Protein 5U9P (pdb70)

InterPro domains:
  IPR002347 Short-chain dehydrogenase/reductase SDR [PF00106] (15-205)
  IPR002347 Short-chain dehydrogenase/reductase SDR [PR00080] (88-99)
  IPR002347 Short-chain dehydrogenase/reductase SDR [PR00080] (141-149)
  IPR002347 Short-chain dehydrogenase/reductase SDR [PR00080] (161-180)
  IPR002347 Short-chain dehydrogenase/reductase SDR [PR00081] (14-31)
  IPR002347 Short-chain dehydrogenase/reductase SDR [PR00081] (88-99)
  IPR002347 Short-chain dehydrogenase/reductase SDR [PR00081] (135-151)
  IPR002347 Short-chain dehydrogenase/reductase SDR [PR00081] (161-180)
  IPR002347 Short-chain dehydrogenase/reductase SDR [PR00081] (182-199)
  IPR002347 Short-chain dehydrogenase/reductase SDR [PR00081] (217-237)
  IPR020904 Short-chain dehydrogenase/reductase, conserved site [PS00061] (148-176)
  IPR036291 NAD(P)-binding domain superfamily [SSF51735] (11-254)

Foldseek 3Di:
DVCVVLQQLAQAPAEEEFAPCLDDLSVLLQVLNQVSHHQYEYEDQDVVSRQVSQVVCVVVPTRYYYFYDQLLPQVRLLVRLVVCCVPPHAHAEYELDWAAFDFDAPVPDDVVVLVVRCSRLASSLVRNCVNRVVRCLVVLAHFYEYEAALLLPDDDGRGVSNSVSRVNVLVVQLVCCVVRVVSHYAGEYEYEYAEDDPNCVVQVPDVVNQCVLLVLALQSHGDYSNLSNVVSSCRGGNVCSVPHSYHHYDHNCNSVGD/DDDDDDVLPLQLAQAPAEEEFEPCLDDLSVLQQVLNQVSHHQYEYEDQDPVSRQVVQVVCVVVVTRYYYFYDQLLDQVNLLVRLVVCCVPPRAHAEYELPWAAFDFDAPVPDDVVVLVVRCSRLASSLVRNCVSNVVRLLVVLAHEYEYEAALLLPDDDGRGVSNSVSRVNVLVVQLVCCVVPVRSHYAREYEYEYAACIDSCVVQVPDPVNQCVLLVLALQRHHDYSNLSNSVSSCRGGSSCSVHHSYHDYDHNCNSVGD/DVLQQLAQAPAEEEFAPCLDDLSVLLQVLNQVSHHQYEFEDQDPVSRQVVQVVCVVVVGRYYYFHDQLLDQVRLLVRLVVCCVPPHAHAEYELPWAAFDFDAPVPDDVVVLVVRCSRLASSLVRNCVSRVVRLLVVLAHEYEYEAALLLPDDDGRGVSNSVSRVNVLVVQLVCCVVPVRSHYAGEYEYEYAEDDPNCVVQVPDVVNQCVLLVLALQRHGDYSNLSNVVSSCRGGSVCSVPHSYYHYHHNCNSVGD/DCVLVLQLAQAPAEEEFAPCLDDLSVLQQVLNQVSHHQYEYEDQDVVSRQVSQVVCVVVPTHYYYFYDQLLPQVRLLVRLVVCCVPPHAHAEYELPWAAFDFDAPVPDDVVVLVVRCSRLASSLVRNCVSRVVRQLVVLAHFYEYEAALLLPDDDGRGVSNSVSRVNVLVVQLVCCVVRLVSHYAREYEYEYAEDDPNCVVQVPDVVSQCVLLVLALQSHGDYSNLSNVVSSCRGGSSCSVPHSYYHYHHNCNSVGD

Nearest PDB structures (foldseek):
  5u9p-assembly1_C  TM=1.002E+00  e=2.243E-53  Burkholderia cenocepacia J2315
  4ibo-assembly1_C  TM=9.823E-01  e=2.720E-36  Agrobacterium fabrum str. C58
  3cxr-assembly1_A  TM=9.400E-01  e=4.290E-32  Streptococcus suis 05ZYH33
  4j2h-assembly1_A  TM=9.554E-01  e=1.466E-28  Sinorhizobium meliloti 1021
  4itu-assembly1_D  TM=9.549E-01  e=3.689E-25  Xanthobacter autotrophicus Py2

Organism: Burkholderia cenocepacia (strain ATCC BAA-245 / DSM 16553 / LMG 16656 / NCTC 13227 / J2315 / CF5610) (NCBI:txid216591)

Sequence (1031 aa):
HMTHALDRFRLDGRRALLITGSGRGIGLTLARGLAEAGAAIVINDRNEEKAATLARRFFRDEGFAADHAVFDVAEHAQVRAAIDEEFEARVGAIDILVNNAGIQRRAPLDAFEPPDDWHALMRVNLDGVFNVAQAVARHMIARGHGKIINICSVQSELARPTIAPYAATKGAVRMLTKGMCADWARYGIQANGLAPGYFETELNRALVDDAAFSSDWLCKRTPAGRWGQVDELCGAAIFLASAASDFVNGQTLFVDGGLTSAVHHHHMTHALDRFRLDGRRRALITGSGRGIGLTLARGLAEAGAAIIVINDRNEEKAATLLARRFRDEGFAADHAVFDVAEHAQVRAAIDEFEARVGAIDILVNNAGIQRRRAPLDAFEPDDWHALMRVNLDGVFNVAQAVARHMIARGHGKIINICSVQSELARPTIAPYAATKGAVRMLTKGMCADWARYGIQANGLLAPGYFETELNRALVDDAAFSSDWLCKRTPAGRWGQVDELCGAAIFLASAASDFVNGQTLFVDGGLTSAVHALDRFRLDDGRRALITGSGRGIGLTLARGLAEAGAAIVINDRNEEKAATLARRRFRDEGFAADHAVFDVAEHAQVRAAIDEEFEARVGAIDILVNNAGIQRRAPLDAFEPDDWHALMRVNLDGVFNVAQAVARHMIARGHGKIINICSVQSELARPTIAPYAATKGAVRMLTKGMCADWARYGIQANGLAPGYFEETEELNRALVDDAAFSSDWLCKRTPAGRWGQQVDELCGAAIFLASAASDFVNGQTLFVDGGLTSAVMTHALDRFRLDGRRRALITGSGRGIGLTLARGLAEAGAAIVINDRNNEEKAATLARRFRDEGFAADHAVFDVAEHAQVRAAIDEFEARVGAIDILVNNAGIQRRAPLDAFEPDDWHALMRVNLDGVFNVAQAVARHMIARGHGKIINICSVQSELARPTIAPYAATKGAVRMLTKGMCADWARYGIQANGLLAPGYFETELNRALVDDAAFSSDWLCKRTPAGRWGQVDELCGAAIFLASAASDFVNGQTLFVDGGLTSAV

Solvent-accessible surface area: 33079 Å² total; per-residue (Å²): 75,58,69,55,2,20,52,36,1,102,2,102,80,106,53,0,0,0,2,25,0,4,151,34,31,0,48,30,1,0,86,2,1,7,28,2,33,4,23,1,0,0,3,25,168,83,89,121,80,0,32,66,12,0,142,119,2,109,100,84,69,25,62,13,46,47,10,48,4,36,10,11,70,36,76,86,0,93,59,24,0,43,82,13,21,71,174,70,20,31,1,11,1,0,0,5,21,21,33,40,28,94,78,25,65,0,34,61,4,105,50,118,40,8,89,24,0,10,75,28,1,0,23,2,8,1,6,0,0,4,2,0,0,58,41,0,33,89,85,38,63,5,17,1,0,0,12,2,8,1,5,4,41,1,0,34,45,39,4,0,0,18,0,0,0,11,4,0,0,59,5,0,0,19,0,0,0,6,7,0,8,140,94,26,1,21,0,1,0,0,0,10,14,14,5,78,19,101,68,15,97,64,13,43,108,64,81,75,17,27,77,85,1,47,166,16,6,22,28,36,91,19,0,100,43,93,37,1,3,4,0,0,0,0,2,4,2,64,9,0,59,3,0,3,2,22,24,5,9,0,1,1,0,1,11,2,4,17,128,108,138,82,102,39,108,13,0,54,108,0,123,1,93,79,104,55,0,0,0,2,24,0,7,157,43,34,0,52,34,1,0,98,2,0,6,67,9,28,3,18,1,0,0,3,26,179,81,117,126,94,0,32,34,30,0,108,136,13,112,100,100,70,42,61,13,34,50,8,49,3,37,12,12,73,40,79,90,0,97,64,22,0,43,84,1,24,94,150,52,19,29,0,11,1,0,0,5,22,20,34,56,27,120,82,28,65,0,40,64,4,106,54,118,28,8,90,36,0,11,78,28,1,1,25,2,8,2,5,0,0,1,2,0,0,65,42,0,35,90,83,39,62,4,15,0,0,0,13,3,8,1,6,4,42,2,0,32,46,40,4,0,0,20,0,0,0,12,3,0,0,59,5,0,0,20,0,0,0,7,8,0,8,140,90,27,0,22,0,2,0,1,0,11,14,15,3,62,21,120,81,18,90,72,19,28,105,63,85,78,24,24,74,84,1,46,162,15,6,28,35,36,93,20,0,86,40,77,42,1,2,2,1,0,1,0,2,3,2,35,8,0,50,2,1,3,1,27,22,6,14,1,1,0,0,1,14,1,4,17,202,13,12,72,56,1,87,2,97,80,109,47,0,0,0,2,27,0,8,148,31,30,0,40,12,0,0,93,2,1,0,18,1,20,4,18,0,0,0,3,28,180,82,100,136,91,0,31,50,28,0,139,150,12,99,63,109,24,17,61,4,44,54,7,40,4,38,13,10,72,40,78,88,0,96,64,17,0,45,126,10,21,95,84,64,18,30,0,11,1,0,0,6,21,21,32,42,28,96,77,29,60,0,37,59,5,107,51,119,41,8,86,22,0,11,74,28,1,1,25,1,8,1,6,0,0,1,1,0,0,69,43,0,35,90,79,39,61,4,16,1,0,0,11,3,9,1,5,4,42,1,0,33,43,40,4,0,0,17,0,0,0,12,3,0,0,59,5,0,0,20,0,0,0,8,6,0,12,149,88,30,0,23,0,1,0,0,0,10,14,14,5,92,20,100,70,16,78,64,17,40,105,65,84,77,20,27,77,86,0,44,160,16,5,24,31,38,92,33,1,106,43,82,21,0,9,4,0,1,0,0,3,4,2,71,11,0,62,4,0,3,2,22,24,4,10,0,2,0,0,1,10,1,4,16,109,34,70,6,16,62,29,5,135,1,98,78,104,51,0,0,0,2,24,0,5,151,36,31,0,50,33,1,0,90,2,1,5,29,9,29,3,22,1,0,0,3,26,180,81,85,127,89,0,28,49,31,0,113,125,4,112,105,98,70,30,61,13,39,43,8,43,3,37,11,12,72,38,77,86,0,105,64,23,0,50,86,2,18,93,150,46,19,31,0,12,1,0,0,6,22,22,34,41,28,94,78,28,65,0,33,63,5,105,52,118,41,8,89,23,0,11,76,28,1,0,23,2,8,2,5,0,0,0,1,0,0,66,47,0,28,89,83,38,64,5,16,1,0,0,12,3,8,1,6,4,40,1,0,35,46,40,4,0,0,18,0,0,0,12,3,0,1,60,5,0,0,21,0,0,0,5,6,0,7,136,98,28,0,21,0,1,0,1,0,10,13,16,4,80,21,101,71,15,91,67,15,38,106,65,83,74,19,25,71,86,0,46,164,15,6,25,29,38,90,21,1,100,44,75,37,0,2,1,0,0,0,0,2,4,2,63,8,0,59,4,1,3,1,26,22,6,11,0,1,0,0,1,13,2,4,17

Radius of gyration: 27.95 Å; Cα contacts (8 Å, |Δi|>4): 2708; chains: 4; bounding box: 86×86×60 Å

CATH classification: 3.40.50.720

Secondary structure (DSSP, 8-state):
-HHHHHHTT--TT-EEEETTTTSHHHHHHHHHHHHTT-EEEE--SSHHHHHHHHHHHHHTT--EEE----TT-HHHHHHHHHHHHHHT----EEEE---------GGG--HHHHHHHHIIIIIHHHHHHHHHHHHHHHHT-EEEEEE--GGGTSB-TT-HHHHHHHHHHHHHHHHHHHHHGGGTEEEEEEEE--B-SGGGHHHHT-HHHHHHHHHHSTT-S-B-GGGGHHHHHHHHSGGGTT--S-EEEESTTGGGB-/------HHHHTT--TT-EEEETTTTSHHHHHHHHHHHHTT-EEEEEES-HHHHHHHHHHHHHTT--EEEEE--TT-HHHHHHHHHHHHHHT----EEEE---------GGG--HHHHHHHHIIIIIHHHHHHHHHHHHHHHHT-EEEEEE--GGGT-B-TT-HHHHHHHHHHHHHHHHHHHHHGGGTEEEEEEEE--B-SGGGHHHHT-HHHHHHHHHHSTT-S-B-GGGGHHHHHHHHSGGGTT--S-EEEESTTGGGB-/-GGGGG--TT-EEEETTTTSHHHHHHHHHHHHTT-EEEEEESSHHHHHHHHHHHHHTT--EEEEE--TT-HHHHHHHHHHHHHHT----EEEE---------GGG--HHHHHHHHIIIIIHHHHHHHHHHHHHHHHT-EEEEEE--GGGTSB-TT-HHHHHHHHHHHHHHHHHHHHHGGGTEEEEEEEE--B-SGGGHHHHT-HHHHHHHHHHSTT-S-B-GGGGHHHHHHHHSGGGTT--S-EEEESTTGGGB-/--HHHHTT--TT-EEEETTTTSHHHHHHHHHHHHTT-EEEE--SSHHHHHHHHHHHHHTT--EEE----TT-HHHHHHHHHHHHHHT----EEEE---------GGG--HHHHHHHIIIIIIHHHHHHHHHHHHHHHHT-EEEEEE--GGGT-B-TT-HHHHHHHHHHHHHHHHHHHHHGGGTEEEEEEEE--B-SGGGHHHHT-HHHHHHHHHHSTT-S-B-GGGGHHHHHHHHSGGGTT--S-EEEESTTGGGB-

B-factor: mean 15.04, std 9.12, range [4.72, 70.25]

Structure (mmCIF, N/CA/C/O backbone):
data_5U9P
#
_entry.id   5U9P
#
_cell.length_a   87.380
_cell.length_b   91.680
_cell.length_c   121.440
_cell.angle_alpha   90.000
_cell.angle_beta   90.000
_cell.angle_gamma   90.000
#
_symmetry.space_group_name_H-M   'P 21 21 21'
#
loop_
_entity.id
_entity.type
_entity.pdbx_description
1 polymer 'Gluconate 5-dehydrogenase'
2 non-polymer 'NADP NICOTINAMIDE-ADENINE-DINUCLEOTIDE PHOSPHATE'
3 non-polymer 'L(+)-TARTARIC ACID'
4 non-polymer 1,2-ETHANEDIOL
5 water water
#
loop_
_atom_site.group_PDB
_atom_site.id
_atom_site.type_symbol
_atom_site.label_atom_id
_atom_site.label_alt_id
_atom_site.label_comp_id
_atom_site.label_asym_id
_atom_site.label_entity_id
_atom_site.label_seq_id
_atom_site.pdbx_PDB_ins_code
_atom_site.Cartn_x
_atom_site.Cartn_y
_atom_site.Cartn_z
_atom_site.occupancy
_atom_site.B_iso_or_equiv
_atom_site.auth_seq_id
_atom_site.auth_comp_id
_atom_site.auth_asym_id
_atom_site.auth_atom_id
_atom_site.pdbx_PDB_model_num
ATOM 1 N N . HIS A 1 8 ? -37.270 27.662 10.132 1.00 51.40 0 HIS A N 1
ATOM 2 C CA . HIS A 1 8 ? -36.165 26.768 10.471 1.00 47.13 0 HIS A CA 1
ATOM 3 C C . HIS A 1 8 ? -36.662 25.528 11.201 1.00 46.14 0 HIS A C 1
ATOM 4 O O . HIS A 1 8 ? -36.372 24.401 10.797 1.00 45.05 0 HIS A O 1
ATOM 6 N N . MET A 1 9 ? -37.421 25.747 12.282 1.00 46.97 1 MET A N 1
ATOM 7 C CA . MET A 1 9 ? -37.840 24.632 13.128 1.00 47.46 1 MET A CA 1
ATOM 8 C C . MET A 1 9 ? -38.706 23.649 12.355 1.00 45.31 1 MET A C 1
ATOM 9 O O . MET A 1 9 ? -38.630 22.434 12.578 1.00 38.73 1 MET A O 1
ATOM 11 N N . THR A 1 10 ? -39.544 24.156 11.447 1.00 47.85 2 THR A N 1
ATOM 12 C CA . THR A 1 10 ? -40.358 23.265 10.629 1.00 48.72 2 THR A CA 1
ATOM 13 C C . THR A 1 10 ? -39.479 22.408 9.724 1.00 47.46 2 THR A C 1
ATOM 14 O O . THR A 1 10 ? -39.703 21.196 9.602 1.00 38.61 2 THR A O 1
ATOM 16 N N . HIS A 1 11 ? -38.456 23.021 9.113 1.00 50.72 3 HIS A N 1
ATOM 17 C CA . HIS A 1 11 ? -37.520 22.280 8.269 1.00 46.08 3 HIS A CA 1
ATOM 18 C C . HIS A 1 11 ? -36.815 21.180 9.053 1.00 41.52 3 HIS A C 1
ATOM 19 O O . HIS A 1 11 ? -36.668 20.052 8.561 1.00 38.54 3 HIS A O 1
ATOM 21 N N . ALA A 1 12 ? -36.373 21.483 10.279 1.00 39.25 4 ALA A N 1
ATOM 22 C CA . ALA A 1 12 ? -35.599 20.506 11.042 1.00 38.40 4 ALA A CA 1
ATOM 23 C C . ALA A 1 12 ? -36.480 19.402 11.622 1.00 38.66 4 ALA A C 1
ATOM 24 O O . ALA A 1 12 ? -36.140 18.220 11.529 1.00 36.33 4 ALA A O 1
ATOM 26 N N . LEU A 1 13 ? -37.611 19.757 12.234 1.00 40.33 5 LEU A N 1
ATOM 27 C CA . LEU A 1 13 ? -38.491 18.708 12.742 1.00 39.93 5 LEU A CA 1
ATOM 28 C C . LEU A 1 13 ? -39.111 17.910 11.606 1.00 35.49 5 LEU A C 1
ATOM 29 O O . LEU A 1 13 ? -39.469 16.741 11.799 1.00 33.93 5 LEU A O 1
ATOM 31 N N . ASP A 1 14 ? -39.251 18.526 10.423 1.00 28.26 6 ASP A N 1
ATOM 32 C CA . ASP A 1 14 ? -39.784 17.814 9.269 1.00 29.00 6 ASP A CA 1
ATOM 33 C C . ASP A 1 14 ? -38.973 16.574 8.965 1.00 21.30 6 ASP A C 1
ATOM 34 O O . ASP A 1 14 ? -39.529 15.578 8.497 1.00 28.98 6 ASP A O 1
ATOM 36 N N . ARG A 1 15 ? -37.658 16.611 9.220 1.00 18.12 7 ARG A N 1
ATOM 37 C CA . ARG A 1 15 ? -36.831 15.424 9.035 1.00 24.42 7 ARG A CA 1
ATOM 38 C C . ARG A 1 15 ? -37.409 14.234 9.785 1.00 22.63 7 ARG A C 1
ATOM 39 O O . ARG A 1 15 ? -37.358 13.100 9.298 1.00 23.97 7 ARG A O 1
ATOM 47 N N . PHE A 1 16 ? -37.989 14.478 10.963 1.00 14.87 8 PHE A N 1
ATOM 48 C CA . PHE A 1 16 ? -38.350 13.407 11.882 1.00 13.27 8 PHE A CA 1
ATOM 49 C C . PHE A 1 16 ? -39.838 13.111 11.913 1.00 12.44 8 PHE A C 1
ATOM 50 O O . PHE A 1 16 ? -40.228 12.081 12.480 1.00 14.31 8 PHE A O 1
ATOM 58 N N . ARG A 1 17 ? -40.657 13.952 11.295 1.00 13.40 9 ARG A N 1
ATOM 59 C CA . ARG A 1 17 ? -42.100 13.755 11.324 1.00 12.92 9 ARG A CA 1
ATOM 60 C C . ARG A 1 17 ? -42.496 12.537 10.510 1.00 16.23 9 ARG A C 1
ATOM 61 O O . ARG A 1 17 ? -41.922 12.251 9.453 1.00 14.32 9 ARG A O 1
ATOM 69 N N . LEU A 1 18 ? -43.557 11.872 10.963 1.00 10.93 10 LEU A N 1
ATOM 70 C CA . LEU A 1 18 ? -44.045 10.680 10.284 1.00 11.14 10 LEU A CA 1
ATOM 71 C C . LEU A 1 18 ? -45.447 10.856 9.716 1.00 12.07 10 LEU A C 1
ATOM 72 O O . LEU A 1 18 ? -46.073 9.859 9.352 1.00 13.21 10 LEU A O 1
ATOM 77 N N . ASP A 1 19 ? -45.949 12.092 9.631 1.00 11.58 11 ASP A N 1
ATOM 78 C CA . ASP A 1 19 ? -47.240 12.371 9.003 1.00 12.78 11 ASP A CA 1
ATOM 79 C C . ASP A 1 19 ? -47.350 11.709 7.634 1.00 14.31 11 ASP A C 1
ATOM 80 O O . ASP A 1 19 ? -46.407 11.737 6.830 1.00 15.63 11 ASP A O 1
ATOM 85 N N . GLY A 1 20 ? -48.510 11.096 7.377 1.00 12.89 12 GLY A N 1
ATOM 86 C CA . GLY A 1 20 ? -48.768 10.430 6.113 1.00 13.67 12 GLY A CA 1
ATOM 87 C C . GLY A 1 20 ? -48.200 9.023 6.006 1.00 11.02 12 GLY A C 1
ATOM 88 O O . GLY A 1 20 ? -48.403 8.369 4.975 1.00 15.85 12 GLY A O 1
ATOM 89 N N . ARG A 1 21 ? -47.512 8.539 7.032 1.00 10.50 13 ARG A N 1
ATOM 90 C CA . ARG A 1 21 ? -46.950 7.197 7.037 1.00 9.90 13 ARG A CA 1
ATOM 91 C C . ARG A 1 21 ? -47.705 6.321 8.026 1.00 7.85 13 ARG A C 1
ATOM 92 O O . ARG A 1 21 ? -48.243 6.809 9.030 1.00 9.40 13 ARG A O 1
ATOM 100 N N . ARG A 1 22 ? -47.723 5.019 7.748 1.00 9.15 14 ARG A N 1
ATOM 101 C CA . ARG A 1 22 ? -48.353 4.042 8.631 1.00 8.98 14 ARG A CA 1
ATOM 102 C C . ARG A 1 22 ? -47.305 3.056 9.128 1.00 11.38 14 ARG A C 1
ATOM 103 O O . ARG A 1 22 ? -46.556 2.488 8.326 1.00 11.60 14 ARG A O 1
ATOM 111 N N . ALA A 1 23 ? -47.291 2.829 10.443 1.00 7.40 15 ALA A N 1
ATOM 112 C CA . ALA A 1 23 ? -46.355 1.922 11.104 1.00 7.57 15 ALA A CA 1
ATOM 113 C C . ALA A 1 23 ? -47.093 0.759 11.752 1.00 9.60 15 ALA A C 1
ATOM 114 O O . ALA A 1 23 ? -48.064 0.964 12.493 1.00 8.86 15 ALA A O 1
ATOM 116 N N . LEU A 1 24 ? -46.642 -0.461 11.463 1.00 7.36 16 LEU A N 1
ATOM 117 C CA A LEU A 1 24 ? -47.112 -1.664 12.144 0.72 6.43 16 LEU A CA 1
ATOM 118 C CA B LEU A 1 24 ? -47.114 -1.664 12.145 0.28 7.10 16 LEU A CA 1
ATOM 119 C C . LEU A 1 24 ? -46.037 -2.094 13.127 1.00 8.12 16 LEU A C 1
ATOM 120 O O . LEU A 1 24 ? -44.872 -2.201 12.751 1.00 7.59 16 LEU A O 1
ATOM 129 N N . ILE A 1 25 ? -46.424 -2.346 14.374 1.00 7.53 17 ILE A N 1
ATOM 130 C CA . ILE A 1 25 ? -45.477 -2.783 15.406 1.00 6.65 17 ILE A CA 1
ATOM 131 C C . ILE A 1 25 ? -45.925 -4.167 15.859 1.00 5.71 17 ILE A C 1
ATOM 132 O O . ILE A 1 25 ? -47.027 -4.308 16.410 1.00 7.46 17 ILE A O 1
ATOM 137 N N . THR A 1 26 ? -45.093 -5.189 15.629 1.00 6.95 18 THR A N 1
ATOM 138 C CA . THR A 1 26 ? -45.517 -6.527 16.028 1.00 6.57 18 THR A CA 1
ATOM 139 C C . THR A 1 26 ? -45.390 -6.679 17.536 1.00 9.32 18 THR A C 1
ATOM 140 O O . THR A 1 26 ? -44.523 -6.072 18.165 1.00 8.73 18 THR A O 1
ATOM 144 N N . GLY A 1 27 ? -46.292 -7.463 18.121 1.00 8.48 19 GLY A N 1
ATOM 145 C CA . GLY A 1 27 ? -46.227 -7.677 19.560 1.00 11.33 19 GLY A CA 1
ATOM 146 C C . GLY A 1 27 ? -46.346 -6.393 20.356 1.00 10.16 19 GLY A C 1
ATOM 147 O O . GLY A 1 27 ? -45.620 -6.202 21.343 1.00 8.94 19 GLY A O 1
ATOM 148 N N . SER A 1 28 ? -47.250 -5.502 19.952 1.00 10.25 20 SER A N 1
ATOM 149 C CA . SER A 1 28 ? -47.406 -4.220 20.638 1.00 8.32 20 SER A CA 1
ATOM 150 C C . SER A 1 28 ? -48.565 -4.222 21.633 1.00 12.22 20 SER A C 1
ATOM 151 O O . SER A 1 28 ? -49.087 -3.160 21.972 1.00 11.45 20 SER A O 1
ATOM 154 N N . GLY A 1 29 ? -48.981 -5.398 22.109 1.00 8.76 21 GLY A N 1
ATOM 155 C CA . GLY A 1 29 ? -49.968 -5.462 23.179 1.00 12.13 21 GLY A CA 1
ATOM 156 C C . GLY A 1 29 ? -49.462 -4.948 24.517 1.00 12.38 21 GLY A C 1
ATOM 157 O O . GLY A 1 29 ? -50.273 -4.589 25.384 1.00 11.58 21 GLY A O 1
ATOM 158 N N . ARG A 1 30 ? -48.146 -4.927 24.715 1.00 11.67 22 ARG A N 1
ATOM 159 C CA . ARG A 1 30 ? -47.546 -4.498 25.975 1.00 10.71 22 ARG A CA 1
ATOM 160 C C . ARG A 1 30 ? -46.052 -4.292 25.742 1.00 10.02 22 ARG A C 1
ATOM 161 O O . ARG A 1 30 ? -45.523 -4.588 24.664 1.00 11.13 22 ARG A O 1
ATOM 169 N N . GLY A 1 31 ? -45.374 -3.799 26.780 1.00 10.77 23 GLY A N 1
ATOM 170 C CA . GLY A 1 31 ? -43.908 -3.759 26.726 1.00 10.56 23 GLY A CA 1
ATOM 171 C C . GLY A 1 31 ? -43.353 -2.708 25.775 1.00 12.65 23 GLY A C 1
ATOM 172 O O . GLY A 1 31 ? -43.992 -1.703 25.463 1.00 9.37 23 GLY A O 1
ATOM 173 N N . ILE A 1 32 ? -42.127 -2.963 25.291 1.00 9.50 24 ILE A N 1
ATOM 174 C CA . ILE A 1 32 ? -41.460 -2.011 24.408 1.00 9.74 24 ILE A CA 1
ATOM 175 C C . ILE A 1 32 ? -42.293 -1.736 23.162 1.00 8.26 24 ILE A C 1
ATOM 176 O O . ILE A 1 32 ? -42.335 -0.603 22.671 1.00 8.31 24 ILE A O 1
ATOM 181 N N . GLY A 1 33 ? -42.959 -2.767 22.623 1.00 7.78 25 GLY A N 1
ATOM 182 C CA . GLY A 1 33 ? -43.748 -2.576 21.410 1.00 7.90 25 GLY A CA 1
ATOM 183 C C . GLY A 1 33 ? -44.866 -1.562 21.582 1.00 11.00 25 GLY A C 1
ATOM 184 O O . GLY A 1 33 ? -45.117 -0.740 20.691 1.00 8.26 25 GLY A O 1
ATOM 185 N N . LEU A 1 34 ? -45.553 -1.605 22.728 1.00 8.32 26 LEU A N 1
ATOM 186 C CA . LEU A 1 34 ? -46.601 -0.623 23.006 1.00 9.19 26 LEU A CA 1
ATOM 187 C C . LEU A 1 34 ? -46.008 0.776 23.177 1.00 11.53 26 LEU A C 1
ATOM 188 O O . LEU A 1 34 ? -46.586 1.773 22.725 1.00 9.13 26 LEU A O 1
ATOM 193 N N . THR A 1 35 ? -44.855 0.873 23.841 1.00 8.45 27 THR A N 1
ATOM 194 C CA . THR A 1 35 ? -44.224 2.179 23.993 1.00 8.71 27 THR A CA 1
ATOM 195 C C . THR A 1 35 ? -43.826 2.757 22.645 1.00 13.07 27 THR A C 1
ATOM 196 O O . THR A 1 35 ? -44.028 3.948 22.391 1.00 11.28 27 THR A O 1
ATOM 200 N N . LEU A 1 36 ? -43.242 1.926 21.774 1.00 8.64 28 LEU A N 1
ATOM 201 C CA . LEU A 1 36 ? -42.818 2.407 20.467 1.00 8.84 28 LEU A CA 1
ATOM 202 C C . LEU A 1 36 ? -44.021 2.785 19.613 1.00 9.32 28 LEU A C 1
ATOM 203 O O . LEU A 1 36 ? -43.958 3.764 18.863 1.00 9.27 28 LEU A O 1
ATOM 208 N N . ALA A 1 37 ? -45.117 2.015 19.695 1.00 8.82 29 ALA A N 1
ATOM 209 C CA . ALA A 1 37 ? -46.330 2.399 18.988 1.00 7.03 29 ALA A CA 1
ATOM 210 C C . ALA A 1 37 ? -46.767 3.808 19.389 1.00 9.74 29 ALA A C 1
ATOM 211 O O . ALA A 1 37 ? -47.091 4.633 18.530 1.00 9.51 29 ALA A O 1
ATOM 213 N N . ARG A 1 38 ? -46.762 4.111 20.700 1.00 9.56 30 ARG A N 1
ATOM 214 C CA . ARG A 1 38 ? -47.143 5.451 21.144 1.00 12.63 30 ARG A CA 1
ATOM 215 C C . ARG A 1 38 ? -46.156 6.507 20.650 1.00 10.30 30 ARG A C 1
ATOM 216 O O . ARG A 1 38 ? -46.566 7.582 20.200 1.00 9.47 30 ARG A O 1
ATOM 224 N N . GLY A 1 39 ? -44.854 6.224 20.710 1.00 9.78 31 GLY A N 1
ATOM 225 C CA . GLY A 1 39 ? -43.896 7.224 20.276 1.00 8.58 31 GLY A CA 1
ATOM 226 C C . GLY A 1 39 ? -44.030 7.527 18.796 1.00 9.62 31 GLY A C 1
ATOM 227 O O . GLY A 1 39 ? -43.932 8.686 18.376 1.00 9.55 31 GLY A O 1
ATOM 228 N N . LEU A 1 40 ? -44.276 6.491 17.988 1.00 8.47 32 LEU A N 1
ATOM 229 C CA . LEU A 1 40 ? -44.398 6.699 16.549 1.00 8.77 32 LEU A CA 1
ATOM 230 C C . LEU A 1 40 ? -45.667 7.478 16.225 1.00 9.93 32 LEU A C 1
ATOM 231 O O . LEU A 1 40 ? -45.670 8.342 15.337 1.00 9.69 32 LEU A O 1
ATOM 236 N N . ALA A 1 41 ? -46.750 7.205 16.951 1.00 9.74 33 ALA A N 1
ATOM 237 C CA . ALA A 1 41 ? -47.982 7.954 16.730 1.00 9.55 33 ALA A CA 1
ATOM 238 C C . ALA A 1 41 ? -47.817 9.407 17.156 1.00 9.03 33 ALA A C 1
ATOM 239 O O . ALA A 1 41 ? -48.358 10.315 16.509 1.00 10.94 33 ALA A O 1
ATOM 241 N N . GLU A 1 42 ? -47.063 9.648 18.243 1.00 9.85 34 GLU A N 1
ATOM 242 C CA . GLU A 1 42 ? -46.812 11.023 18.673 1.00 12.85 34 GLU A CA 1
ATOM 243 C C . GLU A 1 42 ? -46.028 11.802 17.619 1.00 12.67 34 GLU A C 1
ATOM 244 O O . GLU A 1 42 ? -46.202 13.025 17.492 1.00 14.57 34 GLU A O 1
ATOM 250 N N . ALA A 1 43 ? -45.162 11.120 16.864 1.00 11.07 35 ALA A N 1
ATOM 251 C CA . ALA A 1 43 ? -44.423 11.734 15.763 1.00 11.48 35 ALA A CA 1
ATOM 252 C C . ALA A 1 43 ? -45.245 11.856 14.488 1.00 11.26 35 ALA A C 1
ATOM 253 O O . ALA A 1 43 ? -44.724 12.356 13.489 1.00 14.46 35 ALA A O 1
ATOM 255 N N . GLY A 1 44 ? -46.504 11.425 14.483 1.00 10.74 36 GLY A N 1
ATOM 256 C CA . GLY A 1 44 ? -47.377 11.667 13.351 1.00 12.40 36 GLY A CA 1
ATOM 257 C C . GLY A 1 44 ? -47.813 10.443 12.574 1.00 9.92 36 GLY A C 1
ATOM 258 O O . GLY A 1 44 ? -48.660 10.576 11.674 1.00 12.79 36 GLY A O 1
ATOM 259 N N . ALA A 1 45 ? -47.311 9.256 12.902 1.00 9.23 37 ALA A N 1
ATOM 260 C CA . ALA A 1 45 ? -47.646 8.057 12.152 1.00 10.41 37 ALA A CA 1
ATOM 261 C C . ALA A 1 45 ? -49.026 7.554 12.535 1.00 8.55 37 ALA A C 1
ATOM 262 O O . ALA A 1 45 ? -49.431 7.631 13.699 1.00 9.59 37 ALA A O 1
ATOM 264 N N . ALA A 1 46 ? -49.751 7.062 11.540 1.00 10.44 38 ALA A N 1
ATOM 265 C CA . ALA A 1 46 ? -50.851 6.152 11.821 1.00 9.23 38 ALA A CA 1
ATOM 266 C C . ALA A 1 46 ? -50.243 4.833 12.263 1.00 11.23 38 ALA A C 1
ATOM 267 O O . ALA A 1 46 ? -49.232 4.393 11.709 1.00 11.57 38 ALA A O 1
ATOM 269 N N . ILE A 1 47 ? -50.827 4.206 13.273 1.00 10.10 39 ILE A N 1
ATOM 270 C CA . ILE A 1 47 ? -50.195 3.010 13.808 1.00 8.92 39 ILE A CA 1
ATOM 271 C C . ILE A 1 47 ? -51.139 1.816 13.682 1.00 9.11 39 ILE A C 1
ATOM 272 O O . ILE A 1 47 ? -52.361 1.948 13.543 1.00 11.28 39 ILE A O 1
ATOM 277 N N . VAL A 1 48 ? -50.534 0.628 13.698 1.00 9.80 40 VAL A N 1
ATOM 278 C CA . VAL A 1 48 ? -51.260 -0.638 13.678 1.00 8.38 40 VAL A CA 1
ATOM 279 C C . VAL A 1 48 ? -50.770 -1.465 14.860 1.00 10.38 40 VAL A C 1
ATOM 280 O O . VAL A 1 48 ? -49.588 -1.851 14.921 1.00 8.76 40 VAL A O 1
ATOM 284 N N . ILE A 1 49 ? -51.679 -1.763 15.783 1.00 9.10 41 ILE A N 1
ATOM 285 C CA . ILE A 1 49 ? -51.369 -2.630 16.915 1.00 10.30 41 ILE A CA 1
ATOM 286 C C . ILE A 1 49 ? -51.484 -4.088 16.475 1.00 7.75 41 ILE A C 1
ATOM 287 O O . ILE A 1 49 ? -52.436 -4.475 15.786 1.00 11.10 41 ILE A O 1
ATOM 292 N N . ASN A 1 50 ? -50.506 -4.908 16.879 1.00 7.16 42 ASN A N 1
ATOM 293 C CA . ASN A 1 50 ? -50.531 -6.342 16.629 1.00 7.79 42 ASN A CA 1
ATOM 294 C C . ASN A 1 50 ? -50.485 -7.079 17.960 1.00 7.91 42 ASN A C 1
ATOM 295 O O . ASN A 1 50 ? -49.678 -6.756 18.837 1.00 9.30 42 ASN A O 1
ATOM 300 N N . ASP A 1 51 ? -51.368 -8.058 18.103 1.00 8.97 43 ASP A N 1
ATOM 301 C CA . ASP A 1 51 ? -51.392 -8.978 19.226 1.00 10.65 43 ASP A CA 1
ATOM 302 C C . ASP A 1 51 ? -51.979 -10.260 18.675 1.00 10.24 43 ASP A C 1
ATOM 303 O O . ASP A 1 51 ? -52.658 -10.239 17.646 1.00 10.43 43 ASP A O 1
ATOM 308 N N . ARG A 1 52 ? -51.694 -11.379 19.344 1.00 9.94 44 ARG A N 1
ATOM 309 C CA . ARG A 1 52 ? -52.333 -12.639 18.968 1.00 10.49 44 ARG A CA 1
ATOM 310 C C . ARG A 1 52 ? -53.791 -12.680 19.372 1.00 11.29 44 ARG A C 1
ATOM 311 O O . ARG A 1 52 ? -54.543 -13.523 18.862 1.00 13.04 44 ARG A O 1
ATOM 319 N N . ASN A 1 53 ? -54.213 -11.806 20.276 1.00 12.40 45 ASN A N 1
ATOM 320 C CA . ASN A 1 53 ? -55.571 -11.858 20.809 1.00 14.49 45 ASN A CA 1
ATOM 321 C C . ASN A 1 53 ? -56.336 -10.649 20.305 1.00 12.34 45 ASN A C 1
ATOM 322 O O . ASN A 1 53 ? -55.962 -9.508 20.597 1.00 13.36 45 ASN A O 1
ATOM 327 N N . GLU A 1 54 ? -57.396 -10.912 19.527 1.00 14.44 46 GLU A N 1
ATOM 328 C CA . GLU A 1 54 ? -58.156 -9.833 18.910 1.00 12.66 46 GLU A CA 1
ATOM 329 C C . GLU A 1 54 ? -58.650 -8.833 19.948 1.00 12.20 46 GLU A C 1
ATOM 330 O O . GLU A 1 54 ? -58.643 -7.627 19.702 1.00 13.72 46 GLU A O 1
ATOM 336 N N . GLU A 1 55 ? -59.112 -9.312 21.109 1.00 12.90 47 GLU A N 1
ATOM 337 C CA . GLU A 1 55 ? -59.727 -8.369 22.034 1.00 14.24 47 GLU A CA 1
ATOM 338 C C . GLU A 1 55 ? -58.685 -7.412 22.614 1.00 14.24 47 GLU A C 1
ATOM 339 O O . GLU A 1 55 ? -58.996 -6.248 22.893 1.00 12.84 47 GLU A O 1
ATOM 345 N N . LYS A 1 56 ? -57.440 -7.867 22.762 1.00 11.95 48 LYS A N 1
ATOM 346 C CA . LYS A 1 56 ? -56.401 -6.970 23.259 1.00 14.39 48 LYS A CA 1
ATOM 347 C C . LYS A 1 56 ? -56.027 -5.932 22.210 1.00 11.87 48 LYS A C 1
ATOM 348 O O . LYS A 1 56 ? -55.955 -4.730 22.503 1.00 12.06 48 LYS A O 1
ATOM 354 N N . ALA A 1 57 ? -55.801 -6.378 20.976 1.00 9.78 49 ALA A N 1
ATOM 355 C CA . ALA A 1 57 ? -55.399 -5.458 19.920 1.00 10.32 49 ALA A CA 1
ATOM 356 C C . ALA A 1 57 ? -56.510 -4.461 19.620 1.00 9.13 49 ALA A C 1
ATOM 357 O O . ALA A 1 57 ? -56.252 -3.263 19.465 1.00 10.15 49 ALA A O 1
ATOM 359 N N . ALA A 1 58 ? -57.752 -4.940 19.541 1.00 9.86 50 ALA A N 1
ATOM 360 C CA . ALA A 1 58 ? -58.869 -4.042 19.248 1.00 10.74 50 ALA A CA 1
ATOM 361 C C . ALA A 1 58 ? -59.049 -3.001 20.347 1.00 15.83 50 ALA A C 1
ATOM 362 O O . ALA A 1 58 ? -59.326 -1.821 20.063 1.00 11.13 50 ALA A O 1
ATOM 364 N N . THR A 1 59 ? -58.918 -3.425 21.610 1.00 11.67 51 THR A N 1
ATOM 365 C CA . THR A 1 59 ? -59.076 -2.498 22.728 1.00 12.37 51 THR A CA 1
ATOM 366 C C . THR A 1 59 ? -57.995 -1.426 22.697 1.00 12.82 51 THR A C 1
ATOM 367 O O . THR A 1 59 ? -58.278 -0.237 22.833 1.00 11.76 51 THR A O 1
ATOM 371 N N . LEU A 1 60 ? -56.739 -1.834 22.515 1.00 10.02 52 LEU A N 1
ATOM 372 C CA . LEU A 1 60 ? -55.650 -0.857 22.454 1.00 9.88 52 LEU A CA 1
ATOM 373 C C . LEU A 1 60 ? -55.807 0.117 21.285 1.00 12.01 52 LEU A C 1
ATOM 374 O O . LEU A 1 60 ? -55.528 1.312 21.425 1.00 9.40 52 LEU A O 1
ATOM 379 N N . ALA A 1 61 ? -56.185 -0.380 20.106 1.00 9.24 53 ALA A N 1
ATOM 380 C CA . ALA A 1 61 ? -56.311 0.510 18.955 1.00 11.56 53 ALA A CA 1
ATOM 381 C C . ALA A 1 61 ? -57.404 1.550 19.191 1.00 13.49 53 ALA A C 1
ATOM 382 O O . ALA A 1 61 ? -57.247 2.723 18.823 1.00 11.46 53 ALA A O 1
ATOM 384 N N . ARG A 1 62 ? -58.511 1.136 19.815 1.00 9.74 54 ARG A N 1
ATOM 385 C CA . ARG A 1 62 ? -59.574 2.085 20.144 1.00 10.46 54 ARG A CA 1
ATOM 386 C C . ARG A 1 62 ? -59.086 3.109 21.160 1.00 12.66 54 ARG A C 1
ATOM 387 O O . ARG A 1 62 ? -59.427 4.291 21.072 1.00 13.48 54 ARG A O 1
ATOM 395 N N . ARG A 1 63 ? -58.279 2.670 22.129 1.00 11.48 55 ARG A N 1
ATOM 396 C CA . ARG A 1 63 ? -57.755 3.590 23.133 1.00 12.46 55 ARG A CA 1
ATOM 397 C C . ARG A 1 63 ? -56.873 4.654 22.482 1.00 10.75 55 ARG A C 1
ATOM 398 O O . ARG A 1 63 ? -56.952 5.840 22.835 1.00 14.58 55 ARG A O 1
ATOM 406 N N . PHE A 1 64 ? -56.053 4.258 21.507 1.00 12.60 56 PHE A N 1
ATOM 407 C CA A PHE A 1 64 ? -55.256 5.236 20.767 0.38 12.78 56 PHE A CA 1
ATOM 408 C CA B PHE A 1 64 ? -55.259 5.256 20.797 0.62 13.11 56 PHE A CA 1
ATOM 409 C C . PHE A 1 64 ? -56.155 6.220 20.033 1.00 11.05 56 PHE A C 1
ATOM 410 O O . PHE A 1 64 ? -55.886 7.425 20.003 1.00 13.84 56 PHE A O 1
ATOM 425 N N . ARG A 1 65 ? -57.244 5.719 19.436 1.00 9.98 57 ARG A N 1
ATOM 426 C CA . ARG A 1 65 ? -58.126 6.613 18.698 1.00 10.44 57 ARG A CA 1
ATOM 427 C C . ARG A 1 65 ? -58.830 7.576 19.648 1.00 12.06 57 ARG A C 1
ATOM 428 O O . ARG A 1 65 ? -59.046 8.754 19.314 1.00 14.88 57 ARG A O 1
ATOM 436 N N . ASP A 1 66 ? -59.191 7.091 20.843 1.00 12.14 58 ASP A N 1
ATOM 437 C CA . ASP A 1 66 ? -59.828 7.968 21.818 1.00 15.10 58 ASP A CA 1
ATOM 438 C C . ASP A 1 66 ? -58.886 9.061 22.287 1.00 16.69 58 ASP A C 1
ATOM 439 O O . ASP A 1 66 ? -59.349 10.105 22.761 1.00 18.61 58 ASP A O 1
ATOM 444 N N . GLU A 1 67 ? -57.588 8.830 22.193 1.00 14.24 59 GLU A N 1
ATOM 445 C CA . GLU A 1 67 ? -56.618 9.844 22.565 1.00 16.69 59 GLU A CA 1
ATOM 446 C C . GLU A 1 67 ? -56.240 10.747 21.398 1.00 20.40 59 GLU A C 1
ATOM 447 O O . GLU A 1 67 ? -55.383 11.619 21.569 1.00 23.22 59 GLU A O 1
ATOM 453 N N . GLY A 1 68 ? -56.858 10.569 20.233 1.00 14.39 60 GLY A N 1
ATOM 454 C CA . GLY A 1 68 ? -56.659 11.447 19.096 1.00 15.97 60 GLY A CA 1
ATOM 455 C C . GLY A 1 68 ? -55.712 10.950 18.022 1.00 17.57 60 GLY A C 1
ATOM 456 O O . GLY A 1 68 ? -55.450 11.694 17.069 1.00 18.88 60 GLY A O 1
ATOM 457 N N . PHE A 1 69 ? -55.205 9.721 18.130 1.00 15.26 61 PHE A N 1
ATOM 458 C CA . PHE A 1 69 ? -54.285 9.156 17.152 1.00 13.36 61 PHE A CA 1
ATOM 459 C C . PHE A 1 69 ? -55.054 8.406 16.063 1.00 16.44 61 PHE A C 1
ATOM 460 O O . PHE A 1 69 ? -56.206 8.011 16.242 1.00 16.45 61 PHE A O 1
ATOM 468 N N . ALA A 1 70 ? -54.414 8.231 14.915 1.00 12.87 62 ALA A N 1
ATOM 469 C CA . ALA A 1 70 ? -54.928 7.329 13.891 1.00 12.81 62 ALA A CA 1
ATOM 470 C C . ALA A 1 70 ? -54.384 5.944 14.196 1.00 11.19 62 ALA A C 1
ATOM 471 O O . ALA A 1 70 ? -53.170 5.772 14.299 1.00 13.28 62 ALA A O 1
ATOM 473 N N . ALA A 1 71 ? -55.267 4.964 14.366 1.00 11.86 63 ALA A N 1
ATOM 474 C CA . ALA A 1 71 ? -54.797 3.656 14.805 1.00 9.88 63 ALA A CA 1
ATOM 475 C C . ALA A 1 71 ? -55.755 2.571 14.337 1.00 12.35 63 ALA A C 1
ATOM 476 O O . ALA A 1 71 ? -56.972 2.772 14.287 1.00 11.47 63 ALA A O 1
ATOM 478 N N . ASP A 1 72 ? -55.191 1.419 13.984 1.00 10.14 64 ASP A N 1
ATOM 479 C CA . ASP A 1 72 ? -55.962 0.246 13.598 1.00 8.97 64 ASP A CA 1
ATOM 480 C C . ASP A 1 72 ? -55.268 -0.954 14.242 1.00 7.86 64 ASP A C 1
ATOM 481 O O . ASP A 1 72 ? -54.354 -0.793 15.064 1.00 11.79 64 ASP A O 1
ATOM 486 N N . HIS A 1 73 ? -55.700 -2.164 13.889 1.00 10.34 65 HIS A N 1
ATOM 487 C CA . HIS A 1 73 ? -55.033 -3.339 14.444 1.00 10.80 65 HIS A CA 1
ATOM 488 C C . HIS A 1 73 ? -55.027 -4.462 13.419 1.00 10.76 65 HIS A C 1
ATOM 489 O O . HIS A 1 73 ? -55.862 -4.505 12.513 1.00 10.73 65 HIS A O 1
ATOM 496 N N . ALA A 1 74 ? -54.069 -5.382 13.577 1.00 11.40 66 ALA A N 1
ATOM 497 C CA . ALA A 1 74 ? -53.944 -6.551 12.706 1.00 10.02 66 ALA A CA 1
ATOM 498 C C . ALA A 1 74 ? -53.492 -7.702 13.583 1.00 9.30 66 ALA A C 1
ATOM 499 O O . ALA A 1 74 ? -52.428 -7.617 14.209 1.00 11.24 66 ALA A O 1
ATOM 501 N N . VAL A 1 75 ? -54.302 -8.757 13.649 1.00 12.16 67 VAL A N 1
ATOM 502 C CA . VAL A 1 75 ? -54.080 -9.867 14.571 1.00 11.84 67 VAL A CA 1
ATOM 503 C C . VAL A 1 75 ? -53.360 -10.993 13.844 1.00 9.45 67 VAL A C 1
ATOM 504 O O . VAL A 1 75 ? -53.813 -11.439 12.785 1.00 14.60 67 VAL A O 1
ATOM 508 N N . PHE A 1 76 ? -52.243 -11.454 14.411 1.00 9.17 68 PHE A N 1
ATOM 509 C CA . PHE A 1 76 ? -51.554 -12.639 13.906 1.00 11.10 68 PHE A CA 1
ATOM 510 C C . PHE A 1 76 ? -50.487 -13.050 14.902 1.00 9.41 68 PHE A C 1
ATOM 511 O O . PHE A 1 76 ? -50.044 -12.258 15.742 1.00 11.10 68 PHE A O 1
ATOM 519 N N . ASP A 1 77 ? -50.086 -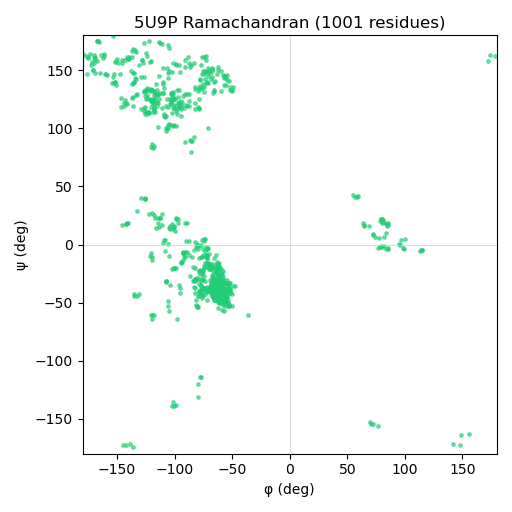14.323 14.779 1.00 10.82 69 ASP A N 1
ATOM 520 C CA . ASP A 1 77 ? -48.951 -14.921 15.462 1.00 10.58 69 ASP A CA 1
ATOM 521 C C . ASP A 1 77 ? -47.762 -14.814 14.505 1.00 9.77 69 ASP A C 1
ATOM 522 O O . ASP A 1 77 ? -47.805 -15.389 13.412 1.00 11.86 69 ASP A O 1
ATOM 527 N N . VAL A 1 78 ? -46.716 -14.069 14.897 1.00 11.56 70 VAL A N 1
ATOM 528 C CA . VAL A 1 78 ? -45.598 -13.825 13.973 1.00 12.72 70 VAL A CA 1
ATOM 529 C C . VAL A 1 78 ? -44.941 -15.116 13.494 1.00 10.18 70 VAL A C 1
ATOM 530 O O . VAL A 1 78 ? -44.326 -15.127 12.419 1.00 9.20 70 VAL A O 1
ATOM 534 N N . ALA A 1 79 ? -45.053 -16.203 14.260 1.00 10.00 71 ALA A N 1
ATOM 535 C CA . ALA A 1 79 ? -44.398 -17.460 13.928 1.00 11.44 71 ALA A CA 1
ATOM 536 C C . ALA A 1 79 ? -45.119 -18.235 12.828 1.00 11.88 71 ALA A C 1
ATOM 537 O O . ALA A 1 79 ? -44.571 -19.214 12.322 1.00 13.50 71 ALA A O 1
ATOM 539 N N . GLU A 1 80 ? -46.323 -17.830 12.448 1.00 11.68 72 GLU A N 1
ATOM 540 C CA . GLU A 1 80 ? -47.120 -18.575 11.472 1.00 14.26 72 GLU A CA 1
ATOM 541 C C . GLU A 1 80 ? -46.969 -17.912 10.103 1.00 13.01 72 GLU A C 1
ATOM 542 O O . GLU A 1 80 ? -47.631 -16.911 9.820 1.00 12.56 72 GLU A O 1
ATOM 548 N N . HIS A 1 81 ? -46.139 -18.503 9.233 1.00 11.11 73 HIS A N 1
ATOM 549 C CA . HIS A 1 81 ? -45.774 -17.852 7.974 1.00 12.00 73 HIS A CA 1
ATOM 550 C C . HIS A 1 81 ? -46.989 -17.510 7.118 1.00 11.65 73 HIS A C 1
ATOM 551 O O . HIS A 1 81 ? -47.162 -16.356 6.703 1.00 12.41 73 HIS A O 1
ATOM 558 N N . ALA A 1 82 ? -47.806 -18.518 6.785 1.00 12.10 74 ALA A N 1
ATOM 559 C CA . ALA A 1 82 ? -48.929 -18.278 5.873 1.00 12.00 74 ALA A CA 1
ATOM 560 C C . ALA A 1 82 ? -49.993 -17.392 6.505 1.00 16.96 74 ALA A C 1
ATOM 561 O O . ALA A 1 82 ? -50.628 -16.584 5.809 1.00 15.32 74 ALA A O 1
ATOM 563 N N . GLN A 1 83 ? -50.202 -17.525 7.814 1.00 12.21 75 GLN A N 1
ATOM 564 C CA . GLN A 1 83 ? -51.184 -16.685 8.498 1.00 14.94 75 GLN A CA 1
ATOM 565 C C . GLN A 1 83 ? -50.779 -15.215 8.457 1.00 15.40 75 GLN A C 1
ATOM 566 O O . GLN A 1 83 ? -51.617 -14.329 8.223 1.00 14.81 75 GLN A O 1
ATOM 572 N N . VAL A 1 84 ? -49.497 -14.943 8.710 1.00 11.59 76 VAL A N 1
ATOM 573 C CA . VAL A 1 84 ? -48.964 -13.584 8.606 1.00 11.83 76 VAL A CA 1
ATOM 574 C C . VAL A 1 84 ? -49.153 -13.040 7.195 1.00 11.67 76 VAL A C 1
ATOM 575 O O . VAL A 1 84 ? -49.588 -11.898 7.010 1.00 12.39 76 VAL A O 1
ATOM 579 N N . ARG A 1 85 ? -48.766 -13.825 6.179 1.00 12.31 77 ARG A N 1
ATOM 580 C CA . ARG A 1 85 ? -48.893 -13.355 4.803 1.00 12.55 77 ARG A CA 1
ATOM 581 C C . ARG A 1 85 ? -50.338 -12.982 4.480 1.00 15.54 77 ARG A C 1
ATOM 582 O O . ARG A 1 85 ? -50.598 -11.918 3.902 1.00 14.02 77 ARG A O 1
ATOM 590 N N . ALA A 1 86 ? -51.295 -13.824 4.878 1.00 13.67 78 ALA A N 1
ATOM 591 C CA . ALA A 1 86 ? -52.697 -13.520 4.598 1.00 15.02 78 ALA A CA 1
ATOM 592 C C . ALA A 1 86 ? -53.147 -12.268 5.337 1.00 15.80 78 ALA A C 1
ATOM 593 O O . ALA A 1 86 ? -53.880 -11.443 4.778 1.00 17.03 78 ALA A O 1
ATOM 595 N N . ALA A 1 87 ? -52.739 -12.128 6.604 1.00 14.08 79 ALA A N 1
ATOM 596 C CA . ALA A 1 87 ? -53.165 -10.981 7.403 1.00 15.54 79 ALA A CA 1
ATOM 597 C C . ALA A 1 87 ? -52.591 -9.672 6.866 1.00 14.64 79 ALA A C 1
ATOM 598 O O . ALA A 1 87 ? -53.297 -8.658 6.808 1.00 12.67 79 ALA A O 1
ATOM 600 N N . ILE A 1 88 ? -51.310 -9.668 6.481 1.00 11.87 80 ILE A N 1
ATOM 601 C CA . ILE A 1 88 ? -50.703 -8.467 5.905 1.00 9.36 80 ILE A CA 1
ATOM 602 C C . ILE A 1 88 ? -51.361 -8.116 4.577 1.00 10.96 80 ILE A C 1
ATOM 603 O O . ILE A 1 88 ? -51.707 -6.954 4.324 1.00 10.63 80 ILE A O 1
ATOM 608 N N . ASP A 1 89 ? -51.523 -9.111 3.693 1.00 12.51 81 ASP A N 1
ATOM 609 C CA . ASP A 1 89 ? -52.127 -8.825 2.394 1.00 14.66 81 ASP A CA 1
ATOM 610 C C . ASP A 1 89 ? -53.555 -8.333 2.561 1.00 15.33 81 ASP A C 1
ATOM 611 O O . ASP A 1 89 ? -54.003 -7.447 1.825 1.00 15.92 81 ASP A O 1
ATOM 616 N N . GLU A 1 90 ? -54.283 -8.888 3.537 1.00 12.96 82 GLU A N 1
ATOM 617 C CA A GLU A 1 90 ? -55.647 -8.420 3.765 0.53 13.16 82 GLU A CA 1
ATOM 618 C CA B GLU A 1 90 ? -55.645 -8.434 3.797 0.47 13.39 82 GLU A CA 1
ATOM 619 C C . GLU A 1 90 ? -55.658 -6.992 4.297 1.00 12.88 82 GLU A C 1
ATOM 620 O O . GLU A 1 90 ? -56.472 -6.172 3.846 1.00 13.63 82 GLU A O 1
ATOM 631 N N . PHE A 1 91 ? -54.762 -6.663 5.228 1.00 14.98 83 PHE A N 1
ATOM 632 C CA . PHE A 1 91 ? -54.675 -5.286 5.715 1.00 13.92 83 PHE A CA 1
ATOM 633 C C . PHE A 1 91 ? -54.344 -4.317 4.573 1.00 10.95 83 PHE A C 1
ATOM 634 O O . PHE A 1 91 ? -54.994 -3.273 4.409 1.00 11.11 83 PHE A O 1
ATOM 642 N N . GLU A 1 92 ? -53.343 -4.658 3.759 1.00 10.95 84 GLU A N 1
ATOM 643 C CA . GLU A 1 92 ? -52.980 -3.794 2.638 1.00 13.16 84 GLU A CA 1
ATOM 644 C C . GLU A 1 92 ? -54.148 -3.607 1.673 1.00 15.72 84 GLU A C 1
ATOM 645 O O . GLU A 1 92 ? -54.361 -2.509 1.140 1.00 13.95 84 GLU A O 1
ATOM 651 N N . ALA A 1 93 ? -54.928 -4.668 1.443 1.00 11.78 85 ALA A N 1
ATOM 652 C CA . ALA A 1 93 ? -56.007 -4.570 0.468 1.00 13.05 85 ALA A CA 1
ATOM 653 C C . ALA A 1 93 ? -57.184 -3.756 0.999 1.00 16.85 85 ALA A C 1
ATOM 654 O O . ALA A 1 93 ? -57.815 -3.011 0.240 1.00 18.31 85 ALA A O 1
ATOM 656 N N . ARG A 1 94 ? -57.502 -3.884 2.289 1.00 16.09 86 ARG A N 1
ATOM 657 C CA . ARG A 1 94 ? -58.718 -3.296 2.857 1.00 18.55 86 ARG A CA 1
ATOM 658 C C . ARG A 1 94 ? -58.503 -1.932 3.490 1.00 20.61 86 ARG A C 1
ATOM 659 O O . ARG A 1 94 ? -59.400 -1.080 3.415 1.00 21.44 86 ARG A O 1
ATOM 667 N N . VAL A 1 95 ? -57.362 -1.730 4.150 1.00 13.80 87 VAL A N 1
ATOM 668 C CA . VAL A 1 95 ? -57.067 -0.496 4.881 1.00 13.53 87 VAL A CA 1
ATOM 669 C C . VAL A 1 95 ? -56.063 0.368 4.119 1.00 18.03 87 VAL A C 1
ATOM 670 O O . VAL A 1 95 ? -56.346 1.525 3.796 1.00 19.08 87 VAL A O 1
ATOM 674 N N . GLY A 1 96 ? -54.893 -0.173 3.816 1.00 17.10 88 GLY A N 1
ATOM 675 C CA . GLY A 1 96 ? -53.958 0.565 2.991 1.00 17.68 88 GLY A CA 1
ATOM 676 C C . GLY A 1 96 ? -52.525 0.228 3.352 1.00 13.95 88 GLY A C 1
ATOM 677 O O . GLY A 1 96 ? -52.255 -0.762 4.022 1.00 12.30 88 GLY A O 1
ATOM 678 N N . ALA A 1 97 ? -51.622 1.092 2.886 1.00 10.91 89 ALA A N 1
ATOM 679 C CA . ALA A 1 97 ? -50.201 0.767 2.862 1.00 9.18 89 ALA A CA 1
ATOM 680 C C . ALA A 1 97 ? -49.590 0.776 4.259 1.00 11.42 89 ALA A C 1
ATOM 681 O O . ALA A 1 97 ? -49.858 1.665 5.073 1.00 11.34 89 ALA A O 1
ATOM 683 N N . ILE A 1 98 ? -48.733 -0.210 4.516 1.00 9.01 90 ILE A N 1
ATOM 684 C CA . ILE A 1 98 ? -47.847 -0.212 5.674 1.00 9.00 90 ILE A CA 1
ATOM 685 C C . ILE A 1 98 ? -46.481 0.296 5.218 1.00 8.46 90 ILE A C 1
ATOM 686 O O . ILE A 1 98 ? -45.821 -0.339 4.390 1.00 10.61 90 ILE A O 1
ATOM 691 N N . ASP A 1 99 ? -46.044 1.440 5.766 1.00 7.54 91 ASP A N 1
ATOM 692 C CA . ASP A 1 99 ? -44.798 2.093 5.344 1.00 8.70 91 ASP A CA 1
ATOM 693 C C . ASP A 1 99 ? -43.623 1.839 6.269 1.00 8.78 91 ASP A C 1
ATOM 694 O O . ASP A 1 99 ? -42.474 2.066 5.866 1.00 10.10 91 ASP A O 1
ATOM 699 N N . ILE A 1 100 ? -43.906 1.438 7.503 1.00 7.07 92 ILE A N 1
ATOM 700 C CA . ILE A 1 100 ? -42.926 1.247 8.567 1.00 7.61 92 ILE A CA 1
ATOM 701 C C . ILE A 1 100 ? -43.312 -0.050 9.248 1.00 8.67 92 ILE A C 1
ATOM 702 O O . ILE A 1 100 ? -44.472 -0.217 9.646 1.00 8.71 92 ILE A O 1
ATOM 707 N N . LEU A 1 101 ? -42.360 -0.975 9.350 1.00 6.27 93 LEU A N 1
ATOM 708 C CA . LEU A 1 101 ? -42.551 -2.225 10.072 1.00 6.94 93 LEU A CA 1
ATOM 709 C C . LEU A 1 101 ? -41.554 -2.260 11.219 1.00 6.43 93 LEU A C 1
ATOM 710 O O . LEU A 1 101 ? -40.344 -2.143 10.987 1.00 8.15 93 LEU A O 1
ATOM 715 N N . VAL A 1 102 ? -42.051 -2.437 12.440 1.00 5.76 94 VAL A N 1
ATOM 716 C CA . VAL A 1 102 ? -41.184 -2.673 13.601 1.00 6.38 94 VAL A CA 1
ATOM 717 C C . VAL A 1 102 ? -41.385 -4.122 14.016 1.00 7.39 94 VAL A C 1
ATOM 718 O O . VAL A 1 102 ? -42.464 -4.493 14.507 1.00 8.42 94 VAL A O 1
ATOM 722 N N . ASN A 1 103 ? -40.354 -4.942 13.809 1.00 6.36 95 ASN A N 1
ATOM 723 C CA . ASN A 1 103 ? -40.361 -6.345 14.226 1.00 7.56 95 ASN A CA 1
ATOM 724 C C . ASN A 1 103 ? -39.931 -6.412 15.685 1.00 8.99 95 ASN A C 1
ATOM 725 O O . ASN A 1 103 ? -38.752 -6.585 16.011 1.00 9.01 95 ASN A O 1
ATOM 730 N N . ASN A 1 104 ? -40.917 -6.314 16.580 1.00 8.39 96 ASN A N 1
ATOM 731 C CA . ASN A 1 104 ? -40.682 -6.215 18.016 1.00 5.94 96 ASN A CA 1
ATOM 732 C C . ASN A 1 104 ? -41.033 -7.482 18.795 1.00 7.66 96 ASN A C 1
ATOM 733 O O . ASN A 1 104 ? -40.373 -7.768 19.802 1.00 8.71 96 ASN A O 1
ATOM 738 N N . ALA A 1 105 ? -42.024 -8.259 18.347 1.00 8.43 97 ALA A N 1
ATOM 739 C CA . ALA A 1 105 ? -42.437 -9.464 19.071 1.00 8.78 97 ALA A CA 1
ATOM 740 C C . ALA A 1 105 ? -41.227 -10.336 19.409 1.00 7.05 97 ALA A C 1
ATOM 741 O O . ALA A 1 105 ? -40.368 -10.578 18.557 1.00 9.46 97 ALA A O 1
ATOM 743 N N . GLY A 1 106 ? -41.147 -10.782 20.665 1.00 8.49 98 GLY A N 1
ATOM 744 C CA . GLY A 1 106 ? -40.027 -11.619 21.082 1.00 8.71 98 GLY A CA 1
ATOM 745 C C . GLY A 1 106 ? -40.263 -12.234 22.446 1.00 9.33 98 GLY A C 1
ATOM 746 O O . GLY A 1 106 ? -41.119 -11.781 23.218 1.00 10.00 98 GLY A O 1
ATOM 747 N N . ILE A 1 107 ? -39.492 -13.300 22.732 1.00 7.48 99 ILE A N 1
ATOM 748 C CA . ILE A 1 107 ? -39.539 -13.977 24.024 1.00 6.83 99 ILE A CA 1
ATOM 749 C C . ILE A 1 107 ? -38.122 -14.285 24.497 1.00 7.55 99 ILE A C 1
ATOM 750 O O . ILE A 1 107 ? -37.151 -14.204 23.747 1.00 9.16 99 ILE A O 1
ATOM 755 N N . GLN A 1 108 ? -38.028 -14.669 25.763 1.00 10.05 100 GLN A N 1
ATOM 756 C CA . GLN A 1 108 ? -36.770 -14.998 26.412 1.00 10.75 100 GLN A CA 1
ATOM 757 C C . GLN A 1 108 ? -36.996 -16.270 27.217 1.00 7.44 100 GLN A C 1
ATOM 758 O O . GLN A 1 108 ? -38.063 -16.449 27.813 1.00 9.96 100 GLN A O 1
ATOM 764 N N . ARG A 1 109 ? -36.023 -17.180 27.181 1.00 8.47 101 ARG A N 1
ATOM 765 C CA . ARG A 1 109 ? -36.067 -18.402 27.992 1.00 9.72 101 ARG A CA 1
ATOM 766 C C . ARG A 1 109 ? -34.645 -18.675 28.459 1.00 11.12 101 ARG A C 1
ATOM 767 O O . ARG A 1 109 ? -33.764 -18.831 27.613 1.00 11.11 101 ARG A O 1
ATOM 775 N N . ARG A 1 110 ? -34.402 -18.746 29.778 1.00 10.63 102 ARG A N 1
ATOM 776 C CA . ARG A 1 110 ? -33.028 -18.778 30.299 1.00 10.87 102 ARG A CA 1
ATOM 777 C C . ARG A 1 110 ? -32.688 -20.125 30.936 1.00 11.82 102 ARG A C 1
ATOM 778 O O . ARG A 1 110 ? -33.432 -20.621 31.784 1.00 12.42 102 ARG A O 1
ATOM 786 N N . ALA A 1 111 ? -31.549 -20.697 30.536 1.00 10.57 103 ALA A N 1
ATOM 787 C CA . ALA A 1 111 ? -31.011 -21.932 31.102 1.00 10.17 103 ALA A CA 1
ATOM 788 C C . ALA A 1 111 ? -29.588 -22.129 30.608 1.00 8.85 103 ALA A C 1
ATOM 789 O O . ALA A 1 111 ? -29.276 -21.748 29.480 1.00 10.02 103 ALA A O 1
ATOM 791 N N . PRO A 1 112 ? -28.705 -22.726 31.410 1.00 12.18 104 PRO A N 1
ATOM 792 C CA . PRO A 1 112 ? -27.388 -23.119 30.889 1.00 13.72 104 PRO A CA 1
ATOM 793 C C . PRO A 1 112 ? -27.568 -23.968 29.640 1.00 11.74 104 PRO A C 1
ATOM 794 O O . PRO A 1 112 ? -28.507 -24.768 29.542 1.00 10.93 104 PRO A O 1
ATOM 798 N N . LEU A 1 113 ? -26.703 -23.743 28.652 1.00 9.35 105 LEU A N 1
ATOM 799 C CA . LEU A 1 113 ? -26.960 -24.336 27.345 1.00 8.88 105 LEU A CA 1
ATOM 800 C C . LEU A 1 113 ? -26.966 -25.864 27.391 1.00 11.00 105 LEU A C 1
ATOM 801 O O . LEU A 1 113 ? -27.668 -26.501 26.599 1.00 12.04 105 LEU A O 1
ATOM 806 N N . ASP A 1 114 ? -26.171 -26.476 28.273 1.00 11.50 106 ASP A N 1
ATOM 807 C CA . ASP A 1 114 ? -26.140 -27.933 28.298 1.00 10.97 106 ASP A CA 1
ATOM 808 C C . ASP A 1 114 ? -27.432 -28.525 28.831 1.00 14.41 106 ASP A C 1
ATOM 809 O O . ASP A 1 114 ? -27.658 -29.726 28.667 1.00 13.97 106 ASP A O 1
ATOM 814 N N . ALA A 1 115 ? -28.252 -27.722 29.506 1.00 14.21 107 ALA A N 1
ATOM 815 C CA . ALA A 1 115 ? -29.510 -28.175 30.068 1.00 13.66 107 ALA A CA 1
ATOM 816 C C . ALA A 1 115 ? -30.695 -27.607 29.305 1.00 12.28 107 ALA A C 1
ATOM 817 O O . ALA A 1 115 ? -31.845 -27.850 29.695 1.00 15.27 107 ALA A O 1
ATOM 819 N N . PHE A 1 116 ? -30.443 -26.874 28.226 1.00 10.16 108 PHE A N 1
ATOM 820 C CA . PHE A 1 116 ? -31.516 -26.164 27.537 1.00 9.80 108 PHE A CA 1
ATOM 821 C C . PHE A 1 116 ? -32.506 -27.143 26.925 1.00 13.86 108 PHE A C 1
ATOM 822 O O . PHE A 1 116 ? -32.115 -28.113 26.264 1.00 13.34 108 PHE A O 1
ATOM 830 N N . GLU A 1 117 ? -33.799 -26.880 27.147 1.00 10.53 109 GLU A N 1
ATOM 831 C CA . GLU A 1 117 ? -34.840 -27.771 26.638 1.00 13.46 109 GLU A CA 1
ATOM 832 C C . GLU A 1 117 ? -35.062 -27.523 25.153 1.00 10.72 109 GLU A C 1
ATOM 833 O O . GLU A 1 117 ? -35.181 -26.366 24.738 1.00 10.30 109 GLU A O 1
ATOM 839 N N . PRO A 1 118 ? -35.137 -28.566 24.329 1.00 13.78 110 PRO A N 1
ATOM 840 C CA A PRO A 1 118 ? -35.403 -28.339 22.898 0.54 12.83 110 PRO A CA 1
ATOM 841 C CA B PRO A 1 118 ? -35.386 -28.319 22.900 0.46 12.81 110 PRO A CA 1
ATOM 842 C C . PRO A 1 118 ? -36.685 -27.563 22.644 1.00 12.67 110 PRO A C 1
ATOM 843 O O . PRO A 1 118 ? -36.743 -26.758 21.704 1.00 15.16 110 PRO A O 1
ATOM 850 N N . ASP A 1 119 ? -37.723 -27.784 23.462 1.00 17.61 111 ASP A N 1
ATOM 851 C CA . ASP A 1 119 ? -38.963 -27.036 23.299 1.00 18.23 111 ASP A CA 1
ATOM 852 C C . ASP A 1 119 ? -38.748 -25.540 23.479 1.00 16.76 111 ASP A C 1
ATOM 853 O O . ASP A 1 119 ? -39.379 -24.733 22.782 1.00 13.72 111 ASP A O 1
ATOM 858 N N . ASP A 1 120 ? -37.883 -25.146 24.426 1.00 15.68 112 ASP A N 1
ATOM 859 C CA . ASP A 1 120 ? -37.572 -23.732 24.602 1.00 10.84 112 ASP A CA 1
ATOM 860 C C . ASP A 1 120 ? -36.708 -23.212 23.462 1.00 11.49 112 ASP A C 1
ATOM 861 O O . ASP A 1 120 ? -36.894 -22.078 23.008 1.00 10.54 112 ASP A O 1
ATOM 866 N N . TRP A 1 121 ? -35.741 -24.014 23.003 1.00 10.98 113 TRP A N 1
ATOM 867 C CA . TRP A 1 121 ? -34.970 -23.621 21.827 1.00 9.32 113 TRP A CA 1
ATOM 868 C C . TRP A 1 121 ? -35.903 -23.329 20.657 1.00 10.60 113 TRP A C 1
ATOM 869 O O . TRP A 1 121 ? -35.824 -22.268 20.022 1.00 10.87 113 TRP A O 1
ATOM 880 N N . HIS A 1 122 ? -36.833 -24.244 20.394 1.00 11.72 114 HIS A N 1
ATOM 881 C CA . HIS A 1 122 ? -37.725 -24.091 19.254 1.00 11.42 114 HIS A CA 1
ATOM 882 C C . HIS A 1 122 ? -38.632 -22.876 19.413 1.00 13.16 114 HIS A C 1
ATOM 883 O O . HIS A 1 122 ? -38.865 -22.156 18.440 1.00 13.64 114 HIS A O 1
ATOM 890 N N . ALA A 1 123 ? -39.155 -22.632 20.624 1.00 12.27 115 ALA A N 1
ATOM 891 C CA . ALA A 1 123 ? -40.014 -21.464 20.842 1.00 9.86 115 ALA A CA 1
ATOM 892 C C . ALA A 1 123 ? -39.273 -20.173 20.514 1.00 13.85 115 ALA A C 1
ATOM 893 O O . ALA A 1 123 ? -39.802 -19.294 19.824 1.00 10.80 115 ALA A O 1
ATOM 895 N N . LEU A 1 124 ? -38.036 -20.054 20.994 1.00 10.88 116 LEU A N 1
ATOM 896 C CA . LEU A 1 124 ? -37.234 -18.869 20.716 1.00 7.68 116 LEU A CA 1
ATOM 897 C C . LEU A 1 124 ? -37.028 -18.674 19.215 1.00 10.20 116 LEU A C 1
ATOM 898 O O . LEU A 1 124 ? -37.158 -17.556 18.708 1.00 9.45 116 LEU A O 1
ATOM 903 N N . MET A 1 125 ? -36.680 -19.751 18.498 1.00 10.18 117 MET A N 1
ATOM 904 C CA . MET A 1 125 ? -36.417 -19.642 17.062 1.00 10.82 117 MET A CA 1
ATOM 905 C C . MET A 1 125 ? -37.661 -19.207 16.316 1.00 8.33 117 MET A C 1
ATOM 906 O O . MET A 1 125 ? -37.599 -18.342 15.436 1.00 10.36 117 MET A O 1
ATOM 911 N N . ARG A 1 126 ? -38.808 -19.792 16.669 1.00 9.28 118 ARG A N 1
ATOM 912 C CA . ARG A 1 126 ? -40.047 -19.508 15.942 1.00 9.00 118 ARG A CA 1
ATOM 913 C C . ARG A 1 126 ? -40.474 -18.049 16.093 1.00 10.05 118 ARG A C 1
ATOM 914 O O . ARG A 1 126 ? -40.907 -17.420 15.117 1.00 11.04 118 ARG A O 1
ATOM 922 N N . VAL A 1 127 ? -40.405 -17.503 17.310 1.00 7.88 119 VAL A N 1
ATOM 923 C CA . VAL A 1 127 ? -40.856 -16.121 17.508 1.00 8.73 119 VAL A CA 1
ATOM 924 C C . VAL A 1 127 ? -39.783 -15.130 17.077 1.00 8.17 119 VAL A C 1
ATOM 925 O O . VAL A 1 127 ? -40.048 -14.197 16.306 1.00 9.15 119 VAL A O 1
ATOM 929 N N . ASN A 1 128 ? -38.569 -15.277 17.622 1.00 7.83 120 ASN A N 1
ATOM 930 C CA . ASN A 1 128 ? -37.562 -14.225 17.495 1.00 7.39 120 ASN A CA 1
ATOM 931 C C . ASN A 1 128 ? -36.883 -14.192 16.132 1.00 7.67 120 ASN A C 1
ATOM 932 O O . ASN A 1 128 ? -36.288 -13.164 15.788 1.00 8.86 120 ASN A O 1
ATOM 937 N N . LEU A 1 129 ? -36.909 -15.305 15.388 1.00 6.84 121 LEU A N 1
ATOM 938 C CA . LEU A 1 129 ? -36.205 -15.413 14.108 1.00 7.95 121 LEU A CA 1
ATOM 939 C C . LEU A 1 129 ? -37.178 -15.696 12.965 1.00 10.91 121 LEU A C 1
ATOM 940 O O . LEU A 1 129 ? -37.317 -14.851 12.072 1.00 9.95 121 LEU A O 1
ATOM 945 N N . ASP A 1 130 ? -37.873 -16.845 12.958 1.00 9.08 122 ASP A N 1
ATOM 946 C CA . ASP A 1 130 ? -38.907 -17.065 11.937 1.00 7.29 122 ASP A CA 1
ATOM 947 C C . ASP A 1 130 ? -39.863 -15.876 11.869 1.00 9.66 122 ASP A C 1
ATOM 948 O O . ASP A 1 130 ? -40.277 -15.457 10.780 1.00 10.22 122 ASP A O 1
ATOM 953 N N . GLY A 1 131 ? -40.264 -15.359 13.033 1.00 8.53 123 GLY A N 1
ATOM 954 C CA . GLY A 1 131 ? -41.262 -14.296 13.067 1.00 7.60 123 GLY A CA 1
ATOM 955 C C . GLY A 1 131 ? -40.790 -13.038 12.362 1.00 9.28 123 GLY A C 1
ATOM 956 O O . GLY A 1 131 ? -41.569 -12.373 11.681 1.00 8.43 123 GLY A O 1
ATOM 957 N N . VAL A 1 132 ? -39.507 -12.702 12.504 1.00 9.60 124 VAL A N 1
ATOM 958 C CA . VAL A 1 132 ? -38.978 -11.530 11.808 1.00 8.19 124 VAL A CA 1
ATOM 959 C C . VAL A 1 132 ? -39.024 -11.752 10.297 1.00 10.01 124 VAL A C 1
ATOM 960 O O . VAL A 1 132 ? -39.437 -10.868 9.535 1.00 8.72 124 VAL A O 1
ATOM 964 N N . PHE A 1 133 ? -38.644 -12.954 9.847 1.00 6.98 125 PHE A N 1
ATOM 965 C CA . PHE A 1 133 ? -38.727 -13.289 8.424 1.00 6.38 125 PHE A CA 1
ATOM 966 C C . PHE A 1 133 ? -40.164 -13.236 7.940 1.00 9.61 125 PHE A C 1
ATOM 967 O O . PHE A 1 133 ? -40.465 -12.647 6.889 1.00 9.77 125 PHE A O 1
ATOM 975 N N . ASN A 1 134 ? -41.069 -13.841 8.707 1.00 9.25 126 ASN A N 1
ATOM 976 C CA . ASN A 1 134 ? -42.448 -13.975 8.256 1.00 10.06 126 ASN A CA 1
ATOM 977 C C . ASN A 1 134 ? -43.086 -12.612 8.034 1.00 8.69 126 ASN A C 1
ATOM 978 O O . ASN A 1 134 ? -43.746 -12.390 7.011 1.00 9.31 126 ASN A O 1
ATOM 983 N N . VAL A 1 135 ? -42.879 -11.678 8.962 1.00 8.30 127 VAL A N 1
ATOM 984 C CA . VAL A 1 135 ? -43.585 -10.406 8.819 1.00 9.81 127 VAL A CA 1
ATOM 985 C C . VAL A 1 135 ? -42.834 -9.508 7.847 1.00 9.96 127 VAL A C 1
ATOM 986 O O . VAL A 1 135 ? -43.450 -8.811 7.035 1.00 9.36 127 VAL A O 1
ATOM 990 N N . ALA A 1 136 ? -41.495 -9.533 7.882 1.00 8.46 128 ALA A N 1
ATOM 991 C CA . ALA A 1 136 ? -40.737 -8.702 6.947 1.00 7.98 128 ALA A CA 1
ATOM 992 C C . ALA A 1 136 ? -40.994 -9.123 5.504 1.00 8.60 128 ALA A C 1
ATOM 993 O O . ALA A 1 136 ? -41.188 -8.273 4.633 1.00 8.10 128 ALA A O 1
ATOM 995 N N . GLN A 1 137 ? -40.973 -10.430 5.215 1.00 6.55 129 GLN A N 1
ATOM 996 C CA . GLN A 1 137 ? -41.230 -10.830 3.835 1.00 7.08 129 GLN A CA 1
ATOM 997 C C . GLN A 1 137 ? -42.597 -10.343 3.381 1.00 9.84 129 GLN A C 1
ATOM 998 O O . GLN A 1 137 ? -42.751 -9.820 2.269 1.00 10.21 129 GLN A O 1
ATOM 1004 N N . ALA A 1 138 ? -43.610 -10.547 4.226 1.00 7.95 130 ALA A N 1
ATOM 1005 C CA . ALA A 1 138 ? -44.973 -10.258 3.802 1.00 8.62 130 ALA A CA 1
ATOM 1006 C C . ALA A 1 138 ? -45.152 -8.768 3.539 1.00 8.76 130 ALA A C 1
ATOM 1007 O O . ALA A 1 138 ? -45.753 -8.379 2.524 1.00 9.88 130 ALA A O 1
ATOM 1009 N N . VAL A 1 139 ? -44.629 -7.923 4.438 1.00 7.70 131 VAL A N 1
ATOM 1010 C CA . VAL A 1 139 ? -44.778 -6.472 4.292 1.00 9.33 131 VAL A CA 1
ATOM 1011 C C . VAL A 1 139 ? -43.884 -5.942 3.178 1.00 9.43 131 VAL A C 1
ATOM 1012 O O . VAL A 1 139 ? -44.288 -5.052 2.415 1.00 9.39 131 VAL A O 1
ATOM 1016 N N . ALA A 1 140 ? -42.634 -6.432 3.110 1.00 8.12 132 ALA A N 1
ATOM 1017 C CA . ALA A 1 140 ? -41.672 -5.903 2.139 1.00 8.82 132 ALA A CA 1
ATOM 1018 C C . ALA A 1 140 ? -42.159 -6.066 0.707 1.00 10.88 132 ALA A C 1
ATOM 1019 O O . ALA A 1 140 ? -41.854 -5.227 -0.143 1.00 9.82 132 ALA A O 1
ATOM 1021 N N . ARG A 1 141 ? -42.908 -7.136 0.410 1.00 8.97 133 ARG A N 1
ATOM 1022 C CA . ARG A 1 141 ? -43.433 -7.290 -0.940 1.00 8.24 133 ARG A CA 1
ATOM 1023 C C . ARG A 1 141 ? -44.192 -6.050 -1.380 1.00 10.22 133 ARG A C 1
ATOM 1024 O O . ARG A 1 141 ? -44.089 -5.631 -2.537 1.00 12.03 133 ARG A O 1
ATOM 1032 N N . HIS A 1 142 ? -44.965 -5.456 -0.465 1.00 7.87 134 HIS A N 1
ATOM 1033 C CA . HIS A 1 142 ? -45.749 -4.262 -0.775 1.00 8.00 134 HIS A CA 1
ATOM 1034 C C . HIS A 1 142 ? -44.877 -3.016 -0.819 1.00 8.01 134 HIS A C 1
ATOM 1035 O O . HIS A 1 142 ? -45.044 -2.166 -1.709 1.00 9.10 134 HIS A O 1
ATOM 1042 N N . MET A 1 143 ? -43.949 -2.894 0.137 1.00 7.81 135 MET A N 1
ATOM 1043 C CA . MET A 1 143 ? -43.043 -1.745 0.167 1.00 8.03 135 MET A CA 1
ATOM 1044 C C . MET A 1 143 ? -42.189 -1.670 -1.097 1.00 12.38 135 MET A C 1
ATOM 1045 O O . MET A 1 143 ? -42.007 -0.595 -1.675 1.00 10.55 135 MET A O 1
ATOM 1050 N N . ILE A 1 144 ? -41.596 -2.801 -1.494 1.00 9.97 136 ILE A N 1
ATOM 1051 C CA . ILE A 1 144 ? -40.793 -2.860 -2.710 1.00 11.57 136 ILE A CA 1
ATOM 1052 C C . ILE A 1 144 ? -41.590 -2.392 -3.919 1.00 10.82 136 ILE A C 1
ATOM 1053 O O . ILE A 1 144 ? -41.082 -1.665 -4.782 1.00 12.33 136 ILE A O 1
ATOM 1058 N N . ALA A 1 145 ? -42.842 -2.844 -4.023 1.00 9.53 137 ALA A N 1
ATOM 1059 C CA . ALA A 1 145 ? -43.678 -2.471 -5.153 1.00 9.98 137 ALA A CA 1
ATOM 1060 C C . ALA A 1 145 ? -43.943 -0.973 -5.171 1.00 10.07 137 ALA A C 1
ATOM 1061 O O . ALA A 1 145 ? -43.953 -0.348 -6.240 1.00 10.71 137 ALA A O 1
ATOM 1063 N N . ARG A 1 146 ? -44.152 -0.377 -3.999 1.00 10.69 138 ARG A N 1
ATOM 1064 C CA . ARG A 1 146 ? -44.312 1.072 -3.928 1.00 9.90 138 ARG A CA 1
ATOM 1065 C C . ARG A 1 146 ? -42.994 1.823 -4.088 1.00 10.53 138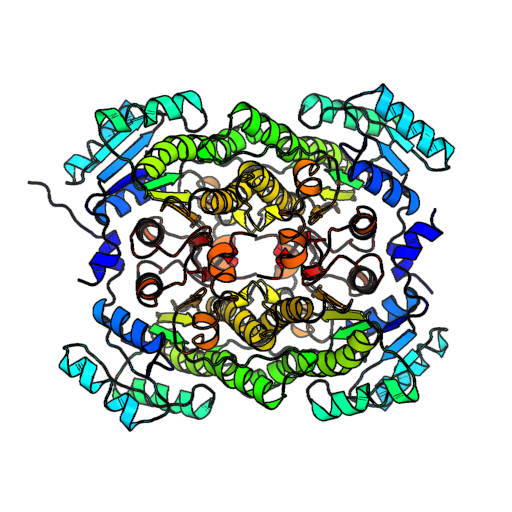 ARG A C 1
ATOM 1066 O O . ARG A 1 146 ? -43.023 3.016 -4.418 1.00 13.26 138 ARG A O 1
ATOM 1074 N N . GLY A 1 147 ? -41.857 1.177 -3.826 1.00 9.53 139 GLY A N 1
ATOM 1075 C CA . GLY A 1 147 ? -40.565 1.845 -3.923 1.00 9.49 139 GLY A CA 1
ATOM 1076 C C . GLY A 1 147 ? -40.130 2.628 -2.700 1.00 12.09 139 GLY A C 1
ATOM 1077 O O . GLY A 1 147 ? -39.231 3.475 -2.808 1.00 10.82 139 GLY A O 1
ATOM 1078 N N . HIS A 1 148 ? -40.738 2.381 -1.537 1.00 10.55 140 HIS A N 1
ATOM 1079 C CA . HIS A 1 148 ? -40.286 3.038 -0.314 1.00 9.91 140 HIS A CA 1
ATOM 1080 C C . HIS A 1 148 ? -40.764 2.242 0.891 1.00 11.97 140 HIS A C 1
ATOM 1081 O O . HIS A 1 148 ? -41.838 1.645 0.868 1.00 11.48 140 HIS A O 1
ATOM 1088 N N . GLY A 1 149 ? -39.956 2.247 1.948 1.00 11.02 141 GLY A N 1
ATOM 1089 C CA . GLY A 1 149 ? -40.387 1.634 3.187 1.00 10.25 141 GLY A CA 1
ATOM 1090 C C . GLY A 1 149 ? -39.285 1.618 4.225 1.00 10.18 141 GLY A C 1
ATOM 1091 O O . GLY A 1 149 ? -38.121 1.799 3.888 1.00 10.32 141 GLY A O 1
ATOM 1092 N N . LYS A 1 150 ? -39.662 1.413 5.488 1.00 7.41 142 LYS A N 1
ATOM 1093 C CA . LYS A 1 150 ? -38.730 1.326 6.610 1.00 6.18 142 LYS A CA 1
ATOM 1094 C C . LYS A 1 150 ? -38.998 0.029 7.349 1.00 7.95 142 LYS A C 1
ATOM 1095 O O . LYS A 1 150 ? -40.154 -0.266 7.690 1.00 11.49 142 LYS A O 1
ATOM 1101 N N . ILE A 1 151 ? -37.945 -0.718 7.644 1.00 6.61 143 ILE A N 1
ATOM 1102 C CA . ILE A 1 151 ? -38.057 -1.909 8.478 1.00 6.04 143 ILE A CA 1
ATOM 1103 C C . ILE A 1 151 ? -37.095 -1.745 9.639 1.00 5.85 143 ILE A C 1
ATOM 1104 O O . ILE A 1 151 ? -35.910 -1.438 9.439 1.00 9.22 143 ILE A O 1
ATOM 1109 N N . ILE A 1 152 ? -37.608 -1.929 10.854 1.00 7.88 144 ILE A N 1
ATOM 1110 C CA . ILE A 1 152 ? -36.818 -1.742 12.076 1.00 8.81 144 ILE A CA 1
ATOM 1111 C C . ILE A 1 152 ? -36.927 -3.036 12.864 1.00 6.19 144 ILE A C 1
ATOM 1112 O O . ILE A 1 152 ? -38.017 -3.390 13.326 1.00 7.95 144 ILE A O 1
ATOM 1117 N N . ASN A 1 153 ? -35.812 -3.748 13.019 1.00 5.82 145 ASN A N 1
ATOM 1118 C CA . ASN A 1 153 ? -35.828 -5.038 13.696 1.00 10.25 145 ASN A CA 1
ATOM 1119 C C . ASN A 1 153 ? -35.281 -4.864 15.109 1.00 7.93 145 ASN A C 1
ATOM 1120 O O . ASN A 1 153 ? -34.165 -4.370 15.278 1.00 7.54 145 ASN A O 1
ATOM 1125 N N . ILE A 1 154 ? -36.049 -5.266 16.120 1.00 6.70 146 ILE A N 1
ATOM 1126 C CA . ILE A 1 154 ? -35.585 -5.069 17.499 1.00 6.10 146 ILE A CA 1
ATOM 1127 C C . ILE A 1 154 ? -34.571 -6.154 17.841 1.00 5.46 146 ILE A C 1
ATOM 1128 O O . ILE A 1 154 ? -34.893 -7.352 17.849 1.00 8.35 146 ILE A O 1
ATOM 1133 N N . CYS A 1 155 ? -33.338 -5.728 18.112 1.00 6.36 147 CYS A N 1
ATOM 1134 C CA . CYS A 1 155 ? -32.233 -6.632 18.404 1.00 6.04 147 CYS A CA 1
ATOM 1135 C C . CYS A 1 155 ? -32.007 -6.682 19.915 1.00 9.19 147 CYS A C 1
ATOM 1136 O O . CYS A 1 155 ? -32.985 -6.748 20.674 1.00 9.72 147 CYS A O 1
ATOM 1139 N N . SER A 1 156 ? -30.748 -6.679 20.371 1.00 7.76 148 SER A N 1
ATOM 1140 C CA . SER A 1 156 ? -30.460 -6.814 21.800 1.00 5.42 148 SER A CA 1
ATOM 1141 C C . SER A 1 156 ? -28.966 -6.608 21.988 1.00 7.89 148 SER A C 1
ATOM 1142 O O . SER A 1 156 ? -28.207 -6.713 21.033 1.00 7.17 148 SER A O 1
ATOM 1145 N N . VAL A 1 157 ? -28.555 -6.359 23.238 1.00 7.29 149 VAL A N 1
ATOM 1146 C CA . VAL A 1 157 ? -27.130 -6.455 23.572 1.00 5.89 149 VAL A CA 1
ATOM 1147 C C . VAL A 1 157 ? -26.596 -7.802 23.126 1.00 8.07 149 VAL A C 1
ATOM 1148 O O . VAL A 1 157 ? -25.442 -7.906 22.700 1.00 7.59 149 VAL A O 1
ATOM 1152 N N . GLN A 1 158 ? -27.431 -8.841 23.183 1.00 6.86 150 GLN A N 1
ATOM 1153 C CA . GLN A 1 158 ? -26.981 -10.178 22.799 1.00 7.32 150 GLN A CA 1
ATOM 1154 C C . GLN A 1 158 ? -26.886 -10.367 21.288 1.00 9.27 150 GLN A C 1
ATOM 1155 O O . GLN A 1 158 ? -26.580 -11.480 20.838 1.00 8.65 150 GLN A O 1
ATOM 1161 N N . SER A 1 159 ? -27.125 -9.317 20.498 1.00 8.20 151 SER A N 1
ATOM 1162 C CA . SER A 1 159 ? -26.674 -9.322 19.107 1.00 7.68 151 SER A CA 1
ATOM 1163 C C . SER A 1 159 ? -25.166 -9.165 18.997 1.00 9.53 151 SER A C 1
ATOM 1164 O O . SER A 1 159 ? -24.637 -9.301 17.891 1.00 10.38 151 SER A O 1
ATOM 1167 N N . GLU A 1 160 ? -24.468 -8.843 20.103 1.00 6.45 152 GLU A N 1
ATOM 1168 C CA . GLU A 1 160 ? -23.023 -8.628 20.094 1.00 7.80 152 GLU A CA 1
ATOM 1169 C C . GLU A 1 160 ? -22.308 -9.313 21.249 1.00 7.05 152 GLU A C 1
ATOM 1170 O O . GLU A 1 160 ? -21.261 -9.930 21.031 1.00 9.48 152 GLU A O 1
ATOM 1176 N N . LEU A 1 161 ? -22.840 -9.227 22.474 1.00 8.50 153 LEU A N 1
ATOM 1177 C CA . LEU A 1 161 ? -22.141 -9.750 23.649 1.00 6.74 153 LEU A CA 1
ATOM 1178 C C . LEU A 1 161 ? -22.997 -10.799 24.346 1.00 9.17 153 LEU A C 1
ATOM 1179 O O . LEU A 1 161 ? -24.182 -10.562 24.609 1.00 9.64 153 LEU A O 1
ATOM 1184 N N . ALA A 1 162 ? -22.388 -11.946 24.661 1.00 7.62 154 ALA A N 1
ATOM 1185 C CA . ALA A 1 162 ? -23.124 -13.054 25.259 1.00 8.06 154 ALA A CA 1
ATOM 1186 C C . ALA A 1 162 ? -23.249 -12.862 26.775 1.00 11.30 154 ALA A C 1
ATOM 1187 O O . ALA A 1 162 ? -22.453 -12.172 27.416 1.00 13.21 154 ALA A O 1
ATOM 1189 N N . ARG A 1 163 ? -24.270 -13.488 27.349 1.00 10.70 155 ARG A N 1
ATOM 1190 C CA . ARG A 1 163 ? -24.386 -13.569 28.795 1.00 8.74 155 ARG A CA 1
ATOM 1191 C C . ARG A 1 163 ? -24.745 -15.001 29.165 1.00 8.81 155 ARG A C 1
ATOM 1192 O O . ARG A 1 163 ? -25.486 -15.658 28.421 1.00 9.33 155 ARG A O 1
ATOM 1200 N N . PRO A 1 164 ? -24.227 -15.528 30.275 1.00 8.71 156 PRO A N 1
ATOM 1201 C CA . PRO A 1 164 ? -24.568 -16.904 30.648 1.00 11.64 156 PRO A CA 1
ATOM 1202 C C . PRO A 1 164 ? -26.071 -17.102 30.760 1.00 11.58 156 PRO A C 1
ATOM 1203 O O . PRO A 1 164 ? -26.810 -16.206 31.177 1.00 11.76 156 PRO A O 1
ATOM 1207 N N . THR A 1 165 ? -26.508 -18.303 30.378 1.00 10.91 157 THR A N 1
ATOM 1208 C CA . THR A 1 165 ? -27.880 -18.838 30.384 1.00 11.49 157 THR A CA 1
ATOM 1209 C C . THR A 1 165 ? -28.752 -18.305 29.249 1.00 9.15 157 THR A C 1
ATOM 1210 O O . THR A 1 165 ? -29.895 -18.765 29.143 1.00 9.98 157 THR A O 1
ATOM 1214 N N . ILE A 1 166 ? -28.282 -17.392 28.389 1.00 7.93 158 ILE A N 1
ATOM 1215 C CA . ILE A 1 166 ? -29.136 -16.969 27.281 1.00 10.14 158 ILE A CA 1
ATOM 1216 C C . ILE A 1 166 ? -28.436 -17.137 25.938 1.00 7.19 158 ILE A C 1
ATOM 1217 O O . ILE A 1 166 ? -28.581 -16.301 25.036 1.00 8.81 158 ILE A O 1
ATOM 1222 N N . ALA A 1 167 ? -27.693 -18.237 25.773 1.00 8.65 159 ALA A N 1
ATOM 1223 C CA . ALA A 1 167 ? -27.059 -18.465 24.476 1.00 7.38 159 ALA A CA 1
ATOM 1224 C C . ALA A 1 167 ? -28.080 -18.626 23.351 1.00 7.04 159 ALA A C 1
ATOM 1225 O O . ALA A 1 167 ? -27.832 -18.087 22.259 1.00 7.93 159 ALA A O 1
ATOM 1227 N N . PRO A 1 168 ? -29.214 -19.332 23.523 1.00 8.02 160 PRO A N 1
ATOM 1228 C CA . PRO A 1 168 ? -30.149 -19.447 22.385 1.00 7.05 160 PRO A CA 1
ATOM 1229 C C . PRO A 1 168 ? -30.774 -18.123 21.998 1.00 7.14 160 PRO A C 1
ATOM 1230 O O . PRO A 1 168 ? -30.924 -17.835 20.805 1.00 6.96 160 PRO A O 1
ATOM 1234 N N . TYR A 1 169 ? -31.159 -17.306 22.978 1.00 8.44 161 TYR A N 1
ATOM 1235 C CA . TYR A 1 169 ? -31.643 -15.963 22.651 1.00 7.78 161 TYR A CA 1
ATOM 1236 C C . TYR A 1 169 ? -30.592 -15.165 21.895 1.00 9.59 161 TYR A C 1
ATOM 1237 O O . TYR A 1 169 ? -30.910 -14.465 20.917 1.00 8.85 161 TYR A O 1
ATOM 1246 N N . ALA A 1 170 ? -29.337 -15.243 22.341 1.00 8.25 162 ALA A N 1
ATOM 1247 C CA . ALA A 1 170 ? -28.257 -14.572 21.628 1.00 6.42 162 ALA A CA 1
ATOM 1248 C C . ALA A 1 170 ? -28.167 -15.063 20.189 1.00 10.27 162 ALA A C 1
ATOM 1249 O O . ALA A 1 170 ? -27.969 -14.265 19.266 1.00 7.92 162 ALA A O 1
ATOM 1251 N N . ALA A 1 171 ? -28.313 -16.374 19.969 1.00 8.91 163 ALA A N 1
ATOM 1252 C CA . ALA A 1 171 ? -28.334 -16.865 18.593 1.00 6.80 163 ALA A CA 1
ATOM 1253 C C . ALA A 1 171 ? -29.442 -16.187 17.790 1.00 8.12 163 ALA A C 1
ATOM 1254 O O . ALA A 1 171 ? -29.213 -15.759 16.654 1.00 7.73 163 ALA A O 1
ATOM 1256 N N . THR A 1 172 ? -30.639 -16.038 18.373 1.00 7.16 164 THR A N 1
ATOM 1257 C CA . THR A 1 172 ? -31.714 -15.406 17.601 1.00 6.69 164 THR A CA 1
ATOM 1258 C C . THR A 1 172 ? -31.394 -13.942 17.313 1.00 7.86 164 THR A C 1
ATOM 1259 O O . THR A 1 172 ? -31.723 -13.436 16.241 1.00 6.74 164 THR A O 1
ATOM 1263 N N . LYS A 1 173 ? -30.742 -13.247 18.246 1.00 6.86 165 LYS A N 1
ATOM 1264 C CA . LYS A 1 173 ? -30.528 -11.819 18.040 1.00 7.82 165 LYS A CA 1
ATOM 1265 C C . LYS A 1 173 ? -29.312 -11.555 17.152 1.00 7.30 165 LYS A C 1
ATOM 1266 O O . LYS A 1 173 ? -29.299 -10.567 16.413 1.00 8.90 165 LYS A O 1
ATOM 1272 N N . GLY A 1 174 ? -28.302 -12.433 17.174 1.00 6.47 166 GLY A N 1
ATOM 1273 C CA . GLY A 1 174 ? -27.263 -12.357 16.152 1.00 6.71 166 GLY A CA 1
ATOM 1274 C C . GLY A 1 174 ? -27.816 -12.641 14.769 1.00 6.31 166 GLY A C 1
ATOM 1275 O O . GLY A 1 174 ? -27.411 -12.014 13.785 1.00 8.03 166 GLY A O 1
ATOM 1276 N N . ALA A 1 175 ? -28.750 -13.597 14.680 1.00 6.44 167 ALA A N 1
ATOM 1277 C CA . ALA A 1 175 ? -29.437 -13.873 13.417 1.00 6.32 167 ALA A CA 1
ATOM 1278 C C . ALA A 1 175 ? -30.185 -12.645 12.911 1.00 6.43 167 ALA A C 1
ATOM 1279 O O . ALA A 1 175 ? -30.110 -12.296 11.730 1.00 8.76 167 ALA A O 1
ATOM 1281 N N . VAL A 1 176 ? -30.918 -11.972 13.793 1.00 7.45 168 VAL A N 1
ATOM 1282 C CA . VAL A 1 176 ? -31.697 -10.819 13.342 1.00 8.18 168 VAL A CA 1
ATOM 1283 C C . VAL A 1 176 ? -30.775 -9.691 12.895 1.00 8.03 168 VAL A C 1
ATOM 1284 O O . VAL A 1 176 ? -31.048 -9.004 11.907 1.00 8.29 168 VAL A O 1
ATOM 1288 N N . ARG A 1 177 ? -29.659 -9.501 13.590 1.00 7.18 169 ARG A N 1
ATOM 1289 C CA . ARG A 1 177 ? -28.716 -8.463 13.171 1.00 6.85 169 ARG A CA 1
ATOM 1290 C C . ARG A 1 177 ? -28.186 -8.734 11.761 1.00 7.98 169 ARG A C 1
ATOM 1291 O O . ARG A 1 177 ? -28.096 -7.812 10.941 1.00 8.83 169 ARG A O 1
ATOM 1299 N N . MET A 1 178 ? -27.847 -9.991 11.447 1.00 6.17 170 MET A N 1
ATOM 1300 C CA . MET A 1 178 ? -27.373 -10.279 10.090 1.00 5.72 170 MET A CA 1
ATOM 1301 C C . MET A 1 178 ? -28.517 -10.272 9.091 1.00 7.66 170 MET A C 1
ATOM 1302 O O . MET A 1 178 ? -28.335 -9.844 7.948 1.00 7.94 170 MET A O 1
ATOM 1307 N N . LEU A 1 179 ? -29.700 -10.766 9.489 1.00 8.18 171 LEU A N 1
ATOM 1308 C CA . LEU A 1 179 ? -30.837 -10.742 8.579 1.00 6.41 171 LEU A CA 1
ATOM 1309 C C . LEU A 1 179 ? -31.139 -9.308 8.170 1.00 6.44 171 LEU A C 1
ATOM 1310 O O . LEU A 1 179 ? -31.524 -9.045 7.026 1.00 8.74 171 LEU A O 1
ATOM 1315 N N . THR A 1 180 ? -30.947 -8.366 9.101 1.00 7.96 172 THR A N 1
ATOM 1316 C CA . THR A 1 180 ? -31.126 -6.946 8.796 1.00 7.64 172 THR A CA 1
ATOM 1317 C C . THR A 1 180 ? -30.193 -6.516 7.668 1.00 7.08 172 THR A C 1
ATOM 1318 O O . THR A 1 180 ? -30.598 -5.794 6.748 1.00 9.05 172 THR A O 1
ATOM 1322 N N . LYS A 1 181 ? -28.924 -6.926 7.746 1.00 6.71 173 LYS A N 1
ATOM 1323 C CA . LYS A 1 181 ? -27.989 -6.607 6.672 1.00 5.91 173 LYS A CA 1
ATOM 1324 C C . LYS A 1 181 ? -28.443 -7.248 5.369 1.00 8.09 173 LYS A C 1
ATOM 1325 O O . LYS A 1 181 ? -28.320 -6.647 4.297 1.00 8.26 173 LYS A O 1
ATOM 1331 N N . GLY A 1 182 ? -28.988 -8.469 5.448 1.00 7.93 174 GLY A N 1
ATOM 1332 C CA . GLY A 1 182 ? -29.469 -9.141 4.248 1.00 7.81 174 GLY A CA 1
ATOM 1333 C C . GLY A 1 182 ? -30.659 -8.440 3.629 1.00 7.85 174 GLY A C 1
ATOM 1334 O O . GLY A 1 182 ? -30.793 -8.389 2.400 1.00 7.56 174 GLY A O 1
ATOM 1335 N N . MET A 1 183 ? -31.557 -7.922 4.468 1.00 5.84 175 MET A N 1
ATOM 1336 C CA . MET A 1 183 ? -32.674 -7.137 3.953 1.00 6.62 175 MET A CA 1
ATOM 1337 C C . MET A 1 183 ? -32.172 -5.921 3.190 1.00 7.02 175 MET A C 1
ATOM 1338 O O . MET A 1 183 ? -32.688 -5.586 2.122 1.00 8.94 175 MET A O 1
ATOM 1343 N N . CYS A 1 184 ? -31.180 -5.231 3.750 1.00 7.08 176 CYS A N 1
ATOM 1344 C CA . CYS A 1 184 ? -30.557 -4.106 3.065 1.00 8.69 176 CYS A CA 1
ATOM 1345 C C . CYS A 1 184 ? -29.950 -4.547 1.732 1.00 10.01 176 CYS A C 1
ATOM 1346 O O . CYS A 1 184 ? -30.156 -3.915 0.693 1.00 7.80 176 CYS A O 1
ATOM 1349 N N . ALA A 1 185 ? -29.222 -5.657 1.738 1.00 8.56 177 ALA A N 1
ATOM 1350 C CA . ALA A 1 185 ? -28.575 -6.094 0.508 1.00 8.82 177 ALA A CA 1
ATOM 1351 C C . ALA A 1 185 ? -29.603 -6.390 -0.582 1.00 8.98 177 ALA A C 1
ATOM 1352 O O . ALA A 1 185 ? -29.389 -6.053 -1.751 1.00 10.04 177 ALA A O 1
ATOM 1354 N N . ASP A 1 186 ? -30.741 -6.990 -0.216 1.00 9.08 178 ASP A N 1
ATOM 1355 C CA . ASP A 1 186 ? -31.739 -7.314 -1.229 1.00 9.13 178 ASP A CA 1
ATOM 1356 C C . ASP A 1 186 ? -32.636 -6.138 -1.598 1.00 8.53 178 ASP A C 1
ATOM 1357 O O . ASP A 1 186 ? -33.098 -6.067 -2.746 1.00 8.46 178 ASP A O 1
ATOM 1362 N N . TRP A 1 187 ? -32.912 -5.221 -0.669 1.00 7.53 179 TRP A N 1
ATOM 1363 C CA . TRP A 1 187 ? -34.032 -4.297 -0.846 1.00 7.61 179 TRP A CA 1
ATOM 1364 C C . TRP A 1 187 ? -33.660 -2.815 -0.839 1.00 7.46 179 TRP A C 1
ATOM 1365 O O . TRP A 1 187 ? -34.522 -1.979 -1.170 1.00 8.33 179 TRP A O 1
ATOM 1376 N N . ALA A 1 188 ? -32.427 -2.450 -0.477 1.00 7.47 180 ALA A N 1
ATOM 1377 C CA . ALA A 1 188 ? -32.052 -1.034 -0.549 1.00 7.72 180 ALA A CA 1
ATOM 1378 C C . ALA A 1 188 ? -32.279 -0.461 -1.942 1.00 11.76 180 ALA A C 1
ATOM 1379 O O . ALA A 1 188 ? -32.661 0.712 -2.080 1.00 11.34 180 ALA A O 1
ATOM 1381 N N . ARG A 1 189 ? -32.099 -1.288 -2.976 1.00 11.88 181 ARG A N 1
ATOM 1382 C CA . ARG A 1 189 ? -32.253 -0.867 -4.363 1.00 13.45 181 ARG A CA 1
ATOM 1383 C C . ARG A 1 189 ? -33.678 -0.457 -4.666 1.00 14.60 181 ARG A C 1
ATOM 1384 O O . ARG A 1 189 ? -33.914 0.259 -5.645 1.00 14.79 181 ARG A O 1
ATOM 1392 N N . TYR A 1 190 ? -34.627 -0.928 -3.865 1.00 11.04 182 TYR A N 1
ATOM 1393 C CA . TYR A 1 190 ? -36.027 -0.598 -4.055 1.00 12.52 182 TYR A CA 1
ATOM 1394 C C . TYR A 1 190 ? -36.482 0.503 -3.124 1.00 15.30 182 TYR A C 1
ATOM 1395 O O . TYR A 1 190 ? -37.685 0.728 -3.002 1.00 16.06 182 TYR A O 1
ATOM 1404 N N . GLY A 1 191 ? -35.557 1.176 -2.446 1.00 10.87 183 GLY A N 1
ATOM 1405 C CA . GLY A 1 191 ? -35.944 2.286 -1.601 1.00 10.08 183 GLY A CA 1
ATOM 1406 C C . GLY A 1 191 ? -36.367 1.888 -0.211 1.00 11.25 183 GLY A C 1
ATOM 1407 O O . GLY A 1 191 ? -37.037 2.673 0.464 1.00 11.12 183 GLY A O 1
ATOM 1408 N N . ILE A 1 192 ? -36.006 0.696 0.234 1.00 8.96 184 ILE A N 1
ATOM 1409 C CA . ILE A 1 192 ? -36.261 0.237 1.600 1.00 7.69 184 ILE A CA 1
ATOM 1410 C C . ILE A 1 192 ? -35.012 0.493 2.427 1.00 11.50 184 ILE A C 1
ATOM 1411 O O . ILE A 1 192 ? -33.908 0.097 2.023 1.00 8.72 184 ILE A O 1
ATOM 1416 N N . GLN A 1 193 ? -35.180 1.074 3.618 1.00 6.17 185 GLN A N 1
ATOM 1417 C CA . GLN A 1 193 ? -34.104 1.100 4.612 1.00 6.95 185 GLN A CA 1
ATOM 1418 C C . GLN A 1 193 ? -34.426 0.104 5.712 1.00 9.70 185 GLN A C 1
ATOM 1419 O O . GLN A 1 193 ? -35.447 0.238 6.390 1.00 9.99 185 GLN A O 1
ATOM 1425 N N . ALA A 1 194 ? -33.563 -0.894 5.882 1.00 6.33 186 ALA A N 1
ATOM 1426 C CA . ALA A 1 194 ? -33.763 -1.909 6.915 1.00 7.03 186 ALA A CA 1
ATOM 1427 C C . ALA A 1 194 ? -32.635 -1.801 7.928 1.00 6.05 186 ALA A C 1
ATOM 1428 O O . ALA A 1 194 ? -31.453 -1.915 7.565 1.00 8.12 186 ALA A O 1
ATOM 1430 N N . ASN A 1 195 ? -32.993 -1.601 9.201 1.00 4.77 187 ASN A N 1
ATOM 1431 C CA . ASN A 1 195 ? -32.018 -1.349 10.247 1.00 5.55 187 ASN A CA 1
ATOM 1432 C C . ASN A 1 195 ? -32.443 -2.059 11.519 1.00 7.34 187 ASN A C 1
ATOM 1433 O O . ASN A 1 195 ? -33.603 -2.444 11.677 1.00 8.28 187 ASN A O 1
ATOM 1438 N N . GLY A 1 196 ? -31.481 -2.237 12.422 1.00 5.79 188 GLY A N 1
ATOM 1439 C CA . GLY A 1 196 ? -31.743 -2.814 13.726 1.00 6.63 188 GLY A CA 1
ATOM 1440 C C . GLY A 1 196 ? -31.732 -1.752 14.814 1.00 8.72 188 GLY A C 1
ATOM 1441 O O . GLY A 1 196 ? -31.037 -0.743 14.716 1.00 8.45 188 GLY A O 1
ATOM 1442 N N . LEU A 1 197 ? -32.531 -1.980 15.850 1.00 7.62 189 LEU A N 1
ATOM 1443 C CA . LEU A 1 197 ? -32.533 -1.143 17.051 1.00 7.45 189 LEU A CA 1
ATOM 1444 C C . LEU A 1 197 ? -32.311 -2.123 18.200 1.00 8.59 189 LEU A C 1
ATOM 1445 O O . LEU A 1 197 ? -33.183 -2.955 18.473 1.00 7.83 189 LEU A O 1
ATOM 1450 N N . ALA A 1 198 ? -31.145 -2.034 18.866 1.00 7.06 190 ALA A N 1
ATOM 1451 C CA . ALA A 1 198 ? -30.765 -3.011 19.887 1.00 5.10 190 ALA A CA 1
ATOM 1452 C C . ALA A 1 198 ? -30.870 -2.351 21.258 1.00 7.86 190 ALA A C 1
ATOM 1453 O O . ALA A 1 198 ? -29.974 -1.583 21.644 1.00 9.37 190 ALA A O 1
ATOM 1455 N N . PRO A 1 199 ? -31.945 -2.580 22.013 1.00 8.24 191 PRO A N 1
ATOM 1456 C CA . PRO A 1 199 ? -32.018 -2.029 23.370 1.00 6.80 191 PRO A CA 1
ATOM 1457 C C . PRO A 1 199 ? -30.992 -2.696 24.275 1.00 8.06 191 PRO A C 1
ATOM 1458 O O . PRO A 1 199 ? -30.637 -3.860 24.088 1.00 8.86 191 PRO A O 1
ATOM 1462 N N . GLY A 1 200 ? -30.541 -1.939 25.282 1.00 7.34 192 GLY A N 1
ATOM 1463 C CA . GLY A 1 200 ? -29.809 -2.490 26.411 1.00 7.20 192 GLY A CA 1
ATOM 1464 C C . GLY A 1 200 ? -30.738 -3.180 27.391 1.00 12.03 192 GLY A C 1
ATOM 1465 O O . GLY A 1 200 ? -31.348 -4.192 27.032 1.00 17.27 192 GLY A O 1
ATOM 1466 N N . TYR A 1 201 ? -30.873 -2.653 28.609 1.00 7.93 193 TYR A N 1
ATOM 1467 C CA . TYR A 1 201 ? -31.650 -3.301 29.671 1.00 8.88 193 TYR A CA 1
ATOM 1468 C C . TYR A 1 201 ? -32.771 -2.395 30.161 1.00 13.69 193 TYR A C 1
ATOM 1469 O O . TYR A 1 201 ? -32.511 -1.278 30.626 1.00 10.54 193 TYR A O 1
ATOM 1478 N N . PHE A 1 202 ? -34.007 -2.914 30.109 1.00 10.06 194 PHE A N 1
ATOM 1479 C CA . PHE A 1 202 ? -35.234 -2.190 30.421 1.00 10.43 194 PHE A CA 1
ATOM 1480 C C . PHE A 1 202 ? -36.135 -3.063 31.284 1.00 11.44 194 PHE A C 1
ATOM 1481 O O . PHE A 1 202 ? -36.150 -4.290 31.159 1.00 10.56 194 PHE A O 1
ATOM 1489 N N . GLU A 1 203 ? -36.889 -2.419 32.162 1.00 10.51 195 GLU A N 1
ATOM 1490 C CA . GLU A 1 203 ? -37.797 -3.111 33.075 1.00 12.49 195 GLU A CA 1
ATOM 1491 C C . GLU A 1 203 ? -39.093 -3.382 32.315 1.00 20.14 195 GLU A C 1
ATOM 1492 O O . GLU A 1 203 ? -39.965 -2.523 32.197 1.00 30.08 195 GLU A O 1
ATOM 1498 N N . THR A 1 204 ? -39.176 -4.559 31.703 1.00 12.96 196 THR A N 1
ATOM 1499 C CA . THR A 1 204 ? -40.412 -5.076 31.133 1.00 10.61 196 THR A CA 1
ATOM 1500 C C . THR A 1 204 ? -40.648 -6.467 31.704 1.00 10.65 196 THR A C 1
ATOM 1501 O O . THR A 1 204 ? -39.784 -7.034 32.386 1.00 12.91 196 THR A O 1
ATOM 1505 N N . GLU A 1 205 ? -41.809 -7.046 31.397 1.00 11.36 197 GLU A N 1
ATOM 1506 C CA . GLU A 1 205 ? -42.060 -8.406 31.886 1.00 12.98 197 GLU A CA 1
ATOM 1507 C C . GLU A 1 205 ? -41.046 -9.410 31.324 1.00 14.44 197 GLU A C 1
ATOM 1508 O O . GLU A 1 205 ? -40.797 -10.451 31.947 1.00 13.84 197 GLU A O 1
ATOM 1514 N N . LEU A 1 206 ? -40.455 -9.123 30.158 1.00 11.09 198 LEU A N 1
ATOM 1515 C CA . LEU A 1 206 ? -39.410 -9.988 29.617 1.00 10.23 198 LEU A CA 1
ATOM 1516 C C . LEU A 1 206 ? -38.300 -10.181 30.648 1.00 13.12 198 LEU A C 1
ATOM 1517 O O . LEU A 1 206 ? -37.724 -11.272 30.776 1.00 12.14 198 LEU A O 1
ATOM 1522 N N . ASN A 1 207 ? -38.021 -9.130 31.415 1.00 11.51 199 ASN A N 1
ATOM 1523 C CA . ASN A 1 207 ? -36.894 -9.090 32.335 1.00 13.68 199 ASN A CA 1
ATOM 1524 C C . ASN A 1 207 ? -37.324 -9.058 33.796 1.00 13.14 199 ASN A C 1
ATOM 1525 O O . ASN A 1 207 ? -36.539 -8.639 34.657 1.00 13.86 199 ASN A O 1
ATOM 1530 N N . ARG A 1 208 ? -38.541 -9.531 34.102 1.00 10.69 200 ARG A N 1
ATOM 1531 C CA . ARG A 1 208 ? -39.036 -9.528 35.483 1.00 15.16 200 ARG A CA 1
ATOM 1532 C C . ARG A 1 208 ? -38.075 -10.244 36.430 1.00 17.08 200 ARG A C 1
ATOM 1533 O O . ARG A 1 208 ? -37.802 -9.761 37.538 1.00 15.76 200 ARG A O 1
ATOM 1541 N N . ALA A 1 209 ? -37.522 -11.383 36.002 1.00 14.73 201 ALA A N 1
ATOM 1542 C CA . ALA A 1 209 ? -36.634 -12.127 36.895 1.00 16.03 201 ALA A CA 1
ATOM 1543 C C . ALA A 1 209 ? -35.347 -11.353 37.166 1.00 16.22 201 ALA A C 1
ATOM 1544 O O . ALA A 1 209 ? -34.726 -11.530 38.220 1.00 20.25 201 ALA A O 1
ATOM 1546 N N . LEU A 1 210 ? -34.930 -10.505 36.226 1.00 13.28 202 LEU A N 1
ATOM 1547 C CA . LEU A 1 210 ? -33.724 -9.702 36.398 1.00 13.99 202 LEU A CA 1
ATOM 1548 C C . LEU A 1 210 ? -33.989 -8.496 37.290 1.00 15.51 202 LEU A C 1
ATOM 1549 O O . LEU A 1 210 ? -33.166 -8.162 38.150 1.00 14.48 202 LEU A O 1
ATOM 1554 N N . VAL A 1 211 ? -35.117 -7.816 37.064 1.00 13.94 203 VAL A N 1
ATOM 1555 C CA . VAL A 1 211 ? -35.499 -6.679 37.900 1.00 14.55 203 VAL A CA 1
ATOM 1556 C C . VAL A 1 211 ? -35.601 -7.106 39.355 1.00 18.79 203 VAL A C 1
ATOM 1557 O O . VAL A 1 211 ? -35.192 -6.370 40.261 1.00 20.72 203 VAL A O 1
ATOM 1561 N N . ASP A 1 212 ? -36.146 -8.304 39.603 1.00 17.26 204 ASP A N 1
ATOM 1562 C CA . ASP A 1 212 ? -36.384 -8.799 40.956 1.00 18.70 204 ASP A CA 1
ATOM 1563 C C . ASP A 1 212 ? -35.143 -9.402 41.600 1.00 20.96 204 ASP A C 1
ATOM 1564 O O . ASP A 1 212 ? -35.212 -9.820 42.759 1.00 22.84 204 ASP A O 1
ATOM 1569 N N . ASP A 1 213 ? -34.026 -9.462 40.880 1.00 14.74 205 ASP A N 1
ATOM 1570 C CA . ASP A 1 213 ? -32.788 -10.077 41.356 1.00 15.61 205 ASP A CA 1
ATOM 1571 C C . ASP A 1 213 ? -31.840 -8.928 41.695 1.00 14.06 205 ASP A C 1
ATOM 1572 O O . ASP A 1 213 ? -31.213 -8.351 40.804 1.00 14.25 205 ASP A O 1
ATOM 1577 N N . ALA A 1 214 ? -31.734 -8.602 42.987 1.00 15.35 206 ALA A N 1
ATOM 1578 C CA . ALA A 1 214 ? -30.925 -7.454 43.396 1.00 15.74 206 ALA A CA 1
ATOM 1579 C C . ALA A 1 214 ? -29.467 -7.607 42.994 1.00 15.62 206 ALA A C 1
ATOM 1580 O O . ALA A 1 214 ? -28.806 -6.606 42.694 1.00 15.36 206 ALA A O 1
ATOM 1582 N N . ALA A 1 215 ? -28.946 -8.838 42.964 1.00 15.42 207 ALA A N 1
ATOM 1583 C CA . ALA A 1 215 ? -27.561 -9.025 42.538 1.00 14.39 207 ALA A CA 1
ATOM 1584 C C . ALA A 1 215 ? -27.391 -8.696 41.063 1.00 14.51 207 ALA A C 1
ATOM 1585 O O . ALA A 1 215 ? -26.390 -8.081 40.675 1.00 12.94 207 ALA A O 1
ATOM 1587 N N . PHE A 1 216 ? -28.354 -9.098 40.220 1.00 15.67 208 PHE A N 1
ATOM 1588 C CA . PHE A 1 216 ? -28.270 -8.744 38.809 1.00 13.56 208 PHE A CA 1
ATOM 1589 C C . PHE A 1 216 ? -28.298 -7.234 38.629 1.00 14.04 208 PHE A C 1
ATOM 1590 O O . PHE A 1 216 ? -27.520 -6.670 37.849 1.00 11.67 208 PHE A O 1
ATOM 1598 N N . SER A 1 217 ? -29.220 -6.564 39.319 1.00 11.69 209 SER A N 1
ATOM 1599 C CA A SER A 1 217 ? -29.352 -5.122 39.167 0.69 13.36 209 SER A CA 1
ATOM 1600 C CA B SER A 1 217 ? -29.346 -5.120 39.159 0.31 13.68 209 SER A CA 1
ATOM 1601 C C . SER A 1 217 ? -28.089 -4.404 39.632 1.00 14.58 209 SER A C 1
ATOM 1602 O O . SER A 1 217 ? -27.639 -3.443 39.000 1.00 13.48 209 SER A O 1
ATOM 1607 N N . ASP A 1 218 ? -27.514 -4.857 40.744 1.00 13.23 210 ASP A N 1
ATOM 1608 C CA . ASP A 1 218 ? -26.250 -4.307 41.211 1.00 15.70 210 ASP A CA 1
ATOM 1609 C C . ASP A 1 218 ? -25.170 -4.469 40.145 1.00 16.97 210 ASP A C 1
ATOM 1610 O O . ASP A 1 218 ? -24.451 -3.517 39.825 1.00 13.71 210 ASP A O 1
ATOM 1615 N N . TRP A 1 219 ? -25.056 -5.675 39.571 1.00 11.61 211 TRP A N 1
ATOM 1616 C CA . TRP A 1 219 ? -24.088 -5.915 38.503 1.00 12.60 211 TRP A CA 1
ATOM 1617 C C . TRP A 1 219 ? -24.359 -5.007 37.306 1.00 16.87 211 TRP A C 1
ATOM 1618 O O . TRP A 1 219 ? -23.433 -4.400 36.752 1.00 12.82 211 TRP A O 1
ATOM 1629 N N . LEU A 1 220 ? -25.632 -4.871 36.914 1.00 10.22 212 LEU A N 1
ATOM 1630 C CA . LEU A 1 220 ? -25.959 -4.125 35.695 1.00 11.32 212 LEU A CA 1
ATOM 1631 C C . LEU A 1 220 ? -25.599 -2.657 35.832 1.00 12.80 212 LEU A C 1
ATOM 1632 O O . LEU A 1 220 ? -25.054 -2.060 34.896 1.00 11.31 212 LEU A O 1
ATOM 1637 N N . CYS A 1 221 ? -25.895 -2.054 36.989 1.00 11.29 213 CYS A N 1
ATOM 1638 C CA . CYS A 1 221 ? -25.580 -0.641 37.159 1.00 13.00 213 CYS A CA 1
ATOM 1639 C C . CYS A 1 221 ? -24.069 -0.411 37.189 1.00 16.49 213 CYS A C 1
ATOM 1640 O O . CYS A 1 221 ? -23.599 0.648 36.760 1.00 14.30 213 CYS A O 1
ATOM 1643 N N . LYS A 1 222 ? -23.290 -1.399 37.634 1.00 13.18 214 LYS A N 1
ATOM 1644 C CA . LYS A 1 222 ? -21.832 -1.253 37.557 1.00 13.61 214 LYS A CA 1
ATOM 1645 C C . LYS A 1 222 ? -21.316 -1.520 36.152 1.00 17.17 214 LYS A C 1
ATOM 1646 O O . LYS A 1 222 ? -20.299 -0.949 35.747 1.00 18.49 214 LYS A O 1
ATOM 1652 N N . ARG A 1 223 ? -22.008 -2.370 35.400 1.00 12.35 215 ARG A N 1
ATOM 1653 C CA . ARG A 1 223 ? -21.571 -2.754 34.064 1.00 12.50 215 ARG A CA 1
ATOM 1654 C C . ARG A 1 223 ? -21.882 -1.682 33.021 1.00 14.08 215 ARG A C 1
ATOM 1655 O O . ARG A 1 223 ? -21.195 -1.605 31.998 1.00 14.87 215 ARG A O 1
ATOM 1663 N N . THR A 1 224 ? -22.889 -0.852 33.278 1.00 11.11 216 THR A N 1
ATOM 1664 C CA . THR A 1 224 ? -23.387 0.115 32.304 1.00 10.04 216 THR A CA 1
ATOM 1665 C C . THR A 1 224 ? -22.744 1.466 32.559 1.00 8.90 216 THR A C 1
ATOM 1666 O O . THR A 1 224 ? -22.823 1.950 33.695 1.00 10.76 216 THR A O 1
ATOM 1670 N N . PRO A 1 225 ? -22.044 2.080 31.591 1.00 10.22 217 PRO A N 1
ATOM 1671 C CA . PRO A 1 225 ? -21.419 3.388 31.881 1.00 10.69 217 PRO A CA 1
ATOM 1672 C C . PRO A 1 225 ? -22.414 4.424 32.392 1.00 9.36 217 PRO A C 1
ATOM 1673 O O . PRO A 1 225 ? -22.107 5.162 33.337 1.00 11.00 217 PRO A O 1
ATOM 1677 N N . ALA A 1 226 ? -23.628 4.438 31.840 1.00 9.26 218 ALA A N 1
ATOM 1678 C CA . ALA A 1 226 ? -24.682 5.329 32.330 1.00 12.01 218 ALA A CA 1
ATOM 1679 C C . ALA A 1 226 ? -25.073 5.028 33.779 1.00 13.67 218 ALA A C 1
ATOM 1680 O O . ALA A 1 226 ? -25.659 5.893 34.448 1.00 12.67 218 ALA A O 1
ATOM 1682 N N . GLY A 1 227 ? -24.795 3.820 34.266 1.00 9.89 219 GLY A N 1
ATOM 1683 C CA . GLY A 1 227 ? -24.984 3.481 35.669 1.00 10.64 219 GLY A CA 1
ATOM 1684 C C . GLY A 1 227 ? -26.402 3.158 36.105 1.00 12.04 219 GLY A C 1
ATOM 1685 O O . GLY A 1 227 ? -26.695 3.220 37.306 1.00 11.47 219 GLY A O 1
ATOM 1686 N N . ARG A 1 228 ? -27.272 2.760 35.181 1.00 11.55 220 ARG A N 1
ATOM 1687 C CA . ARG A 1 228 ? -28.687 2.585 35.482 1.00 10.26 220 ARG A CA 1
ATOM 1688 C C . ARG A 1 228 ? -29.333 1.727 34.403 1.00 10.15 220 ARG A C 1
ATOM 1689 O O . ARG A 1 228 ? -28.808 1.585 33.297 1.00 12.29 220 ARG A O 1
ATOM 1697 N N . TRP A 1 229 ? -30.492 1.165 34.754 1.00 10.88 221 TRP A N 1
ATOM 1698 C CA . TRP A 1 229 ? -31.424 0.638 33.762 1.00 9.36 221 TRP A CA 1
ATOM 1699 C C . TRP A 1 229 ? -31.865 1.746 32.806 1.00 12.11 221 TRP A C 1
ATOM 1700 O O . TRP A 1 229 ? -31.952 2.921 33.183 1.00 12.27 221 TRP A O 1
ATOM 1711 N N . GLY A 1 230 ? -32.158 1.360 31.559 1.00 8.53 222 GLY A N 1
ATOM 1712 C CA . GLY A 1 230 ? -32.887 2.238 30.671 1.00 8.73 222 GLY A CA 1
ATOM 1713 C C . GLY A 1 230 ? -34.345 2.339 31.070 1.00 11.49 222 GLY A C 1
ATOM 1714 O O . GLY A 1 230 ? -34.886 1.477 31.762 1.00 12.53 222 GLY A O 1
ATOM 1715 N N . GLN A 1 231 ? -34.989 3.421 30.631 1.00 10.64 223 GLN A N 1
ATOM 1716 C CA . GLN A 1 231 ? -36.438 3.583 30.731 1.00 12.78 223 GLN A CA 1
ATOM 1717 C C . GLN A 1 231 ? -37.019 3.491 29.320 1.00 8.73 223 GLN A C 1
ATOM 1718 O O . GLN A 1 231 ? -36.433 4.017 28.371 1.00 10.31 223 GLN A O 1
ATOM 1724 N N . VAL A 1 232 ? -38.152 2.789 29.156 1.00 8.95 224 VAL A N 1
ATOM 1725 C CA . VAL A 1 232 ? -38.561 2.405 27.800 1.00 10.27 224 VAL A CA 1
ATOM 1726 C C . VAL A 1 232 ? -38.769 3.607 26.872 1.00 7.91 224 VAL A C 1
ATOM 1727 O O . VAL A 1 232 ? -38.534 3.496 25.660 1.00 10.04 224 VAL A O 1
ATOM 1731 N N . ASP A 1 233 ? -39.174 4.772 27.405 1.00 10.28 225 ASP A N 1
ATOM 1732 C CA . ASP A 1 233 ? -39.373 5.917 26.516 1.00 10.38 225 ASP A CA 1
ATOM 1733 C C . ASP A 1 233 ? -38.070 6.350 25.847 1.00 11.45 225 ASP A C 1
ATOM 1734 O O . ASP A 1 233 ? -38.105 7.055 24.826 1.00 11.06 225 ASP A O 1
ATOM 1739 N N . GLU A 1 234 ? -36.929 5.948 26.396 1.00 8.40 226 GLU A N 1
ATOM 1740 C CA . GLU A 1 234 ? -35.625 6.285 25.818 1.00 7.72 226 GLU A CA 1
ATOM 1741 C C . GLU A 1 234 ? -35.332 5.527 24.530 1.00 8.65 226 GLU A C 1
ATOM 1742 O O . GLU A 1 234 ? -34.285 5.770 23.910 1.00 9.18 226 GLU A O 1
ATOM 1748 N N . LEU A 1 235 ? -36.223 4.619 24.117 1.00 7.80 227 LEU A N 1
ATOM 1749 C CA . LEU A 1 235 ? -36.102 3.922 22.844 1.00 6.33 227 LEU A CA 1
ATOM 1750 C C . LEU A 1 235 ? -36.889 4.600 21.724 1.00 7.43 227 LEU A C 1
ATOM 1751 O O . LEU A 1 235 ? -36.658 4.288 20.561 1.00 8.29 227 LEU A O 1
ATOM 1756 N N . CYS A 1 236 ? -37.818 5.501 22.055 1.00 9.96 228 CYS A N 1
ATOM 1757 C CA . CYS A 1 236 ? -38.685 6.090 21.034 1.00 8.27 228 CYS A CA 1
ATOM 1758 C C . CYS A 1 236 ? -37.895 6.944 20.055 1.00 8.50 228 CYS A C 1
ATOM 1759 O O . CYS A 1 236 ? -38.195 6.969 18.854 1.00 9.76 228 CYS A O 1
ATOM 1762 N N . GLY A 1 237 ? -36.917 7.687 20.564 1.00 7.77 229 GLY A N 1
ATOM 1763 C CA . GLY A 1 237 ? -36.133 8.545 19.687 1.00 11.48 229 GLY A CA 1
ATOM 1764 C C . GLY A 1 237 ? -35.471 7.764 18.575 1.00 9.78 229 GLY A C 1
ATOM 1765 O O . GLY A 1 237 ? -35.584 8.119 17.395 1.00 10.07 229 GLY A O 1
ATOM 1766 N N . ALA A 1 238 ? -34.780 6.671 18.934 1.00 8.48 230 ALA A N 1
ATOM 1767 C CA . ALA A 1 238 ? -34.130 5.849 17.916 1.00 10.19 230 ALA A CA 1
ATOM 1768 C C . ALA A 1 238 ? -35.142 5.288 16.917 1.00 8.86 230 ALA A C 1
ATOM 1769 O O . ALA A 1 238 ? -34.866 5.211 15.713 1.00 7.98 230 ALA A O 1
ATOM 1771 N N . ALA A 1 239 ? -36.314 4.875 17.396 1.00 8.70 231 ALA A N 1
ATOM 1772 C CA . ALA A 1 239 ? -37.276 4.276 16.482 1.00 8.48 231 ALA A CA 1
ATOM 1773 C C . ALA A 1 239 ? -37.820 5.311 15.505 1.00 10.52 231 ALA A C 1
ATOM 1774 O O . ALA A 1 239 ? -37.934 5.039 14.306 1.00 8.46 231 ALA A O 1
ATOM 1776 N N . ILE A 1 240 ? -38.131 6.512 15.996 1.00 9.97 232 ILE A N 1
ATOM 1777 C CA . ILE A 1 240 ? -38.616 7.579 15.116 1.00 9.93 232 ILE A CA 1
ATOM 1778 C C . ILE A 1 240 ? -37.552 7.947 14.089 1.00 8.13 232 ILE A C 1
ATOM 1779 O O . ILE A 1 240 ? -37.843 8.113 12.902 1.00 9.20 232 ILE A O 1
ATOM 1784 N N . PHE A 1 241 ? -36.302 8.105 14.538 1.00 8.86 233 PHE A N 1
ATOM 1785 C CA . PHE A 1 241 ? -35.200 8.373 13.616 1.00 8.62 233 PHE A CA 1
ATOM 1786 C C . PHE A 1 241 ? -35.132 7.338 12.492 1.00 7.79 233 PHE A C 1
ATOM 1787 O O . PHE A 1 241 ? -35.107 7.694 11.303 1.00 9.81 233 PHE A O 1
ATOM 1795 N N . LEU A 1 242 ? -35.114 6.045 12.852 1.00 6.34 234 LEU A N 1
ATOM 1796 C CA . LEU A 1 242 ? -35.024 4.986 11.855 1.00 7.25 234 LEU A CA 1
ATOM 1797 C C . LEU A 1 242 ? -36.295 4.833 11.028 1.00 12.44 234 LEU A C 1
ATOM 1798 O O . LEU A 1 242 ? -36.253 4.186 9.976 1.00 12.50 234 LEU A O 1
ATOM 1803 N N . ALA A 1 24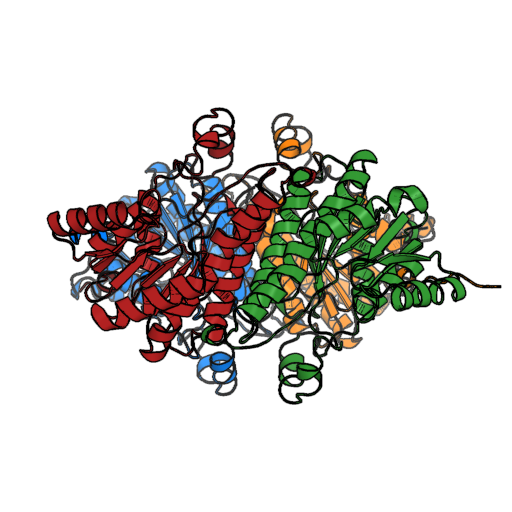3 ? -37.422 5.390 11.473 1.00 7.61 235 ALA A N 1
ATOM 1804 C CA . ALA A 1 243 ? -38.644 5.339 10.677 1.00 7.37 235 ALA A CA 1
ATOM 1805 C C . ALA A 1 243 ? -38.841 6.546 9.769 1.00 7.94 235 ALA A C 1
ATOM 1806 O O . ALA A 1 243 ? -39.772 6.538 8.956 1.00 10.02 235 ALA A O 1
ATOM 1808 N N . SER A 1 244 ? -37.996 7.571 9.873 1.00 6.84 236 SER A N 1
ATOM 1809 C CA . SER A 1 244 ? -38.241 8.880 9.273 1.00 9.35 236 SER A CA 1
ATOM 1810 C C . SER A 1 244 ? -37.288 9.164 8.111 1.00 9.26 236 SER A C 1
ATOM 1811 O O . SER A 1 244 ? -36.318 8.444 7.870 1.00 8.69 236 SER A O 1
ATOM 1814 N N . ALA A 1 245 ? -37.553 10.279 7.412 1.00 8.99 237 ALA A N 1
ATOM 1815 C CA . ALA A 1 245 ? -36.654 10.704 6.342 1.00 13.18 237 ALA A CA 1
ATOM 1816 C C . ALA A 1 245 ? -35.255 11.022 6.852 1.00 13.95 237 ALA A C 1
ATOM 1817 O O . ALA A 1 245 ? -34.294 10.984 6.074 1.00 13.76 237 ALA A O 1
ATOM 1819 N N . ALA A 1 246 ? -35.112 11.303 8.147 1.00 11.99 238 ALA A N 1
ATOM 1820 C CA . ALA A 1 246 ? -33.807 11.623 8.705 1.00 13.10 238 ALA A CA 1
ATOM 1821 C C . ALA A 1 246 ? -32.801 10.491 8.540 1.00 15.83 238 ALA A C 1
ATOM 1822 O O . ALA A 1 246 ? -31.586 10.743 8.597 1.00 18.36 238 ALA A O 1
ATOM 1824 N N . SER A 1 247 ? -33.271 9.261 8.317 1.00 12.27 239 SER A N 1
ATOM 1825 C CA . SER A 1 247 ? -32.428 8.078 8.199 1.00 14.28 239 SER A CA 1
ATOM 1826 C C . SER A 1 247 ? -32.464 7.469 6.796 1.00 11.56 239 SER A C 1
ATOM 1827 O O . SER A 1 247 ? -32.158 6.286 6.624 1.00 15.18 239 SER A O 1
ATOM 1830 N N . ASP A 1 248 ? -32.826 8.259 5.778 1.00 7.32 240 ASP A N 1
ATOM 1831 C CA . ASP A 1 248 ? -32.946 7.708 4.431 1.00 8.47 240 ASP A CA 1
ATOM 1832 C C . ASP A 1 248 ? -31.638 7.118 3.900 1.00 10.45 240 ASP A C 1
ATOM 1833 O O . ASP A 1 248 ? -31.689 6.222 3.059 1.00 10.89 240 ASP A O 1
ATOM 1838 N N . PHE A 1 249 ? -30.474 7.610 4.346 1.00 9.29 241 PHE A N 1
ATOM 1839 C CA . PHE A 1 249 ? -29.186 7.044 3.938 1.00 8.08 241 PHE A CA 1
ATOM 1840 C C . PHE A 1 249 ? -28.563 6.149 5.020 1.00 7.40 241 PHE A C 1
ATOM 1841 O O . PHE A 1 249 ? -27.360 5.868 4.968 1.00 8.59 241 PHE A O 1
ATOM 1849 N N . VAL A 1 250 ? -29.352 5.689 5.992 1.00 7.78 242 VAL A N 1
ATOM 1850 C CA . VAL A 1 250 ? -28.900 4.716 6.989 1.00 9.07 242 VAL A CA 1
ATOM 1851 C C . VAL A 1 250 ? -29.497 3.375 6.582 1.00 6.46 242 VAL A C 1
ATOM 1852 O O . VAL A 1 250 ? -30.718 3.257 6.444 1.00 8.52 242 VAL A O 1
ATOM 1856 N N . ASN A 1 251 ? -28.653 2.363 6.375 1.00 6.48 243 ASN A N 1
ATOM 1857 C CA . ASN A 1 251 ? -29.173 1.091 5.892 1.00 6.16 243 ASN A CA 1
ATOM 1858 C C . ASN A 1 251 ? -28.270 -0.045 6.373 1.00 5.09 243 ASN A C 1
ATOM 1859 O O . ASN A 1 251 ? -27.036 0.075 6.359 1.00 8.34 243 ASN A O 1
ATOM 1864 N N . GLY A 1 252 ? -28.896 -1.152 6.778 1.00 6.76 244 GLY A N 1
ATOM 1865 C CA . GLY A 1 252 ? -28.194 -2.340 7.231 1.00 6.88 244 GLY A CA 1
ATOM 1866 C C . GLY A 1 252 ? -27.528 -2.226 8.582 1.00 9.87 244 GLY A C 1
ATOM 1867 O O . GLY A 1 252 ? -26.751 -3.117 8.951 1.00 9.85 244 GLY A O 1
ATOM 1868 N N . GLN A 1 253 ? -27.769 -1.144 9.313 1.00 7.56 245 GLN A N 1
ATOM 1869 C CA . GLN A 1 253 ? -27.091 -0.862 10.570 1.00 8.39 245 GLN A CA 1
ATOM 1870 C C . GLN A 1 253 ? -27.931 -1.322 11.749 1.00 10.17 245 GLN A C 1
ATOM 1871 O O . GLN A 1 253 ? -29.160 -1.336 11.682 1.00 12.31 245 GLN A O 1
ATOM 1877 N N . THR A 1 254 ? -27.259 -1.608 12.860 1.00 8.00 246 THR A N 1
ATOM 1878 C CA . THR A 1 254 ? -27.949 -1.861 14.117 1.00 6.96 246 THR A CA 1
ATOM 1879 C C . THR A 1 254 ? -27.465 -0.824 15.117 1.00 9.26 246 THR A C 1
ATOM 1880 O O . THR A 1 254 ? -26.263 -0.747 15.403 1.00 9.32 246 THR A O 1
ATOM 1884 N N . LEU A 1 255 ? -28.401 -0.007 15.604 1.00 8.21 247 LEU A N 1
ATOM 1885 C CA . LEU A 1 255 ? -28.121 1.063 16.553 1.00 9.09 247 LEU A CA 1
ATOM 1886 C C . LEU A 1 255 ? -28.386 0.551 17.968 1.00 8.66 247 LEU A C 1
ATOM 1887 O O . LEU A 1 255 ? -29.514 0.152 18.283 1.00 8.49 247 LEU A O 1
ATOM 1892 N N . PHE A 1 256 ? -27.342 0.531 18.808 1.00 8.69 248 PHE A N 1
ATOM 1893 C CA . PHE A 1 256 ? -27.479 0.119 20.203 1.00 7.27 248 PHE A CA 1
ATOM 1894 C C . PHE A 1 256 ? -27.866 1.302 21.077 1.00 6.82 248 PHE A C 1
ATOM 1895 O O . PHE A 1 256 ? -27.220 2.365 21.035 1.00 8.92 248 PHE A O 1
ATOM 1903 N N . VAL A 1 257 ? -28.920 1.109 21.874 1.00 6.71 249 VAL A N 1
ATOM 1904 C CA . VAL A 1 257 ? -29.428 2.093 22.816 1.00 5.69 249 VAL A CA 1
ATOM 1905 C C . VAL A 1 257 ? -29.313 1.471 24.202 1.00 7.92 249 VAL A C 1
ATOM 1906 O O . VAL A 1 257 ? -30.280 0.894 24.724 1.00 9.22 249 VAL A O 1
ATOM 1910 N N . ASP A 1 258 ? -28.114 1.561 24.796 1.00 8.58 250 ASP A N 1
ATOM 1911 C CA . ASP A 1 258 ? -27.795 0.710 25.941 1.00 6.82 250 ASP A CA 1
ATOM 1912 C C . ASP A 1 258 ? -26.988 1.433 27.011 1.00 6.72 250 ASP A C 1
ATOM 1913 O O . ASP A 1 258 ? -26.381 0.773 27.868 1.00 7.19 250 ASP A O 1
ATOM 1918 N N . GLY A 1 259 ? -26.986 2.770 27.012 1.00 6.90 251 GLY A N 1
ATOM 1919 C CA . GLY A 1 259 ? -26.250 3.474 28.040 1.00 7.36 251 GLY A CA 1
ATOM 1920 C C . GLY A 1 259 ? -24.747 3.260 28.005 1.00 7.96 251 GLY A C 1
ATOM 1921 O O . GLY A 1 259 ? -24.076 3.528 28.999 1.00 9.79 251 GLY A O 1
ATOM 1922 N N . GLY A 1 260 ? -24.202 2.765 26.901 1.00 8.68 252 GLY A N 1
ATOM 1923 C CA . GLY A 1 260 ? -22.776 2.503 26.829 1.00 7.10 252 GLY A CA 1
ATOM 1924 C C . GLY A 1 260 ? -22.350 1.061 27.054 1.00 8.59 252 GLY A C 1
ATOM 1925 O O . GLY A 1 260 ? -21.149 0.767 26.931 1.00 9.42 252 GLY A O 1
ATOM 1926 N N . LEU A 1 261 ? -23.283 0.152 27.371 1.00 6.89 253 LEU A N 1
ATOM 1927 C CA . LEU A 1 261 ? -22.897 -1.190 27.805 1.00 9.43 253 LEU A CA 1
ATOM 1928 C C . LEU A 1 261 ? -22.003 -1.893 26.778 1.00 8.03 253 LEU A C 1
ATOM 1929 O O . LEU A 1 261 ? -20.927 -2.396 27.121 1.00 8.59 253 LEU A O 1
ATOM 1934 N N . THR A 1 262 ? -22.435 -1.964 25.519 1.00 9.73 254 THR A N 1
ATOM 1935 C CA . THR A 1 262 ? -21.627 -2.747 24.571 1.00 8.95 254 THR A CA 1
ATOM 1936 C C . THR A 1 262 ? -20.331 -2.057 24.158 1.00 9.47 254 THR A C 1
ATOM 1937 O O . THR A 1 262 ? -19.517 -2.682 23.471 1.00 14.18 254 THR A O 1
ATOM 1941 N N . SER A 1 263 ? -20.102 -0.815 24.568 1.00 8.22 255 SER A N 1
ATOM 1942 C CA . SER A 1 263 ? -18.876 -0.117 24.205 1.00 7.86 255 SER A CA 1
ATOM 1943 C C . SER A 1 263 ? -17.761 -0.292 25.227 1.00 9.47 255 SER A C 1
ATOM 1944 O O . SER A 1 263 ? -16.631 0.145 24.978 1.00 9.86 255 SER A O 1
ATOM 1947 N N . ALA A 1 264 ? -18.046 -0.904 26.375 1.00 7.99 256 ALA A N 1
ATOM 1948 C CA . ALA A 1 264 ? -17.126 -0.926 27.498 1.00 10.83 256 ALA A CA 1
ATOM 1949 C C . ALA A 1 264 ? -16.912 -2.349 27.992 1.00 12.08 256 ALA A C 1
ATOM 1950 O O . ALA A 1 264 ? -17.727 -3.247 27.747 1.00 9.96 256 ALA A O 1
ATOM 1952 N N . VAL A 1 265 ? -15.797 -2.546 28.691 1.00 10.81 257 VAL A N 1
ATOM 1953 C CA . VAL A 1 265 ? -15.598 -3.798 29.412 1.00 8.29 257 VAL A CA 1
ATOM 1954 C C . VAL A 1 265 ? -16.491 -3.794 30.650 1.00 16.32 257 VAL A C 1
ATOM 1955 O O . VAL A 1 265 ? -16.860 -4.861 31.119 1.00 15.54 257 VAL A O 1
ATOM 1960 N N . HIS B 1 5 ? 26.751 -29.057 20.672 1.00 64.97 -3 HIS B N 1
ATOM 1961 C CA . HIS B 1 5 ? 26.584 -28.602 22.048 1.00 64.22 -3 HIS B CA 1
ATOM 1962 C C . HIS B 1 5 ? 25.140 -28.182 22.310 1.00 57.94 -3 HIS B C 1
ATOM 1963 O O . HIS B 1 5 ? 24.412 -28.865 23.023 1.00 55.22 -3 HIS B O 1
ATOM 1965 N N . HIS B 1 6 ? 24.720 -27.060 21.732 1.00 53.57 -2 HIS B N 1
ATOM 1966 C CA . HIS B 1 6 ? 23.363 -26.589 21.959 1.00 49.31 -2 HIS B CA 1
ATOM 1967 C C . HIS B 1 6 ? 22.366 -27.469 21.206 1.00 47.79 -2 HIS B C 1
ATOM 1968 O O . HIS B 1 6 ? 22.722 -28.212 20.287 1.00 48.74 -2 HIS B O 1
ATOM 1975 N N . HIS B 1 7 ? 21.100 -27.383 21.614 1.00 45.48 -1 HIS B N 1
ATOM 1976 C CA . HIS B 1 7 ? 20.032 -28.181 21.025 1.00 48.37 -1 HIS B CA 1
ATOM 1977 C C . HIS B 1 7 ? 18.833 -27.277 20.803 1.00 48.98 -1 HIS B C 1
ATOM 1978 O O . HIS B 1 7 ? 18.290 -26.723 21.763 1.00 48.16 -1 HIS B O 1
ATOM 1985 N N . HIS B 1 8 ? 18.412 -27.129 19.550 1.00 46.87 0 HIS B N 1
ATOM 1986 C CA . HIS B 1 8 ? 17.202 -26.368 19.281 1.00 46.56 0 HIS B CA 1
ATOM 1987 C C . HIS B 1 8 ? 15.978 -27.188 19.681 1.00 42.78 0 HIS B C 1
ATOM 1988 O O . HIS B 1 8 ? 15.865 -28.367 19.328 1.00 40.56 0 HIS B O 1
ATOM 1995 N N . MET B 1 9 ? 15.070 -26.562 20.430 1.00 35.35 1 MET B N 1
ATOM 1996 C CA . MET B 1 9 ? 13.865 -27.204 20.929 1.00 35.02 1 MET B CA 1
ATOM 1997 C C . MET B 1 9 ? 12.644 -26.398 20.490 1.00 32.17 1 MET B C 1
ATOM 1998 O O . MET B 1 9 ? 12.749 -25.241 20.079 1.00 31.65 1 MET B O 1
ATOM 2003 N N . THR B 1 10 ? 11.476 -27.030 20.593 1.00 29.88 2 THR B N 1
ATOM 2004 C CA . THR B 1 10 ? 10.310 -26.654 19.799 1.00 28.09 2 THR B CA 1
ATOM 2005 C C . THR B 1 10 ? 9.033 -26.526 20.631 1.00 26.30 2 THR B C 1
ATOM 2006 O O . THR B 1 10 ? 7.928 -26.714 20.103 1.00 24.72 2 THR B O 1
ATOM 2010 N N . HIS B 1 11 ? 9.156 -26.167 21.915 1.00 28.52 3 HIS B N 1
ATOM 2011 C CA . HIS B 1 11 ? 8.035 -26.300 22.849 1.00 25.42 3 HIS B CA 1
ATOM 2012 C C . HIS B 1 11 ? 6.762 -25.607 22.350 1.00 23.41 3 HIS B C 1
ATOM 2013 O O . HIS B 1 11 ? 5.674 -26.195 22.370 1.00 22.61 3 HIS B O 1
ATOM 2020 N N . ALA B 1 12 ? 6.876 -24.353 21.897 1.00 23.47 4 ALA B N 1
ATOM 2021 C CA . ALA B 1 12 ? 5.675 -23.607 21.515 1.00 21.89 4 ALA B CA 1
ATOM 2022 C C . ALA B 1 12 ? 5.002 -24.202 20.281 1.00 24.03 4 ALA B C 1
ATOM 2023 O O . ALA B 1 12 ? 3.777 -24.115 20.147 1.00 20.02 4 ALA B O 1
ATOM 2025 N N . LEU B 1 13 ? 5.783 -24.824 19.387 1.00 21.68 5 LEU B N 1
ATOM 2026 C CA . LEU B 1 13 ? 5.246 -25.449 18.179 1.00 20.85 5 LEU B CA 1
ATOM 2027 C C . LEU B 1 13 ? 4.618 -26.809 18.466 1.00 20.07 5 LEU B C 1
ATOM 2028 O O . LEU B 1 13 ? 3.623 -27.181 17.826 1.00 20.11 5 LEU B O 1
ATOM 2033 N N . ASP B 1 14 ? 5.169 -27.551 19.429 1.00 20.99 6 ASP B N 1
ATOM 2034 C CA . ASP B 1 14 ? 4.604 -28.846 19.809 1.00 20.51 6 ASP B CA 1
ATOM 2035 C C . ASP B 1 14 ? 3.183 -28.739 20.362 1.00 18.78 6 ASP B C 1
ATOM 2036 O O . ASP B 1 14 ? 2.458 -29.738 20.385 1.00 20.16 6 ASP B O 1
ATOM 2041 N N . ARG B 1 15 ? 2.778 -27.569 20.844 1.00 18.21 7 ARG B N 1
ATOM 2042 C CA . ARG B 1 15 ? 1.428 -27.462 21.374 1.00 18.57 7 ARG B CA 1
ATOM 2043 C C . ARG B 1 15 ? 0.367 -27.503 20.277 1.00 15.18 7 ARG B C 1
ATOM 2044 O O . ARG B 1 15 ? -0.827 -27.516 20.597 1.00 14.50 7 ARG B O 1
ATOM 2052 N N . PHE B 1 16 ? 0.762 -27.553 19.005 1.00 15.35 8 PHE B N 1
ATOM 2053 C CA . PHE B 1 16 ? -0.205 -27.678 17.914 1.00 13.98 8 PHE B CA 1
ATOM 2054 C C . PHE B 1 16 ? -0.600 -29.129 17.650 1.00 13.64 8 PHE B C 1
ATOM 2055 O O . PHE B 1 16 ? -1.528 -29.370 16.874 1.00 15.22 8 PHE B O 1
ATOM 2063 N N . ARG B 1 17 ? 0.102 -30.095 18.242 1.00 14.80 9 ARG B N 1
ATOM 2064 C CA . ARG B 1 17 ? -0.203 -31.501 18.011 1.00 14.75 9 ARG B CA 1
ATOM 2065 C C . ARG B 1 17 ? -1.515 -31.880 18.686 1.00 13.49 9 ARG B C 1
ATOM 2066 O O . ARG B 1 17 ? -1.865 -31.358 19.741 1.00 14.82 9 ARG B O 1
ATOM 2074 N N . LEU B 1 18 ? -2.233 -32.822 18.079 1.00 13.35 10 LEU B N 1
ATOM 2075 C CA . LEU B 1 18 ? -3.525 -33.252 18.611 1.00 13.10 10 LEU B CA 1
ATOM 2076 C C . LEU B 1 18 ? -3.497 -34.697 19.105 1.00 14.27 10 LEU B C 1
ATOM 2077 O O . LEU B 1 18 ? -4.560 -35.297 19.314 1.00 14.99 10 LEU B O 1
ATOM 2082 N N . ASP B 1 19 ? -2.312 -35.275 19.288 1.00 14.20 11 ASP B N 1
ATOM 2083 C CA . ASP B 1 19 ? -2.220 -36.646 19.763 1.00 15.26 11 ASP B CA 1
ATOM 2084 C C . ASP B 1 19 ? -2.977 -36.823 21.069 1.00 16.59 11 ASP B C 1
ATOM 2085 O O . ASP B 1 19 ? -2.928 -35.972 21.957 1.00 16.30 11 ASP B O 1
ATOM 2090 N N . GLY B 1 20 ? -3.705 -37.929 21.168 1.00 15.63 12 GLY B N 1
ATOM 2091 C CA . GLY B 1 20 ? -4.475 -38.200 22.361 1.00 19.05 12 GLY B CA 1
ATOM 2092 C C . GLY B 1 20 ? -5.844 -37.560 22.384 1.00 19.06 12 GLY B C 1
ATOM 2093 O O . GLY B 1 20 ? -6.593 -37.794 23.337 1.00 17.90 12 GLY B O 1
ATOM 2094 N N . ARG B 1 21 ? -6.194 -36.768 21.371 1.00 11.85 13 ARG B N 1
ATOM 2095 C CA A ARG B 1 21 ? -7.501 -36.129 21.279 0.46 10.16 13 ARG B CA 1
ATOM 2096 C CA B ARG B 1 21 ? -7.498 -36.120 21.273 0.54 10.15 13 ARG B CA 1
ATOM 2097 C C . ARG B 1 21 ? -8.333 -36.821 20.206 1.00 9.79 13 ARG B C 1
ATOM 2098 O O . ARG B 1 21 ? -7.794 -37.319 19.211 1.00 13.26 13 ARG B O 1
ATOM 2113 N N . ARG B 1 22 ? -9.655 -36.851 20.407 1.00 9.86 14 ARG B N 1
ATOM 2114 C CA . ARG B 1 22 ? -10.577 -37.349 19.391 1.00 8.26 14 ARG B CA 1
ATOM 2115 C C . ARG B 1 22 ? -11.466 -36.222 18.885 1.00 9.68 14 ARG B C 1
ATOM 2116 O O . ARG B 1 22 ? -12.103 -35.527 19.684 1.00 12.58 14 ARG B O 1
ATOM 2124 N N . ALA B 1 23 ? -11.548 -36.072 17.553 1.00 9.49 15 ALA B N 1
ATOM 2125 C CA . ALA B 1 23 ? -12.345 -35.014 16.922 1.00 6.89 15 ALA B CA 1
ATOM 2126 C C . ALA B 1 23 ? -13.503 -35.625 16.143 1.00 8.17 15 ALA B C 1
ATOM 2127 O O . ALA B 1 23 ? -13.293 -36.507 15.306 1.00 10.07 15 ALA B O 1
ATOM 2129 N N . LEU B 1 24 ? -14.721 -35.141 16.394 1.00 7.59 16 LEU B N 1
ATOM 2130 C CA . LEU B 1 24 ? -15.885 -35.443 15.557 1.00 8.62 16 LEU B CA 1
ATOM 2131 C C . LEU B 1 24 ? -16.153 -34.253 14.631 1.00 12.17 16 LEU B C 1
ATOM 2132 O O . LEU B 1 24 ? -16.194 -33.108 15.096 1.00 11.08 16 LEU B O 1
ATOM 2137 N N . ILE B 1 25 ? -16.330 -34.518 13.332 1.00 7.44 17 ILE B N 1
ATOM 2138 C CA . ILE B 1 25 ? -16.610 -33.471 12.349 1.00 6.46 17 ILE B CA 1
ATOM 2139 C C . ILE B 1 25 ? -17.981 -33.768 11.758 1.00 8.42 17 ILE B C 1
ATOM 2140 O O . ILE B 1 25 ? -18.177 -34.813 11.134 1.00 8.26 17 ILE B O 1
ATOM 2145 N N . THR B 1 26 ? -18.937 -32.868 11.963 1.00 7.72 18 THR B N 1
ATOM 2146 C CA . THR B 1 26 ? -20.262 -33.159 11.422 1.00 7.16 18 THR B CA 1
ATOM 2147 C C . THR B 1 26 ? -20.262 -32.932 9.913 1.00 9.66 18 THR B C 1
ATOM 2148 O O . THR B 1 26 ? -19.516 -32.098 9.393 1.00 8.74 18 THR B O 1
ATOM 2152 N N . GLY B 1 27 ? -21.092 -33.699 9.208 1.00 8.77 19 GLY B N 1
ATOM 2153 C CA . GLY B 1 27 ? -21.123 -33.572 7.755 1.00 10.03 19 GLY B CA 1
ATOM 2154 C C . GLY B 1 27 ? -19.783 -33.783 7.079 1.00 9.26 19 GLY B C 1
ATOM 2155 O O . GLY B 1 27 ? -19.437 -33.048 6.145 1.00 11.40 19 GLY B O 1
ATOM 2156 N N . SER B 1 28 ? -19.007 -34.772 7.536 1.00 9.65 20 SER B N 1
ATOM 2157 C CA . SER B 1 28 ? -17.679 -34.995 6.986 1.00 8.74 20 SER B CA 1
ATOM 2158 C C . SER B 1 28 ? -17.669 -36.088 5.917 1.00 10.13 20 SER B C 1
ATOM 2159 O O . SER B 1 28 ? -16.605 -36.624 5.591 1.00 12.36 20 SER B O 1
ATOM 2162 N N . GLY B 1 29 ? -18.830 -36.416 5.349 1.00 10.77 21 GLY B N 1
ATOM 2163 C CA . GLY B 1 29 ? -18.851 -37.324 4.218 1.00 13.32 21 GLY B CA 1
ATOM 2164 C C . GLY B 1 29 ? -18.279 -36.735 2.944 1.00 13.45 21 GLY B C 1
ATOM 2165 O O . GLY B 1 29 ? -17.896 -37.491 2.041 1.00 14.79 21 GLY B O 1
ATOM 2166 N N . ARG B 1 30 ? -18.216 -35.409 2.848 1.00 12.66 22 ARG B N 1
ATOM 2167 C CA . ARG B 1 30 ? -17.640 -34.741 1.686 1.00 11.03 22 ARG B CA 1
ATOM 2168 C C .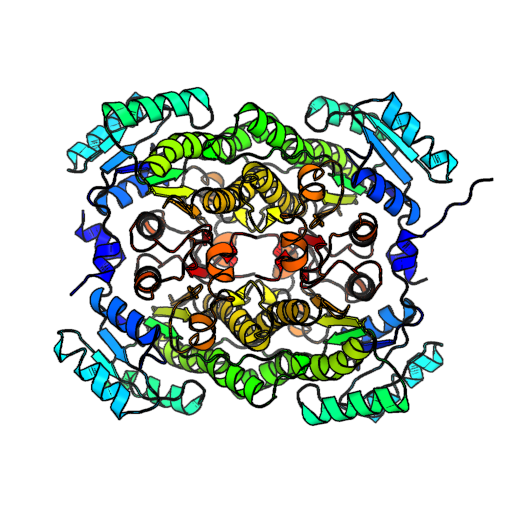 ARG B 1 30 ? -17.388 -33.282 2.036 1.00 11.16 22 ARG B C 1
ATOM 2169 O O . ARG B 1 30 ? -17.763 -32.807 3.108 1.00 13.31 22 ARG B O 1
ATOM 2177 N N . GLY B 1 31 ? -16.750 -32.575 1.114 1.00 10.81 23 GLY B N 1
ATOM 2178 C CA . GLY B 1 31 ? -16.603 -31.137 1.274 1.00 9.96 23 GLY B CA 1
ATOM 2179 C C . GLY B 1 31 ? -15.543 -30.730 2.282 1.00 11.26 23 GLY B C 1
ATOM 2180 O O . GLY B 1 31 ? -14.587 -31.464 2.572 1.00 11.95 23 GLY B O 1
ATOM 2181 N N . ILE B 1 32 ? -15.719 -29.514 2.810 1.00 10.82 24 ILE B N 1
ATOM 2182 C CA . ILE B 1 32 ? -14.777 -28.973 3.792 1.00 9.07 24 ILE B CA 1
ATOM 2183 C C . ILE B 1 32 ? -14.668 -29.895 5.004 1.00 10.80 24 ILE B C 1
ATOM 2184 O O . ILE B 1 32 ? -13.580 -30.071 5.566 1.00 10.10 24 ILE B O 1
ATOM 2189 N N . GLY B 1 33 ? -15.788 -30.503 5.434 1.00 7.95 25 GLY B N 1
ATOM 2190 C CA . GLY B 1 33 ? -15.723 -31.381 6.590 1.00 9.09 25 GLY B CA 1
ATOM 2191 C C . GLY B 1 33 ? -14.759 -32.539 6.388 1.00 9.10 25 GLY B C 1
ATOM 2192 O O . GLY B 1 33 ? -14.008 -32.905 7.301 1.00 8.71 25 GLY B O 1
ATOM 2193 N N . LEU B 1 34 ? -14.797 -33.156 5.208 1.00 8.89 26 LEU B N 1
ATOM 2194 C CA . LEU B 1 34 ? -13.862 -34.246 4.924 1.00 9.53 26 LEU B CA 1
ATOM 2195 C C . LEU B 1 34 ? -12.424 -33.736 4.858 1.00 9.26 26 LEU B C 1
ATOM 2196 O O . LEU B 1 34 ? -11.493 -34.404 5.333 1.00 9.76 26 LEU B O 1
ATOM 2201 N N . THR B 1 35 ? -12.219 -32.560 4.257 1.00 10.30 27 THR B N 1
ATOM 2202 C CA . THR B 1 35 ? -10.882 -31.970 4.216 1.00 9.83 27 THR B CA 1
ATOM 2203 C C . THR B 1 35 ? -10.340 -31.759 5.625 1.00 11.62 27 THR B C 1
ATOM 2204 O O . THR B 1 35 ? -9.175 -32.079 5.920 1.00 11.74 27 THR B O 1
ATOM 2208 N N . LEU B 1 36 ? -11.175 -31.202 6.506 1.00 10.63 28 LEU B N 1
ATOM 2209 C CA . LEU B 1 36 ? -10.737 -30.922 7.868 1.00 9.99 28 LEU B CA 1
ATOM 2210 C C . LEU B 1 36 ? -10.529 -32.206 8.655 1.00 10.48 28 LEU B C 1
ATOM 2211 O O . LEU B 1 36 ? -9.639 -32.268 9.505 1.00 10.20 28 LEU B O 1
ATOM 2216 N N . ALA B 1 37 ? -11.379 -33.216 8.441 1.00 11.10 29 ALA B N 1
ATOM 2217 C CA . ALA B 1 37 ? -11.156 -34.510 9.082 1.00 9.52 29 ALA B CA 1
ATOM 2218 C C . ALA B 1 37 ? -9.767 -35.056 8.756 1.00 8.62 29 ALA B C 1
ATOM 2219 O O . ALA B 1 37 ? -9.049 -35.532 9.645 1.00 10.34 29 ALA B O 1
ATOM 2221 N N . ARG B 1 38 ? -9.360 -34.999 7.481 1.00 8.62 30 ARG B N 1
ATOM 2222 C CA . ARG B 1 38 ? -8.012 -35.479 7.174 1.00 9.20 30 ARG B CA 1
ATOM 2223 C C . ARG B 1 38 ? -6.946 -34.592 7.810 1.00 9.06 30 ARG B C 1
ATOM 2224 O O . ARG B 1 38 ? -5.933 -35.092 8.323 1.00 11.19 30 ARG B O 1
ATOM 2232 N N . GLY B 1 39 ? -7.130 -33.276 7.762 1.00 9.95 31 GLY B N 1
ATOM 2233 C CA . GLY B 1 39 ? -6.118 -32.404 8.343 1.00 9.80 31 GLY B CA 1
ATOM 2234 C C . GLY B 1 39 ? -5.953 -32.618 9.838 1.00 9.87 31 GLY B C 1
ATOM 2235 O O . GLY B 1 39 ? -4.835 -32.595 10.360 1.00 9.60 31 GLY B O 1
ATOM 2236 N N . LEU B 1 40 ? -7.068 -32.816 10.555 1.00 10.51 32 LEU B N 1
ATOM 2237 C CA . LEU B 1 40 ? -6.981 -33.057 11.991 1.00 9.69 32 LEU B CA 1
ATOM 2238 C C . LEU B 1 40 ? -6.339 -34.406 12.283 1.00 9.76 32 LEU B C 1
ATOM 2239 O O . LEU B 1 40 ? -5.557 -34.534 13.234 1.00 9.53 32 LEU B O 1
ATOM 2244 N N . ALA B 1 41 ? -6.669 -35.427 11.481 1.00 10.41 33 ALA B N 1
ATOM 2245 C CA . ALA B 1 41 ? -6.034 -36.741 11.633 1.00 11.18 33 ALA B CA 1
ATOM 2246 C C . ALA B 1 41 ? -4.529 -36.666 11.409 1.00 10.93 33 ALA B C 1
ATOM 2247 O O . ALA B 1 41 ? -3.746 -37.283 12.151 1.00 10.07 33 ALA B O 1
ATOM 2249 N N . GLU B 1 42 ? -4.103 -35.931 10.378 1.00 9.75 34 GLU B N 1
ATOM 2250 C CA . GLU B 1 42 ? -2.670 -35.769 10.134 1.00 10.64 34 GLU B CA 1
ATOM 2251 C C . GLU B 1 42 ? -1.969 -35.101 11.309 1.00 14.36 34 GLU B C 1
ATOM 2252 O O . GLU B 1 42 ? -0.788 -35.369 11.563 1.00 14.55 34 GLU B O 1
ATOM 2258 N N . ALA B 1 43 ? -2.669 -34.221 12.020 1.00 13.09 35 ALA B N 1
ATOM 2259 C CA . ALA B 1 43 ? -2.116 -33.532 13.178 1.00 9.86 35 ALA B CA 1
ATOM 2260 C C . ALA B 1 43 ? -2.146 -34.394 14.432 1.00 11.77 35 ALA B C 1
ATOM 2261 O O . ALA B 1 43 ? -1.676 -33.934 15.480 1.00 14.96 35 ALA B O 1
ATOM 2263 N N . GLY B 1 44 ? -2.677 -35.621 14.347 1.00 9.81 36 GLY B N 1
ATOM 2264 C CA . GLY B 1 44 ? -2.589 -36.574 15.440 1.00 11.40 36 GLY B CA 1
ATOM 2265 C C . GLY B 1 44 ? -3.899 -36.958 16.083 1.00 10.14 36 GLY B C 1
ATOM 2266 O O . GLY B 1 44 ? -3.892 -37.828 16.964 1.00 12.62 36 GLY B O 1
ATOM 2267 N N . ALA B 1 45 ? -5.018 -36.353 15.687 1.00 9.65 37 ALA B N 1
ATOM 2268 C CA . ALA B 1 45 ? -6.292 -36.656 16.313 1.00 8.58 37 ALA B CA 1
ATOM 2269 C C . ALA B 1 45 ? -6.842 -37.980 15.782 1.00 11.31 37 ALA B C 1
ATOM 2270 O O . ALA B 1 45 ? -6.733 -38.277 14.591 1.00 12.54 37 ALA B O 1
ATOM 2272 N N . ALA B 1 46 ? -7.455 -38.761 16.670 1.00 9.12 38 ALA B N 1
ATOM 2273 C CA . ALA B 1 46 ? -8.433 -39.744 16.213 1.00 9.25 38 ALA B CA 1
ATOM 2274 C C . ALA B 1 46 ? -9.626 -38.982 15.671 1.00 10.82 38 ALA B C 1
ATOM 2275 O O . ALA B 1 46 ? -9.968 -37.927 16.191 1.00 10.55 38 ALA B O 1
ATOM 2277 N N . ILE B 1 47 ? -10.267 -39.470 14.613 1.00 8.14 39 ILE B N 1
ATOM 2278 C CA A ILE B 1 47 ? -11.374 -38.702 14.060 0.60 9.37 39 ILE B CA 1
ATOM 2279 C CA B ILE B 1 47 ? -11.368 -38.710 14.035 0.40 9.55 39 ILE B CA 1
ATOM 2280 C C . ILE B 1 47 ? -12.634 -39.556 14.019 1.00 11.69 39 ILE B C 1
ATOM 2281 O O . ILE B 1 47 ? -12.595 -40.784 14.081 1.00 10.55 39 ILE B O 1
ATOM 2290 N N . VAL B 1 48 ? -13.771 -38.868 13.953 1.00 8.76 40 VAL B N 1
ATOM 2291 C CA . VAL B 1 48 ? -15.076 -39.506 13.824 1.00 7.74 40 VAL B CA 1
ATOM 2292 C C . VAL B 1 48 ? -15.758 -38.903 12.604 1.00 9.70 40 VAL B C 1
ATOM 2293 O O . VAL B 1 48 ? -15.997 -37.687 12.550 1.00 10.71 40 VAL B O 1
ATOM 2297 N N . ILE B 1 49 ? -16.040 -39.748 11.616 1.00 8.29 41 ILE B N 1
ATOM 2298 C CA . ILE B 1 49 ? -16.765 -39.331 10.420 1.00 8.52 41 ILE B CA 1
ATOM 2299 C C . ILE B 1 49 ? -18.245 -39.341 10.751 1.00 8.19 41 ILE B C 1
ATOM 2300 O O . ILE B 1 49 ? -18.735 -40.277 11.392 1.00 10.45 41 ILE B O 1
ATOM 2305 N N . ASN B 1 50 ? -18.946 -38.274 10.364 1.00 9.79 42 ASN B N 1
ATOM 2306 C CA . ASN B 1 50 ? -20.395 -38.201 10.490 1.00 11.31 42 ASN B CA 1
ATOM 2307 C C . ASN B 1 50 ? -21.016 -38.021 9.112 1.00 11.27 42 ASN B C 1
ATOM 2308 O O . ASN B 1 50 ? -20.574 -37.170 8.326 1.00 11.83 42 ASN B O 1
ATOM 2313 N N . ASP B 1 51 ? -22.044 -38.821 8.839 1.00 10.17 43 ASP B N 1
ATOM 2314 C CA . ASP B 1 51 ? -22.858 -38.719 7.643 1.00 11.96 43 ASP B CA 1
ATOM 2315 C C . ASP B 1 51 ? -24.233 -39.219 8.044 1.00 13.95 43 ASP B C 1
ATOM 2316 O O . ASP B 1 51 ? -24.377 -39.946 9.035 1.00 11.97 43 ASP B O 1
ATOM 2321 N N . ARG B 1 52 ? -25.242 -38.843 7.265 1.00 12.83 44 ARG B N 1
ATOM 2322 C CA . ARG B 1 52 ? -26.572 -39.403 7.506 1.00 13.10 44 ARG B CA 1
ATOM 2323 C C . ARG B 1 52 ? -26.678 -40.846 7.034 1.00 15.92 44 ARG B C 1
ATOM 2324 O O . ARG B 1 52 ? -27.566 -41.568 7.493 1.00 15.63 44 ARG B O 1
ATOM 2332 N N . ASN B 1 53 ? -25.792 -41.277 6.139 1.00 12.32 45 ASN B N 1
ATOM 2333 C CA . ASN B 1 53 ? -25.822 -42.616 5.573 1.00 14.46 45 ASN B CA 1
ATOM 2334 C C . ASN B 1 53 ? -24.786 -43.492 6.274 1.00 13.08 45 ASN B C 1
ATOM 2335 O O . ASN B 1 53 ? -23.585 -43.201 6.220 1.00 14.02 45 ASN B O 1
ATOM 2340 N N . GLU B 1 54 ? -25.252 -44.580 6.893 1.00 13.96 46 GLU B N 1
ATOM 2341 C CA . GLU B 1 54 ? -24.384 -45.439 7.701 1.00 16.35 46 GLU B CA 1
ATOM 2342 C C . GLU B 1 54 ? -23.275 -46.073 6.865 1.00 17.73 46 GLU B C 1
ATOM 2343 O O . GLU B 1 54 ? -22.092 -46.053 7.249 1.00 15.10 46 GLU B O 1
ATOM 2349 N N . GLU B 1 55 ? -23.645 -46.667 5.727 1.00 15.92 47 GLU B N 1
ATOM 2350 C CA . GLU B 1 55 ? -22.659 -47.326 4.871 1.00 18.34 47 GLU B CA 1
ATOM 2351 C C . GLU B 1 55 ? -21.563 -46.358 4.444 1.00 15.81 47 GLU B C 1
ATOM 2352 O O . GLU B 1 55 ? -20.374 -46.700 4.474 1.00 14.25 47 GLU B O 1
ATOM 2358 N N . LYS B 1 56 ? -21.941 -45.134 4.065 1.00 14.71 48 LYS B N 1
ATOM 2359 C CA . LYS B 1 56 ? -20.954 -44.153 3.615 1.00 13.59 48 LYS B CA 1
ATOM 2360 C C . LYS B 1 56 ? -19.987 -43.779 4.738 1.00 15.23 48 LYS B C 1
ATOM 2361 O O . LYS B 1 56 ? -18.767 -43.756 4.537 1.00 13.65 48 LYS B O 1
ATOM 2367 N N . ALA B 1 57 ? -20.520 -43.489 5.935 1.00 11.12 49 ALA B N 1
ATOM 2368 C CA . ALA B 1 57 ? -19.680 -43.083 7.057 1.00 14.14 49 ALA B CA 1
ATOM 2369 C C . ALA B 1 57 ? -18.766 -44.214 7.507 1.00 11.03 49 ALA B C 1
ATOM 2370 O O . ALA B 1 57 ? -17.575 -43.991 7.769 1.00 11.83 49 ALA B O 1
ATOM 2372 N N . ALA B 1 58 ? -19.309 -45.432 7.594 1.00 12.55 50 ALA B N 1
ATOM 2373 C CA . ALA B 1 58 ? -18.498 -46.564 8.024 1.00 11.68 50 ALA B CA 1
ATOM 2374 C C . ALA B 1 58 ? -17.396 -46.853 7.019 1.00 15.24 50 ALA B C 1
ATOM 2375 O O . ALA B 1 58 ? -16.275 -47.203 7.404 1.00 14.39 50 ALA B O 1
ATOM 2377 N N . THR B 1 59 ? -17.708 -46.763 5.723 1.00 12.42 51 THR B N 1
ATOM 2378 C CA . THR B 1 59 ? -16.699 -47.064 4.710 1.00 14.79 51 THR B CA 1
ATOM 2379 C C . THR B 1 59 ? -15.601 -46.005 4.703 1.00 14.58 51 THR B C 1
ATOM 2380 O O . THR B 1 59 ? -14.420 -46.328 4.539 1.00 15.26 51 THR B O 1
ATOM 2384 N N . LEU B 1 60 ? -15.977 -44.735 4.857 1.00 12.17 52 LEU B N 1
ATOM 2385 C CA A LEU B 1 60 ? -14.975 -43.677 4.915 0.52 10.28 52 LEU B CA 1
ATOM 2386 C CA B LEU B 1 60 ? -14.972 -43.675 4.915 0.48 10.34 52 LEU B CA 1
ATOM 2387 C C . LEU B 1 60 ? -14.050 -43.856 6.113 1.00 9.12 52 LEU B C 1
ATOM 2388 O O . LEU B 1 60 ? -12.826 -43.715 5.990 1.00 10.68 52 LEU B O 1
ATOM 2397 N N . ALA B 1 61 ? -14.616 -44.170 7.285 1.00 11.24 53 ALA B N 1
ATOM 2398 C CA . ALA B 1 61 ? -13.790 -44.392 8.465 1.00 11.28 53 ALA B CA 1
ATOM 2399 C C . ALA B 1 61 ? -12.822 -45.541 8.243 1.00 12.73 53 ALA B C 1
ATOM 2400 O O . ALA B 1 61 ? -11.642 -45.449 8.610 1.00 11.05 53 ALA B O 1
ATOM 2402 N N . ARG B 1 62 ? -13.288 -46.613 7.602 1.00 9.93 54 ARG B N 1
ATOM 2403 C CA . ARG B 1 62 ? -12.394 -47.729 7.300 1.00 10.64 54 ARG B CA 1
ATOM 2404 C C . ARG B 1 62 ? -11.250 -47.308 6.371 1.00 13.27 54 ARG B C 1
ATOM 2405 O O . ARG B 1 62 ? -10.106 -47.752 6.545 1.00 13.84 54 ARG B O 1
ATOM 2413 N N . ARG B 1 63 ? -11.530 -46.447 5.383 1.00 12.55 55 ARG B N 1
ATOM 2414 C CA . ARG B 1 63 ? -10.451 -45.994 4.504 1.00 14.46 55 ARG B CA 1
ATOM 2415 C C . ARG B 1 63 ? -9.410 -45.173 5.269 1.00 12.43 55 ARG B C 1
ATOM 2416 O O . ARG B 1 63 ? -8.215 -45.248 4.955 1.00 12.98 55 ARG B O 1
ATOM 2424 N N . PHE B 1 64 ? -9.844 -44.376 6.259 1.00 9.11 56 PHE B N 1
ATOM 2425 C CA . PHE B 1 64 ? -8.897 -43.677 7.132 1.00 10.03 56 PHE B CA 1
ATOM 2426 C C . PHE B 1 64 ? -8.062 -44.671 7.941 1.00 11.45 56 PHE B C 1
ATOM 2427 O O . PHE B 1 64 ? -6.853 -44.472 8.122 1.00 10.60 56 PHE B O 1
ATOM 2435 N N . ARG B 1 65 ? -8.689 -45.738 8.448 1.00 10.91 57 ARG B N 1
ATOM 2436 C CA . ARG B 1 65 ? -7.921 -46.741 9.191 1.00 8.37 57 ARG B CA 1
ATOM 2437 C C . ARG B 1 65 ? -6.939 -47.472 8.283 1.00 12.77 57 ARG B C 1
ATOM 2438 O O . ARG B 1 65 ? -5.849 -47.835 8.731 1.00 11.83 57 ARG B O 1
ATOM 2446 N N . ASP B 1 66 ? -7.302 -47.692 7.017 1.00 10.40 58 ASP B N 1
ATOM 2447 C CA . ASP B 1 66 ? -6.369 -48.312 6.075 1.00 12.56 58 ASP B CA 1
ATOM 2448 C C . ASP B 1 66 ? -5.121 -47.451 5.895 1.00 15.89 58 ASP B C 1
ATOM 2449 O O . ASP B 1 66 ? -4.029 -47.980 5.633 1.00 12.99 58 ASP B O 1
ATOM 2454 N N . GLU B 1 67 ? -5.261 -46.126 6.033 1.00 11.94 59 GLU B N 1
ATOM 2455 C CA . GLU B 1 67 ? -4.133 -45.203 5.984 1.00 10.83 59 GLU B CA 1
ATOM 2456 C C . GLU B 1 67 ? -3.504 -44.964 7.354 1.00 12.77 59 GLU B C 1
ATOM 2457 O O . GLU B 1 67 ? -2.812 -43.954 7.546 1.00 15.50 59 GLU B O 1
ATOM 2463 N N . GLY B 1 68 ? -3.756 -45.845 8.320 1.00 12.88 60 GLY B N 1
ATOM 2464 C CA . GLY B 1 68 ? -3.054 -45.763 9.578 1.00 11.57 60 GLY B CA 1
ATOM 2465 C C . GLY B 1 68 ? -3.595 -44.759 10.566 1.00 14.01 60 GLY B C 1
ATOM 2466 O O . GLY B 1 68 ? -2.968 -44.551 11.611 1.00 16.63 60 GLY B O 1
ATOM 2467 N N . PHE B 1 69 ? -4.732 -44.125 10.282 1.00 12.32 61 PHE B N 1
ATOM 2468 C CA . PHE B 1 69 ? -5.293 -43.140 11.191 1.00 10.92 61 PHE B CA 1
ATOM 2469 C C . PHE B 1 69 ? -6.237 -43.859 12.143 1.00 16.64 61 PHE B C 1
ATOM 2470 O O . PHE B 1 69 ? -6.772 -44.918 11.809 1.00 15.34 61 PHE B O 1
ATOM 2478 N N . ALA B 1 70 ? -6.409 -43.304 13.344 1.00 10.06 62 ALA B N 1
ATOM 2479 C CA . ALA B 1 70 ? -7.457 -43.769 14.239 1.00 10.72 62 ALA B CA 1
ATOM 2480 C C . ALA B 1 70 ? -8.762 -43.096 13.815 1.00 12.28 62 ALA B C 1
ATOM 2481 O O . ALA B 1 70 ? -8.826 -41.868 13.745 1.00 10.95 62 ALA B O 1
ATOM 2483 N N . ALA B 1 71 ? -9.780 -43.894 13.487 1.00 10.23 63 ALA B N 1
ATOM 2484 C CA . ALA B 1 71 ? -11.013 -43.328 12.951 1.00 9.61 63 ALA B CA 1
ATOM 2485 C C . ALA B 1 71 ? -12.200 -44.227 13.265 1.00 13.04 63 ALA B C 1
ATOM 2486 O O . ALA B 1 71 ? -12.097 -45.457 13.290 1.00 12.05 63 ALA B O 1
ATOM 2488 N N . ASP B 1 72 ? -13.344 -43.586 13.478 1.00 9.83 64 ASP B N 1
ATOM 2489 C CA . ASP B 1 72 ? -14.606 -44.267 13.715 1.00 9.80 64 ASP B CA 1
ATOM 2490 C C . ASP B 1 72 ? -15.688 -43.423 13.064 1.00 9.72 64 ASP B C 1
ATOM 2491 O O . ASP B 1 72 ? -15.395 -42.440 12.381 1.00 11.91 64 ASP B O 1
ATOM 2496 N N . HIS B 1 73 ? -16.942 -43.788 13.285 1.00 11.29 65 HIS B N 1
ATOM 2497 C CA . HIS B 1 73 ? -18.019 -43.021 12.687 1.00 10.91 65 HIS B CA 1
ATOM 2498 C C . HIS B 1 73 ? -19.200 -42.926 13.642 1.00 9.92 65 HIS B C 1
ATOM 2499 O O . HIS B 1 73 ? -19.369 -43.744 14.549 1.00 13.16 65 HIS B O 1
ATOM 2506 N N . ALA B 1 74 ? -20.029 -41.907 13.406 1.00 9.48 66 ALA B N 1
ATOM 2507 C CA . ALA B 1 74 ? -21.271 -41.713 14.144 1.00 9.88 66 ALA B CA 1
ATOM 2508 C C . ALA B 1 74 ? -22.296 -41.181 13.161 1.00 11.37 66 ALA B C 1
ATOM 2509 O O . ALA B 1 74 ? -22.057 -40.158 12.514 1.00 12.01 66 ALA B O 1
ATOM 2511 N N . VAL B 1 75 ? -23.430 -41.880 13.051 1.00 11.85 67 VAL B N 1
ATOM 2512 C CA . VAL B 1 75 ? -24.441 -41.603 12.039 1.00 13.57 67 VAL B CA 1
ATOM 2513 C C . VAL B 1 75 ? -25.560 -40.795 12.672 1.00 10.92 67 VAL B C 1
ATOM 2514 O O . VAL B 1 75 ? -26.150 -41.228 13.671 1.00 12.97 67 VAL B O 1
ATOM 2518 N N . PHE B 1 76 ? -25.871 -39.649 12.078 1.00 12.25 68 PHE B N 1
ATOM 2519 C CA . PHE B 1 76 ? -27.019 -38.861 12.518 1.00 10.03 68 PHE B CA 1
ATOM 2520 C C . PHE B 1 76 ? -27.240 -37.711 11.552 1.00 14.61 68 PHE B C 1
ATOM 2521 O O . PHE B 1 76 ? -26.321 -37.273 10.852 1.00 11.84 68 PHE B O 1
ATOM 2529 N N . ASP B 1 77 ? -28.495 -37.272 11.508 1.00 11.77 69 ASP B N 1
ATOM 2530 C CA . ASP B 1 77 ? -28.926 -36.027 10.890 1.00 11.41 69 ASP B CA 1
ATOM 2531 C C . ASP B 1 77 ? -28.806 -34.932 11.952 1.00 9.25 69 ASP B C 1
ATOM 2532 O O . ASP B 1 77 ? -29.434 -35.043 13.010 1.00 10.24 69 ASP B O 1
ATOM 2537 N N . VAL B 1 78 ? -27.973 -33.904 11.702 1.00 10.31 70 VAL B N 1
ATOM 2538 C CA . VAL B 1 78 ? -27.715 -32.894 12.738 1.00 8.90 70 VAL B CA 1
ATOM 2539 C C . VAL B 1 78 ? -28.994 -32.184 13.169 1.00 9.11 70 VAL B C 1
ATOM 2540 O O . VAL B 1 78 ? -29.072 -31.666 14.289 1.00 11.01 70 VAL B O 1
ATOM 2544 N N . ALA B 1 79 ? -29.994 -32.135 12.307 1.00 9.32 71 ALA B N 1
ATOM 2545 C CA . ALA B 1 79 ? -31.240 -31.426 12.609 1.00 10.48 71 ALA B CA 1
ATOM 2546 C C . ALA B 1 79 ? -32.152 -32.168 13.584 1.00 11.27 71 ALA B C 1
ATOM 2547 O O . ALA B 1 79 ? -33.158 -31.592 14.028 1.00 12.83 71 ALA B O 1
ATOM 2549 N N . GLU B 1 80 ? -31.844 -33.426 13.911 1.00 10.23 72 GLU B N 1
ATOM 2550 C CA . GLU B 1 80 ? -32.718 -34.285 14.717 1.00 10.79 72 GLU B CA 1
ATOM 2551 C C . GLU B 1 80 ? -32.158 -34.367 16.137 1.00 11.02 72 GLU B C 1
ATOM 2552 O O . GLU B 1 80 ? -31.223 -35.133 16.407 1.00 11.25 72 GLU B O 1
ATOM 2558 N N . HIS B 1 81 ? -32.781 -33.628 17.066 1.00 10.96 73 HIS B N 1
ATOM 2559 C CA . HIS B 1 81 ? -32.182 -33.419 18.385 1.00 9.74 73 HIS B CA 1
ATOM 2560 C C . HIS B 1 81 ? -32.006 -34.724 19.155 1.00 11.28 73 HIS B C 1
ATOM 2561 O O . HIS B 1 81 ? -30.906 -35.017 19.649 1.00 11.67 73 HIS B O 1
ATOM 2568 N N . ALA B 1 82 ? -33.096 -35.498 19.314 1.00 12.56 74 ALA B N 1
ATOM 2569 C CA . ALA B 1 82 ? -33.026 -36.748 20.072 1.00 15.62 74 ALA B CA 1
ATOM 2570 C C . ALA B 1 82 ? -32.111 -37.765 19.394 1.00 16.06 74 ALA B C 1
ATOM 2571 O O . ALA B 1 82 ? -31.385 -38.507 20.069 1.00 16.36 74 ALA B O 1
ATOM 2573 N N . GLN B 1 83 ? -32.141 -37.821 18.060 1.00 12.18 75 GLN B N 1
ATOM 2574 C CA . GLN B 1 83 ? -31.309 -38.779 17.335 1.00 13.79 75 GLN B CA 1
ATOM 2575 C C . GLN B 1 83 ? -29.837 -38.472 17.539 1.00 14.18 75 GLN B C 1
ATOM 2576 O O . GLN B 1 83 ? -29.021 -39.376 17.767 1.00 14.33 75 GLN B O 1
ATOM 2582 N N . VAL B 1 84 ? -29.480 -37.191 17.430 1.00 11.60 76 VAL B N 1
ATOM 2583 C CA . VAL B 1 84 ? -28.112 -36.751 17.690 1.00 10.62 76 VAL B CA 1
ATOM 2584 C C . VAL B 1 84 ? -27.694 -37.136 19.106 1.00 12.63 76 VAL B C 1
ATOM 2585 O O . VAL B 1 84 ? -26.614 -37.690 19.318 1.00 11.88 76 VAL B O 1
ATOM 2589 N N . ARG B 1 85 ? -28.529 -36.828 20.104 1.00 12.55 77 ARG B N 1
ATOM 2590 C CA . ARG B 1 85 ? -28.122 -37.133 21.473 1.00 13.36 77 ARG B CA 1
ATOM 2591 C C . ARG B 1 85 ? -27.917 -38.628 21.673 1.00 13.60 77 ARG B C 1
ATOM 2592 O O . ARG B 1 85 ? -26.941 -39.055 22.307 1.00 14.36 77 ARG B O 1
ATOM 2600 N N . ALA B 1 86 ? -28.826 -39.443 21.141 1.00 15.29 78 ALA B N 1
ATOM 2601 C CA . ALA B 1 86 ? -28.678 -40.886 21.293 1.00 15.42 78 ALA B CA 1
ATOM 2602 C C . ALA B 1 86 ? -27.394 -41.382 20.637 1.00 15.06 78 ALA B C 1
ATOM 2603 O O . ALA B 1 86 ? -26.683 -42.228 21.208 1.00 14.88 78 ALA B O 1
ATOM 2605 N N . ALA B 1 87 ? -27.074 -40.868 19.446 1.00 11.22 79 ALA B N 1
ATOM 2606 C CA . ALA B 1 87 ? -25.870 -41.330 18.754 1.00 13.98 79 ALA B CA 1
ATOM 2607 C C . ALA B 1 87 ? -24.606 -40.882 19.475 1.00 12.85 79 ALA B C 1
ATOM 2608 O O . ALA B 1 87 ? -23.633 -41.654 19.583 1.00 14.14 79 ALA B O 1
ATOM 2610 N N . ILE B 1 88 ? -24.597 -39.641 19.971 1.00 12.07 80 ILE B N 1
ATOM 2611 C CA . ILE B 1 88 ? -23.434 -39.149 20.705 1.00 11.61 80 ILE B CA 1
ATOM 2612 C C . ILE B 1 88 ? -23.264 -39.917 22.012 1.00 12.47 80 ILE B C 1
ATOM 2613 O O . ILE B 1 88 ? -22.155 -40.328 22.364 1.00 12.18 80 ILE B O 1
ATOM 2618 N N . ASP B 1 89 ? -24.360 -40.116 22.758 1.00 10.94 81 ASP B N 1
ATOM 2619 C CA . ASP B 1 89 ? -24.234 -40.837 24.021 1.00 13.78 81 ASP B CA 1
ATOM 2620 C C . ASP B 1 89 ? -23.817 -42.288 23.794 1.00 16.29 81 ASP B C 1
ATOM 2621 O O . ASP B 1 89 ? -23.009 -42.833 24.551 1.00 15.27 81 ASP B O 1
ATOM 2626 N N . GLU B 1 90 ? -24.339 -42.922 22.747 1.00 13.05 82 GLU B N 1
ATOM 2627 C CA . GLU B 1 90 ? -23.938 -44.300 22.462 1.00 13.60 82 GLU B CA 1
ATOM 2628 C C . GLU B 1 90 ? -22.458 -44.379 22.105 1.00 13.46 82 GLU B C 1
ATOM 2629 O O . GLU B 1 90 ? -21.763 -45.324 22.507 1.00 13.65 82 GLU B O 1
ATOM 2635 N N . PHE B 1 91 ? -21.962 -43.399 21.340 1.00 13.19 83 PHE B N 1
ATOM 2636 C CA . PHE B 1 91 ? -20.561 -43.401 20.940 1.00 14.38 83 PHE B CA 1
ATOM 2637 C C . PHE B 1 91 ? -19.651 -43.210 22.148 1.00 13.35 83 PHE B C 1
ATOM 2638 O O . PHE B 1 91 ? -18.654 -43.931 22.314 1.00 13.20 83 PHE B O 1
ATOM 2646 N N . GLU B 1 92 ? -19.996 -42.261 23.017 1.00 12.16 84 GLU B N 1
ATOM 2647 C CA . GLU B 1 92 ? -19.220 -42.063 24.241 1.00 12.33 84 GLU B CA 1
ATOM 2648 C C . GLU B 1 92 ? -19.214 -43.308 25.118 1.00 15.02 84 GLU B C 1
ATOM 2649 O O . GLU B 1 92 ? -18.203 -43.606 25.764 1.00 16.71 84 GLU B O 1
ATOM 2655 N N . ALA B 1 93 ? -20.331 -44.051 25.162 1.00 14.52 85 ALA B N 1
ATOM 2656 C CA . ALA B 1 93 ? -20.390 -45.239 26.017 1.00 18.85 85 ALA B CA 1
ATOM 2657 C C . ALA B 1 93 ? -19.646 -46.426 25.418 1.00 18.56 85 ALA B C 1
ATOM 2658 O O . ALA B 1 93 ? -19.071 -47.240 26.149 1.00 20.02 85 ALA B O 1
ATOM 2660 N N . ARG B 1 94 ? -19.672 -46.572 24.106 1.00 20.11 86 ARG B N 1
ATOM 2661 C CA . ARG B 1 94 ? -19.074 -47.753 23.511 1.00 21.73 86 ARG B CA 1
ATOM 2662 C C . ARG B 1 94 ? -17.639 -47.511 23.052 1.00 22.18 86 ARG B C 1
ATOM 2663 O O . ARG B 1 94 ? -16.774 -48.373 23.261 1.00 20.28 86 ARG B O 1
ATOM 2671 N N . VAL B 1 95 ? -17.366 -46.360 22.436 1.00 18.08 87 VAL B N 1
ATOM 2672 C CA . VAL B 1 95 ? -16.044 -46.083 21.877 1.00 15.10 87 VAL B CA 1
ATOM 2673 C C . VAL B 1 95 ? -15.220 -45.246 22.847 1.00 20.17 87 VAL B C 1
ATOM 2674 O O . VAL B 1 95 ? -14.180 -45.705 23.337 1.00 21.61 87 VAL B O 1
ATOM 2678 N N . GLY B 1 96 ? -15.650 -44.022 23.129 1.00 17.19 88 GLY B N 1
ATOM 2679 C CA . GLY B 1 96 ? -14.917 -43.207 24.078 1.00 17.22 88 GLY B CA 1
ATOM 2680 C C . GLY B 1 96 ? -15.159 -41.722 23.855 1.00 13.85 88 GLY B C 1
ATOM 2681 O O . GLY B 1 96 ? -16.108 -41.317 23.191 1.00 14.58 88 GLY B O 1
ATOM 2682 N N . ALA B 1 97 ? -14.263 -40.934 24.440 1.00 14.73 89 ALA B N 1
ATOM 2683 C CA . ALA B 1 97 ? -14.484 -39.503 24.587 1.00 12.11 89 ALA B CA 1
ATOM 2684 C C . ALA B 1 97 ? -14.295 -38.765 23.271 1.00 11.20 89 ALA B C 1
ATOM 2685 O O . ALA B 1 97 ? -13.354 -39.032 22.521 1.00 14.37 89 ALA B O 1
ATOM 2687 N N . ILE B 1 98 ? -15.187 -37.810 23.017 1.00 11.10 90 ILE B N 1
ATOM 2688 C CA . ILE B 1 98 ? -15.037 -36.830 21.945 1.00 11.55 90 ILE B CA 1
ATOM 2689 C C . ILE B 1 98 ? -14.499 -35.543 22.574 1.00 10.72 90 ILE B C 1
ATOM 2690 O O . ILE B 1 98 ? -15.175 -34.907 23.394 1.00 10.97 90 ILE B O 1
ATOM 2695 N N . ASP B 1 99 ? -13.275 -35.152 22.203 1.00 9.19 91 ASP B N 1
ATOM 2696 C CA . ASP B 1 99 ? -12.623 -34.000 22.819 1.00 9.30 91 ASP B CA 1
ATOM 2697 C C . ASP B 1 99 ? -12.708 -32.737 21.977 1.00 11.64 91 ASP B C 1
ATOM 2698 O O . ASP B 1 99 ? -12.505 -31.634 22.510 1.00 13.15 91 ASP B O 1
ATOM 2703 N N . ILE B 1 100 ? -12.966 -32.885 20.684 1.00 8.51 92 ILE B N 1
ATOM 2704 C CA . ILE B 1 100 ? -13.037 -31.782 19.726 1.00 9.24 92 ILE B CA 1
ATOM 2705 C C . ILE B 1 100 ? -14.292 -32.010 18.901 1.00 9.14 92 ILE B C 1
ATOM 2706 O O . ILE B 1 100 ? -14.470 -33.104 18.361 1.00 9.24 92 ILE B O 1
ATOM 2711 N N . LEU B 1 101 ? -15.149 -30.994 18.794 1.00 7.26 93 LEU B N 1
ATOM 2712 C CA . LEU B 1 101 ? -16.309 -31.036 17.912 1.00 7.27 93 LEU B CA 1
ATOM 2713 C C . LEU B 1 101 ? -16.147 -29.954 16.851 1.00 8.23 93 LEU B C 1
ATOM 2714 O O . LEU B 1 101 ? -15.957 -28.780 17.192 1.00 7.94 93 LEU B O 1
ATOM 2719 N N . VAL B 1 102 ? -16.238 -30.333 15.574 1.00 6.61 94 VAL B N 1
ATOM 2720 C CA . VAL B 1 102 ? -16.286 -29.355 14.478 1.00 8.11 94 VAL B CA 1
ATOM 2721 C C . VAL B 1 102 ? -17.699 -29.379 13.916 1.00 10.07 94 VAL B C 1
ATOM 2722 O O . VAL B 1 102 ? -18.107 -30.381 13.309 1.00 9.31 94 VAL B O 1
ATOM 2726 N N . ASN B 1 103 ? -18.439 -28.279 14.102 1.00 7.88 95 ASN B N 1
ATOM 2727 C CA . ASN B 1 103 ? -19.833 -28.199 13.640 1.00 6.83 95 ASN B CA 1
ATOM 2728 C C . ASN B 1 103 ? -19.789 -27.638 12.227 1.00 8.47 95 ASN B C 1
ATOM 2729 O O . ASN B 1 103 ? -19.839 -26.423 12.024 1.00 9.64 95 ASN B O 1
ATOM 2734 N N . ASN B 1 104 ? -19.646 -28.543 11.248 1.00 7.53 96 ASN B N 1
ATOM 2735 C CA . ASN B 1 104 ? -19.410 -28.221 9.844 1.00 7.40 96 ASN B CA 1
ATOM 2736 C C . ASN B 1 104 ? -20.640 -28.385 8.953 1.00 10.26 96 ASN B C 1
ATOM 2737 O O . ASN B 1 104 ? -20.793 -27.627 7.983 1.00 8.55 96 ASN B O 1
ATOM 2742 N N . ALA B 1 105 ? -21.510 -29.365 9.224 1.00 9.64 97 ALA B N 1
ATOM 2743 C CA . ALA B 1 105 ? -22.661 -29.604 8.358 1.00 9.04 97 ALA B CA 1
ATOM 2744 C C . ALA B 1 105 ? -23.425 -28.308 8.086 1.00 7.04 97 ALA B C 1
ATOM 2745 O O . ALA B 1 105 ? -23.722 -27.545 9.009 1.00 9.22 97 ALA B O 1
ATOM 2747 N N . GLY B 1 106 ? -23.750 -28.071 6.817 1.00 8.21 98 GLY B N 1
ATOM 2748 C CA . GLY B 1 106 ? -24.503 -26.876 6.462 1.00 7.91 98 GLY B CA 1
ATOM 2749 C C . GLY B 1 106 ? -24.952 -26.940 5.022 1.00 10.16 98 GLY B C 1
ATOM 2750 O O . GLY B 1 106 ? -24.422 -27.717 4.220 1.00 10.88 98 GLY B O 1
ATOM 2751 N N . ILE B 1 107 ? -25.935 -26.092 4.695 1.00 9.26 99 ILE B N 1
ATOM 2752 C CA . ILE B 1 107 ? -26.494 -26.027 3.347 1.00 8.61 99 ILE B CA 1
ATOM 2753 C C . ILE B 1 107 ? -26.670 -24.568 2.956 1.00 7.65 99 ILE B C 1
ATOM 2754 O O . ILE B 1 107 ? -26.599 -23.673 3.787 1.00 8.87 99 ILE B O 1
ATOM 2759 N N . GLN B 1 108 ? -26.896 -24.349 1.660 1.00 9.90 100 GLN B N 1
ATOM 2760 C CA . GLN B 1 108 ? -27.085 -23.016 1.091 1.00 11.25 100 GLN B CA 1
ATOM 2761 C C . GLN B 1 108 ? -28.278 -23.078 0.143 1.00 9.11 100 GLN B C 1
ATOM 2762 O O . GLN B 1 108 ? -28.455 -24.073 -0.562 1.00 10.99 100 GLN B O 1
ATOM 2768 N N . ARG B 1 109 ? -29.117 -22.035 0.163 1.00 7.54 101 ARG B N 1
ATOM 2769 C CA A ARG B 1 109 ? -30.244 -21.902 -0.760 0.65 10.64 101 ARG B CA 1
ATOM 2770 C CA B ARG B 1 109 ? -30.224 -21.906 -0.783 0.35 10.37 101 ARG B CA 1
ATOM 2771 C C . ARG B 1 109 ? -30.384 -20.422 -1.079 1.00 8.43 101 ARG B C 1
ATOM 2772 O O . ARG B 1 109 ? -30.554 -19.611 -0.160 1.00 9.71 101 ARG B O 1
ATOM 2787 N N . ARG B 1 110 ? -30.308 -20.059 -2.357 1.00 11.31 102 ARG B N 1
ATOM 2788 C CA . ARG B 1 110 ? -30.216 -18.660 -2.767 1.00 12.80 102 ARG B CA 1
ATOM 2789 C C . ARG B 1 110 ? -31.497 -18.182 -3.450 1.00 11.44 102 ARG B C 1
ATOM 2790 O O . ARG B 1 110 ? -31.991 -18.832 -4.383 1.00 13.38 102 ARG B O 1
ATOM 2798 N N . ALA B 1 111 ? -32.023 -17.027 -2.993 1.00 9.24 103 ALA B N 1
ATOM 2799 C CA . ALA B 1 111 ? -33.150 -16.345 -3.623 1.00 9.73 103 ALA B CA 1
ATOM 2800 C C . ALA B 1 111 ? -33.319 -14.984 -2.970 1.00 9.95 103 ALA B C 1
ATOM 2801 O O . ALA B 1 111 ? -32.985 -14.829 -1.786 1.00 9.11 103 ALA B O 1
ATOM 2803 N N . PRO B 1 112 ? -33.822 -13.984 -3.697 1.00 10.55 104 PRO B N 1
ATOM 2804 C CA . PRO B 1 112 ? -34.150 -12.704 -3.051 1.00 13.14 104 PRO B CA 1
ATOM 2805 C C . PRO B 1 112 ? -35.110 -12.949 -1.896 1.00 13.08 104 PRO B C 1
ATOM 2806 O O . PRO B 1 112 ? -35.978 -13.816 -1.969 1.00 12.14 104 PRO B O 1
ATOM 2810 N N . LEU B 1 113 ? -34.934 -12.189 -0.814 1.00 10.01 105 LEU B N 1
ATOM 2811 C CA . LEU B 1 113 ? -35.637 -12.508 0.425 1.00 10.02 105 LEU B CA 1
ATOM 2812 C C . LEU B 1 113 ? -37.153 -12.385 0.281 1.00 10.29 105 LEU B C 1
ATOM 2813 O O . LEU B 1 113 ? -37.891 -13.128 0.939 1.00 11.51 105 LEU B O 1
ATOM 2818 N N . ASP B 1 114 ? -37.631 -11.471 -0.573 1.00 10.65 106 ASP B N 1
ATOM 2819 C CA . ASP B 1 114 ? -39.071 -11.281 -0.772 1.00 10.72 106 ASP B CA 1
ATOM 2820 C C . ASP B 1 114 ? -39.728 -12.443 -1.502 1.00 13.40 106 ASP B C 1
ATOM 2821 O O . ASP B 1 114 ? -40.958 -12.556 -1.461 1.00 14.46 106 ASP B O 1
ATOM 2826 N N . ALA B 1 115 ? -38.937 -13.291 -2.175 1.00 13.15 107 ALA B N 1
ATOM 2827 C CA . ALA B 1 115 ? -39.447 -14.470 -2.858 1.00 11.84 107 ALA B CA 1
ATOM 2828 C C . ALA B 1 115 ? -39.030 -15.769 -2.188 1.00 11.90 107 ALA B C 1
ATOM 2829 O O . ALA B 1 115 ? -39.363 -16.840 -2.700 1.00 17.42 107 ALA B O 1
ATOM 2831 N N . PHE B 1 116 ? -38.299 -15.704 -1.078 1.00 10.66 108 PHE B N 1
ATOM 2832 C CA . PHE B 1 116 ? -37.746 -16.912 -0.470 1.00 10.81 108 PHE B CA 1
ATOM 2833 C C . PHE B 1 116 ? -38.841 -17.896 -0.075 1.00 11.69 108 PHE B C 1
ATOM 2834 O O . PHE B 1 116 ? -39.838 -17.520 0.549 1.00 13.32 108 PHE B O 1
ATOM 2842 N N . GLU B 1 117 ? -38.650 -19.163 -0.440 1.00 10.15 109 GLU B N 1
ATOM 2843 C CA . GLU B 1 117 ? -39.635 -20.172 -0.104 1.00 12.29 109 GLU B CA 1
ATOM 2844 C C . GLU B 1 117 ? -39.538 -20.514 1.376 1.00 11.33 109 GLU B C 1
ATOM 2845 O O . GLU B 1 117 ? -38.438 -20.719 1.892 1.00 11.40 109 GLU B O 1
ATOM 2851 N N . PRO B 1 118 ? -40.668 -20.617 2.075 1.00 10.97 110 PRO B N 1
ATOM 2852 C CA . PRO B 1 118 ? -40.591 -20.913 3.504 1.00 13.31 110 PRO B CA 1
ATOM 2853 C C . PRO B 1 118 ? -39.946 -22.256 3.778 1.00 10.81 110 PRO B C 1
ATOM 2854 O O . PRO B 1 118 ? -39.252 -22.392 4.784 1.00 11.33 110 PRO B O 1
ATOM 2858 N N . ASP B 1 119 ? -40.128 -23.253 2.898 1.00 11.86 111 ASP B N 1
ATOM 2859 C CA . ASP B 1 119 ? -39.451 -24.533 3.113 1.00 11.03 111 ASP B CA 1
ATOM 2860 C C . ASP B 1 119 ? -37.933 -24.405 3.048 1.00 11.83 111 ASP B C 1
ATOM 2861 O O . ASP B 1 119 ? -37.230 -25.160 3.728 1.00 11.94 111 ASP B O 1
ATOM 2866 N N . ASP B 1 120 ? -37.419 -23.506 2.201 1.00 11.72 112 ASP B N 1
ATOM 2867 C CA . ASP B 1 120 ? -35.980 -23.269 2.139 1.00 10.09 112 ASP B CA 1
ATOM 2868 C C . ASP B 1 120 ? -35.496 -22.545 3.389 1.00 8.67 112 ASP B C 1
ATOM 2869 O O . ASP B 1 120 ? -34.424 -22.862 3.919 1.00 9.09 112 ASP B O 1
ATOM 2874 N N . TRP B 1 121 ? -36.285 -21.571 3.871 1.00 8.34 113 TRP B N 1
ATOM 2875 C CA . TRP B 1 121 ? -35.973 -20.898 5.135 1.00 7.78 113 TRP B CA 1
ATOM 2876 C C . TRP B 1 121 ? -35.820 -21.933 6.239 1.00 8.74 113 TRP B C 1
ATOM 2877 O O . TRP B 1 121 ? -34.816 -21.971 6.962 1.00 9.02 113 TRP B O 1
ATOM 2888 N N . HIS B 1 122 ? -36.804 -22.808 6.344 1.00 10.36 114 HIS B N 1
ATOM 2889 C CA . HIS B 1 122 ? -36.847 -23.787 7.419 1.00 10.58 114 HIS B CA 1
ATOM 2890 C C . HIS B 1 122 ? -35.698 -24.778 7.307 1.00 11.15 114 HIS B C 1
ATOM 2891 O O . HIS B 1 122 ? -35.077 -25.121 8.317 1.00 10.34 114 HIS B O 1
ATOM 2898 N N . ALA B 1 123 ? -35.394 -25.236 6.088 1.00 10.63 115 ALA B N 1
ATOM 2899 C CA . ALA B 1 123 ? -34.280 -26.174 5.919 1.00 10.15 115 ALA B CA 1
ATOM 2900 C C . ALA B 1 123 ? -32.963 -25.551 6.345 1.00 9.35 115 ALA B C 1
ATOM 2901 O O . ALA B 1 123 ? -32.153 -26.197 7.020 1.00 11.24 115 ALA B O 1
ATOM 2903 N N . LEU B 1 124 ? -32.740 -24.280 5.993 1.00 7.28 116 LEU B N 1
ATOM 2904 C CA . LEU B 1 124 ? -31.506 -23.612 6.420 1.00 9.31 116 LEU B CA 1
ATOM 2905 C C . LEU B 1 124 ? -31.430 -23.496 7.943 1.00 7.28 116 LEU B C 1
ATOM 2906 O O . LEU B 1 124 ? -30.362 -23.733 8.538 1.00 9.70 116 LEU B O 1
ATOM 2911 N N . MET B 1 125 ? -32.534 -23.103 8.595 1.00 8.15 117 MET B N 1
ATOM 2912 C CA . MET B 1 125 ? -32.530 -23.005 10.060 1.00 9.85 117 MET B CA 1
ATOM 2913 C C . MET B 1 125 ? -32.257 -24.362 10.713 1.00 8.92 117 MET B C 1
ATOM 2914 O O . MET B 1 125 ? -31.476 -24.452 11.679 1.00 8.50 117 MET B O 1
ATOM 2919 N N . ARG B 1 126 ? -32.861 -25.430 10.188 1.00 9.55 118 ARG B N 1
ATOM 2920 C CA . ARG B 1 126 ? -32.710 -26.742 10.816 1.00 8.70 118 ARG B CA 1
ATOM 2921 C C . ARG B 1 126 ? -31.268 -27.244 10.750 1.00 9.63 118 ARG B C 1
ATOM 2922 O O . ARG B 1 126 ? -30.755 -27.803 11.725 1.00 10.75 118 ARG B O 1
ATOM 2930 N N . VAL B 1 127 ? -30.623 -27.124 9.588 1.00 9.73 119 VAL B N 1
ATOM 2931 C CA . VAL B 1 127 ? -29.272 -27.663 9.459 1.00 6.74 119 VAL B CA 1
ATOM 2932 C C . VAL B 1 127 ? -28.256 -26.722 10.074 1.00 9.05 119 VAL B C 1
ATOM 2933 O O . VAL B 1 127 ? -27.439 -27.126 10.910 1.00 9.45 119 VAL B O 1
ATOM 2937 N N . ASN B 1 128 ? -28.270 -25.457 9.643 1.00 9.31 120 ASN B N 1
ATOM 2938 C CA . ASN B 1 128 ? -27.176 -24.549 9.958 1.00 9.12 120 ASN B CA 1
ATOM 2939 C C . ASN B 1 128 ? -27.232 -24.017 11.380 1.00 8.69 120 ASN B C 1
ATOM 2940 O O . ASN B 1 128 ? -26.206 -23.559 11.892 1.00 9.79 120 ASN B O 1
ATOM 2945 N N . LEU B 1 129 ? -28.407 -24.017 12.007 1.00 6.39 121 LEU B N 1
ATOM 2946 C CA . LEU B 1 129 ? -28.565 -23.433 13.332 1.00 6.93 121 LEU B CA 1
ATOM 2947 C C . LEU B 1 129 ? -29.040 -24.467 14.349 1.00 9.95 121 LEU B C 1
ATOM 2948 O O . LEU B 1 129 ? -28.311 -24.732 15.311 1.00 9.90 121 LEU B O 1
ATOM 2953 N N . ASP B 1 130 ? -30.218 -25.089 14.171 1.00 8.75 122 ASP B N 1
ATOM 2954 C CA . ASP B 1 130 ? -30.608 -26.184 15.068 1.00 9.14 122 ASP B CA 1
ATOM 2955 C C . ASP B 1 130 ? -29.496 -27.228 15.160 1.00 10.55 122 ASP B C 1
ATOM 2956 O O . ASP B 1 130 ? -29.214 -27.767 16.238 1.00 12.19 122 ASP B O 1
ATOM 2961 N N . GLY B 1 131 ? -28.859 -27.536 14.028 1.00 8.25 123 GLY B N 1
ATOM 2962 C CA . GLY B 1 131 ? -27.886 -28.625 14.018 1.00 9.32 123 GLY B CA 1
ATOM 2963 C C . GLY B 1 131 ? -26.693 -28.328 14.901 1.00 10.99 123 GLY B C 1
ATOM 2964 O O . GLY B 1 131 ? -26.154 -29.218 15.570 1.00 9.91 123 GLY B O 1
ATOM 2965 N N . VAL B 1 132 ? -26.257 -27.071 14.908 1.00 8.35 124 VAL B N 1
ATOM 2966 C CA . VAL B 1 132 ? -25.112 -26.688 15.713 1.00 9.19 124 VAL B CA 1
ATOM 2967 C C . VAL B 1 132 ? -25.446 -26.831 17.195 1.00 9.43 124 VAL B C 1
ATOM 2968 O O . VAL B 1 132 ? -24.647 -27.366 17.976 1.00 10.60 124 VAL B O 1
ATOM 2972 N N . PHE B 1 133 ? -26.648 -26.402 17.588 1.00 9.21 125 PHE B N 1
ATOM 2973 C CA . PHE B 1 133 ? -27.108 -26.598 18.955 1.00 9.12 125 PHE B CA 1
ATOM 2974 C C . PHE B 1 133 ? -27.200 -28.082 19.305 1.00 10.88 125 PHE B C 1
ATOM 2975 O O . PHE B 1 133 ? -26.716 -28.519 20.361 1.00 11.57 125 PHE B O 1
ATOM 2983 N N . ASN B 1 134 ? -27.835 -28.871 18.436 1.00 9.46 126 ASN B N 1
ATOM 2984 C CA . ASN B 1 134 ? -28.093 -30.270 18.759 1.00 7.41 126 ASN B CA 1
ATOM 2985 C C . ASN B 1 134 ? -26.798 -31.029 19.038 1.00 8.37 126 ASN B C 1
ATOM 2986 O O . ASN B 1 134 ? -26.720 -31.812 19.993 1.00 8.40 126 ASN B O 1
ATOM 2991 N N . VAL B 1 135 ? -25.790 -30.863 18.183 1.00 9.61 127 VAL B N 1
ATOM 2992 C CA . VAL B 1 135 ? -24.576 -31.646 18.383 1.00 8.26 127 VAL B CA 1
ATOM 2993 C C . VAL B 1 135 ? -23.730 -31.049 19.509 1.00 9.46 127 VAL B C 1
ATOM 2994 O O . VAL B 1 135 ? -23.184 -31.787 20.344 1.00 9.19 127 VAL B O 1
ATOM 2998 N N . ALA B 1 136 ? -23.621 -29.714 19.578 1.00 9.24 128 ALA B N 1
ATOM 2999 C CA . ALA B 1 136 ? -22.828 -29.102 20.640 1.00 9.29 128 ALA B CA 1
ATOM 3000 C C . ALA B 1 136 ? -23.364 -29.472 22.017 1.00 10.28 128 ALA B C 1
ATOM 3001 O O . ALA B 1 136 ? -22.588 -29.765 22.929 1.00 9.35 128 ALA B O 1
ATOM 3003 N N . GLN B 1 137 ? -24.687 -29.417 22.208 1.00 10.16 129 GLN B N 1
ATOM 3004 C CA . GLN B 1 137 ? -25.243 -29.739 23.517 1.00 9.36 129 GLN B CA 1
ATOM 3005 C C . GLN B 1 137 ? -24.929 -31.183 23.893 1.00 9.12 129 GLN B C 1
ATOM 3006 O O . GLN B 1 137 ? -24.518 -31.475 25.024 1.00 10.25 129 GLN B O 1
ATOM 3012 N N . ALA B 1 138 ? -25.117 -32.101 22.946 1.00 10.62 130 ALA B N 1
ATOM 3013 C CA . ALA B 1 138 ? -24.952 -33.517 23.259 1.00 11.34 130 ALA B CA 1
ATOM 3014 C C . ALA B 1 138 ? -23.501 -33.835 23.603 1.00 10.84 130 ALA B C 1
ATOM 3015 O O . ALA B 1 138 ? -23.233 -34.571 24.566 1.00 11.70 130 ALA B O 1
ATOM 3017 N N . VAL B 1 139 ? -22.555 -33.263 22.846 1.00 7.95 131 VAL B N 1
ATOM 3018 C CA . VAL B 1 139 ? -21.131 -33.476 23.113 1.00 9.05 131 VAL B CA 1
ATOM 3019 C C . VAL B 1 139 ? -20.693 -32.741 24.375 1.00 7.99 131 VAL B C 1
ATOM 3020 O O . VAL B 1 139 ? -19.887 -33.262 25.165 1.00 9.38 131 VAL B O 1
ATOM 3024 N N . ALA B 1 140 ? -21.203 -31.524 24.588 1.00 11.14 132 ALA B N 1
ATOM 3025 C CA . ALA B 1 140 ? -20.707 -30.720 25.704 1.00 8.95 132 ALA B CA 1
ATOM 3026 C C . ALA B 1 140 ? -21.008 -31.342 27.065 1.00 11.10 132 ALA B C 1
ATOM 3027 O O . ALA B 1 140 ? -20.260 -31.103 28.019 1.00 11.02 132 ALA B O 1
ATOM 3029 N N . ARG B 1 141 ? -22.103 -32.103 27.200 1.00 11.45 133 ARG B N 1
ATOM 3030 C CA . ARG B 1 141 ? -22.367 -32.748 28.490 1.00 11.81 133 ARG B CA 1
ATOM 3031 C C . ARG B 1 141 ? -21.190 -33.617 28.905 1.00 13.33 133 ARG B C 1
ATOM 3032 O O . ARG B 1 141 ? -20.820 -33.665 30.090 1.00 14.66 133 ARG B O 1
ATOM 3040 N N . HIS B 1 142 ? -20.585 -34.313 27.935 1.00 10.10 134 HIS B N 1
ATOM 3041 C CA . HIS B 1 142 ? -19.453 -35.185 28.221 1.00 9.19 134 HIS B CA 1
ATOM 3042 C C . HIS B 1 142 ? -18.173 -34.385 28.418 1.00 8.92 134 HIS B C 1
ATOM 3043 O O . HIS B 1 142 ? -17.362 -34.721 29.285 1.00 10.33 134 HIS B O 1
ATOM 3050 N N . MET B 1 143 ? -17.980 -33.327 27.630 1.00 9.66 135 MET B N 1
ATOM 3051 C CA . MET B 1 143 ? -16.787 -32.496 27.800 1.00 9.14 135 MET B CA 1
ATOM 3052 C C . MET B 1 143 ? -16.783 -31.822 29.162 1.00 12.13 135 MET B C 1
ATOM 3053 O O . MET B 1 143 ? -15.745 -31.740 29.825 1.00 12.14 135 MET B O 1
ATOM 3058 N N . ILE B 1 144 ? -17.937 -31.313 29.579 1.00 13.13 136 ILE B N 1
ATOM 3059 C CA . ILE B 1 144 ? -18.057 -30.703 30.897 1.00 9.29 136 ILE B CA 1
ATOM 3060 C C . ILE B 1 144 ? -17.674 -31.695 31.982 1.00 13.32 136 ILE B C 1
ATOM 3061 O O . ILE B 1 144 ? -16.952 -31.359 32.930 1.00 15.49 136 ILE B O 1
ATOM 3066 N N . ALA B 1 145 ? -18.171 -32.929 31.875 1.00 13.64 137 ALA B N 1
ATOM 3067 C CA . ALA B 1 145 ? -17.839 -33.937 32.879 1.00 17.45 137 ALA B CA 1
ATOM 3068 C C . ALA B 1 145 ? -16.335 -34.174 32.958 1.00 18.64 137 ALA B C 1
ATOM 3069 O O . ALA B 1 145 ? -15.794 -34.407 34.043 1.00 21.01 137 ALA B O 1
ATOM 3071 N N . ARG B 1 146 ? -15.638 -34.100 31.821 1.00 14.96 138 ARG B N 1
ATOM 3072 C CA . ARG B 1 146 ? -14.196 -34.324 31.796 1.00 14.82 138 ARG B CA 1
ATOM 3073 C C . ARG B 1 146 ? -13.392 -33.070 32.143 1.00 14.52 138 ARG B C 1
ATOM 3074 O O . ARG B 1 146 ? -12.207 -33.186 32.483 1.00 15.77 138 ARG B O 1
ATOM 3082 N N . GLY B 1 147 ? -14.000 -31.883 32.036 1.00 15.62 139 GLY B N 1
ATOM 3083 C CA . GLY B 1 147 ? -13.331 -30.624 32.312 1.00 13.84 139 GLY B CA 1
ATOM 3084 C C . GLY B 1 147 ? -12.451 -30.076 31.209 1.00 15.10 139 GLY B C 1
ATOM 3085 O O . GLY B 1 147 ? -11.571 -29.249 31.491 1.00 13.26 139 GLY B O 1
ATOM 3086 N N . HIS B 1 148 ? -12.622 -30.537 29.968 1.00 11.13 140 HIS B N 1
ATOM 3087 C CA . HIS B 1 148 ? -11.864 -30.001 28.837 1.00 11.59 140 HIS B CA 1
ATOM 3088 C C . HIS B 1 148 ? -12.611 -30.321 27.543 1.00 12.77 140 HIS B C 1
ATOM 3089 O O . HIS B 1 148 ? -13.276 -31.355 27.439 1.00 14.62 140 HIS B O 1
ATOM 3096 N N . GLY B 1 149 ? -12.517 -29.414 26.572 1.00 10.72 141 GLY B N 1
ATOM 3097 C CA . GLY B 1 149 ? -13.010 -29.708 25.228 1.00 10.93 141 GLY B CA 1
ATOM 3098 C C . GLY B 1 149 ? -12.783 -28.524 24.310 1.00 13.60 141 GLY B C 1
ATOM 3099 O O . GLY B 1 149 ? -12.526 -27.405 24.761 1.00 10.94 141 GLY B O 1
ATOM 3100 N N . LYS B 1 150 ? -12.878 -28.800 23.005 1.00 7.69 142 LYS B N 1
ATOM 3101 C CA . LYS B 1 150 ? -12.851 -27.784 21.952 1.00 8.66 142 LYS B CA 1
ATOM 3102 C C . LYS B 1 150 ? -14.111 -27.905 21.116 1.00 10.45 142 LYS B C 1
ATOM 3103 O O . LYS B 1 150 ? -14.461 -29.005 20.683 1.00 10.39 142 LYS B O 1
ATOM 3109 N N . ILE B 1 151 ? -14.754 -26.774 20.836 1.00 10.34 143 ILE B N 1
ATOM 3110 C CA . ILE B 1 151 ? -15.865 -26.723 19.895 1.00 9.05 143 ILE B CA 1
ATOM 3111 C C . ILE B 1 151 ? -15.527 -25.675 18.846 1.00 13.83 143 ILE B C 1
ATOM 3112 O O . ILE B 1 151 ? -15.187 -24.539 19.193 1.00 13.43 143 ILE B O 1
ATOM 3117 N N . ILE B 1 152 ? -15.571 -26.072 17.576 1.00 7.28 144 ILE B N 1
ATOM 3118 C CA . ILE B 1 152 ? -15.254 -25.209 16.446 1.00 8.03 144 ILE B CA 1
ATOM 3119 C C . ILE B 1 152 ? -16.485 -25.180 15.545 1.00 5.48 144 ILE B C 1
ATOM 3120 O O . ILE B 1 152 ? -16.844 -26.199 14.945 1.00 8.02 144 ILE B O 1
ATOM 3125 N N . ASN B 1 153 ? -17.123 -24.013 15.438 1.00 5.53 145 ASN B N 1
ATOM 3126 C CA . ASN B 1 153 ? -18.337 -23.849 14.643 1.00 6.75 145 ASN B CA 1
ATOM 3127 C C . ASN B 1 153 ? -17.978 -23.200 13.325 1.00 8.35 145 ASN B C 1
ATOM 3128 O O . ASN B 1 153 ? -17.361 -22.132 13.316 1.00 7.34 145 ASN B O 1
ATOM 3133 N N . ILE B 1 154 ? -18.338 -23.841 12.212 1.00 7.08 146 ILE B N 1
ATOM 3134 C CA . ILE B 1 154 ? -17.979 -23.283 10.905 1.00 5.46 146 ILE B CA 1
ATOM 3135 C C . ILE B 1 154 ? -18.953 -22.158 10.564 1.00 7.24 146 ILE B C 1
ATOM 3136 O O . ILE B 1 154 ? -20.162 -22.372 10.438 1.00 8.51 146 ILE B O 1
ATOM 3141 N N . CYS B 1 155 ? -18.413 -20.947 10.426 1.00 9.22 147 CYS B N 1
ATOM 3142 C CA . CYS B 1 155 ? -19.209 -19.751 10.181 1.00 8.74 147 CYS B CA 1
ATOM 3143 C C . CYS B 1 155 ? -19.108 -19.391 8.702 1.00 9.20 147 CYS B C 1
ATOM 3144 O O . CYS B 1 155 ? -19.140 -20.295 7.859 1.00 11.15 147 CYS B O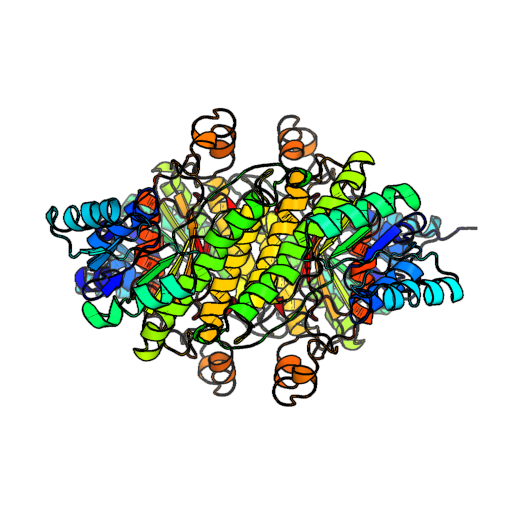 1
ATOM 3147 N N . SER B 1 156 ? -18.974 -18.108 8.361 1.00 10.09 148 SER B N 1
ATOM 3148 C CA . SER B 1 156 ? -18.954 -17.637 6.977 1.00 7.73 148 SER B CA 1
ATOM 3149 C C . SER B 1 156 ? -18.661 -16.142 6.999 1.00 6.16 148 SER B C 1
ATOM 3150 O O . SER B 1 156 ? -18.801 -15.495 8.037 1.00 8.34 148 SER B O 1
ATOM 3153 N N . VAL B 1 157 ? -18.218 -15.604 5.853 1.00 7.18 149 VAL B N 1
ATOM 3154 C CA . VAL B 1 157 ? -18.193 -14.143 5.682 1.00 7.24 149 VAL B CA 1
ATOM 3155 C C . VAL B 1 157 ? -19.556 -13.565 6.011 1.00 7.75 149 VAL B C 1
ATOM 3156 O O . VAL B 1 157 ? -19.667 -12.444 6.534 1.00 8.44 149 VAL B O 1
ATOM 3160 N N . GLN B 1 158 ? -20.614 -14.319 5.714 1.00 8.77 150 GLN B N 1
ATOM 3161 C CA . GLN B 1 158 ? -21.953 -13.849 6.028 1.00 8.45 150 GLN B CA 1
ATOM 3162 C C . GLN B 1 158 ? -22.273 -13.901 7.511 1.00 11.30 150 GLN B C 1
ATOM 3163 O O . GLN B 1 158 ? -23.435 -13.614 7.851 1.00 10.69 150 GLN B O 1
ATOM 3169 N N . SER B 1 159 ? -21.332 -14.256 8.404 1.00 9.33 151 SER B N 1
ATOM 3170 C CA . SER B 1 159 ? -21.502 -13.911 9.815 1.00 8.83 151 SER B CA 1
ATOM 3171 C C . SER B 1 159 ? -21.274 -12.429 10.082 1.00 8.92 151 SER B C 1
ATOM 3172 O O . SER B 1 159 ? -21.513 -11.980 11.210 1.00 11.03 151 SER B O 1
ATOM 3175 N N . GLU B 1 160 ? -20.765 -11.677 9.102 1.00 6.76 152 GLU B N 1
ATOM 3176 C CA . GLU B 1 160 ? -20.474 -10.246 9.238 1.00 8.13 152 GLU B CA 1
ATOM 3177 C C . GLU B 1 160 ? -21.033 -9.399 8.103 1.00 11.62 152 GLU B C 1
ATOM 3178 O O . GLU B 1 160 ? -21.570 -8.312 8.357 1.00 8.84 152 GLU B O 1
ATOM 3184 N N . LEU B 1 161 ? -20.914 -9.850 6.852 1.00 9.49 153 LEU B N 1
ATOM 3185 C CA . LEU B 1 161 ? -21.251 -9.024 5.698 1.00 9.07 153 LEU B CA 1
ATOM 3186 C C . LEU B 1 161 ? -22.273 -9.741 4.829 1.00 11.03 153 LEU B C 1
ATOM 3187 O O . LEU B 1 161 ? -22.095 -10.914 4.493 1.00 9.82 153 LEU B O 1
ATOM 3192 N N . ALA B 1 162 ? -23.331 -9.031 4.444 1.00 8.37 154 ALA B N 1
ATOM 3193 C CA . ALA B 1 162 ? -24.388 -9.644 3.654 1.00 6.97 154 ALA B CA 1
ATOM 3194 C C . ALA B 1 162 ? -24.070 -9.614 2.162 1.00 7.93 154 ALA B C 1
ATOM 3195 O O . ALA B 1 162 ? -23.370 -8.730 1.671 1.00 14.62 154 ALA B O 1
ATOM 3197 N N . ARG B 1 163 ? -24.649 -10.569 1.431 1.00 9.08 155 ARG B N 1
ATOM 3198 C CA . ARG B 1 163 ? -24.640 -10.545 -0.030 1.00 8.97 155 ARG B CA 1
ATOM 3199 C C . ARG B 1 163 ? -26.067 -10.733 -0.523 1.00 7.75 155 ARG B C 1
ATOM 3200 O O . ARG B 1 163 ? -26.837 -11.450 0.129 1.00 10.30 155 ARG B O 1
ATOM 3208 N N . PRO B 1 164 ? -26.474 -10.086 -1.628 1.00 8.25 156 PRO B N 1
ATOM 3209 C CA . PRO B 1 164 ? -27.839 -10.308 -2.126 1.00 9.62 156 PRO B CA 1
ATOM 3210 C C . PRO B 1 164 ? -28.097 -11.783 -2.399 1.00 11.42 156 PRO B C 1
ATOM 3211 O O . PRO B 1 164 ? -27.230 -12.506 -2.883 1.00 10.41 156 PRO B O 1
ATOM 3215 N N . THR B 1 165 ? -29.322 -12.205 -2.104 1.00 9.66 157 THR B N 1
ATOM 3216 C CA . THR B 1 165 ? -29.940 -13.531 -2.332 1.00 10.05 157 THR B CA 1
ATOM 3217 C C . THR B 1 165 ? -29.591 -14.530 -1.230 1.00 9.55 157 THR B C 1
ATOM 3218 O O . THR B 1 165 ? -30.110 -15.652 -1.268 1.00 9.54 157 THR B O 1
ATOM 3222 N N . ILE B 1 166 ? -28.743 -14.188 -0.257 1.00 7.41 158 ILE B N 1
ATOM 3223 C CA . ILE B 1 166 ? -28.442 -15.173 0.76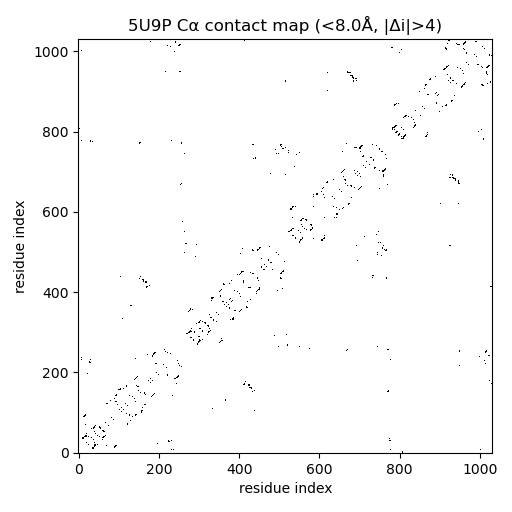6 1.00 7.54 158 ILE B CA 1
ATOM 3224 C C . ILE B 1 166 ? -28.711 -14.582 2.147 1.00 7.67 158 ILE B C 1
ATOM 3225 O O . ILE B 1 166 ? -28.004 -14.880 3.119 1.00 10.99 158 ILE B O 1
ATOM 3230 N N . ALA B 1 167 ? -29.788 -13.798 2.259 1.00 7.12 159 ALA B N 1
ATOM 3231 C CA . ALA B 1 167 ? -30.147 -13.262 3.573 1.00 7.14 159 ALA B CA 1
ATOM 3232 C C . ALA B 1 167 ? -30.456 -14.358 4.597 1.00 8.00 159 ALA B C 1
ATOM 3233 O O . ALA B 1 167 ? -29.978 -14.243 5.743 1.00 6.30 159 ALA B O 1
ATOM 3235 N N . PRO B 1 168 ? -31.209 -15.428 4.281 1.00 7.96 160 PRO B N 1
ATOM 3236 C CA . PRO B 1 168 ? -31.442 -16.469 5.310 1.00 7.53 160 PRO B CA 1
ATOM 3237 C C . PRO B 1 168 ? -30.175 -17.190 5.770 1.00 7.66 160 PRO B C 1
ATOM 3238 O O . PRO B 1 168 ? -29.979 -17.426 6.969 1.00 7.26 160 PRO B O 1
ATOM 3242 N N . TYR B 1 169 ? -29.298 -17.542 4.841 1.00 7.09 161 TYR B N 1
ATOM 3243 C CA . TYR B 1 169 ? -28.018 -18.127 5.225 1.00 7.60 161 TYR B CA 1
ATOM 3244 C C . TYR B 1 169 ? -27.242 -17.188 6.132 1.00 9.50 161 TYR B C 1
ATOM 3245 O O . TYR B 1 169 ? -26.684 -17.611 7.153 1.00 8.14 161 TYR B O 1
ATOM 3254 N N . ALA B 1 170 ? -27.185 -15.901 5.778 1.00 7.69 162 ALA B N 1
ATOM 3255 C CA . ALA B 1 170 ? -26.498 -14.959 6.655 1.00 9.28 162 ALA B CA 1
ATOM 3256 C C . ALA B 1 170 ? -27.133 -14.931 8.058 1.00 9.57 162 ALA B C 1
ATOM 3257 O O . ALA B 1 170 ? -26.423 -14.828 9.075 1.00 8.16 162 ALA B O 1
ATOM 3259 N N . ALA B 1 171 ? -28.471 -14.984 8.139 1.00 7.84 163 ALA B N 1
ATOM 3260 C CA . ALA B 1 171 ? -29.101 -15.094 9.453 1.00 5.15 163 ALA B CA 1
ATOM 3261 C C . ALA B 1 171 ? -28.583 -16.317 10.211 1.00 6.59 163 ALA B C 1
ATOM 3262 O O . ALA B 1 171 ? -28.258 -16.215 11.404 1.00 7.97 163 ALA B O 1
ATOM 3264 N N . THR B 1 172 ? -28.456 -17.474 9.539 1.00 6.28 164 THR B N 1
ATOM 3265 C CA . THR B 1 172 ? -27.983 -18.654 10.264 1.00 4.72 164 THR B CA 1
ATOM 3266 C C . THR B 1 172 ? -26.542 -18.460 10.706 1.00 6.26 164 THR B C 1
ATOM 3267 O O . THR B 1 172 ? -26.170 -18.881 11.804 1.00 7.35 164 THR B O 1
ATOM 3271 N N . LYS B 1 173 ? -25.724 -17.784 9.890 1.00 6.28 165 LYS B N 1
ATOM 3272 C CA . LYS B 1 173 ? -24.311 -17.684 10.249 1.00 6.86 165 LYS B CA 1
ATOM 3273 C C . LYS B 1 173 ? -24.048 -16.571 11.267 1.00 8.86 165 LYS B C 1
ATOM 3274 O O . LYS B 1 173 ? -23.112 -16.682 12.076 1.00 7.26 165 LYS B O 1
ATOM 3280 N N . GLY B 1 174 ? -24.850 -15.512 11.267 1.00 7.44 166 GLY B N 1
ATOM 3281 C CA . GLY B 1 174 ? -24.801 -14.571 12.385 1.00 7.64 166 GLY B CA 1
ATOM 3282 C C . GLY B 1 174 ? -25.268 -15.212 13.681 1.00 8.51 166 GLY B C 1
ATOM 3283 O O . GLY B 1 174 ? -24.728 -14.933 14.758 1.00 9.01 166 GLY B O 1
ATOM 3284 N N . ALA B 1 175 ? -26.258 -16.108 13.586 1.00 7.22 167 ALA B N 1
ATOM 3285 C CA . ALA B 1 175 ? -26.704 -16.872 14.750 1.00 7.50 167 ALA B CA 1
ATOM 3286 C C . ALA B 1 175 ? -25.576 -17.736 15.301 1.00 6.55 167 ALA B C 1
ATOM 3287 O O . ALA B 1 175 ? -25.368 -17.798 16.516 1.00 7.15 167 ALA B O 1
ATOM 3289 N N . VAL B 1 176 ? -24.856 -18.445 14.417 1.00 6.33 168 VAL B N 1
ATOM 3290 C CA . VAL B 1 176 ? -23.797 -19.335 14.900 1.00 7.08 168 VAL B CA 1
ATOM 3291 C C . VAL B 1 176 ? -22.680 -18.538 15.551 1.00 9.78 168 VAL B C 1
ATOM 3292 O O . VAL B 1 176 ? -22.117 -18.962 16.566 1.00 8.32 168 VAL B O 1
ATOM 3296 N N . ARG B 1 177 ? -22.351 -17.372 14.993 1.00 7.77 169 ARG B N 1
ATOM 3297 C CA . ARG B 1 177 ? -21.319 -16.534 15.598 1.00 8.97 169 ARG B CA 1
ATOM 3298 C C . ARG B 1 177 ? -21.694 -16.128 17.022 1.00 8.27 169 ARG B C 1
ATOM 3299 O O . ARG B 1 177 ? -20.854 -16.179 17.929 1.00 8.11 169 ARG B O 1
ATOM 3307 N N . MET B 1 178 ? -22.956 -15.731 17.250 1.00 7.56 170 MET B N 1
ATOM 3308 C CA . MET B 1 178 ? -23.369 -15.398 18.609 1.00 7.74 170 MET B CA 1
ATOM 3309 C C . MET B 1 178 ? -23.532 -16.646 19.476 1.00 8.89 170 MET B C 1
ATOM 3310 O O . MET B 1 178 ? -23.241 -16.607 20.672 1.00 9.34 170 MET B O 1
ATOM 3315 N N . LEU B 1 179 ? -24.051 -17.746 18.918 1.00 7.74 171 LEU B N 1
ATOM 3316 C CA . LEU B 1 179 ? -24.138 -18.979 19.701 1.00 9.35 171 LEU B CA 1
ATOM 3317 C C . LEU B 1 179 ? -22.762 -19.405 20.190 1.00 9.12 171 LEU B C 1
ATOM 3318 O O . LEU B 1 179 ? -22.629 -19.903 21.314 1.00 8.56 171 LEU B O 1
ATOM 3323 N N . THR B 1 180 ? -21.729 -19.188 19.362 1.00 7.66 172 THR B N 1
ATOM 3324 C CA . THR B 1 180 ? -20.353 -19.452 19.775 1.00 8.62 172 THR B CA 1
ATOM 3325 C C . THR B 1 180 ? -19.982 -18.641 21.015 1.00 10.79 172 THR B C 1
ATOM 3326 O O . THR B 1 180 ? -19.430 -19.187 21.984 1.00 10.20 172 THR B O 1
ATOM 3330 N N . LYS B 1 181 ? -20.282 -17.335 21.015 1.00 6.99 173 LYS B N 1
ATOM 3331 C CA . LYS B 1 181 ? -20.001 -16.546 22.215 1.00 7.37 173 LYS B CA 1
ATOM 3332 C C . LYS B 1 181 ? -20.789 -17.077 23.401 1.00 8.18 173 LYS B C 1
ATOM 3333 O O . LYS B 1 181 ? -20.290 -17.087 24.536 1.00 7.35 173 LYS B O 1
ATOM 3339 N N . GLY B 1 182 ? -22.030 -17.519 23.152 1.00 9.36 174 GLY B N 1
ATOM 3340 C CA . GLY B 1 182 ? -22.849 -18.051 24.226 1.00 8.18 174 GLY B CA 1
ATOM 3341 C C . GLY B 1 182 ? -22.322 -19.359 24.791 1.00 8.80 174 GLY B C 1
ATOM 3342 O O . GLY B 1 182 ? -22.416 -19.597 25.999 1.00 9.95 174 GLY B O 1
ATOM 3343 N N . MET B 1 183 ? -21.781 -20.228 23.932 1.00 6.28 175 MET B N 1
ATOM 3344 C CA . MET B 1 183 ? -21.112 -21.444 24.406 1.00 6.22 175 MET B CA 1
ATOM 3345 C C . MET B 1 183 ? -19.922 -21.108 25.310 1.00 6.92 175 MET B C 1
ATOM 3346 O O . MET B 1 183 ? -19.734 -21.719 26.364 1.00 8.50 175 MET B O 1
ATOM 3351 N N . CYS B 1 184 ? -19.104 -20.131 24.913 1.00 6.88 176 CYS B N 1
ATOM 3352 C CA . CYS B 1 184 ? -18.026 -19.668 25.782 1.00 8.17 176 CYS B CA 1
ATOM 3353 C C . CYS B 1 184 ? -18.566 -19.140 27.118 1.00 8.75 176 CYS B C 1
ATOM 3354 O O . CYS B 1 184 ? -18.045 -19.471 28.189 1.00 10.67 176 CYS B O 1
ATOM 3357 N N . ALA B 1 185 ? -19.617 -18.306 27.078 1.00 8.88 177 ALA B N 1
ATOM 3358 C CA . ALA B 1 185 ? -20.126 -17.727 28.321 1.00 9.06 177 ALA B CA 1
ATOM 3359 C C . ALA B 1 185 ? -20.611 -18.810 29.285 1.00 9.69 177 ALA B C 1
ATOM 3360 O O . ALA B 1 185 ? -20.403 -18.703 30.504 1.00 10.89 177 ALA B O 1
ATOM 3362 N N . ASP B 1 186 ? -21.224 -19.880 28.763 1.00 9.29 178 ASP B N 1
ATOM 3363 C CA . ASP B 1 186 ? -21.715 -20.945 29.644 1.00 10.53 178 ASP B CA 1
ATOM 3364 C C . ASP B 1 186 ? -20.645 -21.971 30.015 1.00 8.05 178 ASP B C 1
ATOM 3365 O O . ASP B 1 186 ? -20.703 -22.541 31.113 1.00 10.82 178 ASP B O 1
ATOM 3370 N N . TRP B 1 187 ? -19.670 -22.236 29.139 1.00 8.37 179 TRP B N 1
ATOM 3371 C CA . TRP B 1 187 ? -18.837 -23.422 29.294 1.00 7.65 179 TRP B CA 1
ATOM 3372 C C . TRP B 1 187 ? -17.342 -23.157 29.480 1.00 10.69 179 TRP B C 1
ATOM 3373 O O . TRP B 1 187 ? -16.603 -24.102 29.789 1.00 10.66 179 TRP B O 1
ATOM 3384 N N . ALA B 1 188 ? -16.856 -21.922 29.279 1.00 9.34 180 ALA B N 1
ATOM 3385 C CA . ALA B 1 188 ? -15.426 -21.677 29.497 1.00 9.75 180 ALA B CA 1
ATOM 3386 C C . ALA B 1 188 ? -15.008 -22.094 30.899 1.00 9.92 180 ALA B C 1
ATOM 3387 O O . ALA B 1 188 ? -13.873 -22.553 31.110 1.00 9.78 180 ALA B O 1
ATOM 3389 N N . ARG B 1 189 ? -15.917 -21.937 31.865 1.00 11.94 181 ARG B N 1
ATOM 3390 C CA . ARG B 1 189 ? -15.686 -22.318 33.254 1.00 12.25 181 ARG B CA 1
ATOM 3391 C C . ARG B 1 189 ? -15.428 -23.810 33.421 1.00 15.99 181 ARG B C 1
ATOM 3392 O O . ARG B 1 189 ? -14.908 -24.225 34.465 1.00 16.87 181 ARG B O 1
ATOM 3400 N N . TYR B 1 190 ? -15.791 -24.623 32.432 1.00 12.15 182 TYR B N 1
ATOM 3401 C CA . TYR B 1 190 ? -15.578 -26.062 32.488 1.00 11.88 182 TYR B CA 1
ATOM 3402 C C . TYR B 1 190 ? -14.403 -26.493 31.625 1.00 12.73 182 TYR B C 1
ATOM 3403 O O . TYR B 1 190 ? -14.257 -27.690 31.336 1.00 17.04 182 TYR B O 1
ATOM 3412 N N . GLY B 1 191 ? -13.561 -25.548 31.220 1.00 12.74 183 GLY B N 1
ATOM 3413 C CA . GLY B 1 191 ? -12.395 -25.866 30.420 1.00 14.69 183 GLY B CA 1
ATOM 3414 C C . GLY B 1 191 ? -12.680 -26.099 28.958 1.00 14.23 183 GLY B C 1
ATOM 3415 O O . GLY B 1 191 ? -11.863 -26.734 28.274 1.00 13.15 183 GLY B O 1
ATOM 3416 N N . ILE B 1 192 ? -13.813 -25.605 28.451 1.00 11.96 184 ILE B N 1
ATOM 3417 C CA . ILE B 1 192 ? -14.164 -25.740 27.041 1.00 9.85 184 ILE B CA 1
ATOM 3418 C C . ILE B 1 192 ? -13.870 -24.425 26.329 1.00 11.44 184 ILE B C 1
ATOM 3419 O O . ILE B 1 192 ? -14.293 -23.357 26.791 1.00 11.07 184 ILE B O 1
ATOM 3424 N N . GLN B 1 193 ? -13.150 -24.490 25.203 1.00 8.19 185 GLN B N 1
ATOM 3425 C CA . GLN B 1 193 ? -12.989 -23.336 24.321 1.00 8.29 185 GLN B CA 1
ATOM 3426 C C . GLN B 1 193 ? -13.885 -23.523 23.102 1.00 8.02 185 GLN B C 1
ATOM 3427 O O . GLN B 1 193 ? -13.757 -24.518 22.373 1.00 9.61 185 GLN B O 1
ATOM 3433 N N . ALA B 1 194 ? -14.799 -22.579 22.898 1.00 7.39 186 ALA B N 1
ATOM 3434 C CA . ALA B 1 194 ? -15.748 -22.610 21.788 1.00 8.90 186 ALA B CA 1
ATOM 3435 C C . ALA B 1 194 ? -15.435 -21.431 20.890 1.00 9.74 186 ALA B C 1
ATOM 3436 O O . ALA B 1 194 ? -15.477 -20.281 21.344 1.00 8.93 186 ALA B O 1
ATOM 3438 N N . ASN B 1 195 ? -15.086 -21.714 19.634 1.00 7.84 187 ASN B N 1
ATOM 3439 C CA . ASN B 1 195 ? -14.667 -20.676 18.712 1.00 7.72 187 ASN B CA 1
ATOM 3440 C C . ASN B 1 195 ? -15.305 -20.925 17.359 1.00 6.55 187 ASN B C 1
ATOM 3441 O O . ASN B 1 195 ? -15.775 -22.026 17.067 1.00 7.82 187 ASN B O 1
ATOM 3446 N N . GLY B 1 196 ? -15.327 -19.868 16.551 1.00 9.62 188 GLY B N 1
ATOM 3447 C CA . GLY B 1 196 ? -15.834 -19.919 15.188 1.00 9.81 188 GLY B CA 1
ATOM 3448 C C . GLY B 1 196 ? -14.696 -19.883 14.180 1.00 8.15 188 GLY B C 1
ATOM 3449 O O . GLY B 1 196 ? -13.677 -19.226 14.403 1.00 9.63 188 GLY B O 1
ATOM 3450 N N . LEU B 1 197 ? -14.868 -20.628 13.090 1.00 7.98 189 LEU B N 1
ATOM 3451 C CA A LEU B 1 197 ? -13.950 -20.612 11.954 0.73 6.91 189 LEU B CA 1
ATOM 3452 C CA B LEU B 1 197 ? -13.952 -20.612 11.956 0.27 7.09 189 LEU B CA 1
ATOM 3453 C C . LEU B 1 197 ? -14.789 -20.205 10.754 1.00 7.04 189 LEU B C 1
ATOM 3454 O O . LEU B 1 197 ? -15.665 -20.963 10.319 1.00 9.34 189 LEU B O 1
ATOM 3463 N N . ALA B 1 198 ? -14.537 -19.004 10.240 1.00 7.21 190 ALA B N 1
ATOM 3464 C CA . ALA B 1 198 ? -15.333 -18.427 9.163 1.00 7.67 190 ALA B CA 1
ATOM 3465 C C . ALA B 1 198 ? -14.555 -18.438 7.858 1.00 8.81 190 ALA B C 1
ATOM 3466 O O . ALA B 1 198 ? -13.761 -17.519 7.610 1.00 9.96 190 ALA B O 1
ATOM 3468 N N . PRO B 1 199 ? -14.758 -19.405 6.979 1.00 8.33 191 PRO B N 1
ATOM 3469 C CA . PRO B 1 199 ? -14.117 -19.333 5.667 1.00 9.45 191 PRO B CA 1
ATOM 3470 C C . PRO B 1 199 ? -14.680 -18.182 4.845 1.00 9.11 191 PRO B C 1
ATOM 3471 O O . PRO B 1 199 ? -15.852 -17.802 4.985 1.00 9.03 191 PRO B O 1
ATOM 3475 N N . GLY B 1 200 ? -13.820 -17.623 3.983 1.00 8.66 192 GLY B N 1
ATOM 3476 C CA . GLY B 1 200 ? -14.274 -16.749 2.919 1.00 10.58 192 GLY B CA 1
ATOM 3477 C C . GLY B 1 200 ? -14.811 -17.553 1.749 1.00 12.21 192 GLY B C 1
ATOM 3478 O O . GLY B 1 200 ? -15.619 -18.465 1.942 1.00 15.65 192 GLY B O 1
ATOM 3479 N N . TYR B 1 201 ? -14.379 -17.240 0.533 1.00 11.06 193 TYR B N 1
ATOM 3480 C CA . TYR B 1 201 ? -14.891 -17.896 -0.672 1.00 11.26 193 TYR B CA 1
ATOM 3481 C C . TYR B 1 201 ? -13.927 -18.998 -1.106 1.00 15.80 193 TYR B C 1
ATOM 3482 O O . TYR B 1 201 ? -12.800 -18.720 -1.535 1.00 14.24 193 TYR B O 1
ATOM 3491 N N . PHE B 1 202 ? -14.379 -20.253 -0.997 1.00 12.17 194 PHE B N 1
ATOM 3492 C CA . PHE B 1 202 ? -13.562 -21.411 -1.333 1.00 13.47 194 PHE B CA 1
ATOM 3493 C C . PHE B 1 202 ? -14.155 -22.164 -2.507 1.00 20.02 194 PHE B C 1
ATOM 3494 O O . PHE B 1 202 ? -15.379 -22.346 -2.609 1.00 14.94 194 PHE B O 1
ATOM 3502 N N . GLU B 1 203 ? -13.270 -22.576 -3.403 1.00 16.35 195 GLU B N 1
ATOM 3503 C CA . GLU B 1 203 ? -13.650 -23.341 -4.587 1.00 22.51 195 GLU B CA 1
ATOM 3504 C C . GLU B 1 203 ? -14.071 -24.740 -4.139 1.00 28.56 195 GLU B C 1
ATOM 3505 O O . GLU B 1 203 ? -13.221 -25.581 -3.827 1.00 28.99 195 GLU B O 1
ATOM 3511 N N . THR B 1 204 ? -15.390 -24.974 -4.050 1.00 21.50 196 THR B N 1
ATOM 3512 C CA . THR B 1 204 ? -15.991 -26.216 -3.554 1.00 23.83 196 THR B CA 1
ATOM 3513 C C . THR B 1 204 ? -17.378 -26.395 -4.175 1.00 28.62 196 THR B C 1
ATOM 3514 O O . THR B 1 204 ? -17.862 -25.538 -4.919 1.00 20.35 196 THR B O 1
ATOM 3518 N N . GLU B 1 205 ? -18.045 -27.508 -3.822 1.00 20.77 197 GLU B N 1
ATOM 3519 C CA . GLU B 1 205 ? -19.317 -27.835 -4.465 1.00 24.55 197 GLU B CA 1
ATOM 3520 C C . GLU B 1 205 ? -20.437 -26.889 -4.026 1.00 22.36 197 GLU B C 1
ATOM 3521 O O . GLU B 1 205 ? -21.302 -26.528 -4.836 1.00 25.18 197 GLU B O 1
ATOM 3527 N N . LEU B 1 206 ? -20.445 -26.489 -2.749 1.00 19.69 198 LEU B N 1
ATOM 3528 C CA . LEU B 1 206 ? -21.409 -25.507 -2.256 1.00 18.09 198 LEU B CA 1
ATOM 3529 C C . LEU B 1 206 ? -21.464 -24.283 -3.164 1.00 21.69 198 LEU B C 1
ATOM 3530 O O . LEU B 1 206 ? -22.540 -23.707 -3.390 1.00 18.97 198 LEU B O 1
ATOM 3535 N N . ASN B 1 207 ? -20.311 -23.892 -3.715 1.00 16.16 199 ASN B N 1
ATOM 3536 C CA . ASN B 1 207 ? -20.138 -22.657 -4.464 1.00 16.08 199 ASN B CA 1
ATOM 3537 C C . ASN B 1 207 ? -19.821 -22.888 -5.939 1.00 17.46 199 ASN B C 1
ATOM 3538 O O . ASN B 1 207 ? -19.332 -21.972 -6.609 1.00 18.54 199 ASN B O 1
ATOM 3543 N N . ARG B 1 208 ? -20.103 -24.084 -6.465 1.00 18.84 200 ARG B N 1
ATOM 3544 C CA . ARG B 1 208 ? -19.684 -24.401 -7.828 1.00 26.17 200 ARG B CA 1
ATOM 3545 C C . ARG B 1 208 ? -20.310 -23.445 -8.837 1.00 22.58 200 ARG B C 1
ATOM 3546 O O . ARG B 1 208 ? -19.651 -23.038 -9.803 1.00 24.14 200 ARG B O 1
ATOM 3554 N N . ALA B 1 209 ? -21.571 -23.047 -8.618 1.00 20.30 201 ALA B N 1
ATOM 3555 C CA . ALA B 1 209 ? -22.207 -22.114 -9.544 1.00 29.32 201 ALA B CA 1
ATOM 3556 C C . ALA B 1 209 ? -21.528 -20.751 -9.520 1.00 20.81 201 ALA B C 1
ATOM 3557 O O . ALA B 1 209 ? -21.505 -20.058 -10.550 1.00 22.28 201 ALA B O 1
ATOM 3559 N N . LEU B 1 210 ? -20.966 -20.362 -8.369 1.00 18.68 202 LEU B N 1
ATOM 3560 C CA . LEU B 1 210 ? -20.217 -19.110 -8.282 1.00 18.02 202 LEU B CA 1
ATOM 3561 C C . LEU B 1 210 ? -18.845 -19.230 -8.938 1.00 18.64 202 LEU B C 1
ATOM 3562 O O . LEU B 1 210 ? -18.431 -18.329 -9.673 1.00 19.08 202 LEU B O 1
ATOM 3567 N N . VAL B 1 211 ? -18.131 -20.336 -8.688 1.00 22.68 203 VAL B N 1
ATOM 3568 C CA . VAL B 1 211 ? -16.833 -20.561 -9.327 1.00 23.88 203 VAL B CA 1
ATOM 3569 C C . VAL B 1 211 ? -16.963 -20.524 -10.847 1.00 27.76 203 VAL B C 1
ATOM 3570 O O . VAL B 1 211 ? -16.099 -19.976 -11.548 1.00 27.13 203 VAL B O 1
ATOM 3574 N N . ASP B 1 212 ? -18.035 -21.114 -11.383 1.00 24.14 204 ASP B N 1
ATOM 3575 C CA . ASP B 1 212 ? -18.232 -21.245 -12.825 1.00 25.42 204 ASP B CA 1
ATOM 3576 C C . ASP B 1 212 ? -18.833 -20.007 -13.474 1.00 28.12 204 ASP B C 1
ATOM 3577 O O . ASP B 1 212 ? -18.980 -19.975 -14.704 1.00 27.91 204 ASP B O 1
ATOM 3582 N N . ASP B 1 213 ? -19.190 -19.001 -12.689 1.00 27.40 205 ASP B N 1
ATOM 3583 C CA . ASP B 1 213 ? -19.745 -17.753 -13.202 1.00 28.12 205 ASP B CA 1
ATOM 3584 C C . ASP B 1 213 ? -18.586 -16.775 -13.362 1.00 22.76 205 ASP B C 1
ATOM 3585 O O . ASP B 1 213 ? -18.020 -16.316 -12.364 1.00 21.82 205 ASP B O 1
ATOM 3590 N N . ALA B 1 214 ? -18.232 -16.458 -14.615 1.00 26.88 206 ALA B N 1
ATOM 3591 C CA . ALA B 1 214 ? -17.064 -15.607 -14.858 1.00 24.90 206 ALA B CA 1
ATOM 3592 C C . ALA B 1 214 ? -17.261 -14.216 -14.270 1.00 25.15 206 ALA B C 1
ATOM 3593 O O . ALA B 1 214 ? -16.317 -13.616 -13.742 1.00 24.05 206 ALA B O 1
ATOM 3595 N N . ALA B 1 215 ? -18.484 -13.690 -14.334 1.00 24.84 207 ALA B N 1
ATOM 3596 C CA . ALA B 1 215 ? -18.733 -12.367 -13.773 1.00 22.07 207 ALA B CA 1
ATOM 3597 C C . ALA B 1 215 ? -18.555 -12.382 -12.264 1.00 19.71 207 ALA B C 1
ATOM 3598 O O . ALA B 1 215 ? -17.924 -11.484 -11.691 1.00 23.73 207 ALA B O 1
ATOM 3600 N N . PHE B 1 216 ? -19.089 -13.411 -11.595 1.00 18.61 208 PHE B N 1
ATOM 3601 C CA . PHE B 1 216 ? -18.922 -13.476 -10.148 1.00 18.59 208 PHE B CA 1
ATOM 3602 C C . PHE B 1 216 ? -17.459 -13.659 -9.764 1.00 17.49 208 PHE B C 1
ATOM 3603 O O . PHE B 1 216 ? -16.975 -13.018 -8.825 1.00 16.04 208 PHE B O 1
ATOM 3611 N N . SER B 1 217 ? -16.741 -14.525 -10.473 1.00 18.86 209 SER B N 1
ATOM 3612 C CA A SER B 1 217 ? -15.349 -14.794 -10.118 0.44 18.81 209 SER B CA 1
ATOM 3613 C CA B SER B 1 217 ? -15.352 -14.790 -10.109 0.56 18.64 209 SER B CA 1
ATOM 3614 C C . SER B 1 217 ? -14.469 -13.571 -10.353 1.00 19.39 209 SER B C 1
ATOM 3615 O O . SER B 1 217 ? -13.566 -13.282 -9.552 1.00 18.20 209 SER B O 1
ATOM 3620 N N . ASP B 1 218 ? -14.716 -12.842 -11.446 1.00 19.02 210 ASP B N 1
ATOM 3621 C CA . ASP B 1 218 ? -13.987 -11.600 -11.682 1.00 19.02 210 ASP B CA 1
ATOM 3622 C C . ASP B 1 218 ? -14.264 -10.598 -10.574 1.00 22.74 210 ASP B C 1
ATOM 3623 O O . ASP B 1 218 ? -13.336 -9.957 -10.067 1.00 20.41 210 ASP B O 1
ATOM 3628 N N . TRP B 1 219 ? -15.533 -10.465 -10.164 1.00 17.06 211 TRP B N 1
ATOM 3629 C CA . TRP B 1 219 ? -15.848 -9.572 -9.050 1.00 16.34 211 TRP B CA 1
ATOM 3630 C C . TRP B 1 219 ? -15.151 -10.021 -7.771 1.00 19.13 211 TRP B C 1
ATOM 3631 O O . TRP B 1 219 ? -14.599 -9.195 -7.028 1.00 15.40 211 TRP B O 1
ATOM 3642 N N . LEU B 1 220 ? -15.180 -11.328 -7.487 1.00 14.93 212 LEU B N 1
ATOM 3643 C CA . LEU B 1 220 ? -14.573 -11.819 -6.249 1.00 15.85 212 LEU B CA 1
ATOM 3644 C C . LEU B 1 220 ? -13.077 -11.550 -6.214 1.00 14.77 212 LEU B C 1
ATOM 3645 O O . LEU B 1 220 ? -12.532 -11.175 -5.171 1.00 11.11 212 LEU B O 1
ATOM 3650 N N . CYS B 1 221 ? -12.387 -11.732 -7.339 1.00 14.10 213 CYS B N 1
ATOM 3651 C CA . CYS B 1 221 ? -10.940 -11.529 -7.324 1.00 16.21 213 CYS B CA 1
ATOM 3652 C C . CYS B 1 221 ? -10.571 -10.060 -7.125 1.00 17.33 213 CYS B C 1
ATOM 3653 O O . CYS B 1 221 ? -9.542 -9.757 -6.509 1.00 19.17 213 CYS B O 1
ATOM 3656 N N . LYS B 1 222 ? -11.393 -9.136 -7.631 1.00 16.61 214 LYS B N 1
ATOM 3657 C CA . LYS B 1 222 ? -11.198 -7.723 -7.338 1.00 17.71 214 LYS B CA 1
ATOM 3658 C C . LYS B 1 222 ? -11.599 -7.374 -5.910 1.00 17.97 214 LYS B C 1
ATOM 3659 O O . LYS B 1 222 ? -11.040 -6.440 -5.321 1.00 16.37 214 LYS B O 1
ATOM 3665 N N . ARG B 1 223 ? -12.585 -8.084 -5.359 1.00 14.20 215 ARG B N 1
ATOM 3666 C CA . ARG B 1 223 ? -13.108 -7.771 -4.033 1.00 11.89 215 ARG B CA 1
ATOM 3667 C C . ARG B 1 223 ? -12.167 -8.234 -2.924 1.00 11.27 215 ARG B C 1
ATOM 3668 O O . ARG B 1 223 ? -12.129 -7.611 -1.859 1.00 13.71 215 ARG B O 1
ATOM 3676 N N . THR B 1 224 ? -11.406 -9.303 -3.167 1.00 11.84 216 THR B N 1
ATOM 3677 C CA . THR B 1 224 ? -10.560 -9.943 -2.156 1.00 13.52 216 THR B CA 1
ATOM 3678 C C . THR B 1 224 ? -9.147 -9.393 -2.247 1.00 12.88 216 THR B C 1
ATOM 3679 O O . THR B 1 224 ? -8.529 -9.523 -3.314 1.00 11.58 216 THR B O 1
ATOM 3683 N N . PRO B 1 225 ? -8.570 -8.833 -1.175 1.00 9.12 217 PRO B N 1
ATOM 3684 C CA . PRO B 1 225 ? -7.180 -8.350 -1.284 1.00 11.66 217 PRO B CA 1
ATOM 3685 C C . PRO B 1 225 ? -6.212 -9.405 -1.810 1.00 11.36 217 PRO B C 1
ATOM 3686 O O . PRO B 1 225 ? -5.326 -9.086 -2.616 1.00 12.43 217 PRO B O 1
ATOM 3690 N N . ALA B 1 226 ? -6.392 -10.664 -1.398 1.00 10.50 218 ALA B N 1
ATOM 3691 C CA . ALA B 1 226 ? -5.559 -11.766 -1.876 1.00 13.93 218 ALA B CA 1
ATOM 3692 C C . ALA B 1 226 ? -5.744 -12.047 -3.366 1.00 11.57 218 ALA B C 1
ATOM 3693 O O . ALA B 1 226 ? -4.870 -12.680 -3.979 1.00 12.57 218 ALA B O 1
ATOM 3695 N N . GLY B 1 227 ? -6.857 -11.603 -3.952 1.00 11.52 219 GLY B N 1
ATOM 3696 C CA . GLY B 1 227 ? -7.013 -11.614 -5.394 1.00 11.75 219 GLY B CA 1
ATOM 3697 C C . GLY B 1 227 ? -7.398 -12.947 -5.991 1.00 12.85 219 GLY B C 1
ATOM 3698 O O . GLY B 1 227 ? -7.180 -13.159 -7.193 1.00 14.13 219 GLY B O 1
ATOM 3699 N N . ARG B 1 228 ? -7.985 -13.843 -5.201 1.00 14.22 220 ARG B N 1
ATOM 3700 C CA . ARG B 1 228 ? -8.232 -15.192 -5.683 1.00 14.70 220 ARG B CA 1
ATOM 3701 C C . ARG B 1 228 ? -9.238 -15.894 -4.783 1.00 11.17 220 ARG B C 1
ATOM 3702 O O . ARG B 1 228 ? -9.468 -15.502 -3.636 1.00 12.07 220 ARG B O 1
ATOM 3710 N N . TRP B 1 229 ? -9.792 -16.981 -5.319 1.00 15.28 221 TRP B N 1
ATOM 3711 C CA . TRP B 1 229 ? -10.502 -17.961 -4.502 1.00 10.18 221 TRP B CA 1
ATOM 3712 C C . TRP B 1 229 ? -9.555 -18.620 -3.498 1.00 12.41 221 TRP B C 1
ATOM 3713 O O . TRP B 1 229 ? -8.378 -18.848 -3.782 1.00 13.05 221 TRP B O 1
ATOM 3724 N N . GLY B 1 230 ? -10.095 -18.965 -2.318 1.00 9.73 222 GLY B N 1
ATOM 3725 C CA . GLY B 1 230 ? -9.374 -19.842 -1.416 1.00 12.38 222 GLY B CA 1
ATOM 3726 C C . GLY B 1 230 ? -9.446 -21.303 -1.853 1.00 11.04 222 GLY B C 1
ATOM 3727 O O . GLY B 1 230 ? -10.347 -21.730 -2.564 1.00 12.66 222 GLY B O 1
ATOM 3728 N N . GLN B 1 231 ? -8.453 -22.083 -1.444 1.00 11.90 223 GLN B N 1
ATOM 3729 C CA . GLN B 1 231 ? -8.476 -23.522 -1.655 1.00 13.26 223 GLN B CA 1
ATOM 3730 C C . GLN B 1 231 ? -8.568 -24.214 -0.299 1.00 13.78 223 GLN B C 1
ATOM 3731 O O . GLN B 1 231 ? -8.004 -23.739 0.689 1.00 13.43 223 GLN B O 1
ATOM 3737 N N . VAL B 1 232 ? -9.292 -25.340 -0.248 1.00 11.80 224 VAL B N 1
ATOM 3738 C CA . VAL B 1 232 ? -9.767 -25.833 1.052 1.00 10.46 224 VAL B CA 1
ATOM 3739 C C . VAL B 1 232 ? -8.624 -26.211 2.001 1.00 10.44 224 VAL B C 1
ATOM 3740 O O . VAL B 1 232 ? -8.776 -26.073 3.218 1.00 12.49 224 VAL B O 1
ATOM 3744 N N . ASP B 1 233 ? -7.463 -26.668 1.491 1.00 10.84 225 ASP B N 1
ATOM 3745 C CA . ASP B 1 233 ? -6.367 -26.957 2.427 1.00 11.57 225 ASP B CA 1
ATOM 3746 C C . ASP B 1 233 ? -5.968 -25.741 3.268 1.00 13.32 225 ASP B C 1
ATOM 3747 O O . ASP B 1 233 ? -5.406 -25.905 4.361 1.00 13.01 225 ASP B O 1
ATOM 3752 N N . GLU B 1 234 ? -6.254 -24.531 2.795 1.00 11.96 226 GLU B N 1
ATOM 3753 C CA . GLU B 1 234 ? -5.898 -23.326 3.538 1.00 12.48 226 GLU B CA 1
ATOM 3754 C C . GLU B 1 234 ? -6.743 -23.126 4.787 1.00 12.48 226 GLU B C 1
ATOM 3755 O O . GLU B 1 234 ? -6.520 -22.144 5.512 1.00 13.29 226 GLU B O 1
ATOM 3761 N N . LEU B 1 235 ? -7.726 -23.996 5.040 1.00 10.62 227 LEU B N 1
ATOM 3762 C CA . LEU B 1 235 ? -8.482 -23.950 6.284 1.00 8.88 227 LEU B CA 1
ATOM 3763 C C . LEU B 1 235 ? -7.928 -24.889 7.342 1.00 9.02 227 LEU B C 1
ATOM 3764 O O . LEU B 1 235 ? -8.298 -24.772 8.514 1.00 8.78 227 LEU B O 1
ATOM 3769 N N . CYS B 1 236 ? -7.065 -25.834 6.952 1.00 11.09 228 CYS B N 1
ATOM 3770 C CA . CYS B 1 236 ? -6.629 -26.849 7.906 1.00 11.46 228 CYS B CA 1
ATOM 3771 C C . CYS B 1 236 ? -5.807 -26.242 9.031 1.00 11.62 228 CYS B C 1
ATOM 3772 O O . CYS B 1 236 ? -5.964 -26.628 10.195 1.00 10.66 228 CYS B O 1
ATOM 3775 N N . GLY B 1 237 ? -4.928 -25.288 8.711 1.00 9.31 229 GLY B N 1
ATOM 3776 C CA . GLY B 1 237 ? -4.094 -24.708 9.753 1.00 10.23 229 GLY B CA 1
ATOM 3777 C C . GLY B 1 237 ? -4.909 -24.062 10.859 1.00 10.03 229 GLY B C 1
ATOM 3778 O O . GLY B 1 237 ? -4.629 -24.248 12.043 1.00 8.72 229 GLY B O 1
ATOM 3779 N N . ALA B 1 238 ? -5.920 -23.263 10.481 1.00 8.85 230 ALA B N 1
ATOM 3780 C CA . ALA B 1 238 ? -6.776 -22.606 11.465 1.00 8.14 230 ALA B CA 1
ATOM 3781 C C . ALA B 1 238 ? -7.543 -23.628 12.304 1.00 9.89 230 ALA B C 1
ATOM 3782 O O . ALA B 1 238 ? -7.716 -23.450 13.518 1.00 8.51 230 ALA B O 1
ATOM 3784 N N . ALA B 1 239 ? -8.042 -24.690 11.668 1.00 10.01 231 ALA B N 1
ATOM 3785 C CA . ALA B 1 239 ? -8.798 -25.700 12.410 1.00 8.56 231 ALA B CA 1
ATOM 3786 C C . ALA B 1 239 ? -7.911 -26.407 13.427 1.00 9.25 231 ALA B C 1
ATOM 3787 O O . ALA B 1 239 ? -8.292 -26.586 14.594 1.00 8.77 231 ALA B O 1
ATOM 3789 N N . ILE B 1 240 ? -6.706 -26.804 13.005 1.00 9.12 232 ILE B N 1
ATOM 3790 C CA . ILE B 1 240 ? -5.768 -27.443 13.920 1.00 9.80 232 ILE B CA 1
ATOM 3791 C C . ILE B 1 240 ? -5.438 -26.509 15.083 1.00 10.10 232 ILE B C 1
ATOM 3792 O O . ILE B 1 240 ? -5.456 -26.911 16.245 1.00 9.55 232 ILE B O 1
ATOM 3797 N N . PHE B 1 241 ? -5.129 -25.246 14.779 1.00 8.77 233 PHE B N 1
ATOM 3798 C CA . PHE B 1 241 ? -4.836 -24.267 15.827 1.00 9.23 233 PHE B CA 1
ATOM 3799 C C . PHE B 1 241 ? -5.968 -24.179 16.849 1.00 8.72 233 PHE B C 1
ATOM 3800 O O . PHE B 1 241 ? -5.740 -24.263 18.062 1.00 9.35 233 PHE B O 1
ATOM 3808 N N . LEU B 1 242 ? -7.205 -24.034 16.372 1.00 8.29 234 LEU B N 1
ATOM 3809 C CA . LEU B 1 242 ? -8.338 -23.895 17.282 1.00 12.18 234 LEU B CA 1
ATOM 3810 C C . LEU B 1 242 ? -8.647 -25.181 18.035 1.00 11.75 234 LEU B C 1
ATOM 3811 O O . LEU B 1 242 ? -9.277 -25.133 19.097 1.00 10.44 234 LEU B O 1
ATOM 3816 N N . ALA B 1 243 ? -8.214 -26.327 17.516 1.00 9.01 235 ALA B N 1
ATOM 3817 C CA . ALA B 1 243 ? -8.445 -27.597 18.174 1.00 9.64 235 ALA B CA 1
ATOM 3818 C C . ALA B 1 243 ? -7.352 -27.949 19.182 1.00 9.22 235 ALA B C 1
ATOM 3819 O O . ALA B 1 243 ? -7.523 -28.905 19.944 1.00 9.30 235 ALA B O 1
ATOM 3821 N N . SER B 1 244 ? -6.251 -27.196 19.213 1.00 10.12 236 SER B N 1
ATOM 3822 C CA . SER B 1 244 ? -5.039 -27.587 19.923 1.00 10.34 236 SER B CA 1
ATOM 3823 C C . SER B 1 244 ? -4.849 -26.812 21.222 1.00 9.68 236 SER B C 1
ATOM 3824 O O . SER B 1 244 ? -5.503 -25.796 21.477 1.00 11.47 236 SER B O 1
ATOM 3827 N N . ALA B 1 245 ? -3.880 -27.284 22.024 1.00 9.12 237 ALA B N 1
ATOM 3828 C CA . ALA B 1 245 ? -3.495 -26.555 23.233 1.00 12.30 237 ALA B CA 1
ATOM 3829 C C . ALA B 1 245 ? -2.912 -25.178 22.919 1.00 12.43 237 ALA B C 1
ATOM 3830 O O . ALA B 1 245 ? -2.890 -24.296 23.791 1.00 14.64 237 ALA B O 1
ATOM 3832 N N . ALA B 1 246 ? -2.445 -24.970 21.690 1.00 9.01 238 ALA B N 1
ATOM 3833 C CA . ALA B 1 246 ? -1.865 -23.690 21.304 1.00 11.49 238 ALA B CA 1
ATOM 3834 C C . ALA B 1 246 ? -2.879 -22.546 21.316 1.00 11.63 238 ALA B C 1
ATOM 3835 O O . ALA B 1 246 ? -2.468 -21.379 21.221 1.00 12.69 238 ALA B O 1
ATOM 3837 N N . SER B 1 247 ? -4.178 -22.846 21.439 1.00 10.43 239 SER B N 1
ATOM 3838 C CA . SER B 1 247 ? -5.236 -21.839 21.496 1.00 11.66 239 SER B CA 1
ATOM 3839 C C . SER B 1 247 ? -6.071 -21.940 22.772 1.00 8.63 239 SER B C 1
ATOM 3840 O O . SER B 1 247 ? -7.216 -21.471 22.796 1.00 10.32 239 SER B O 1
ATOM 3843 N N . ASP B 1 248 ? -5.499 -22.464 23.864 1.00 8.66 240 ASP B N 1
ATOM 3844 C CA . ASP B 1 248 ? -6.292 -22.676 25.078 1.00 8.62 240 ASP B CA 1
ATOM 3845 C C . ASP B 1 248 ? -6.847 -21.384 25.692 1.00 10.42 240 ASP B C 1
ATOM 3846 O O . ASP B 1 248 ? -7.856 -21.447 26.410 1.00 10.23 240 ASP B O 1
ATOM 3851 N N . PHE B 1 249 ? -6.235 -20.221 25.444 1.00 9.38 241 PHE B N 1
ATOM 3852 C CA . PHE B 1 249 ? -6.781 -18.952 25.936 1.00 8.51 241 PHE B CA 1
ATOM 3853 C C . PHE B 1 249 ? -7.525 -18.167 24.855 1.00 9.89 241 PHE B C 1
ATOM 3854 O O . PHE B 1 249 ? -7.829 -16.984 25.070 1.00 9.85 241 PHE B O 1
ATOM 3862 N N . VAL B 1 250 ? -7.842 -18.798 23.718 1.00 8.96 242 VAL B N 1
ATOM 3863 C CA . VAL B 1 250 ? -8.728 -18.246 22.689 1.00 8.58 242 VAL B CA 1
ATOM 3864 C C . VAL B 1 250 ? -10.126 -18.808 22.941 1.00 7.88 242 VAL B C 1
ATOM 3865 O O . VAL B 1 250 ? -10.306 -20.030 22.942 1.00 8.96 242 VAL B O 1
ATOM 3869 N N . ASN B 1 251 ? -11.115 -17.937 23.165 1.00 7.92 243 ASN B N 1
ATOM 3870 C CA . ASN B 1 251 ? -12.449 -18.430 23.503 1.00 7.98 243 ASN B CA 1
ATOM 3871 C C . ASN B 1 251 ? -13.486 -17.415 23.058 1.00 8.80 243 ASN B C 1
ATOM 3872 O O . ASN B 1 251 ? -13.286 -16.199 23.225 1.00 9.60 243 ASN B O 1
ATOM 3877 N N . GLY B 1 252 ? -14.590 -17.915 22.500 1.00 8.00 244 GLY B N 1
ATOM 3878 C CA . GLY B 1 252 ? -15.667 -17.048 22.046 1.00 8.09 244 GLY B CA 1
ATOM 3879 C C . GLY B 1 252 ? -15.407 -16.272 20.773 1.00 10.46 244 GLY B C 1
ATOM 3880 O O . GLY B 1 252 ? -16.225 -15.423 20.402 1.00 10.27 244 GLY B O 1
ATOM 3881 N N . GLN B 1 253 ? -14.300 -16.517 20.087 1.00 7.72 245 GLN B N 1
ATOM 3882 C CA . GLN B 1 253 ? -13.923 -15.692 18.948 1.00 7.60 245 GLN B CA 1
ATOM 3883 C C . GLN B 1 253 ? -14.277 -16.390 17.646 1.00 10.80 245 GLN B C 1
ATOM 3884 O O . GLN B 1 253 ? -14.333 -17.617 17.579 1.00 11.28 245 GLN B O 1
ATOM 3890 N N . THR B 1 254 ? -14.457 -15.600 16.590 1.00 8.36 246 THR B N 1
ATOM 3891 C CA . THR B 1 254 ? -14.628 -16.146 15.242 1.00 7.35 246 THR B CA 1
ATOM 3892 C C . THR B 1 254 ? -13.483 -15.641 14.373 1.00 10.55 246 THR B C 1
ATOM 3893 O O . THR B 1 254 ? -13.323 -14.429 14.196 1.00 10.41 246 THR B O 1
ATOM 3897 N N . LEU B 1 255 ? -12.677 -16.578 13.868 1.00 9.19 247 LEU B N 1
ATOM 3898 C CA . LEU B 1 255 ? -11.499 -16.297 13.041 1.00 9.25 247 LEU B CA 1
ATOM 3899 C C . LEU B 1 255 ? -11.897 -16.368 11.566 1.00 12.05 247 LEU B C 1
ATOM 3900 O O . LEU B 1 255 ? -12.319 -17.428 11.077 1.00 8.69 247 LEU B O 1
ATOM 3905 N N . PHE B 1 256 ? -11.731 -15.253 10.848 1.00 8.09 248 PHE B N 1
ATOM 3906 C CA . PHE B 1 256 ? -12.063 -15.207 9.429 1.00 7.41 248 PHE B CA 1
ATOM 3907 C C . PHE B 1 256 ? -10.835 -15.541 8.588 1.00 9.00 248 PHE B C 1
ATOM 3908 O O . PHE B 1 256 ? -9.775 -14.923 8.739 1.00 10.16 248 PHE B O 1
ATOM 3916 N N . VAL B 1 257 ? -11.000 -16.504 7.692 1.00 7.31 249 VAL B N 1
ATOM 3917 C CA . VAL B 1 257 ? -9.946 -16.971 6.799 1.00 7.46 249 VAL B CA 1
ATOM 3918 C C . VAL B 1 257 ? -10.426 -16.674 5.388 1.00 11.00 249 VAL B C 1
ATOM 3919 O O . VAL B 1 257 ? -11.057 -17.526 4.754 1.00 9.68 249 VAL B O 1
ATOM 3923 N N . ASP B 1 258 ? -10.197 -15.435 4.910 1.00 8.52 250 ASP B N 1
ATOM 3924 C CA . ASP B 1 258 ? -10.921 -14.962 3.734 1.00 7.73 250 ASP B CA 1
ATOM 3925 C C . ASP B 1 258 ? -10.057 -14.102 2.816 1.00 7.63 250 ASP B C 1
ATOM 3926 O O . ASP B 1 258 ? -10.592 -13.363 1.979 1.00 9.74 250 ASP B O 1
ATOM 3931 N N . GLY B 1 259 ? -8.741 -14.171 2.946 1.00 7.81 251 GLY B N 1
ATOM 3932 C CA . GLY B 1 259 ? -7.917 -13.430 2.024 1.00 8.39 251 GLY B CA 1
ATOM 3933 C C . GLY B 1 259 ? -8.017 -11.938 2.200 1.00 9.16 251 GLY B C 1
ATOM 3934 O O . GLY B 1 259 ? -7.608 -11.200 1.311 1.00 9.10 251 GLY B O 1
ATOM 3935 N N . GLY B 1 260 ? -8.558 -11.476 3.328 1.00 8.92 252 GLY B N 1
ATOM 3936 C CA . GLY B 1 260 ? -8.714 -10.056 3.596 1.00 7.83 252 GLY B CA 1
ATOM 3937 C C . GLY B 1 260 ? -10.072 -9.465 3.229 1.00 8.16 252 GLY B C 1
ATOM 3938 O O . GLY B 1 260 ? -10.279 -8.259 3.434 1.00 10.23 252 GLY B O 1
ATOM 3939 N N . LEU B 1 261 ? -10.996 -10.272 2.703 1.00 7.67 253 LEU B N 1
ATOM 3940 C CA . LEU B 1 261 ? -12.269 -9.739 2.196 1.00 7.95 253 LEU B CA 1
ATOM 3941 C C . LEU B 1 261 ? -12.985 -8.866 3.231 1.00 10.38 253 LEU B C 1
ATOM 3942 O O . LEU B 1 261 ? -13.376 -7.725 2.934 1.00 9.23 253 LEU B O 1
ATOM 3947 N N . THR B 1 262 ? -13.197 -9.395 4.445 1.00 8.78 254 THR B N 1
ATOM 3948 C CA . THR B 1 262 ? -13.962 -8.657 5.447 1.00 8.74 254 THR B CA 1
ATOM 3949 C C . THR B 1 262 ? -13.222 -7.441 5.989 1.00 11.02 254 THR B C 1
ATOM 3950 O O . THR B 1 262 ? -13.834 -6.662 6.734 1.00 14.28 254 THR B O 1
ATOM 3954 N N . SER B 1 263 ? -11.940 -7.257 5.648 1.00 9.30 255 SER B N 1
ATOM 3955 C CA . SER B 1 263 ? -11.198 -6.129 6.198 1.00 8.76 255 SER B CA 1
ATOM 3956 C C . SER B 1 263 ? -11.249 -4.902 5.298 1.00 8.15 255 SER B C 1
ATOM 3957 O O . SER B 1 263 ? -10.800 -3.827 5.714 1.00 10.16 255 SER B O 1
ATOM 3960 N N . ALA B 1 264 ? -11.798 -5.030 4.092 1.00 8.51 256 ALA B N 1
ATOM 3961 C CA . ALA B 1 264 ? -11.640 -4.000 3.076 1.00 10.77 256 ALA B CA 1
ATOM 3962 C C . ALA B 1 264 ? -12.981 -3.641 2.462 1.00 11.21 256 ALA B C 1
ATOM 3963 O O . ALA B 1 264 ? -13.904 -4.457 2.430 1.00 13.07 256 ALA B O 1
ATOM 3965 N N . VAL B 1 265 ? -13.074 -2.420 1.942 1.00 10.06 257 VAL B N 1
ATOM 3966 C CA . VAL B 1 265 ? -14.219 -2.107 1.079 1.00 12.14 257 VAL B CA 1
ATOM 3967 C C . VAL B 1 265 ? -14.066 -2.849 -0.258 1.00 14.34 257 VAL B C 1
ATOM 3968 O O . VAL B 1 265 ? -15.075 -3.134 -0.934 1.00 15.55 257 VAL B O 1
ATOM 3973 N N . HIS C 1 11 ? 3.959 -35.161 9.398 1.00 40.74 3 HIS C N 1
ATOM 3974 C CA . HIS C 1 11 ? 4.537 -33.909 8.906 1.00 36.77 3 HIS C CA 1
ATOM 3975 C C . HIS C 1 11 ? 3.538 -32.776 8.982 1.00 37.61 3 HIS C C 1
ATOM 3976 O O . HIS C 1 11 ? 3.724 -31.735 8.338 1.00 29.79 3 HIS C O 1
ATOM 3983 N N . ALA C 1 12 ? 2.477 -32.974 9.771 1.00 36.89 4 ALA C N 1
ATOM 3984 C CA . ALA C 1 12 ? 1.440 -31.952 9.875 1.00 34.17 4 ALA C CA 1
ATOM 3985 C C . ALA C 1 12 ? 1.954 -30.686 10.547 1.00 27.78 4 ALA C C 1
ATOM 3986 O O . ALA C 1 12 ? 1.480 -29.590 10.231 1.00 32.57 4 ALA C O 1
ATOM 3988 N N . LEU C 1 13 ? 2.909 -30.805 11.474 1.00 27.40 5 LEU C N 1
ATOM 3989 C CA . LEU C 1 13 ? 3.469 -29.601 12.079 1.00 26.65 5 LEU C CA 1
ATOM 3990 C C . LEU C 1 13 ? 4.176 -28.722 11.059 1.00 17.83 5 LEU C C 1
ATOM 3991 O O . LEU C 1 13 ? 4.397 -27.535 11.332 1.00 16.89 5 LEU C O 1
ATOM 3996 N N . ASP C 1 14 ? 4.573 -29.285 9.909 1.00 18.21 6 ASP C N 1
ATOM 3997 C CA . ASP C 1 14 ? 5.309 -28.489 8.925 1.00 15.44 6 ASP C CA 1
ATOM 3998 C C . ASP C 1 14 ? 4.510 -27.264 8.494 1.00 14.55 6 ASP C C 1
ATOM 3999 O O . ASP C 1 14 ? 5.103 -26.240 8.129 1.00 19.55 6 ASP C O 1
ATOM 4004 N N . ARG C 1 15 ? 3.172 -27.345 8.556 1.00 18.06 7 ARG C N 1
ATOM 4005 C CA . ARG C 1 15 ? 2.310 -26.203 8.250 1.00 20.96 7 ARG C CA 1
ATOM 4006 C C . ARG C 1 15 ? 2.669 -24.972 9.078 1.00 16.79 7 ARG C C 1
ATOM 4007 O O . ARG C 1 15 ? 2.494 -23.838 8.616 1.00 18.20 7 ARG C O 1
ATOM 4015 N N . PHE C 1 16 ? 3.171 -25.170 10.299 1.00 12.49 8 PHE C N 1
ATOM 4016 C CA . PHE C 1 16 ? 3.386 -24.083 11.251 1.00 11.12 8 PHE C CA 1
ATOM 4017 C C . PHE C 1 16 ? 4.855 -23.737 11.463 1.00 12.53 8 PHE C C 1
ATOM 4018 O O . PHE C 1 16 ? 5.141 -22.761 12.166 1.00 14.74 8 PHE C O 1
ATOM 4026 N N . ARG C 1 17 ? 5.782 -24.504 10.885 1.00 11.54 9 ARG C N 1
ATOM 4027 C CA . ARG C 1 17 ? 7.203 -24.259 11.089 1.00 11.49 9 ARG C CA 1
ATOM 4028 C C . ARG C 1 17 ? 7.661 -22.986 10.398 1.00 12.56 9 ARG C C 1
ATOM 4029 O O . ARG C 1 17 ? 7.158 -22.604 9.336 1.00 12.56 9 ARG C O 1
ATOM 4037 N N . LEU C 1 18 ? 8.681 -22.352 10.983 1.00 10.61 10 LEU C N 1
ATOM 4038 C CA . LEU C 1 18 ? 9.188 -21.086 10.475 1.00 11.92 10 LEU C CA 1
ATOM 4039 C C . LEU C 1 18 ? 10.637 -21.201 9.998 1.00 13.20 10 LEU C C 1
ATOM 4040 O O . LEU C 1 18 ? 11.342 -20.187 9.930 1.00 12.76 10 LEU C O 1
ATOM 4045 N N . ASP C 1 19 ? 11.097 -22.409 9.663 1.00 12.93 11 ASP C N 1
ATOM 4046 C CA A ASP C 1 19 ? 12.472 -22.596 9.209 0.54 14.82 11 ASP C CA 1
ATOM 4047 C CA B ASP C 1 19 ? 12.476 -22.576 9.226 0.46 14.80 11 ASP C CA 1
ATOM 4048 C C . ASP C 1 19 ? 12.765 -21.700 8.015 1.00 18.49 11 ASP C C 1
ATOM 4049 O O . ASP C 1 19 ? 11.945 -21.575 7.105 1.00 15.01 11 ASP C O 1
ATOM 4058 N N . GLY C 1 20 ? 13.953 -21.097 8.003 1.00 13.68 12 GLY C N 1
ATOM 4059 C CA . GLY C 1 20 ? 14.345 -20.252 6.896 1.00 17.49 12 GLY C CA 1
ATOM 4060 C C . GLY C 1 20 ? 13.776 -18.849 6.917 1.00 13.12 12 GLY C C 1
ATOM 4061 O O . GLY C 1 20 ? 14.104 -18.054 6.021 1.00 14.74 12 GLY C O 1
ATOM 4062 N N . ARG C 1 21 ? 12.938 -18.522 7.899 1.00 11.79 13 ARG C N 1
ATOM 4063 C CA . ARG C 1 21 ? 12.366 -17.196 8.061 1.00 13.29 13 ARG C CA 1
ATOM 4064 C C . ARG C 1 21 ? 13.018 -16.500 9.241 1.00 14.16 13 ARG C C 1
ATOM 4065 O O . ARG C 1 21 ? 13.437 -17.150 10.203 1.00 14.38 13 ARG C O 1
ATOM 4073 N N . ARG C 1 22 ? 13.060 -15.171 9.190 1.00 10.11 14 ARG C N 1
ATOM 4074 C CA . ARG C 1 22 ? 13.584 -14.369 10.292 1.00 9.02 14 ARG C CA 1
ATOM 4075 C C . ARG C 1 22 ? 12.499 -13.430 10.795 1.00 10.77 14 ARG C C 1
ATOM 4076 O O . ARG C 1 22 ? 11.836 -12.755 9.990 1.00 9.26 14 ARG C O 1
ATOM 4084 N N . ALA C 1 23 ? 12.347 -13.360 12.122 1.00 7.36 15 ALA C N 1
ATOM 4085 C CA . ALA C 1 23 ? 11.328 -12.520 12.750 1.00 7.71 15 ALA C CA 1
ATOM 4086 C C . ALA C 1 23 ? 11.978 -11.427 13.591 1.00 8.72 15 ALA C C 1
ATOM 4087 O O . ALA C 1 23 ? 12.827 -11.717 14.432 1.00 8.78 15 ALA C O 1
ATOM 4089 N N . LEU C 1 24 ? 11.554 -10.180 13.391 1.00 6.81 16 LEU C N 1
ATOM 4090 C CA . LEU C 1 24 ? 11.962 -9.076 14.261 1.00 9.10 16 LEU C CA 1
ATOM 4091 C C . LEU C 1 24 ? 10.803 -8.751 15.204 1.00 8.49 16 LEU C C 1
ATOM 4092 O O . LEU C 1 24 ? 9.662 -8.607 14.752 1.00 9.21 16 LEU C O 1
ATOM 4097 N N . ILE C 1 25 ? 11.078 -8.675 16.511 1.00 5.33 17 ILE C N 1
ATOM 4098 C CA . ILE C 1 25 ? 10.034 -8.368 17.500 1.00 6.16 17 ILE C CA 1
ATOM 4099 C C . ILE C 1 25 ? 10.417 -7.049 18.161 1.00 6.74 17 ILE C C 1
ATOM 4100 O O . ILE C 1 25 ? 11.454 -6.973 18.836 1.00 8.95 17 ILE C O 1
ATOM 4105 N N . THR C 1 26 ? 9.620 -6.001 17.947 1.00 8.00 18 THR C N 1
ATOM 4106 C CA . THR C 1 26 ? 9.994 -4.730 18.566 1.00 5.55 18 THR C CA 1
ATOM 4107 C C . THR C 1 26 ? 9.748 -4.748 20.075 1.00 7.72 18 THR C C 1
ATOM 4108 O O . THR C 1 26 ? 8.820 -5.386 20.568 1.00 8.74 18 THR C O 1
ATOM 4112 N N . GLY C 1 27 ? 10.588 -4.016 20.807 1.00 9.98 19 GLY C N 1
ATOM 4113 C CA . GLY C 1 27 ? 10.420 -3.964 22.258 1.00 11.28 19 GLY C CA 1
ATOM 4114 C C . GLY C 1 27 ? 10.502 -5.327 22.919 1.00 8.99 19 GLY C C 1
ATOM 4115 O O . GLY C 1 27 ? 9.711 -5.630 23.821 1.00 11.31 19 GLY C O 1
ATOM 4116 N N . SER C 1 28 ? 11.425 -6.175 22.470 1.00 6.77 20 SER C N 1
ATOM 4117 C CA . SER C 1 28 ? 11.493 -7.543 22.979 1.00 6.35 20 SER C CA 1
ATOM 4118 C C . SER C 1 28 ? 12.566 -7.724 24.061 1.00 8.22 20 SER C C 1
ATOM 4119 O O . SER C 1 28 ? 12.976 -8.858 24.340 1.00 8.97 20 SER C O 1
ATOM 4122 N N . GLY C 1 29 ? 12.982 -6.637 24.724 1.00 9.57 21 GLY C N 1
ATOM 4123 C CA . GLY C 1 29 ? 13.903 -6.760 25.852 1.00 11.64 21 GLY C CA 1
ATOM 4124 C C . GLY C 1 29 ? 13.285 -7.383 27.098 1.00 12.74 21 GLY C C 1
ATOM 4125 O O . GLY C 1 29 ? 14.017 -7.816 28.005 1.00 12.46 21 GLY C O 1
ATOM 4126 N N . ARG C 1 30 ? 11.957 -7.407 27.178 1.00 11.33 22 ARG C N 1
ATOM 4127 C CA . ARG C 1 30 ? 11.248 -7.948 28.329 1.00 9.29 22 ARG C CA 1
ATOM 4128 C C . ARG C 1 30 ? 9.783 -8.116 27.927 1.00 8.93 22 ARG C C 1
ATOM 4129 O O . ARG C 1 30 ? 9.374 -7.728 26.830 1.00 8.43 22 ARG C O 1
ATOM 4137 N N . GLY C 1 31 ? 8.999 -8.704 28.827 1.00 9.19 23 GLY C N 1
ATOM 4138 C CA . GLY C 1 31 ? 7.544 -8.732 28.635 1.00 9.15 23 GLY C CA 1
ATOM 4139 C C . GLY C 1 31 ? 7.087 -9.648 27.501 1.00 12.43 23 GLY C C 1
ATOM 4140 O O . GLY C 1 31 ? 7.747 -10.630 27.132 1.00 10.37 23 GLY C O 1
ATOM 4141 N N . ILE C 1 32 ? 5.914 -9.322 26.942 1.00 8.42 24 ILE C N 1
ATOM 4142 C CA . ILE C 1 32 ? 5.324 -10.171 25.904 1.00 8.43 24 ILE C CA 1
ATOM 4143 C C . ILE C 1 32 ? 6.252 -10.286 24.705 1.00 7.41 24 ILE C C 1
ATOM 4144 O O . ILE C 1 32 ? 6.368 -11.357 24.097 1.00 8.28 24 ILE C O 1
ATOM 4149 N N . GLY C 1 33 ? 6.951 -9.195 24.359 1.00 6.71 25 GLY C N 1
ATOM 4150 C CA . GLY C 1 33 ? 7.874 -9.253 23.230 1.00 6.31 25 GLY C CA 1
ATOM 4151 C C . GLY C 1 33 ? 8.951 -10.309 23.392 1.00 7.68 25 GLY C C 1
ATOM 4152 O O . GLY C 1 33 ? 9.279 -11.027 22.445 1.00 9.27 25 GLY C O 1
ATOM 4153 N N . LEU C 1 34 ? 9.519 -10.412 24.587 1.00 7.98 26 LEU C N 1
ATOM 4154 C CA . LEU C 1 34 ? 10.518 -11.444 24.839 1.00 6.66 26 LEU C CA 1
ATOM 4155 C C . LEU C 1 34 ? 9.901 -12.836 24.723 1.00 10.91 26 LEU C C 1
ATOM 4156 O O . LEU C 1 34 ? 10.497 -13.748 24.131 1.00 9.85 26 LEU C O 1
ATOM 4161 N N . THR C 1 35 ? 8.694 -13.008 25.263 1.00 8.93 27 THR C N 1
ATOM 4162 C CA . THR C 1 35 ? 8.003 -14.296 25.170 1.00 9.09 27 THR C CA 1
ATOM 4163 C C . THR C 1 35 ? 7.726 -14.687 23.727 1.00 9.97 27 THR C C 1
ATOM 4164 O O . THR C 1 35 ? 7.922 -15.845 23.345 1.00 9.83 27 THR C O 1
ATOM 4168 N N . LEU C 1 36 ? 7.251 -13.744 22.908 1.00 8.52 28 LEU C N 1
ATOM 4169 C CA . LEU C 1 36 ? 6.975 -14.057 21.509 1.00 8.59 28 LEU C CA 1
ATOM 4170 C C . LEU C 1 36 ? 8.258 -14.355 20.745 1.00 8.16 28 LEU C C 1
ATOM 4171 O O . LEU C 1 36 ? 8.278 -15.224 19.870 1.00 9.55 28 LEU C O 1
ATOM 4176 N N . ALA C 1 37 ? 9.334 -13.633 21.042 1.00 7.64 29 ALA C N 1
ATOM 4177 C CA . ALA C 1 37 ? 10.601 -13.972 20.401 1.00 6.48 29 ALA C CA 1
ATOM 4178 C C . ALA C 1 37 ? 10.984 -15.421 20.694 1.00 8.37 29 ALA C C 1
ATOM 4179 O O . ALA C 1 37 ? 11.436 -16.145 19.800 1.00 10.01 29 ALA C O 1
ATOM 4181 N N . ARG C 1 38 ? 10.849 -15.855 21.951 1.00 8.48 30 ARG C N 1
ATOM 4182 C CA . ARG C 1 38 ? 11.208 -17.236 22.275 1.00 11.53 30 ARG C CA 1
ATOM 4183 C C . ARG C 1 38 ? 10.298 -18.221 21.551 1.00 10.65 30 ARG C C 1
ATOM 4184 O O . ARG C 1 38 ? 10.757 -19.261 21.050 1.00 11.27 30 ARG C O 1
ATOM 4192 N N . GLY C 1 39 ? 9.000 -17.926 21.510 1.00 7.55 31 GLY C N 1
ATOM 4193 C CA . GLY C 1 39 ? 8.059 -18.840 20.879 1.00 9.60 31 GLY C CA 1
ATOM 4194 C C . GLY C 1 39 ? 8.305 -18.978 19.390 1.00 9.40 31 GLY C C 1
ATOM 4195 O O . GLY C 1 39 ? 8.256 -20.087 18.848 1.00 10.53 31 GLY C O 1
ATOM 4196 N N . LEU C 1 40 ? 8.587 -17.855 18.711 1.00 10.12 32 LEU C N 1
ATOM 4197 C CA . LEU C 1 40 ? 8.853 -17.901 17.274 1.00 11.16 32 LEU C CA 1
ATOM 4198 C C . LEU C 1 40 ? 10.153 -18.636 16.989 1.00 9.81 32 LEU C C 1
ATOM 4199 O O . LEU C 1 40 ? 10.240 -19.387 16.017 1.00 9.68 32 LEU C O 1
ATOM 4204 N N . ALA C 1 41 ? 11.169 -18.429 17.829 1.00 9.02 33 ALA C N 1
ATOM 4205 C CA . ALA C 1 41 ? 12.416 -19.178 17.682 1.00 8.65 33 ALA C CA 1
ATOM 4206 C C . ALA C 1 41 ? 12.182 -20.666 17.869 1.00 12.26 33 ALA C C 1
ATOM 4207 O O . ALA C 1 41 ? 12.761 -21.484 17.143 1.00 12.93 33 ALA C O 1
ATOM 4209 N N . GLU C 1 42 ? 11.319 -21.046 18.830 1.00 10.71 34 GLU C N 1
ATOM 4210 C CA . GLU C 1 42 ? 11.056 -22.471 19.034 1.00 10.67 34 GLU C CA 1
ATOM 4211 C C . GLU C 1 42 ? 10.354 -23.087 17.833 1.00 14.66 34 GLU C C 1
ATOM 4212 O O . GLU C 1 42 ? 10.523 -24.288 17.562 1.00 16.06 34 GLU C O 1
ATOM 4218 N N . ALA C 1 43 ? 9.581 -22.289 17.096 1.00 10.28 35 ALA C N 1
ATOM 4219 C CA . ALA C 1 43 ? 8.926 -22.768 15.881 1.00 10.00 35 ALA C CA 1
ATOM 4220 C C . ALA C 1 43 ? 9.877 -22.793 14.685 1.00 15.66 35 ALA C C 1
ATOM 4221 O O . ALA C 1 43 ? 9.478 -23.241 13.599 1.00 13.29 35 ALA C O 1
ATOM 4223 N N . GLY C 1 44 ? 11.110 -22.324 14.861 1.00 11.92 36 GLY C N 1
ATOM 4224 C CA . GLY C 1 44 ? 12.152 -22.453 13.847 1.00 10.84 36 GLY C CA 1
ATOM 4225 C C . GLY C 1 44 ? 12.646 -21.155 13.244 1.00 10.10 36 GLY C C 1
ATOM 4226 O O . GLY C 1 44 ? 13.584 -21.198 12.431 1.00 10.32 36 GLY C O 1
ATOM 4227 N N . ALA C 1 45 ? 12.065 -20.002 13.588 1.00 10.51 37 ALA C N 1
ATOM 4228 C CA . ALA C 1 45 ? 12.539 -18.743 13.025 1.00 9.40 37 ALA C CA 1
ATOM 4229 C C . ALA C 1 45 ? 13.867 -18.320 13.649 1.00 12.36 37 ALA C C 1
ATOM 4230 O O . ALA C 1 45 ? 14.114 -18.532 14.838 1.00 11.40 37 ALA C O 1
ATOM 4232 N N . ALA C 1 46 ? 14.705 -17.673 12.841 1.00 10.17 38 ALA C N 1
ATOM 4233 C CA . ALA C 1 46 ? 15.748 -16.823 13.399 1.00 9.90 38 ALA C CA 1
ATOM 4234 C C . ALA C 1 46 ? 15.056 -15.594 13.969 1.00 13.12 38 ALA C C 1
ATOM 4235 O O . ALA C 1 46 ? 14.040 -15.153 13.430 1.00 11.49 38 ALA C O 1
ATOM 4237 N N . ILE C 1 47 ? 15.559 -15.053 15.078 1.00 7.56 39 ILE C N 1
ATOM 4238 C CA . ILE C 1 47 ? 14.863 -13.909 15.662 1.00 7.59 39 ILE C CA 1
ATOM 4239 C C . ILE C 1 47 ? 15.805 -12.713 15.809 1.00 8.95 39 ILE C C 1
ATOM 4240 O O . ILE C 1 47 ? 17.034 -12.819 15.745 1.00 9.09 39 ILE C O 1
ATOM 4245 N N . VAL C 1 48 ? 15.186 -11.544 15.976 1.00 9.24 40 VAL C N 1
ATOM 4246 C CA . VAL C 1 48 ? 15.897 -10.279 16.165 1.00 6.40 40 VAL C CA 1
ATOM 4247 C C . VAL C 1 48 ? 15.317 -9.595 17.393 1.00 6.35 40 VAL C C 1
ATOM 4248 O O . VAL C 1 48 ? 14.131 -9.222 17.400 1.00 7.66 40 VAL C O 1
ATOM 4252 N N . ILE C 1 49 ? 16.157 -9.424 18.418 1.00 7.98 41 ILE C N 1
ATOM 4253 C CA . ILE C 1 49 ? 15.802 -8.670 19.613 1.00 8.55 41 ILE C CA 1
ATOM 4254 C C . ILE C 1 49 ? 15.942 -7.191 19.307 1.00 6.21 41 ILE C C 1
ATOM 4255 O O . ILE C 1 49 ? 16.960 -6.769 18.743 1.00 8.03 41 ILE C O 1
ATOM 4260 N N . ASN C 1 50 ? 14.920 -6.401 19.667 1.00 6.84 42 ASN C N 1
ATOM 4261 C CA . ASN C 1 50 ? 14.974 -4.942 19.572 1.00 7.53 42 ASN C CA 1
ATOM 4262 C C . ASN C 1 50 ? 14.830 -4.349 20.967 1.00 8.36 42 ASN C C 1
ATOM 4263 O O . ASN C 1 50 ? 13.939 -4.740 21.727 1.00 10.02 42 ASN C O 1
ATOM 4268 N N . ASP C 1 51 ? 15.718 -3.411 21.293 1.00 9.40 43 ASP C N 1
ATOM 4269 C CA . ASP C 1 51 ? 15.677 -2.602 22.505 1.00 11.01 43 ASP C CA 1
ATOM 4270 C C . ASP C 1 51 ? 16.304 -1.264 22.144 1.00 8.88 43 ASP C C 1
ATOM 4271 O O . ASP C 1 51 ? 17.052 -1.164 21.170 1.00 11.85 43 ASP C O 1
ATOM 4276 N N . ARG C 1 52 ? 15.957 -0.218 22.895 1.00 7.87 44 ARG C N 1
ATOM 4277 C CA . ARG C 1 52 ? 16.631 1.061 22.675 1.00 10.66 44 ARG C CA 1
ATOM 4278 C C . ARG C 1 52 ? 18.065 1.052 23.181 1.00 10.79 44 ARG C C 1
ATOM 4279 O O . ARG C 1 52 ? 18.865 1.902 22.759 1.00 10.43 44 ARG C O 1
ATOM 4287 N N . ASN C 1 53 ? 18.406 0.123 24.074 1.00 11.41 45 ASN C N 1
ATOM 4288 C CA . ASN C 1 53 ? 19.748 0.005 24.639 1.00 11.57 45 ASN C CA 1
ATOM 4289 C C . ASN C 1 53 ? 20.512 -1.125 23.940 1.00 10.15 45 ASN C C 1
ATOM 4290 O O . ASN C 1 53 ? 20.110 -2.296 24.012 1.00 11.16 45 ASN C O 1
ATOM 4295 N N . GLU C 1 54 ? 21.614 -0.769 23.261 1.00 9.33 46 GLU C N 1
ATOM 4296 C CA . GLU C 1 54 ? 22.352 -1.762 22.466 1.00 8.47 46 GLU C CA 1
ATOM 4297 C C . GLU C 1 54 ? 22.901 -2.886 23.324 1.00 8.69 46 GLU C C 1
ATOM 4298 O O . GLU C 1 54 ? 22.813 -4.065 22.945 1.00 9.97 46 GLU C O 1
ATOM 4304 N N . GLU C 1 55 ? 23.471 -2.556 24.483 1.00 10.06 47 GLU C N 1
ATOM 4305 C CA . GLU C 1 55 ? 24.032 -3.613 25.316 1.00 12.25 47 GLU C CA 1
ATOM 4306 C C . GLU C 1 55 ? 22.946 -4.588 25.743 1.00 9.46 47 GLU C C 1
ATOM 4307 O O . GLU C 1 55 ? 23.128 -5.806 25.676 1.00 10.78 47 GLU C O 1
ATOM 4313 N N . LYS C 1 56 ? 21.769 -4.076 26.103 1.00 9.02 48 LYS C N 1
ATOM 4314 C CA . LYS C 1 56 ? 20.714 -4.985 26.528 1.00 10.65 48 LYS C CA 1
ATOM 4315 C C . LYS C 1 56 ? 20.255 -5.876 25.373 1.00 9.79 48 LYS C C 1
ATOM 4316 O O . LYS C 1 56 ? 20.127 -7.096 25.534 1.00 8.29 48 LYS C O 1
ATOM 4322 N N . ALA C 1 57 ? 20.004 -5.285 24.197 1.00 8.80 49 ALA C N 1
ATOM 4323 C CA . ALA C 1 57 ? 19.543 -6.068 23.056 1.00 8.67 49 ALA C CA 1
ATOM 4324 C C . ALA C 1 57 ? 20.581 -7.108 22.651 1.00 8.32 49 ALA C C 1
ATOM 4325 O O . ALA C 1 57 ? 20.246 -8.271 22.404 1.00 8.88 49 ALA C O 1
ATOM 4327 N N . ALA C 1 58 ? 21.844 -6.690 22.540 1.00 7.27 50 ALA C N 1
ATOM 4328 C CA . ALA C 1 58 ? 22.884 -7.600 22.078 1.00 7.88 50 ALA C CA 1
ATOM 4329 C C . ALA C 1 58 ? 23.127 -8.714 23.090 1.00 10.28 50 ALA C C 1
ATOM 4330 O O . ALA C 1 58 ? 23.401 -9.858 22.714 1.00 10.93 50 ALA C O 1
ATOM 4332 N N . THR C 1 59 ? 23.045 -8.403 24.373 1.00 9.46 51 THR C N 1
ATOM 4333 C CA . THR C 1 59 ? 23.285 -9.435 25.383 1.00 11.79 51 THR C CA 1
ATOM 4334 C C . THR C 1 59 ? 22.138 -10.441 25.419 1.00 9.15 51 THR C C 1
ATOM 4335 O O . THR C 1 59 ? 22.363 -11.648 25.580 1.00 8.81 51 THR C O 1
ATOM 4339 N N . LEU C 1 60 ? 20.900 -9.965 25.279 1.00 8.40 52 LEU C N 1
ATOM 4340 C CA . LEU C 1 60 ? 19.766 -10.882 25.187 1.00 8.00 52 LEU C CA 1
ATOM 4341 C C . LEU C 1 60 ? 19.877 -11.775 23.948 1.00 9.99 52 LEU C C 1
ATOM 4342 O O . LEU C 1 60 ? 19.632 -12.987 24.027 1.00 7.25 52 LEU C O 1
ATOM 4347 N N . ALA C 1 61 ? 20.263 -11.202 22.800 1.00 8.69 53 ALA C N 1
ATOM 4348 C CA . ALA C 1 61 ? 20.458 -12.032 21.614 1.00 9.92 53 ALA C CA 1
ATOM 4349 C C . ALA C 1 61 ? 21.512 -13.098 21.872 1.00 9.13 53 ALA C C 1
ATOM 4350 O O . ALA C 1 61 ? 21.355 -14.251 21.450 1.00 8.15 53 ALA C O 1
ATOM 4352 N N . ARG C 1 62 ? 22.604 -12.732 22.554 1.00 7.59 54 ARG C N 1
ATOM 4353 C CA A ARG C 1 62 ? 23.629 -13.720 22.896 0.56 10.22 54 ARG C CA 1
ATOM 4354 C CA B ARG C 1 62 ? 23.621 -13.730 22.872 0.44 10.06 54 ARG C CA 1
ATOM 4355 C C . ARG C 1 62 ? 23.051 -14.849 23.746 1.00 10.13 54 ARG C C 1
ATOM 4356 O O . ARG C 1 62 ? 23.375 -16.027 23.538 1.00 9.63 54 ARG C O 1
ATOM 4371 N N . ARG C 1 63 ? 22.198 -14.513 24.722 1.00 7.96 55 ARG C N 1
ATOM 4372 C CA . ARG C 1 63 ? 21.600 -15.571 25.545 1.00 8.20 55 ARG C CA 1
ATOM 4373 C C . ARG C 1 63 ? 20.682 -16.489 24.738 1.00 10.51 55 ARG C C 1
ATOM 4374 O O . ARG C 1 63 ? 20.607 -17.693 25.036 1.00 10.25 55 ARG C O 1
ATOM 4382 N N . PHE C 1 64 ? 19.990 -15.960 23.727 1.00 8.37 56 PHE C N 1
ATOM 4383 C CA . PHE C 1 64 ? 19.255 -16.812 22.794 1.00 9.24 56 PHE C CA 1
ATOM 4384 C C . PHE C 1 64 ? 20.203 -17.725 22.024 1.00 10.88 56 PHE C C 1
ATOM 4385 O O . PHE C 1 64 ? 19.903 -18.902 21.813 1.00 8.74 56 PHE C O 1
ATOM 4393 N N . ARG C 1 65 ? 21.353 -17.201 21.581 1.00 8.28 57 ARG C N 1
ATOM 4394 C CA . ARG C 1 65 ? 22.265 -18.038 20.809 1.00 8.90 57 ARG C CA 1
ATOM 4395 C C . ARG C 1 65 ? 22.861 -19.138 21.678 1.00 10.32 57 ARG C C 1
ATOM 4396 O O . ARG C 1 65 ? 23.078 -20.257 21.204 1.00 11.38 57 ARG C O 1
ATOM 4404 N N . ASP C 1 66 ? 23.151 -18.823 22.947 1.00 10.19 58 ASP C N 1
ATOM 4405 C CA . ASP C 1 66 ? 23.594 -19.844 23.892 1.00 11.04 58 ASP C CA 1
ATOM 4406 C C . ASP C 1 66 ? 22.577 -20.980 24.018 1.00 9.71 58 ASP C C 1
ATOM 4407 O O . ASP C 1 66 ? 22.970 -22.128 24.265 1.00 10.85 58 ASP C O 1
ATOM 4412 N N . GLU C 1 67 ? 21.287 -20.687 23.840 1.00 11.57 59 GLU C N 1
ATOM 4413 C CA . GLU C 1 67 ? 20.240 -21.698 23.890 1.00 11.37 59 GLU C CA 1
ATOM 4414 C C . GLU C 1 67 ? 19.944 -22.308 22.516 1.00 12.04 59 GLU C C 1
ATOM 4415 O O . GLU C 1 67 ? 18.874 -22.896 22.322 1.00 15.02 59 GLU C O 1
ATOM 4421 N N . GLY C 1 68 ? 20.860 -22.172 21.559 1.00 12.16 60 GLY C N 1
ATOM 4422 C CA . GLY C 1 68 ? 20.728 -22.895 20.310 1.00 15.12 60 GLY C CA 1
ATOM 4423 C C . GLY C 1 68 ? 19.830 -22.238 19.291 1.00 12.84 60 GLY C C 1
ATOM 4424 O O . GLY C 1 68 ? 19.512 -22.865 18.274 1.00 16.07 60 GLY C O 1
ATOM 4425 N N . PHE C 1 69 ? 19.410 -20.997 19.526 1.00 10.35 61 PHE C N 1
ATOM 4426 C CA . PHE C 1 69 ? 18.566 -20.277 18.586 1.00 10.96 61 PHE C CA 1
ATOM 4427 C C . PHE C 1 69 ? 19.429 -19.397 17.688 1.00 15.01 61 PHE C C 1
ATOM 4428 O O . PHE C 1 69 ? 20.490 -18.914 18.093 1.00 15.63 61 PHE C O 1
ATOM 4436 N N . ALA C 1 70 ? 18.983 -19.205 16.458 1.00 11.82 62 ALA C N 1
ATOM 4437 C CA . ALA C 1 70 ? 19.587 -18.172 15.626 1.00 11.04 62 ALA C CA 1
ATOM 4438 C C . ALA C 1 70 ? 19.016 -16.829 16.055 1.00 14.53 62 ALA C C 1
ATOM 4439 O O . ALA C 1 70 ? 17.792 -16.649 16.085 1.00 12.39 62 ALA C O 1
ATOM 4441 N N . ALA C 1 71 ? 19.892 -15.889 16.403 1.00 9.51 63 ALA C N 1
ATOM 4442 C CA . ALA C 1 71 ? 19.406 -14.650 16.997 1.00 8.66 63 ALA C CA 1
ATOM 4443 C C . ALA C 1 71 ? 20.394 -13.525 16.749 1.00 11.29 63 ALA C C 1
ATOM 4444 O O . ALA C 1 71 ? 21.610 -13.725 16.847 1.00 12.91 63 ALA C O 1
ATOM 4446 N N . ASP C 1 72 ? 19.849 -12.342 16.432 1.00 8.72 64 ASP C N 1
ATOM 4447 C CA . ASP C 1 72 ? 20.626 -11.119 16.236 1.00 8.28 64 ASP C CA 1
ATOM 4448 C C . ASP C 1 72 ? 19.886 -9.983 16.945 1.00 10.19 64 ASP C C 1
ATOM 4449 O O . ASP C 1 72 ? 18.872 -10.200 17.618 1.00 8.34 64 ASP C O 1
ATOM 4454 N N . HIS C 1 73 ? 20.365 -8.752 16.784 1.00 10.51 65 HIS C N 1
ATOM 4455 C CA . HIS C 1 73 ? 19.685 -7.641 17.428 1.00 8.60 65 HIS C CA 1
ATOM 4456 C C . HIS C 1 73 ? 19.661 -6.424 16.503 1.00 7.28 65 HIS C C 1
ATOM 4457 O O . HIS C 1 73 ? 20.452 -6.304 15.550 1.00 8.24 65 HIS C O 1
ATOM 4464 N N . ALA C 1 74 ? 18.714 -5.514 16.792 1.00 9.88 66 ALA C N 1
ATOM 4465 C CA . ALA C 1 74 ? 18.583 -4.276 16.032 1.00 9.79 66 ALA C CA 1
ATOM 4466 C C . ALA C 1 74 ? 18.107 -3.199 16.996 1.00 10.23 66 ALA C C 1
ATOM 4467 O O . ALA C 1 74 ? 17.113 -3.393 17.697 1.00 9.63 66 ALA C O 1
ATOM 4469 N N . VAL C 1 75 ? 18.837 -2.083 17.060 1.00 8.92 67 VAL C N 1
ATOM 4470 C CA . VAL C 1 75 ? 18.614 -1.057 18.081 1.00 6.90 67 VAL C CA 1
ATOM 4471 C C . VAL C 1 75 ? 17.897 0.135 17.465 1.00 7.35 67 VAL C C 1
ATOM 4472 O O . VAL C 1 75 ? 18.376 0.712 16.479 1.00 10.36 67 VAL C O 1
ATOM 4476 N N . PHE C 1 76 ? 16.758 0.512 18.053 1.00 8.03 68 PHE C N 1
ATOM 4477 C CA . PHE C 1 76 ? 16.050 1.731 17.662 1.00 8.81 68 PHE C CA 1
ATOM 4478 C C . PHE C 1 76 ? 14.921 1.991 18.641 1.00 8.97 68 PHE C C 1
ATOM 4479 O O . PHE C 1 76 ? 14.440 1.084 19.330 1.00 8.17 68 PHE C O 1
ATOM 4487 N N . ASP C 1 77 ? 14.530 3.266 18.689 1.00 9.11 69 ASP C N 1
ATOM 4488 C CA . ASP C 1 77 ? 13.325 3.766 19.341 1.00 8.74 69 ASP C CA 1
ATOM 4489 C C . ASP C 1 77 ? 12.235 3.782 18.273 1.00 8.86 69 ASP C C 1
ATOM 4490 O O . ASP C 1 77 ? 12.383 4.473 17.261 1.00 8.14 69 ASP C O 1
ATOM 4495 N N . VAL C 1 78 ? 11.165 2.995 18.471 1.00 7.95 70 VAL C N 1
ATOM 4496 C CA . VAL C 1 78 ? 10.168 2.842 17.409 1.00 8.31 70 VAL C CA 1
ATOM 4497 C C . VAL C 1 78 ? 9.543 4.173 17.035 1.00 8.82 70 VAL C C 1
ATOM 4498 O O . VAL C 1 78 ? 9.025 4.312 15.927 1.00 9.20 70 VAL C O 1
ATOM 4502 N N . ALA C 1 79 ? 9.598 5.175 17.924 1.00 9.57 71 ALA C N 1
ATOM 4503 C CA . ALA C 1 79 ? 8.922 6.441 17.653 1.00 9.70 71 ALA C CA 1
ATOM 4504 C C . ALA C 1 79 ? 9.690 7.336 16.693 1.00 9.51 71 ALA C C 1
ATOM 4505 O O . ALA C 1 79 ? 9.120 8.324 16.214 1.00 12.81 71 ALA C O 1
ATOM 4507 N N . GLU C 1 80 ? 10.949 7.010 16.389 1.00 9.02 72 GLU C N 1
ATOM 4508 C CA . GLU C 1 80 ? 11.831 7.859 15.581 1.00 9.81 72 GLU C CA 1
ATOM 4509 C C . GLU C 1 80 ? 11.889 7.332 14.150 1.00 12.53 72 GLU C C 1
ATOM 4510 O O . GLU C 1 80 ? 12.597 6.359 13.861 1.00 11.09 72 GLU C O 1
ATOM 4516 N N . HIS C 1 81 ? 11.162 8.006 13.244 1.00 8.77 73 HIS C N 1
ATOM 4517 C CA . HIS C 1 81 ? 10.949 7.467 11.902 1.00 10.35 73 HIS C CA 1
ATOM 4518 C C . HIS C 1 81 ? 12.265 7.222 11.163 1.00 9.84 73 HIS C C 1
ATOM 4519 O O . HIS C 1 81 ? 12.503 6.123 10.652 1.00 9.52 73 HIS C O 1
ATOM 4526 N N . ALA C 1 82 ? 13.093 8.261 11.021 1.00 11.25 74 ALA C N 1
ATOM 4527 C CA . ALA C 1 82 ? 14.315 8.121 10.231 1.00 11.17 74 ALA C CA 1
ATOM 4528 C C . ALA C 1 82 ? 15.317 7.194 10.911 1.00 11.15 74 ALA C C 1
ATOM 4529 O O . ALA C 1 82 ? 16.040 6.459 10.229 1.00 11.56 74 ALA C O 1
ATOM 4531 N N . GLN C 1 83 ? 15.347 7.195 12.247 1.00 12.25 75 GLN C N 1
ATOM 4532 C CA . GLN C 1 83 ? 16.252 6.317 12.993 1.00 9.36 75 GLN C CA 1
ATOM 4533 C C . GLN C 1 83 ? 15.886 4.851 12.782 1.00 8.60 75 GLN C C 1
ATOM 4534 O O . GLN C 1 83 ? 16.768 3.999 12.602 1.00 11.77 75 GLN C O 1
ATOM 4540 N N . VAL C 1 84 ? 14.590 4.547 12.825 1.00 7.95 76 VAL C N 1
ATOM 4541 C CA . VAL C 1 84 ? 14.116 3.194 12.539 1.00 8.47 76 VAL C CA 1
ATOM 4542 C C . VAL C 1 84 ? 14.504 2.787 11.127 1.00 11.94 76 VAL C C 1
ATOM 4543 O O . VAL C 1 84 ? 15.021 1.691 10.898 1.00 8.89 76 VAL C O 1
ATOM 4547 N N . ARG C 1 85 ? 14.225 3.645 10.147 1.00 10.88 77 ARG C N 1
ATOM 4548 C CA . ARG C 1 85 ? 14.508 3.262 8.769 1.00 10.60 77 ARG C CA 1
ATOM 4549 C C . ARG C 1 85 ? 15.992 2.989 8.572 1.00 10.64 77 ARG C C 1
ATOM 4550 O O . ARG C 1 85 ? 16.373 2.013 7.908 1.00 11.11 77 ARG C O 1
ATOM 4558 N N . ALA C 1 86 ? 16.843 3.837 9.146 1.00 11.25 78 ALA C N 1
ATOM 4559 C CA . ALA C 1 86 ? 18.280 3.634 9.018 1.00 11.56 78 ALA C CA 1
ATOM 4560 C C . ALA C 1 86 ? 18.697 2.302 9.624 1.00 14.28 78 ALA C C 1
ATOM 4561 O O . ALA C 1 86 ? 19.505 1.575 9.032 1.00 12.40 78 ALA C O 1
ATOM 4563 N N . ALA C 1 87 ? 18.141 1.962 10.797 1.00 9.59 79 ALA C N 1
ATOM 4564 C CA . ALA C 1 87 ? 18.527 0.731 11.491 1.00 12.24 79 ALA C CA 1
ATOM 4565 C C . ALA C 1 87 ? 18.016 -0.504 10.760 1.00 10.83 79 ALA C C 1
ATOM 4566 O O . ALA C 1 87 ? 18.724 -1.519 10.672 1.00 10.63 79 ALA C O 1
ATOM 4568 N N . ILE C 1 88 ? 16.783 -0.442 10.236 1.00 9.20 80 ILE C N 1
ATOM 4569 C CA . ILE C 1 88 ? 16.227 -1.564 9.489 1.00 9.97 80 ILE C CA 1
ATOM 4570 C C . ILE C 1 88 ? 17.009 -1.781 8.194 1.00 11.93 80 ILE C C 1
ATOM 4571 O O . ILE C 1 88 ? 17.408 -2.907 7.863 1.00 9.44 80 ILE C O 1
ATOM 4576 N N . ASP C 1 89 ? 17.251 -0.706 7.441 1.00 11.91 81 ASP C N 1
ATOM 4577 C CA . ASP C 1 89 ? 18.028 -0.842 6.208 1.00 11.79 81 ASP C CA 1
ATOM 4578 C C . ASP C 1 89 ? 19.434 -1.377 6.480 1.00 10.88 81 ASP C C 1
ATOM 4579 O O . ASP C 1 89 ? 19.931 -2.225 5.727 1.00 11.60 81 ASP C O 1
ATOM 4584 N N . GLU C 1 90 ? 20.088 -0.908 7.559 1.00 9.72 82 GLU C N 1
ATOM 4585 C CA A GLU C 1 90 ? 21.412 -1.425 7.899 0.56 10.08 82 GLU C CA 1
ATOM 4586 C CA B GLU C 1 90 ? 21.414 -1.426 7.900 0.44 12.27 82 GLU C CA 1
ATOM 4587 C C . GLU C 1 90 ? 21.348 -2.905 8.252 1.00 13.44 82 GLU C C 1
ATOM 4588 O O . GLU C 1 90 ? 22.220 -3.684 7.855 1.00 11.54 82 GLU C O 1
ATOM 4599 N N . PHE C 1 91 ? 20.311 -3.310 8.993 1.00 10.75 83 PHE C N 1
ATOM 4600 C CA . PHE C 1 91 ? 20.194 -4.706 9.387 1.00 9.25 83 PHE C CA 1
ATOM 4601 C C . PHE C 1 91 ? 19.967 -5.590 8.169 1.00 11.23 83 PHE C C 1
ATOM 4602 O O . PHE C 1 91 ? 20.597 -6.648 8.029 1.00 10.91 83 PHE C O 1
ATOM 4610 N N . GLU C 1 92 ? 19.084 -5.159 7.265 1.00 10.41 84 GLU C N 1
ATOM 4611 C CA . GLU C 1 92 ? 18.803 -5.952 6.075 1.00 12.09 84 GLU C CA 1
ATOM 4612 C C . GLU C 1 92 ? 20.054 -6.141 5.224 1.00 14.36 84 GLU C C 1
ATOM 4613 O O . GLU C 1 92 ? 20.275 -7.216 4.651 1.00 13.36 84 GLU C O 1
ATOM 4619 N N . ALA C 1 93 ? 20.892 -5.107 5.135 1.00 11.91 85 ALA C N 1
ATOM 4620 C CA . ALA C 1 93 ? 22.078 -5.209 4.303 1.00 15.20 85 ALA C CA 1
ATOM 4621 C C . ALA C 1 93 ? 23.175 -6.032 4.962 1.00 17.70 85 ALA C C 1
ATOM 4622 O O . ALA C 1 93 ? 23.899 -6.753 4.262 1.00 16.82 85 ALA C O 1
ATOM 4624 N N . ARG C 1 94 ? 23.318 -5.948 6.286 1.00 16.27 86 ARG C N 1
ATOM 4625 C CA . ARG C 1 94 ? 24.444 -6.568 6.972 1.00 17.21 86 ARG C CA 1
ATOM 4626 C C . ARG C 1 94 ? 24.138 -7.946 7.543 1.00 16.95 86 ARG C C 1
ATOM 4627 O O . ARG C 1 94 ? 25.032 -8.799 7.546 1.00 22.15 86 ARG C O 1
ATOM 4629 N N . VAL C 1 95 ? 22.917 -8.199 8.018 1.00 11.60 87 VAL C N 1
ATOM 4630 C CA . VAL C 1 95 ? 22.535 -9.489 8.586 1.00 11.70 87 VAL C CA 1
ATOM 4631 C C . VAL C 1 95 ? 21.646 -10.281 7.627 1.00 17.89 87 VAL C C 1
ATOM 4632 O O . VAL C 1 95 ? 21.941 -11.431 7.307 1.00 20.34 87 VAL C O 1
ATOM 4636 N N . GLY C 1 96 ? 20.563 -9.685 7.151 1.00 12.77 88 GLY C N 1
ATOM 4637 C CA . GLY C 1 96 ? 19.738 -10.345 6.156 1.00 13.05 88 GLY C CA 1
ATOM 4638 C C . GLY C 1 96 ? 18.267 -9.975 6.282 1.00 11.13 88 GLY C C 1
ATOM 4639 O O . GLY C 1 96 ? 17.878 -9.128 7.081 1.00 12.30 88 GLY C O 1
ATOM 4640 N N . ALA C 1 97 ? 17.462 -10.687 5.492 1.00 10.65 89 ALA C N 1
ATOM 4641 C CA . ALA C 1 97 ? 16.046 -10.376 5.323 1.00 10.88 89 ALA C CA 1
ATOM 4642 C C . ALA C 1 97 ? 15.260 -10.560 6.614 1.00 9.77 89 ALA C C 1
ATOM 4643 O O . ALA C 1 97 ? 15.473 -11.525 7.354 1.00 11.95 89 ALA C O 1
ATOM 4645 N N . ILE C 1 98 ? 14.321 -9.641 6.853 1.00 8.61 90 ILE C N 1
ATOM 4646 C CA . ILE C 1 98 ? 13.307 -9.758 7.905 1.00 11.36 90 ILE C CA 1
ATOM 4647 C C . ILE C 1 98 ? 11.996 -10.184 7.242 1.00 11.05 90 ILE C C 1
ATOM 4648 O O . ILE C 1 98 ? 11.381 -9.410 6.494 1.00 10.59 90 ILE C O 1
ATOM 4653 N N . ASP C 1 99 ? 11.537 -11.404 7.541 1.00 7.84 91 ASP C N 1
ATOM 4654 C CA . ASP C 1 99 ? 10.358 -11.978 6.892 1.00 8.13 91 ASP C CA 1
ATOM 4655 C C . ASP C 1 99 ? 9.086 -11.860 7.711 1.00 8.77 91 ASP C C 1
ATOM 4656 O O . ASP C 1 99 ? 7.993 -12.042 7.153 1.00 9.63 91 ASP C O 1
ATOM 4661 N N . ILE C 1 100 ? 9.226 -11.650 9.016 1.00 7.83 92 ILE C N 1
ATOM 4662 C CA . ILE C 1 100 ? 8.125 -11.585 9.972 1.00 7.23 92 ILE C CA 1
ATOM 4663 C C . ILE C 1 100 ? 8.415 -10.396 10.866 1.00 8.20 92 ILE C C 1
ATOM 4664 O O . ILE C 1 100 ? 9.510 -10.308 11.437 1.00 8.17 92 ILE C O 1
ATOM 4669 N N . LEU C 1 101 ? 7.459 -9.491 11.000 1.00 7.21 93 LEU C N 1
ATOM 4670 C CA . LEU C 1 101 ? 7.612 -8.349 11.900 1.00 6.66 93 LEU C CA 1
ATOM 4671 C C . LEU C 1 101 ? 6.527 -8.421 12.952 1.00 7.11 93 LEU C C 1
ATOM 4672 O O . LEU C 1 101 ? 5.351 -8.470 12.604 1.00 7.85 93 LEU C O 1
ATOM 4677 N N . VAL C 1 102 ? 6.909 -8.393 14.228 1.00 5.89 94 VAL C N 1
ATOM 4678 C CA . VAL C 1 102 ? 5.941 -8.303 15.320 1.00 8.12 94 VAL C CA 1
ATOM 4679 C C . VAL C 1 102 ? 6.056 -6.903 15.911 1.00 7.25 94 VAL C C 1
ATOM 4680 O O . VAL C 1 102 ? 7.069 -6.583 16.545 1.00 7.63 94 VAL C O 1
ATOM 4684 N N . ASN C 1 103 ? 5.027 -6.057 15.699 1.00 5.98 95 ASN C N 1
ATOM 4685 C CA . ASN C 1 103 ? 5.014 -4.691 16.245 1.00 5.22 95 ASN C CA 1
ATOM 4686 C C . ASN C 1 103 ? 4.460 -4.767 17.665 1.00 7.74 95 ASN C C 1
ATOM 4687 O O . ASN C 1 103 ? 3.246 -4.645 17.900 1.00 9.07 95 ASN C O 1
ATOM 4692 N N . ASN C 1 104 ? 5.366 -4.970 18.623 1.00 7.19 96 ASN C N 1
ATOM 4693 C CA . ASN C 1 104 ? 5.026 -5.249 20.013 1.00 6.59 96 ASN C CA 1
ATOM 4694 C C . ASN C 1 104 ? 5.296 -4.086 20.963 1.00 7.06 96 ASN C C 1
ATOM 4695 O O . ASN C 1 104 ? 4.566 -3.938 21.949 1.00 7.29 96 ASN C O 1
ATOM 4700 N N . ALA C 1 105 ? 6.312 -3.255 20.702 1.00 7.20 97 ALA C N 1
ATOM 4701 C CA . ALA C 1 105 ? 6.636 -2.152 21.615 1.00 7.43 97 ALA C CA 1
ATOM 4702 C C . ALA C 1 105 ? 5.399 -1.305 21.915 1.00 6.00 97 ALA C C 1
ATOM 4703 O O . ALA C 1 105 ? 4.656 -0.916 21.006 1.00 9.03 97 ALA C O 1
ATOM 4705 N N . GLY C 1 106 ? 5.192 -1.016 23.197 1.00 8.15 98 GLY C N 1
ATOM 4706 C CA . GLY C 1 106 ? 4.023 -0.245 23.597 1.00 8.17 98 GLY C CA 1
ATOM 4707 C C . GLY C 1 106 ? 4.147 0.215 25.031 1.00 9.30 98 GLY C C 1
ATOM 4708 O O . GLY C 1 106 ? 4.913 -0.353 25.826 1.00 8.13 98 GLY C O 1
ATOM 4709 N N . ILE C 1 107 ? 3.394 1.278 25.349 1.00 9.07 99 ILE C N 1
ATOM 4710 C CA . ILE C 1 107 ? 3.345 1.826 26.703 1.00 6.93 99 ILE C CA 1
ATOM 4711 C C . ILE C 1 107 ? 1.892 2.072 27.101 1.00 10.91 99 ILE C C 1
ATOM 4712 O O . ILE C 1 107 ? 0.987 2.073 26.268 1.00 9.09 99 ILE C O 1
ATOM 4717 N N . GLN C 1 108 ? 1.688 2.282 28.404 1.00 7.02 100 GLN C N 1
ATOM 4718 C CA . GLN C 1 108 ? 0.366 2.549 28.980 1.00 6.57 100 GLN C CA 1
ATOM 4719 C C . GLN C 1 108 ? 0.510 3.701 29.966 1.00 9.69 100 GLN C C 1
ATOM 4720 O O . GLN C 1 108 ? 1.496 3.757 30.700 1.00 12.04 100 GLN C O 1
ATOM 4726 N N . ARG C 1 109 ? -0.458 4.618 29.978 1.00 8.21 101 ARG C N 1
ATOM 4727 C CA . ARG C 1 109 ? -0.503 5.722 30.940 1.00 9.86 101 ARG C CA 1
ATOM 4728 C C . ARG C 1 109 ? -1.967 5.948 31.279 1.00 10.08 101 ARG C C 1
ATOM 4729 O O . ARG C 1 109 ? -2.768 6.192 30.374 1.00 11.11 101 ARG C O 1
ATOM 4737 N N . ARG C 1 110 ? -2.334 5.843 32.550 1.00 12.00 102 ARG C N 1
ATOM 4738 C CA . ARG C 1 110 ? -3.748 5.804 32.934 1.00 8.79 102 ARG C CA 1
ATOM 4739 C C . ARG C 1 110 ? -4.163 7.076 33.666 1.00 10.85 102 ARG C C 1
ATOM 4740 O O . ARG C 1 110 ? -3.512 7.481 34.628 1.00 12.21 102 ARG C O 1
ATOM 4748 N N . ALA C 1 111 ? -5.267 7.675 33.230 1.00 9.18 103 ALA C N 1
ATOM 4749 C CA . ALA C 1 111 ? -5.895 8.823 33.893 1.00 9.12 103 ALA C CA 1
ATOM 4750 C C . ALA C 1 111 ? -7.243 9.087 33.237 1.00 8.94 103 ALA C C 1
ATOM 4751 O O . ALA C 1 111 ? -7.401 8.824 32.035 1.00 11.17 103 ALA C O 1
ATOM 4753 N N . PRO C 1 112 ? -8.225 9.620 33.962 1.00 9.45 104 PRO C N 1
ATOM 4754 C CA . PRO C 1 112 ? -9.462 10.037 33.298 1.00 12.39 104 PRO C CA 1
ATOM 4755 C C . PRO C 1 112 ? -9.138 10.995 32.163 1.00 11.56 104 PRO C C 1
ATOM 4756 O O . PRO C 1 112 ? -8.184 11.778 32.235 1.00 11.40 104 PRO C O 1
ATOM 4760 N N . LEU C 1 113 ? -9.929 10.916 31.095 1.00 9.30 105 LEU C N 1
ATOM 4761 C CA . LEU C 1 113 ? -9.547 11.636 29.885 1.00 8.72 105 LEU C CA 1
ATOM 4762 C C . LEU C 1 113 ? -9.567 13.149 30.101 1.00 9.33 105 LEU C C 1
ATOM 4763 O O . LEU C 1 113 ? -8.783 13.872 29.471 1.00 10.54 105 LEU C O 1
ATOM 4768 N N . ASP C 1 114 ? -10.418 13.642 31.011 1.00 10.40 106 ASP C N 1
ATOM 4769 C CA . ASP C 1 114 ? -10.494 15.083 31.250 1.00 11.46 106 ASP C CA 1
ATOM 4770 C C . ASP C 1 114 ? -9.283 15.586 32.017 1.00 11.27 106 ASP C C 1
ATOM 4771 O O . ASP C 1 114 ? -9.033 16.797 32.047 1.00 13.79 106 ASP C O 1
ATOM 4776 N N . ALA C 1 115 ? -8.526 14.680 32.630 1.00 12.84 107 ALA C N 1
ATOM 4777 C CA . ALA C 1 115 ? -7.318 15.021 33.365 1.00 15.10 107 ALA C CA 1
ATOM 4778 C C . ALA C 1 115 ? -6.046 14.640 32.624 1.00 13.22 107 ALA C C 1
ATOM 4779 O O . ALA C 1 115 ? -4.948 14.849 33.155 1.00 15.94 107 ALA C O 1
ATOM 4781 N N . PHE C 1 116 ? -6.159 14.068 31.427 1.00 9.87 108 PHE C N 1
ATOM 4782 C CA . PHE C 1 116 ? -4.993 13.502 30.758 1.00 10.83 108 PHE C CA 1
ATOM 4783 C C . PHE C 1 116 ? -4.005 14.595 30.364 1.00 13.99 108 PHE C C 1
ATOM 4784 O O . PHE C 1 116 ? -4.383 15.614 29.772 1.00 14.53 108 PHE C O 1
ATOM 4792 N N . GLU C 1 117 ? -2.730 14.393 30.719 1.00 10.71 109 GLU C N 1
ATOM 4793 C CA . GLU C 1 117 ? -1.690 15.356 30.391 1.00 15.12 109 GLU C CA 1
ATOM 4794 C C . GLU C 1 117 ? -1.327 15.242 28.915 1.00 10.02 109 GLU C C 1
ATOM 4795 O O . GLU C 1 117 ? -1.143 14.129 28.417 1.00 11.22 109 GLU C O 1
ATOM 4801 N N . PRO C 1 118 ? -1.208 16.356 28.191 1.00 13.48 110 PRO C N 1
ATOM 4802 C CA . PRO C 1 118 ? -0.856 16.254 26.769 1.00 14.46 110 PRO C CA 1
ATOM 4803 C C . PRO C 1 118 ? 0.467 15.547 26.518 1.00 14.33 110 PRO C C 1
ATOM 4804 O O . PRO C 1 118 ? 0.592 14.864 25.490 1.00 13.28 110 PRO C O 1
ATOM 4808 N N . ASP C 1 119 ? 1.450 15.654 27.428 1.00 12.59 111 ASP C N 1
ATOM 4809 C CA . ASP C 1 119 ? 2.697 14.911 27.225 1.00 12.50 111 ASP C CA 1
ATOM 4810 C C . ASP C 1 119 ? 2.455 13.406 27.237 1.00 15.37 111 ASP C C 1
ATOM 4811 O O . ASP C 1 119 ? 3.100 12.658 26.484 1.00 13.36 111 ASP C O 1
ATOM 4816 N N . ASP C 1 120 ? 1.545 12.938 28.099 1.00 13.70 112 ASP C N 1
ATOM 4817 C CA . ASP C 1 120 ? 1.249 11.508 28.133 1.00 12.05 112 ASP C CA 1
ATOM 4818 C C . ASP C 1 120 ? 0.464 11.081 26.898 1.00 9.63 112 ASP C C 1
ATOM 4819 O O . ASP C 1 120 ? 0.678 9.984 26.369 1.00 9.58 112 ASP C O 1
ATOM 4824 N N . TRP C 1 121 ? -0.497 11.913 26.470 1.00 9.82 113 TRP C N 1
ATOM 4825 C CA . TRP C 1 121 ? -1.209 11.645 25.227 1.00 9.05 113 TRP C CA 1
ATOM 4826 C C . TRP C 1 121 ? -0.210 11.471 24.098 1.00 15.38 113 TRP C C 1
ATOM 4827 O O . TRP C 1 121 ? -0.224 10.465 23.373 1.00 12.44 113 TRP C O 1
ATOM 4838 N N . HIS C 1 122 ? 0.712 12.424 23.991 1.00 9.98 114 HIS C N 1
ATOM 4839 C CA . HIS C 1 122 ? 1.690 12.425 22.915 1.00 9.95 114 HIS C CA 1
ATOM 4840 C C . HIS C 1 122 ? 2.598 11.202 22.993 1.00 9.48 114 HIS C C 1
ATOM 4841 O O . HIS C 1 122 ? 2.870 10.562 21.971 1.00 13.02 114 HIS C O 1
ATOM 4848 N N . ALA C 1 123 ? 3.057 10.845 24.198 1.00 9.62 115 ALA C N 1
ATOM 4849 C CA . ALA C 1 123 ? 3.945 9.683 24.331 1.00 9.21 115 ALA C CA 1
ATOM 4850 C C . ALA C 1 123 ? 3.251 8.399 23.876 1.00 8.88 115 ALA C C 1
ATOM 4851 O O . ALA C 1 123 ? 3.838 7.577 23.163 1.00 9.50 115 ALA C O 1
ATOM 4853 N N . LEU C 1 124 ? 1.988 8.217 24.262 1.00 9.69 116 LEU C N 1
ATOM 4854 C CA . LEU C 1 124 ? 1.244 7.041 23.808 1.00 11.47 116 LEU C CA 1
ATOM 4855 C C . LEU C 1 124 ? 1.131 7.006 22.294 1.00 9.14 116 LEU C C 1
ATOM 4856 O O . LEU C 1 124 ? 1.323 5.949 21.676 1.00 9.34 116 LEU C O 1
ATOM 4861 N N . MET C 1 125 ? 0.799 8.150 21.681 1.00 7.31 117 MET C N 1
ATOM 4862 C CA . MET C 1 125 ? 0.656 8.189 20.222 1.00 8.44 117 MET C CA 1
ATOM 4863 C C . MET C 1 125 ? 1.972 7.845 19.531 1.00 10.40 117 MET C C 1
ATOM 4864 O O . MET C 1 125 ? 2.000 7.091 18.546 1.00 9.57 117 MET C O 1
ATOM 4869 N N . ARG C 1 126 ? 3.069 8.407 20.030 1.00 7.56 118 ARG C N 1
ATOM 4870 C CA . ARG C 1 126 ? 4.371 8.196 19.401 1.00 7.30 118 ARG C CA 1
ATOM 4871 C C . ARG C 1 126 ? 4.787 6.735 19.437 1.00 10.28 118 ARG C C 1
ATOM 4872 O O . ARG C 1 126 ? 5.317 6.216 18.448 1.00 8.78 118 ARG C O 1
ATOM 4880 N N . VAL C 1 127 ? 4.632 6.071 20.584 1.00 10.11 119 VAL C N 1
ATOM 4881 C CA . VAL C 1 127 ? 5.116 4.690 20.679 1.00 6.78 119 VAL C CA 1
ATOM 4882 C C . VAL C 1 127 ? 4.126 3.726 20.046 1.00 9.22 119 VAL C C 1
ATOM 4883 O O . VAL C 1 127 ? 4.490 2.890 19.212 1.00 7.70 119 VAL C O 1
ATOM 4887 N N . ASN C 1 128 ? 2.866 3.802 20.464 1.00 7.03 120 ASN C N 1
ATOM 4888 C CA . ASN C 1 128 ? 1.905 2.758 20.125 1.00 7.92 120 ASN C CA 1
ATOM 4889 C C . ASN C 1 128 ? 1.355 2.880 18.707 1.00 7.39 120 ASN C C 1
ATOM 4890 O O . ASN C 1 128 ? 0.809 1.902 18.183 1.00 8.86 120 ASN C O 1
ATOM 4895 N N . LEU C 1 129 ? 1.397 4.072 18.115 1.00 8.19 121 LEU C N 1
ATOM 4896 C CA . LEU C 1 129 ? 0.822 4.318 16.797 1.00 7.84 121 LEU C CA 1
ATOM 4897 C C . LEU C 1 129 ? 1.881 4.748 15.786 1.00 8.23 121 LEU C C 1
ATOM 4898 O O . LEU C 1 129 ? 2.091 4.032 14.801 1.00 8.92 121 LEU C O 1
ATOM 4903 N N . ASP C 1 130 ? 2.582 5.869 15.992 1.00 10.33 122 ASP C N 1
ATOM 4904 C CA . ASP C 1 130 ? 3.676 6.205 15.076 1.00 10.27 122 ASP C CA 1
ATOM 4905 C C . ASP C 1 130 ? 4.655 5.047 14.950 1.00 7.93 122 ASP C C 1
ATOM 4906 O O . ASP C 1 130 ? 5.178 4.775 13.859 1.00 10.86 122 ASP C O 1
ATOM 4911 N N . GLY C 1 131 ? 4.940 4.369 16.074 1.00 7.01 123 GLY C N 1
ATOM 4912 C CA . GLY C 1 131 ? 5.971 3.338 16.073 1.00 6.16 123 GLY C CA 1
ATOM 4913 C C . GLY C 1 131 ? 5.618 2.161 15.181 1.00 9.61 123 GLY C C 1
ATOM 4914 O O . GLY C 1 131 ? 6.488 1.613 14.495 1.00 7.98 123 GLY C O 1
ATOM 4915 N N . VAL C 1 132 ? 4.339 1.751 15.192 1.00 7.59 124 VAL C N 1
ATOM 4916 C CA . VAL C 1 132 ? 3.852 0.694 14.299 1.00 5.33 124 VAL C CA 1
ATOM 4917 C C . VAL C 1 132 ? 4.033 1.103 12.836 1.00 7.50 124 VAL C C 1
ATOM 4918 O O . VAL C 1 132 ? 4.533 0.325 12.009 1.00 8.14 124 VAL C O 1
ATOM 4922 N N . PHE C 1 133 ? 3.658 2.338 12.495 1.00 8.70 125 PHE C N 1
ATOM 4923 C CA . PHE C 1 133 ? 3.898 2.838 11.144 1.00 7.02 125 PHE C CA 1
ATOM 4924 C C . PHE C 1 133 ? 5.391 2.839 10.809 1.00 10.39 125 PHE C C 1
ATOM 4925 O O . PHE C 1 133 ? 5.805 2.349 9.750 1.00 9.11 125 PHE C O 1
ATOM 4933 N N . ASN C 1 134 ? 6.214 3.382 11.709 1.00 10.99 126 ASN C N 1
ATOM 4934 C CA . ASN C 1 134 ? 7.629 3.568 11.398 1.00 8.78 126 ASN C CA 1
ATOM 4935 C C . ASN C 1 134 ? 8.316 2.245 11.096 1.00 8.96 126 ASN C C 1
ATOM 4936 O O . ASN C 1 134 ? 9.083 2.144 10.129 1.00 8.46 126 ASN C O 1
ATOM 4941 N N . VAL C 1 135 ? 8.088 1.228 11.931 1.00 7.67 127 VAL C N 1
ATOM 4942 C CA . VAL C 1 135 ? 8.784 -0.039 11.712 1.00 7.49 127 VAL C CA 1
ATOM 4943 C C . VAL C 1 135 ? 8.143 -0.809 10.563 1.00 7.23 127 VAL C C 1
ATOM 4944 O O . VAL C 1 135 ? 8.849 -1.423 9.750 1.00 9.00 127 VAL C O 1
ATOM 4948 N N . ALA C 1 136 ? 6.806 -0.803 10.472 1.00 7.91 128 ALA C N 1
ATOM 4949 C CA . ALA C 1 136 ? 6.165 -1.527 9.377 1.00 7.89 128 ALA C CA 1
ATOM 4950 C C . ALA C 1 136 ? 6.560 -0.958 8.027 1.00 11.98 128 ALA C C 1
ATOM 4951 O O . ALA C 1 136 ? 6.816 -1.719 7.087 1.00 9.23 128 ALA C O 1
ATOM 4953 N N . GLN C 1 137 ? 6.611 0.378 7.895 1.00 7.36 129 GLN C N 1
ATOM 4954 C CA . GLN C 1 137 ? 6.975 0.927 6.593 1.00 7.81 129 GLN C CA 1
ATOM 4955 C C . GLN C 1 137 ? 8.403 0.535 6.222 1.00 7.81 129 GLN C C 1
ATOM 4956 O O . GLN C 1 137 ? 8.668 0.117 5.085 1.00 9.27 129 GLN C O 1
ATOM 4962 N N . ALA C 1 138 ? 9.330 0.644 7.177 1.00 10.72 130 ALA C N 1
ATOM 4963 C CA . ALA C 1 138 ? 10.737 0.373 6.883 1.00 10.22 130 ALA C CA 1
ATOM 4964 C C . ALA C 1 138 ? 10.950 -1.078 6.479 1.00 11.79 130 ALA C C 1
ATOM 4965 O O . ALA C 1 138 ? 11.656 -1.355 5.500 1.00 10.11 130 ALA C O 1
ATOM 4967 N N . VAL C 1 139 ? 10.315 -2.014 7.198 1.00 8.90 131 VAL C N 1
ATOM 4968 C CA . VAL C 1 139 ? 10.458 -3.437 6.877 1.00 8.06 131 VAL C CA 1
ATOM 4969 C C . VAL C 1 139 ? 9.705 -3.779 5.594 1.00 8.12 131 VAL C C 1
ATOM 4970 O O . VAL C 1 139 ? 10.188 -4.563 4.763 1.00 9.62 131 VAL C O 1
ATOM 4974 N N . ALA C 1 140 ? 8.514 -3.211 5.411 1.00 7.74 132 ALA C N 1
ATOM 4975 C CA . ALA C 1 140 ? 7.696 -3.626 4.278 1.00 10.05 132 ALA C CA 1
ATOM 4976 C C . ALA C 1 140 ? 8.342 -3.280 2.953 1.00 10.35 132 ALA C C 1
ATOM 4977 O O . ALA C 1 140 ? 8.112 -3.992 1.978 1.00 10.46 132 ALA C O 1
ATOM 4979 N N . ARG C 1 141 ? 9.129 -2.190 2.871 1.00 10.56 133 ARG C N 1
ATOM 4980 C CA . ARG C 1 141 ? 9.836 -1.918 1.623 1.00 11.56 133 ARG C CA 1
ATOM 4981 C C . ARG C 1 141 ? 10.616 -3.149 1.172 1.00 9.34 133 ARG C C 1
ATOM 4982 O O . ARG C 1 141 ? 10.659 -3.475 -0.024 1.00 11.99 133 ARG C O 1
ATOM 4990 N N . HIS C 1 142 ? 11.242 -3.841 2.126 1.00 8.66 134 HIS C N 1
ATOM 4991 C CA . HIS C 1 142 ? 12.070 -4.995 1.797 1.00 8.34 134 HIS C CA 1
ATOM 4992 C C . HIS C 1 142 ? 11.195 -6.214 1.528 1.00 9.64 134 HIS C C 1
ATOM 4993 O O . HIS C 1 142 ? 11.481 -6.992 0.610 1.00 10.15 134 HIS C O 1
ATOM 5000 N N . MET C 1 143 ? 10.137 -6.403 2.323 1.00 10.20 135 MET C N 1
ATOM 5001 C CA . MET C 1 143 ? 9.240 -7.535 2.098 1.00 9.14 135 MET C CA 1
ATOM 5002 C C . MET C 1 143 ? 8.585 -7.454 0.728 1.00 11.04 135 MET C C 1
ATOM 5003 O O . MET C 1 143 ? 8.421 -8.478 0.052 1.00 10.52 135 MET C O 1
ATOM 5008 N N . ILE C 1 144 ? 8.197 -6.240 0.314 1.00 7.99 136 ILE C N 1
ATOM 5009 C CA . ILE C 1 144 ? 7.575 -6.038 -1.000 1.00 10.09 136 ILE C CA 1
ATOM 5010 C C . ILE C 1 144 ? 8.538 -6.424 -2.107 1.00 15.16 136 ILE C C 1
ATOM 5011 O O . ILE C 1 144 ? 8.151 -7.058 -3.101 1.00 12.76 136 ILE C O 1
ATOM 5016 N N . ALA C 1 145 ? 9.806 -6.025 -1.968 1.00 12.44 137 ALA C N 1
ATOM 5017 C CA . ALA C 1 145 ? 10.805 -6.388 -2.971 1.00 13.09 137 ALA C CA 1
ATOM 5018 C C . ALA C 1 145 ? 10.967 -7.892 -3.073 1.00 13.56 137 ALA C C 1
ATOM 5019 O O . ALA C 1 145 ? 11.238 -8.417 -4.161 1.00 15.55 137 ALA C O 1
ATOM 5021 N N . ARG C 1 146 ? 10.815 -8.601 -1.952 1.00 10.96 138 ARG C N 1
ATOM 5022 C CA . ARG C 1 146 ? 10.909 -10.054 -1.975 1.00 9.17 138 ARG C CA 1
ATOM 5023 C C . ARG C 1 146 ? 9.607 -10.733 -2.402 1.00 13.05 138 ARG C C 1
ATOM 5024 O O . ARG C 1 146 ? 9.643 -11.897 -2.826 1.00 12.87 138 ARG C O 1
ATOM 5032 N N . GLY C 1 147 ? 8.476 -10.043 -2.300 1.00 13.30 139 GLY C N 1
ATOM 5033 C CA . GLY C 1 147 ? 7.193 -10.641 -2.632 1.00 11.36 139 GLY C CA 1
ATOM 5034 C C . GLY C 1 147 ? 6.594 -11.550 -1.578 1.00 10.06 139 GLY C C 1
ATOM 5035 O O . GLY C 1 147 ? 5.763 -12.399 -1.916 1.00 11.96 139 GLY C O 1
ATOM 5036 N N . HIS C 1 148 ? 6.991 -11.412 -0.313 1.00 8.90 140 HIS C N 1
ATOM 5037 C CA . HIS C 1 148 ? 6.383 -12.187 0.766 1.00 9.49 140 HIS C CA 1
ATOM 5038 C C . HIS C 1 148 ? 6.755 -11.562 2.098 1.00 13.01 140 HIS C C 1
ATOM 5039 O O . HIS C 1 148 ? 7.854 -11.019 2.255 1.00 13.20 140 HIS C O 1
ATOM 5046 N N . GLY C 1 149 ? 5.845 -11.664 3.063 1.00 9.70 141 GLY C N 1
ATOM 5047 C CA . GLY C 1 149 ? 6.160 -11.207 4.412 1.00 9.27 141 GLY C CA 1
ATOM 5048 C C . GLY C 1 149 ? 4.955 -11.384 5.314 1.00 10.18 141 GLY C C 1
ATOM 5049 O O . GLY C 1 149 ? 3.822 -11.585 4.851 1.00 10.79 141 GLY C O 1
ATOM 5050 N N . LYS C 1 150 ? 5.230 -11.353 6.614 1.00 7.77 14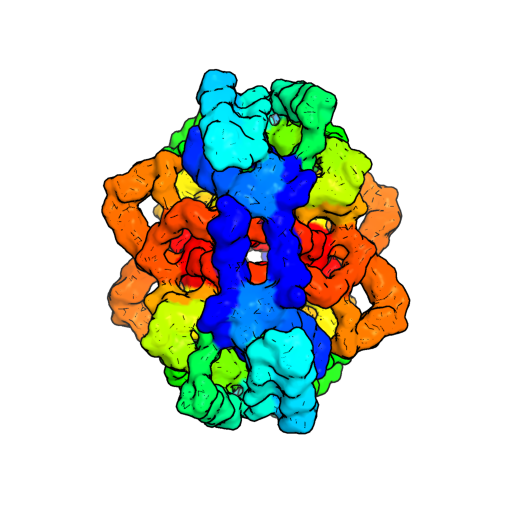2 LYS C N 1
ATOM 5051 C CA . LYS C 1 150 ? 4.191 -11.419 7.646 1.00 7.32 142 LYS C CA 1
ATOM 5052 C C . LYS C 1 150 ? 4.362 -10.229 8.569 1.00 8.35 142 LYS C C 1
ATOM 5053 O O . LYS C 1 150 ? 5.476 -9.959 9.032 1.00 9.92 142 LYS C O 1
ATOM 5059 N N . ILE C 1 151 ? 3.264 -9.537 8.871 1.00 5.88 143 ILE C N 1
ATOM 5060 C CA . ILE C 1 151 ? 3.302 -8.457 9.852 1.00 8.51 143 ILE C CA 1
ATOM 5061 C C . ILE C 1 151 ? 2.245 -8.758 10.899 1.00 8.38 143 ILE C C 1
ATOM 5062 O O . ILE C 1 151 ? 1.091 -9.035 10.551 1.00 9.54 143 ILE C O 1
ATOM 5067 N N . ILE C 1 152 ? 2.644 -8.748 12.166 1.00 7.04 144 ILE C N 1
ATOM 5068 C CA . ILE C 1 152 ? 1.745 -9.042 13.289 1.00 6.74 144 ILE C CA 1
ATOM 5069 C C . ILE C 1 152 ? 1.783 -7.838 14.218 1.00 9.35 144 ILE C C 1
ATOM 5070 O O . ILE C 1 152 ? 2.831 -7.550 14.816 1.00 8.67 144 ILE C O 1
ATOM 5075 N N . ASN C 1 153 ? 0.656 -7.123 14.342 1.00 5.23 145 ASN C N 1
ATOM 5076 C CA . ASN C 1 153 ? 0.597 -5.926 15.177 1.00 5.52 145 ASN C CA 1
ATOM 5077 C C . ASN C 1 153 ? -0.088 -6.257 16.492 1.00 8.64 145 ASN C C 1
ATOM 5078 O O . ASN C 1 153 ? -1.192 -6.829 16.490 1.00 7.69 145 ASN C O 1
ATOM 5083 N N . ILE C 1 154 ? 0.568 -5.936 17.616 1.00 7.29 146 ILE C N 1
ATOM 5084 C CA . ILE C 1 154 ? 0.009 -6.308 18.915 1.00 7.59 146 ILE C CA 1
ATOM 5085 C C . ILE C 1 154 ? -1.035 -5.273 19.303 1.00 6.43 146 ILE C C 1
ATOM 5086 O O . ILE C 1 154 ? -0.730 -4.083 19.456 1.00 7.53 146 ILE C O 1
ATOM 5091 N N . CYS C 1 155 ? -2.281 -5.723 19.411 1.00 6.61 147 CYS C N 1
ATOM 5092 C CA . CYS C 1 155 ? -3.433 -4.890 19.735 1.00 7.44 147 CYS C CA 1
ATOM 5093 C C . CYS C 1 155 ? -3.767 -5.027 21.223 1.00 5.91 147 CYS C C 1
ATOM 5094 O O . CYS C 1 155 ? -2.852 -5.054 22.051 1.00 9.21 147 CYS C O 1
ATOM 5097 N N . SER C 1 156 ? -5.049 -5.120 21.589 1.00 6.47 148 SER C N 1
ATOM 5098 C CA . SER C 1 156 ? -5.484 -5.140 22.987 1.00 5.94 148 SER C CA 1
ATOM 5099 C C . SER C 1 156 ? -6.981 -5.369 22.974 1.00 8.89 148 SER C C 1
ATOM 5100 O O . SER C 1 156 ? -7.635 -5.132 21.963 1.00 7.38 148 SER C O 1
ATOM 5103 N N . VAL C 1 157 ? -7.517 -5.821 24.111 1.00 7.33 149 VAL C N 1
ATOM 5104 C CA . VAL C 1 157 ? -8.957 -5.720 24.346 1.00 7.82 149 VAL C CA 1
ATOM 5105 C C . VAL C 1 157 ? -9.460 -4.318 24.009 1.00 10.84 149 VAL C C 1
ATOM 5106 O O . VAL C 1 157 ? -10.573 -4.152 23.492 1.00 7.99 149 VAL C O 1
ATOM 5110 N N . GLN C 1 158 ? -8.647 -3.295 24.278 1.00 7.06 150 GLN C N 1
ATOM 5111 C CA . GLN C 1 158 ? -9.041 -1.905 24.014 1.00 5.93 150 GLN C CA 1
ATOM 5112 C C . GLN C 1 158 ? -9.007 -1.525 22.532 1.00 9.77 150 GLN C C 1
ATOM 5113 O O . GLN C 1 158 ? -9.243 -0.352 22.201 1.00 7.32 150 GLN C O 1
ATOM 5119 N N . SER C 1 159 ? -8.697 -2.465 21.637 1.00 10.11 151 SER C N 1
ATOM 5120 C CA . SER C 1 159 ? -9.051 -2.322 20.224 1.00 8.19 151 SER C CA 1
ATOM 5121 C C . SER C 1 159 ? -10.542 -2.472 19.973 1.00 10.06 151 SER C C 1
ATOM 5122 O O . SER C 1 159 ? -10.995 -2.199 18.850 1.00 10.71 151 SER C O 1
ATOM 5125 N N . GLU C 1 160 ? -11.311 -2.940 20.964 1.00 6.66 152 GLU C N 1
ATOM 5126 C CA . GLU C 1 160 ? -12.743 -3.154 20.805 1.00 6.71 152 GLU C CA 1
ATOM 5127 C C . GLU C 1 160 ? -13.567 -2.582 21.951 1.00 7.04 152 GLU C C 1
ATOM 5128 O O . GLU C 1 160 ? -14.598 -1.957 21.696 1.00 8.64 152 GLU C O 1
ATOM 5134 N N . LEU C 1 161 ? -13.153 -2.779 23.202 1.00 9.61 153 LEU C N 1
ATOM 5135 C CA . LEU C 1 161 ? -13.976 -2.410 24.356 1.00 8.44 153 LEU C CA 1
ATOM 5136 C C . LEU C 1 161 ? -13.188 -1.471 25.249 1.00 9.62 153 LEU C C 1
ATOM 5137 O O . LEU C 1 161 ? -12.019 -1.738 25.547 1.00 11.94 153 LEU C O 1
ATOM 5142 N N . ALA C 1 162 ? -13.820 -0.379 25.675 1.00 7.07 154 ALA C N 1
ATOM 5143 C CA . ALA C 1 162 ? -13.126 0.644 26.446 1.00 8.26 154 ALA C CA 1
ATOM 5144 C C . ALA C 1 162 ? -13.153 0.310 27.932 1.00 9.14 154 ALA C C 1
ATOM 5145 O O . ALA C 1 162 ? -14.085 -0.321 28.426 1.00 14.62 154 ALA C O 1
ATOM 5147 N N . ARG C 1 163 ? -12.142 0.790 28.656 1.00 8.75 155 ARG C N 1
ATOM 5148 C CA . ARG C 1 163 ? -12.131 0.757 30.111 1.00 9.34 155 ARG C CA 1
ATOM 5149 C C . ARG C 1 163 ? -11.861 2.168 30.628 1.00 9.25 155 ARG C C 1
ATOM 5150 O O . ARG C 1 163 ? -11.098 2.914 30.003 1.00 9.23 155 ARG C O 1
ATOM 5158 N N . PRO C 1 164 ? -12.471 2.581 31.740 1.00 8.39 156 PRO C N 1
ATOM 5159 C CA . PRO C 1 164 ? -12.170 3.919 32.268 1.00 7.99 156 PRO C CA 1
ATOM 5160 C C . PRO C 1 164 ? -10.683 4.070 32.564 1.00 10.44 156 PRO C C 1
ATOM 5161 O O . PRO C 1 164 ? -10.007 3.122 32.973 1.00 12.84 156 PRO C O 1
ATOM 5165 N N . THR C 1 165 ? -10.194 5.284 32.345 1.00 10.13 157 THR C N 1
ATOM 5166 C CA . THR C 1 165 ? -8.841 5.802 32.554 1.00 8.72 157 THR C CA 1
ATOM 5167 C C . THR C 1 165 ? -7.861 5.409 31.442 1.00 8.32 157 THR C C 1
ATOM 5168 O O . THR C 1 165 ? -6.710 5.828 31.505 1.00 9.90 157 THR C O 1
ATOM 5172 N N . ILE C 1 166 ? -8.262 4.651 30.422 1.00 8.21 158 ILE C N 1
ATOM 5173 C CA . ILE C 1 166 ? -7.293 4.320 29.383 1.00 7.76 158 ILE C CA 1
ATOM 5174 C C . ILE C 1 166 ? -7.871 4.633 28.012 1.00 7.98 158 ILE C C 1
ATOM 5175 O O . ILE C 1 166 ? -7.646 3.897 27.050 1.00 8.85 158 ILE C O 1
ATOM 5180 N N . ALA C 1 167 ? -8.592 5.752 27.905 1.00 8.31 159 ALA C N 1
ATOM 5181 C CA . ALA C 1 167 ? -9.103 6.158 26.598 1.00 7.00 159 ALA C CA 1
ATOM 5182 C C . ALA C 1 167 ? -7.999 6.462 25.581 1.00 7.79 159 ALA C C 1
ATOM 5183 O O . ALA C 1 167 ? -8.164 6.089 24.407 1.00 7.69 159 ALA C O 1
ATOM 5185 N N . PRO C 1 168 ? -6.885 7.118 25.928 1.00 9.86 160 PRO C N 1
ATOM 5186 C CA . PRO C 1 168 ? -5.859 7.346 24.894 1.00 10.13 160 PRO C CA 1
ATOM 5187 C C . PRO C 1 168 ? -5.215 6.062 24.406 1.00 7.69 160 PRO C C 1
ATOM 5188 O O . PRO C 1 168 ? -4.970 5.921 23.204 1.00 7.89 160 PRO C O 1
ATOM 5192 N N . TYR C 1 169 ? -4.921 5.126 25.312 1.00 6.55 161 TYR C N 1
ATOM 5193 C CA . TYR C 1 169 ? -4.429 3.819 24.898 1.00 7.34 161 TYR C CA 1
ATOM 5194 C C . TYR C 1 169 ? -5.426 3.129 23.980 1.00 8.63 161 TYR C C 1
ATOM 5195 O O . TYR C 1 169 ? -5.046 2.539 22.959 1.00 7.21 161 TYR C O 1
ATOM 5204 N N . ALA C 1 170 ? -6.708 3.201 24.318 1.00 6.25 162 ALA C N 1
ATOM 5205 C CA . ALA C 1 170 ? -7.703 2.580 23.456 1.00 7.01 162 ALA C CA 1
ATOM 5206 C C . ALA C 1 170 ? -7.690 3.225 22.081 1.00 5.84 162 ALA C C 1
ATOM 5207 O O . ALA C 1 170 ? -7.808 2.533 21.067 1.00 7.40 162 ALA C O 1
ATOM 5209 N N . ALA C 1 171 ? -7.543 4.554 22.024 1.00 5.70 163 ALA C N 1
ATOM 5210 C CA . ALA C 1 171 ? -7.431 5.188 20.710 1.00 6.96 163 ALA C CA 1
ATOM 5211 C C . ALA C 1 171 ? -6.236 4.624 19.930 1.00 6.62 163 ALA C C 1
ATOM 5212 O O . ALA C 1 171 ? -6.357 4.339 18.733 1.00 6.33 163 ALA C O 1
ATOM 5214 N N . THR C 1 172 ? -5.067 4.452 20.575 1.00 6.63 164 THR C N 1
ATOM 5215 C CA . THR C 1 172 ? -3.939 3.893 19.818 1.00 7.80 164 THR C CA 1
ATOM 5216 C C . THR C 1 172 ? -4.224 2.468 19.360 1.00 8.24 164 THR C C 1
ATOM 5217 O O . THR C 1 172 ? -3.790 2.067 18.279 1.00 8.05 164 THR C O 1
ATOM 5221 N N . LYS C 1 173 ? -4.911 1.673 20.177 1.00 6.71 165 LYS C N 1
ATOM 5222 C CA . LYS C 1 173 ? -5.103 0.273 19.792 1.00 6.50 165 LYS C CA 1
ATOM 5223 C C . LYS C 1 173 ? -6.238 0.096 18.785 1.00 7.32 165 LYS C C 1
ATOM 5224 O O . LYS C 1 173 ? -6.196 -0.837 17.973 1.00 8.41 165 LYS C O 1
ATOM 5230 N N . GLY C 1 174 ? -7.251 0.971 18.812 1.00 8.33 166 GLY C N 1
ATOM 5231 C CA . GLY C 1 174 ? -8.187 1.035 17.698 1.00 9.18 166 GLY C CA 1
ATOM 5232 C C . GLY C 1 174 ? -7.526 1.483 16.406 1.00 9.13 166 GLY C C 1
ATOM 5233 O O . GLY C 1 174 ? -7.843 0.968 15.319 1.00 7.10 166 GLY C O 1
ATOM 5234 N N . ALA C 1 175 ? -6.598 2.448 16.504 1.00 7.08 167 ALA C N 1
ATOM 5235 C CA . ALA C 1 175 ? -5.825 2.868 15.334 1.00 6.00 167 ALA C CA 1
ATOM 5236 C C . ALA C 1 175 ? -5.043 1.697 14.758 1.00 7.34 167 ALA C C 1
ATOM 5237 O O . ALA C 1 175 ? -5.012 1.498 13.542 1.00 8.17 167 ALA C O 1
ATOM 5239 N N . VAL C 1 176 ? -4.385 0.915 15.618 1.00 7.57 168 VAL C N 1
ATOM 5240 C CA . VAL C 1 176 ? -3.541 -0.169 15.111 1.00 7.01 168 VAL C CA 1
ATOM 5241 C C . VAL C 1 176 ? -4.389 -1.255 14.469 1.00 7.03 168 VAL C C 1
ATOM 5242 O O . VAL C 1 176 ? -3.996 -1.850 13.457 1.00 7.88 168 VAL C O 1
ATOM 5246 N N . ARG C 1 177 ? -5.573 -1.518 15.027 1.00 5.52 169 ARG C N 1
ATOM 5247 C CA . ARG C 1 177 ? -6.479 -2.478 14.409 1.00 8.96 169 ARG C CA 1
ATOM 5248 C C . ARG C 1 177 ? -6.854 -2.045 12.996 1.00 10.62 169 ARG C C 1
ATOM 5249 O O . ARG C 1 177 ? -6.860 -2.864 12.069 1.00 7.27 169 ARG C O 1
ATOM 5257 N N . MET C 1 178 ? -7.176 -0.760 12.800 1.00 7.19 170 MET C N 1
ATOM 5258 C CA . MET C 1 178 ? -7.525 -0.317 11.450 1.00 6.26 170 MET C CA 1
ATOM 5259 C C . MET C 1 178 ? -6.287 -0.214 10.561 1.00 7.01 170 MET C C 1
ATOM 5260 O O . MET C 1 178 ? -6.357 -0.524 9.363 1.00 8.81 170 MET C O 1
ATOM 5265 N N . LEU C 1 179 ? -5.151 0.238 11.119 1.00 8.26 171 LEU C N 1
ATOM 5266 C CA . LEU C 1 179 ? -3.931 0.292 10.320 1.00 7.17 171 LEU C CA 1
ATOM 5267 C C . LEU C 1 179 ? -3.575 -1.084 9.784 1.00 7.55 171 LEU C C 1
ATOM 5268 O O . LEU C 1 179 ? -3.093 -1.206 8.654 1.00 8.35 171 LEU C O 1
ATOM 5273 N N . THR C 1 180 ? -3.878 -2.126 10.559 1.00 5.90 172 THR C N 1
ATOM 5274 C CA . THR C 1 180 ? -3.648 -3.503 10.113 1.00 6.19 172 THR C CA 1
ATOM 5275 C C . THR C 1 180 ? -4.472 -3.812 8.868 1.00 7.53 172 THR C C 1
ATOM 5276 O O . THR C 1 180 ? -3.963 -4.377 7.889 1.00 9.77 172 THR C O 1
ATOM 5280 N N . LYS C 1 181 ? -5.753 -3.428 8.879 1.00 6.32 173 LYS C N 1
ATOM 5281 C CA . LYS C 1 181 ? -6.567 -3.628 7.678 1.00 6.49 173 LYS C CA 1
ATOM 5282 C C . LYS C 1 181 ? -6.008 -2.824 6.511 1.00 6.76 173 LYS C C 1
ATOM 5283 O O . LYS C 1 181 ? -6.021 -3.281 5.364 1.00 7.45 173 LYS C O 1
ATOM 5289 N N . GLY C 1 182 ? -5.473 -1.639 6.795 1.00 7.27 174 GLY C N 1
ATOM 5290 C CA . GLY C 1 182 ? -4.907 -0.824 5.729 1.00 9.02 174 GLY C CA 1
ATOM 5291 C C . GLY C 1 182 ? -3.630 -1.403 5.149 1.00 8.17 174 GLY C C 1
ATOM 5292 O O . GLY C 1 182 ? -3.378 -1.279 3.946 1.00 8.18 174 GLY C O 1
ATOM 5293 N N . MET C 1 183 ? -2.793 -2.014 5.992 1.00 6.64 175 MET C N 1
ATOM 5294 C CA . MET C 1 183 ? -1.621 -2.728 5.488 1.00 7.20 175 MET C CA 1
ATOM 5295 C C . MET C 1 183 ? -2.044 -3.865 4.565 1.00 7.72 175 MET C C 1
ATOM 5296 O O . MET C 1 183 ? -1.449 -4.070 3.501 1.00 7.56 175 MET C O 1
ATOM 5301 N N . CYS C 1 184 ? -3.087 -4.608 4.947 1.00 6.53 176 CYS C N 1
ATOM 5302 C CA . CYS C 1 184 ? -3.597 -5.649 4.059 1.00 6.93 176 CYS C CA 1
ATOM 5303 C C . CYS C 1 184 ? -4.065 -5.040 2.737 1.00 8.54 176 CYS C C 1
ATOM 5304 O O . CYS C 1 184 ? -3.755 -5.548 1.651 1.00 8.80 176 CYS C O 1
ATOM 5307 N N . ALA C 1 185 ? -4.816 -3.935 2.809 1.00 10.07 177 ALA C N 1
ATOM 5308 C CA . ALA C 1 185 ? -5.368 -3.360 1.586 1.00 9.99 177 ALA C CA 1
ATOM 5309 C C . ALA C 1 185 ? -4.261 -2.950 0.620 1.00 8.91 177 ALA C C 1
ATOM 5310 O O . ALA C 1 185 ? -4.388 -3.146 -0.594 1.00 9.88 177 ALA C O 1
ATOM 5312 N N . ASP C 1 186 ? -3.152 -2.415 1.142 1.00 8.17 178 ASP C N 1
ATOM 5313 C CA . ASP C 1 186 ? -2.084 -1.956 0.258 1.00 8.98 178 ASP C CA 1
ATOM 5314 C C . ASP C 1 186 ? -1.100 -3.056 -0.110 1.00 8.74 178 ASP C C 1
ATOM 5315 O O . ASP C 1 186 ? -0.481 -2.980 -1.170 1.00 9.70 178 ASP C O 1
ATOM 5320 N N . TRP C 1 187 ? -0.923 -4.070 0.741 1.00 7.77 179 TRP C N 1
ATOM 5321 C CA . TRP C 1 187 ? 0.228 -4.958 0.582 1.00 8.74 179 TRP C CA 1
ATOM 5322 C C . TRP C 1 187 ? -0.109 -6.433 0.365 1.00 11.31 179 TRP C C 1
ATOM 5323 O O . TRP C 1 187 ? 0.800 -7.216 0.051 1.00 8.90 179 TRP C O 1
ATOM 5334 N N . ALA C 1 188 ? -1.372 -6.840 0.476 1.00 9.32 180 ALA C N 1
ATOM 5335 C CA . ALA C 1 188 ? -1.711 -8.222 0.152 1.00 8.82 180 ALA C CA 1
ATOM 5336 C C . ALA C 1 188 ? -1.295 -8.585 -1.273 1.00 12.22 180 ALA C C 1
ATOM 5337 O O . ALA C 1 188 ? -0.905 -9.735 -1.532 1.00 11.90 180 ALA C O 1
ATOM 5339 N N . ARG C 1 189 ? -1.358 -7.616 -2.197 1.00 11.20 181 ARG C N 1
ATOM 5340 C CA . ARG C 1 189 ? -0.971 -7.824 -3.593 1.00 12.07 181 ARG C CA 1
ATOM 5341 C C . ARG C 1 189 ? 0.498 -8.171 -3.732 1.00 12.09 181 ARG C C 1
ATOM 5342 O O . ARG C 1 189 ? 0.922 -8.631 -4.803 1.00 14.04 181 ARG C O 1
ATOM 5350 N N . TYR C 1 190 ? 1.295 -7.913 -2.702 1.00 9.46 182 TYR C N 1
ATOM 5351 C CA . TYR C 1 190 ? 2.722 -8.213 -2.734 1.00 11.20 182 TYR C CA 1
ATOM 5352 C C . TYR C 1 190 ? 3.076 -9.442 -1.907 1.00 11.83 182 TYR C C 1
ATOM 5353 O O . TYR C 1 190 ? 4.253 -9.625 -1.575 1.00 12.89 182 TYR C O 1
ATOM 5362 N N . GLY C 1 191 ? 2.087 -10.240 -1.508 1.00 12.80 183 GLY C N 1
ATOM 5363 C CA . GLY C 1 191 ? 2.348 -11.453 -0.750 1.00 12.39 183 GLY C CA 1
ATOM 5364 C C . GLY C 1 191 ? 2.576 -11.242 0.728 1.00 11.24 183 GLY C C 1
ATOM 5365 O O . GLY C 1 191 ? 3.174 -12.099 1.383 1.00 13.53 183 GLY C O 1
ATOM 5366 N N . ILE C 1 192 ? 2.121 -10.124 1.270 1.00 10.59 184 ILE C N 1
ATOM 5367 C CA . ILE C 1 192 ? 2.240 -9.811 2.687 1.00 9.60 184 ILE C CA 1
ATOM 5368 C C . ILE C 1 192 ? 0.893 -10.041 3.354 1.00 10.65 184 ILE C C 1
ATOM 5369 O O . ILE C 1 192 ? -0.137 -9.550 2.870 1.00 10.41 184 ILE C O 1
ATOM 5374 N N . GLN C 1 193 ? 0.885 -10.776 4.465 1.00 9.46 185 GLN C N 1
ATOM 5375 C CA . GLN C 1 193 ? -0.299 -10.861 5.310 1.00 8.00 185 GLN C CA 1
ATOM 5376 C C . GLN C 1 193 ? -0.025 -10.036 6.554 1.00 8.39 185 GLN C C 1
ATOM 5377 O O . GLN C 1 193 ? 0.988 -10.244 7.223 1.00 9.62 185 GLN C O 1
ATOM 5383 N N . ALA C 1 194 ? -0.909 -9.086 6.838 1.00 8.02 186 ALA C N 1
ATOM 5384 C CA . ALA C 1 194 ? -0.790 -8.211 7.999 1.00 7.60 186 ALA C CA 1
ATOM 5385 C C . ALA C 1 194 ? -2.011 -8.467 8.868 1.00 7.94 186 ALA C C 1
ATOM 5386 O O . ALA C 1 194 ? -3.150 -8.354 8.394 1.00 7.74 186 ALA C O 1
ATOM 5388 N N . ASN C 1 195 ? -1.774 -8.862 10.117 1.00 7.15 187 ASN C N 1
ATOM 5389 C CA . ASN C 1 195 ? -2.854 -9.229 11.021 1.00 5.98 187 ASN C CA 1
ATOM 5390 C C . ASN C 1 195 ? -2.546 -8.683 12.406 1.00 8.36 187 ASN C C 1
ATOM 5391 O O . ASN C 1 195 ? -1.400 -8.362 12.733 1.00 7.64 187 ASN C O 1
ATOM 5396 N N . GLY C 1 196 ? -3.592 -8.571 13.213 1.00 7.82 188 GLY C N 1
ATOM 5397 C CA . GLY C 1 196 ? -3.451 -8.176 14.607 1.00 11.47 188 GLY C CA 1
ATOM 5398 C C . GLY C 1 196 ? -3.557 -9.357 15.559 1.00 9.31 188 GLY C C 1
ATOM 5399 O O . GLY C 1 196 ? -4.247 -10.332 15.294 1.00 7.60 188 GLY C O 1
ATOM 5400 N N . LEU C 1 197 ? -2.843 -9.261 16.678 1.00 6.07 189 LEU C N 1
ATOM 5401 C CA . LEU C 1 197 ? -2.961 -10.225 17.772 1.00 6.77 189 LEU C CA 1
ATOM 5402 C C . LEU C 1 197 ? -3.308 -9.381 18.992 1.00 8.30 189 LEU C C 1
ATOM 5403 O O . LEU C 1 197 ? -2.488 -8.568 19.434 1.00 8.16 189 LEU C O 1
ATOM 5408 N N . ALA C 1 198 ? -4.528 -9.540 19.518 1.00 9.31 190 ALA C N 1
ATOM 5409 C CA . ALA C 1 198 ? -4.980 -8.709 20.633 1.00 8.44 190 ALA C CA 1
ATOM 5410 C C . ALA C 1 198 ? -4.976 -9.517 21.922 1.00 7.70 190 ALA C C 1
ATOM 5411 O O . ALA C 1 198 ? -5.913 -10.297 22.161 1.00 7.27 190 ALA C O 1
ATOM 5413 N N . PRO C 1 199 ? -3.990 -9.345 22.807 1.00 7.56 191 PRO C N 1
ATOM 5414 C CA . PRO C 1 199 ? -4.039 -10.052 24.091 1.00 6.74 191 PRO C CA 1
ATOM 5415 C C . PRO C 1 199 ? -5.127 -9.477 24.985 1.00 10.68 191 PRO C C 1
ATOM 5416 O O . PRO C 1 199 ? -5.485 -8.294 24.887 1.00 9.96 191 PRO C O 1
ATOM 5420 N N . GLY C 1 200 ? -5.656 -10.346 25.857 1.00 8.97 192 GLY C N 1
ATOM 5421 C CA . GLY C 1 200 ? -6.487 -9.919 26.976 1.00 7.85 192 GLY C CA 1
ATOM 5422 C C . GLY C 1 200 ? -5.620 -9.376 28.104 1.00 10.63 192 GLY C C 1
ATOM 5423 O O . GLY C 1 200 ? -4.975 -8.339 27.937 1.00 17.80 192 GLY C O 1
ATOM 5424 N N . TYR C 1 201 ? -5.590 -10.044 29.254 1.00 7.40 193 TYR C N 1
ATOM 5425 C CA . TYR C 1 201 ? -4.905 -9.517 30.435 1.00 8.52 193 TYR C CA 1
ATOM 5426 C C . TYR C 1 201 ? -3.819 -10.475 30.897 1.00 8.76 193 TYR C C 1
ATOM 5427 O O . T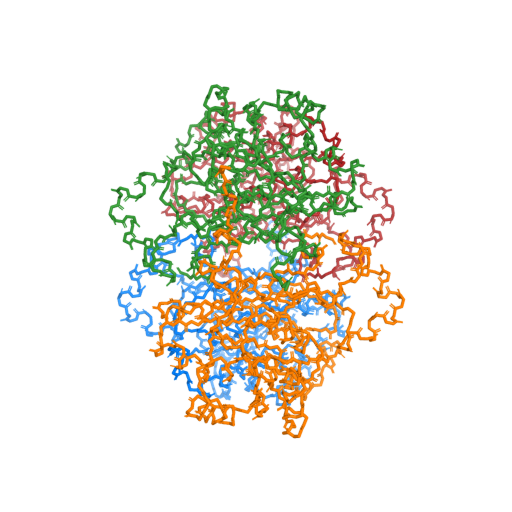YR C 1 201 ? -4.092 -11.652 31.173 1.00 9.21 193 TYR C O 1
ATOM 5436 N N . PHE C 1 202 ? -2.598 -9.946 31.019 1.00 8.29 194 PHE C N 1
ATOM 5437 C CA . PHE C 1 202 ? -1.405 -10.713 31.344 1.00 9.52 194 PHE C CA 1
ATOM 5438 C C . PHE C 1 202 ? -0.565 -9.947 32.350 1.00 10.68 194 PHE C C 1
ATOM 5439 O O . PHE C 1 202 ? -0.537 -8.713 32.348 1.00 11.78 194 PHE C O 1
ATOM 5447 N N . GLU C 1 203 ? 0.142 -10.699 33.189 1.00 10.44 195 GLU C N 1
ATOM 5448 C CA A GLU C 1 203 ? 0.966 -10.108 34.245 0.45 14.32 195 GLU C CA 1
ATOM 5449 C CA B GLU C 1 203 ? 0.966 -10.145 34.259 0.55 14.28 195 GLU C CA 1
ATOM 5450 C C . GLU C 1 203 ? 2.328 -9.734 33.675 1.00 15.86 195 GLU C C 1
ATOM 5451 O O . GLU C 1 203 ? 3.278 -10.510 33.670 1.00 27.61 195 GLU C O 1
ATOM 5462 N N . THR C 1 204 ? 2.427 -8.518 33.168 1.00 11.62 196 THR C N 1
ATOM 5463 C CA . THR C 1 204 ? 3.709 -7.919 32.790 1.00 11.05 196 THR C CA 1
ATOM 5464 C C . THR C 1 204 ? 3.862 -6.619 33.572 1.00 13.46 196 THR C C 1
ATOM 5465 O O . THR C 1 204 ? 2.932 -6.164 34.245 1.00 14.29 196 THR C O 1
ATOM 5469 N N . GLU C 1 205 ? 5.019 -5.974 33.432 1.00 13.53 197 GLU C N 1
ATOM 5470 C CA A GLU C 1 205 ? 5.210 -4.675 34.073 0.51 15.53 197 GLU C CA 1
ATOM 5471 C CA B GLU C 1 205 ? 5.191 -4.686 34.095 0.49 15.49 197 GLU C CA 1
ATOM 5472 C C . GLU C 1 205 ? 4.211 -3.636 33.570 1.00 14.27 197 GLU C C 1
ATOM 5473 O O . GLU C 1 205 ? 3.889 -2.682 34.295 1.00 14.56 197 GLU C O 1
ATOM 5484 N N . LEU C 1 206 ? 3.712 -3.793 32.341 1.00 12.41 198 LEU C N 1
ATOM 5485 C CA . LEU C 1 206 ? 2.684 -2.872 31.849 1.00 11.38 198 LEU C CA 1
ATOM 5486 C C . LEU C 1 206 ? 1.525 -2.812 32.828 1.00 13.54 198 LEU C C 1
ATOM 5487 O O . LEU C 1 206 ? 0.942 -1.744 33.068 1.00 13.16 198 LEU C O 1
ATOM 5492 N N . ASN C 1 207 ? 1.195 -3.959 33.422 1.00 10.58 199 ASN C N 1
ATOM 5493 C CA . ASN C 1 207 ? -0.011 -4.130 34.220 1.00 10.94 199 ASN C CA 1
ATOM 5494 C C . ASN C 1 207 ? 0.305 -4.358 35.692 1.00 11.99 199 ASN C C 1
ATOM 5495 O O . ASN C 1 207 ? -0.522 -4.900 36.420 1.00 13.84 199 ASN C O 1
ATOM 5500 N N . ARG C 1 208 ? 1.478 -3.922 36.149 1.00 12.85 200 ARG C N 1
ATOM 5501 C CA . ARG C 1 208 ? 1.840 -4.106 37.553 1.00 14.21 200 ARG C CA 1
ATOM 5502 C C . ARG C 1 208 ? 0.788 -3.532 38.501 1.00 14.79 200 ARG C C 1
ATOM 5503 O O . ARG C 1 208 ? 0.458 -4.152 39.521 1.00 16.61 200 ARG C O 1
ATOM 5511 N N . ALA C 1 209 ? 0.284 -2.328 38.207 1.00 14.62 201 ALA C N 1
ATOM 5512 C CA . ALA C 1 209 ? -0.691 -1.695 39.095 1.00 16.66 201 ALA C CA 1
ATOM 5513 C C . ALA C 1 209 ? -1.979 -2.504 39.206 1.00 17.19 201 ALA C C 1
ATOM 5514 O O . ALA C 1 209 ? -2.651 -2.452 40.247 1.00 18.88 201 ALA C O 1
ATOM 5516 N N . LEU C 1 210 ? -2.350 -3.216 38.139 1.00 14.37 202 LEU C N 1
ATOM 5517 C CA . LEU C 1 210 ? -3.564 -4.026 38.121 1.00 13.45 202 LEU C CA 1
ATOM 5518 C C . LEU C 1 210 ? -3.344 -5.354 38.841 1.00 17.24 202 LEU C C 1
ATOM 5519 O O . LEU C 1 210 ? -4.196 -5.789 39.620 1.00 14.92 202 LEU C O 1
ATOM 5524 N N . VAL C 1 211 ? -2.205 -6.005 38.584 1.00 15.85 203 VAL C N 1
ATOM 5525 C CA . VAL C 1 211 ? -1.856 -7.238 39.298 1.00 15.74 203 VAL C CA 1
ATOM 5526 C C . VAL C 1 211 ? -1.844 -7.001 40.803 1.00 19.84 203 VAL C C 1
ATOM 5527 O O . VAL C 1 211 ? -2.347 -7.823 41.581 1.00 22.65 203 VAL C O 1
ATOM 5531 N N . ASP C 1 212 ? -1.288 -5.871 41.242 1.00 18.41 204 ASP C N 1
ATOM 5532 C CA . ASP C 1 212 ? -1.164 -5.578 42.668 1.00 24.50 204 ASP C CA 1
ATOM 5533 C C . ASP C 1 212 ? -2.460 -5.088 43.308 1.00 26.74 204 ASP C C 1
ATOM 5534 O O . ASP C 1 212 ? -2.467 -4.831 44.514 1.00 24.55 204 ASP C O 1
ATOM 5539 N N . ASP C 1 213 ? -3.544 -4.949 42.548 1.00 24.16 205 ASP C N 1
ATOM 5540 C CA . ASP C 1 213 ? -4.823 -4.446 43.051 1.00 18.35 205 ASP C CA 1
ATOM 5541 C C . ASP C 1 213 ? -5.762 -5.643 43.180 1.00 22.60 205 ASP C C 1
ATOM 5542 O O . ASP C 1 213 ? -6.288 -6.130 42.179 1.00 18.80 205 ASP C O 1
ATOM 5547 N N . ALA C 1 214 ? -5.973 -6.107 44.416 1.00 22.39 206 ALA C N 1
ATOM 5548 C CA . ALA C 1 214 ? -6.799 -7.297 44.631 1.00 23.25 206 ALA C CA 1
ATOM 5549 C C . ALA C 1 214 ? -8.217 -7.101 44.104 1.00 19.96 206 ALA C C 1
ATOM 5550 O O . ALA C 1 214 ? -8.803 -8.022 43.520 1.00 20.36 206 ALA C O 1
ATOM 5552 N N . ALA C 1 215 ? -8.781 -5.907 44.296 1.00 17.74 207 ALA C N 1
ATOM 5553 C CA . ALA C 1 215 ? -10.112 -5.617 43.781 1.00 21.43 207 ALA C CA 1
ATOM 5554 C C . ALA C 1 215 ? -10.166 -5.730 42.261 1.00 19.19 207 ALA C C 1
ATOM 5555 O O . ALA C 1 215 ? -11.142 -6.255 41.708 1.00 17.61 207 ALA C O 1
ATOM 5557 N N . PHE C 1 216 ? -9.146 -5.208 41.561 1.00 14.24 208 PHE C N 1
ATOM 5558 C CA . PHE C 1 216 ? -9.138 -5.330 40.107 1.00 14.10 208 PHE C CA 1
ATOM 5559 C C . PHE C 1 216 ? -9.018 -6.791 39.689 1.00 13.47 208 PHE C C 1
ATOM 5560 O O . PHE C 1 216 ? -9.745 -7.264 38.805 1.00 13.01 208 PHE C O 1
ATOM 5568 N N . SER C 1 217 ? -8.090 -7.522 40.308 1.00 15.44 209 SER C N 1
ATOM 5569 C CA A SER C 1 217 ? -7.907 -8.927 39.956 0.74 15.97 209 SER C CA 1
ATOM 5570 C CA B SER C 1 217 ? -7.912 -8.929 39.950 0.26 16.31 209 SER C CA 1
ATOM 5571 C C . SER C 1 217 ? -9.191 -9.724 40.179 1.00 16.75 209 SER C C 1
ATOM 5572 O O . SER C 1 217 ? -9.582 -10.542 39.336 1.00 16.76 209 SER C O 1
ATOM 5577 N N . ASP C 1 218 ? -9.862 -9.494 41.310 1.00 17.17 210 ASP C N 1
ATOM 5578 C CA . ASP C 1 218 ? -11.141 -10.152 41.558 1.00 17.23 210 ASP C CA 1
ATOM 5579 C C . ASP C 1 218 ? -12.152 -9.819 40.462 1.00 18.59 210 ASP C C 1
ATOM 5580 O O . ASP C 1 218 ? -12.830 -10.714 39.935 1.00 16.88 210 ASP C O 1
ATOM 5585 N N . TRP C 1 219 ? -12.249 -8.537 40.088 1.00 14.58 211 TRP C N 1
ATOM 5586 C CA . TRP C 1 219 ? -13.147 -8.132 39.004 1.00 18.46 211 TRP C CA 1
ATOM 5587 C C . TRP C 1 219 ? -12.777 -8.839 37.705 1.00 15.22 211 TRP C C 1
ATOM 5588 O O . TRP C 1 219 ? -13.650 -9.364 36.998 1.00 16.50 211 TRP C O 1
ATOM 5599 N N . LEU C 1 220 ? -11.481 -8.896 37.389 1.00 10.61 212 LEU C N 1
ATOM 5600 C CA . LEU C 1 220 ? -11.066 -9.481 36.120 1.00 12.21 212 LEU C CA 1
ATOM 5601 C C . LEU C 1 220 ? -11.420 -10.960 36.050 1.00 13.81 212 LEU C C 1
ATOM 5602 O O . LEU C 1 220 ? -11.864 -11.454 35.002 1.00 11.26 212 LEU C O 1
ATOM 5607 N N . CYS C 1 221 ? -11.223 -11.692 37.147 1.00 13.42 213 CYS C N 1
ATOM 5608 C CA . CYS C 1 221 ? -11.509 -13.120 37.109 1.00 14.75 213 CYS C CA 1
ATOM 5609 C C . CYS C 1 221 ? -13.004 -13.386 36.939 1.00 19.28 213 CYS C C 1
ATOM 5610 O O . CYS C 1 221 ? -13.383 -14.385 36.320 1.00 18.69 213 CYS C O 1
ATOM 5613 N N . LYS C 1 222 ? -13.866 -12.505 37.458 1.00 16.81 214 LYS C N 1
ATOM 5614 C CA . LYS C 1 222 ? -15.304 -12.648 37.222 1.00 14.56 214 LYS C CA 1
ATOM 5615 C C . LYS C 1 222 ? -15.708 -12.191 35.830 1.00 14.62 214 LYS C C 1
ATOM 5616 O O . LYS C 1 222 ? -16.674 -12.724 35.261 1.00 14.20 214 LYS C O 1
ATOM 5622 N N . ARG C 1 223 ? -14.999 -11.197 35.286 1.00 11.95 215 ARG C N 1
ATOM 5623 C CA . ARG C 1 223 ? -15.315 -10.628 33.977 1.00 12.52 215 ARG C CA 1
ATOM 5624 C C . ARG C 1 223 ? -14.901 -11.547 32.832 1.00 11.42 215 ARG C C 1
ATOM 5625 O O . ARG C 1 223 ? -15.508 -11.515 31.757 1.00 13.96 215 ARG C O 1
ATOM 5633 N N . THR C 1 224 ? -13.893 -12.369 33.058 1.00 10.00 216 THR C N 1
ATOM 5634 C CA . THR C 1 224 ? -13.314 -13.229 32.033 1.00 9.60 216 THR C CA 1
ATOM 5635 C C . THR C 1 224 ? -13.975 -14.601 32.080 1.00 8.71 216 THR C C 1
ATOM 5636 O O . THR C 1 224 ? -13.908 -15.264 33.121 1.00 10.97 216 THR C O 1
ATOM 5640 N N . PRO C 1 225 ? -14.600 -15.072 30.994 1.00 10.29 217 PRO C N 1
ATOM 5641 C CA . PRO C 1 225 ? -15.201 -16.419 31.024 1.00 9.91 217 PRO C CA 1
ATOM 5642 C C . PRO C 1 225 ? -14.239 -17.501 31.495 1.00 8.53 217 PRO C C 1
ATOM 5643 O O . PRO C 1 225 ? -14.637 -18.372 32.285 1.00 10.97 217 PRO C O 1
ATOM 5647 N N . ALA C 1 226 ? -12.967 -17.426 31.083 1.00 9.20 218 ALA C N 1
ATOM 5648 C CA . ALA C 1 226 ? -11.957 -18.393 31.521 1.00 10.00 218 ALA C CA 1
ATOM 5649 C C . ALA C 1 226 ? -11.656 -18.293 33.014 1.00 10.10 218 ALA C C 1
ATOM 5650 O O . ALA C 1 226 ? -11.092 -19.235 33.586 1.00 13.85 218 ALA C O 1
ATOM 5652 N N . GLY C 1 227 ? -11.986 -17.167 33.647 1.00 10.75 219 GLY C N 1
ATOM 5653 C CA . GLY C 1 227 ? -11.936 -17.062 35.096 1.00 14.31 219 GLY C CA 1
ATOM 5654 C C . GLY C 1 227 ? -10.577 -16.762 35.682 1.00 14.59 219 GLY C C 1
ATOM 5655 O O . GLY C 1 227 ? -10.381 -16.970 36.889 1.00 12.91 219 GLY C O 1
ATOM 5656 N N . ARG C 1 228 ? -9.645 -16.261 34.876 1.00 12.77 220 ARG C N 1
ATOM 5657 C CA . ARG C 1 228 ? -8.267 -16.088 35.318 1.00 10.96 220 ARG C CA 1
ATOM 5658 C C . ARG C 1 228 ? -7.561 -15.105 34.407 1.00 11.02 220 ARG C C 1
ATOM 5659 O O . ARG C 1 228 ? -8.011 -14.831 33.290 1.00 11.06 220 ARG C O 1
ATOM 5667 N N . TRP C 1 229 ? -6.416 -14.603 34.894 1.00 9.73 221 TRP C N 1
ATOM 5668 C CA . TRP C 1 229 ? -5.466 -13.933 34.018 1.00 9.76 221 TRP C CA 1
ATOM 5669 C C . TRP C 1 229 ? -4.941 -14.913 32.969 1.00 11.12 221 TRP C C 1
ATOM 5670 O O . TRP C 1 229 ? -4.848 -16.124 33.207 1.00 10.82 221 TRP C O 1
ATOM 5681 N N . GLY C 1 230 ? -4.537 -14.376 31.821 1.00 9.23 222 GLY C N 1
ATOM 5682 C CA . GLY C 1 230 ? -3.756 -15.172 30.900 1.00 8.08 222 GLY C CA 1
ATOM 5683 C C . GLY C 1 230 ? -2.321 -15.306 31.365 1.00 9.98 222 GLY C C 1
ATOM 5684 O O . GLY C 1 230 ? -1.845 -14.552 32.213 1.00 11.95 222 GLY C O 1
ATOM 5685 N N . GLN C 1 231 ? -1.631 -16.309 30.821 1.00 9.62 223 GLN C N 1
ATOM 5686 C CA A GLN C 1 231 ? -0.198 -16.490 31.028 0.63 9.64 223 GLN C CA 1
ATOM 5687 C CA B GLN C 1 231 ? -0.203 -16.500 31.025 0.37 12.56 223 GLN C CA 1
ATOM 5688 C C . GLN C 1 231 ? 0.496 -16.236 29.700 1.00 9.47 223 GLN C C 1
ATOM 5689 O O . GLN C 1 231 ? -0.013 -16.629 28.647 1.00 10.55 223 GLN C O 1
ATOM 5700 N N . VAL C 1 232 ? 1.661 -15.565 29.742 1.00 9.34 224 VAL C N 1
ATOM 5701 C CA . VAL C 1 232 ? 2.197 -14.999 28.497 1.00 8.90 224 VAL C CA 1
ATOM 5702 C C . VAL C 1 232 ? 2.493 -16.063 27.445 1.00 10.17 224 VAL C C 1
ATOM 5703 O O . VAL C 1 232 ? 2.328 -15.809 26.245 1.00 10.51 224 VAL C O 1
ATOM 5707 N N . ASP C 1 233 ? 2.879 -17.273 27.853 1.00 11.25 225 ASP C N 1
ATOM 5708 C CA . ASP C 1 233 ? 3.131 -18.294 26.836 1.00 10.73 225 ASP C CA 1
ATOM 5709 C C . ASP C 1 233 ? 1.880 -18.651 26.046 1.00 10.84 225 ASP C C 1
ATOM 5710 O O . ASP C 1 233 ? 2.008 -19.261 24.973 1.00 10.25 225 ASP C O 1
ATOM 5715 N N . GLU C 1 234 ? 0.680 -18.273 26.527 1.00 11.37 226 GLU C N 1
ATOM 5716 C CA . GLU C 1 234 ? -0.552 -18.583 25.814 1.00 8.96 226 GLU C CA 1
ATOM 5717 C C . GLU C 1 234 ? -0.759 -17.700 24.599 1.00 9.54 226 GLU C C 1
ATOM 5718 O O . GLU C 1 234 ? -1.740 -17.889 23.876 1.00 10.28 226 GLU C O 1
ATOM 5724 N N . LEU C 1 235 ? 0.138 -16.728 24.371 1.00 9.97 227 LEU C N 1
ATOM 5725 C CA . LEU C 1 235 ? 0.122 -15.905 23.171 1.00 7.80 227 LEU C CA 1
ATOM 5726 C C . LEU C 1 235 ? 1.003 -16.468 22.054 1.00 8.98 227 LEU C C 1
ATOM 5727 O O . LEU C 1 235 ? 0.875 -16.034 20.907 1.00 8.62 227 LEU C O 1
ATOM 5732 N N . CYS C 1 236 ? 1.877 -17.435 22.354 1.00 8.40 228 CYS C N 1
ATOM 5733 C CA . CYS C 1 236 ? 2.826 -17.901 21.343 1.00 9.62 228 CYS C CA 1
ATOM 5734 C C . CYS C 1 236 ? 2.128 -18.624 20.202 1.00 10.58 228 CYS C C 1
ATOM 5735 O O . CYS C 1 236 ? 2.536 -18.490 19.039 1.00 9.26 228 CYS C O 1
ATOM 5738 N N . GLY C 1 237 ? 1.102 -19.412 20.510 1.00 10.46 229 GLY C N 1
ATOM 5739 C CA . GLY C 1 237 ? 0.436 -20.167 19.459 1.00 7.19 229 GLY C CA 1
ATOM 5740 C C . GLY C 1 237 ? -0.134 -19.260 18.390 1.00 9.41 229 GLY C C 1
ATOM 5741 O O . GLY C 1 237 ? 0.067 -19.485 17.186 1.00 9.52 229 GLY C O 1
ATOM 5742 N N . ALA C 1 238 ? -0.857 -18.215 18.818 1.00 8.86 230 ALA C N 1
ATOM 5743 C CA . ALA C 1 238 ? -1.445 -17.280 17.859 1.00 8.20 230 ALA C CA 1
ATOM 5744 C C . ALA C 1 238 ? -0.374 -16.590 17.031 1.00 7.74 230 ALA C C 1
ATOM 5745 O O . ALA C 1 238 ? -0.561 -16.368 15.829 1.00 8.64 230 ALA C O 1
ATOM 5747 N N . ALA C 1 239 ? 0.749 -16.234 17.660 1.00 9.51 231 ALA C N 1
ATOM 5748 C CA . ALA C 1 239 ? 1.832 -15.566 16.935 1.00 6.02 231 ALA C CA 1
ATOM 5749 C C . ALA C 1 239 ? 2.459 -16.502 15.908 1.00 7.13 231 ALA C C 1
ATOM 5750 O O . ALA C 1 239 ? 2.695 -16.102 14.760 1.00 10.12 231 ALA C O 1
ATOM 5752 N N . ILE C 1 240 ? 2.693 -17.763 16.290 1.00 6.24 232 ILE C N 1
ATOM 5753 C CA . ILE C 1 240 ? 3.264 -18.731 15.355 1.00 6.66 232 ILE C CA 1
ATOM 5754 C C . ILE C 1 240 ? 2.304 -18.966 14.194 1.00 9.01 232 ILE C C 1
ATOM 5755 O O . ILE C 1 240 ? 2.715 -19.004 13.032 1.00 9.34 232 ILE C O 1
ATOM 5760 N N . PHE C 1 241 ? 1.004 -19.097 14.492 1.00 7.05 233 PHE C N 1
ATOM 5761 C CA . PHE C 1 241 ? 0.005 -19.277 13.438 1.00 6.50 233 PHE C CA 1
ATOM 5762 C C . PHE C 1 241 ? 0.028 -18.120 12.434 1.00 7.90 233 PHE C C 1
ATOM 5763 O O . PHE C 1 241 ? 0.148 -18.335 11.221 1.00 7.40 233 PHE C O 1
ATOM 5771 N N . LEU C 1 242 ? -0.051 -16.883 12.929 1.00 9.13 234 LEU C N 1
ATOM 5772 C CA . LEU C 1 242 ? -0.072 -15.715 12.051 1.00 7.27 234 LEU C CA 1
ATOM 5773 C C . LEU C 1 242 ? 1.263 -15.469 11.356 1.00 8.52 234 LEU C C 1
ATOM 5774 O O . LEU C 1 242 ? 1.293 -14.759 10.348 1.00 10.82 234 LEU C O 1
ATOM 5779 N N . ALA C 1 243 ? 2.362 -16.067 11.832 1.00 7.89 235 ALA C N 1
ATOM 5780 C CA . ALA C 1 243 ? 3.646 -15.916 11.164 1.00 7.66 235 ALA C CA 1
ATOM 5781 C C . ALA C 1 243 ? 3.925 -17.001 10.123 1.00 6.76 235 ALA C C 1
ATOM 5782 O O . ALA C 1 243 ? 4.894 -16.867 9.359 1.00 8.95 235 ALA C O 1
ATOM 5784 N N . SER C 1 244 ? 3.123 -18.064 10.085 1.00 7.51 236 SER C N 1
ATOM 5785 C CA . SER C 1 244 ? 3.435 -19.280 9.343 1.00 8.98 236 SER C CA 1
ATOM 5786 C C . SER C 1 244 ? 2.592 -19.393 8.075 1.00 11.74 236 SER C C 1
ATOM 5787 O O . SER C 1 244 ? 1.634 -18.644 7.855 1.00 10.05 236 SER C O 1
ATOM 5790 N N . ALA C 1 245 ? 2.945 -20.390 7.249 1.00 8.45 237 ALA C N 1
ATOM 5791 C CA . ALA C 1 245 ? 2.155 -20.642 6.048 1.00 10.02 237 ALA C CA 1
ATOM 5792 C C . ALA C 1 245 ? 0.751 -21.127 6.386 1.00 11.30 237 ALA C C 1
ATOM 5793 O O . ALA C 1 245 ? -0.138 -21.050 5.534 1.00 12.74 237 ALA C O 1
ATOM 5795 N N . ALA C 1 246 ? 0.520 -21.578 7.619 1.00 11.24 238 ALA C N 1
ATOM 5796 C CA . ALA C 1 246 ? -0.818 -22.006 8.025 1.00 14.35 238 ALA C CA 1
ATOM 5797 C C . ALA C 1 246 ? -1.844 -20.877 7.959 1.00 13.62 238 ALA C C 1
ATOM 5798 O O . ALA C 1 246 ? -3.047 -21.158 7.954 1.00 15.60 238 ALA C O 1
ATOM 5800 N N . SER C 1 247 ? -1.407 -19.611 7.917 1.00 10.95 239 SER C N 1
ATOM 5801 C CA . SER C 1 247 ? -2.310 -18.468 7.883 1.00 14.33 239 SER C CA 1
ATOM 5802 C C . SER C 1 247 ? -2.159 -17.653 6.604 1.00 10.43 239 SER C C 1
ATOM 5803 O O . SER C 1 247 ? -2.461 -16.457 6.596 1.00 13.89 239 SER C O 1
ATOM 5806 N N . ASP C 1 248 ? -1.695 -18.272 5.506 1.00 8.06 240 ASP C N 1
ATOM 5807 C CA . ASP C 1 248 ? -1.450 -17.490 4.290 1.00 8.01 240 ASP C CA 1
ATOM 5808 C C . ASP C 1 248 ? -2.720 -16.863 3.699 1.00 10.54 240 ASP C C 1
ATOM 5809 O O . ASP C 1 248 ? -2.610 -15.879 2.963 1.00 11.69 240 ASP C O 1
ATOM 5814 N N . PHE C 1 249 ? -3.913 -17.415 3.970 1.00 8.86 241 PHE C N 1
ATOM 5815 C CA . PHE C 1 249 ? -5.173 -16.826 3.519 1.00 8.14 241 PHE C CA 1
ATOM 5816 C C . PHE C 1 249 ? -5.885 -16.052 4.637 1.00 8.75 241 PHE C C 1
ATOM 5817 O O . PHE C 1 249 ? -7.083 -15.756 4.514 1.00 9.55 241 PHE C O 1
ATOM 5825 N N . VAL C 1 250 ? -5.169 -15.725 5.719 1.00 7.71 242 VAL C N 1
ATOM 5826 C CA . VAL C 1 250 ? -5.671 -14.855 6.783 1.00 7.72 242 VAL C CA 1
ATOM 5827 C C . VAL C 1 250 ? -5.029 -13.490 6.592 1.00 6.83 242 VAL C C 1
ATOM 5828 O O . VAL C 1 250 ? -3.797 -13.384 6.576 1.00 7.86 242 VAL C O 1
ATOM 5832 N N . ASN C 1 251 ? -5.842 -12.444 6.415 1.00 6.66 243 ASN C N 1
ATOM 5833 C CA . ASN C 1 251 ? -5.261 -11.135 6.131 1.00 6.96 243 ASN C CA 1
ATOM 5834 C C . ASN C 1 251 ? -6.197 -10.059 6.655 1.00 8.46 243 ASN C C 1
ATOM 5835 O O . ASN C 1 251 ? -7.423 -10.189 6.556 1.00 8.09 243 ASN C O 1
ATOM 5840 N N . GLY C 1 252 ? -5.610 -9.015 7.244 1.00 7.37 244 GLY C N 1
ATOM 5841 C CA . GLY C 1 252 ? -6.379 -7.895 7.753 1.00 6.93 244 GLY C CA 1
ATOM 5842 C C . GLY C 1 252 ? -7.173 -8.165 9.013 1.00 7.42 244 GLY C C 1
ATOM 5843 O O . GLY C 1 252 ? -7.943 -7.293 9.428 1.00 9.01 244 GLY C O 1
ATOM 5844 N N . GLN C 1 253 ? -6.982 -9.312 9.662 1.00 6.53 245 GLN C N 1
ATOM 5845 C CA . GLN C 1 253 ? -7.795 -9.709 10.810 1.00 8.20 245 GLN C CA 1
ATOM 5846 C C . GLN C 1 253 ? -7.088 -9.396 12.117 1.00 9.23 245 GLN C C 1
ATOM 5847 O O . GLN C 1 253 ? -5.860 -9.375 12.182 1.00 11.26 245 GLN C O 1
ATOM 5853 N N . THR C 1 254 ? -7.864 -9.224 13.187 1.00 8.01 246 THR C N 1
ATOM 5854 C CA . THR C 1 254 ? -7.285 -9.166 14.529 1.00 7.26 246 THR C CA 1
ATOM 5855 C C . THR C 1 254 ? -7.871 -10.312 15.350 1.00 7.78 246 THR C C 1
ATOM 5856 O O . THR C 1 254 ? -9.102 -10.413 15.487 1.00 9.87 246 THR C O 1
ATOM 5860 N N . LEU C 1 255 ? -6.982 -11.175 15.876 1.00 6.97 247 LEU C N 1
ATOM 5861 C CA . LEU C 1 255 ? -7.337 -12.356 16.662 1.00 6.78 247 LEU C CA 1
ATOM 5862 C C . LEU C 1 255 ? -7.186 -12.012 18.138 1.00 7.03 247 LEU C C 1
ATOM 5863 O O . LEU C 1 255 ? -6.093 -11.651 18.575 1.00 8.56 247 LEU C O 1
ATOM 5868 N N . PHE C 1 256 ? -8.285 -12.094 18.893 1.00 7.81 248 PHE C N 1
ATOM 5869 C CA . PHE C 1 256 ? -8.269 -11.784 20.322 1.00 9.12 248 PHE C CA 1
ATOM 5870 C C . PHE C 1 256 ? -7.941 -13.049 21.108 1.00 8.01 248 PHE C C 1
ATOM 5871 O O . PHE C 1 256 ? -8.557 -14.093 20.885 1.00 8.83 248 PHE C O 1
ATOM 5879 N N . VAL C 1 257 ? -6.959 -12.947 22.011 1.00 5.75 249 VAL C N 1
ATOM 5880 C CA . VAL C 1 257 ? -6.528 -14.067 22.855 1.00 5.09 249 VAL C CA 1
ATOM 5881 C C . VAL C 1 257 ? -6.760 -13.630 24.298 1.00 7.20 249 VAL C C 1
ATOM 5882 O O . VAL C 1 257 ? -5.865 -13.091 24.954 1.00 8.49 249 VAL C O 1
ATOM 5886 N N . ASP C 1 258 ? -7.991 -13.858 24.806 1.00 5.21 250 ASP C N 1
ATOM 5887 C CA . ASP C 1 258 ? -8.425 -13.111 25.988 1.00 8.22 250 ASP C CA 1
ATOM 5888 C C . ASP C 1 258 ? -9.314 -13.949 26.900 1.00 9.53 250 ASP C C 1
ATOM 5889 O O . ASP C 1 258 ? -9.983 -13.386 27.787 1.00 7.23 250 ASP C O 1
ATOM 5894 N N . GLY C 1 259 ? -9.313 -15.272 26.728 1.00 7.65 251 GLY C N 1
ATOM 5895 C CA . GLY C 1 259 ? -10.096 -16.114 27.607 1.00 7.58 251 GLY C CA 1
ATOM 5896 C C . GLY C 1 259 ? -11.581 -15.865 27.504 1.00 9.16 251 GLY C C 1
ATOM 5897 O O . GLY C 1 259 ? -12.335 -16.214 28.426 1.00 9.27 251 GLY C O 1
ATOM 5898 N N . GLY C 1 260 ? -12.024 -15.224 26.415 1.00 8.03 252 GLY C N 1
ATOM 5899 C CA . GLY C 1 260 ? -13.430 -14.939 26.214 1.00 7.52 252 GLY C CA 1
ATOM 5900 C C . GLY C 1 260 ? -13.897 -13.540 26.584 1.00 8.54 252 GLY C C 1
ATOM 5901 O O . GLY C 1 260 ? -15.084 -13.248 26.396 1.00 11.03 252 GLY C O 1
ATOM 5902 N N . LEU C 1 261 ? -13.018 -12.679 27.117 1.00 8.27 253 LEU C N 1
ATOM 5903 C CA . LEU C 1 261 ? -13.459 -11.405 27.693 1.00 6.61 253 LEU C CA 1
ATOM 5904 C C . LEU C 1 261 ? -14.299 -10.590 26.709 1.00 9.85 253 LEU C C 1
ATOM 5905 O O . LEU C 1 261 ? -15.416 -10.158 27.038 1.00 9.94 253 LEU C O 1
ATOM 5910 N N . THR C 1 262 ? -13.790 -10.383 25.488 1.00 8.60 254 THR C N 1
ATOM 5911 C CA . THR C 1 262 ? -14.506 -9.533 24.540 1.00 9.91 254 THR C CA 1
ATOM 5912 C C . THR C 1 262 ? -15.765 -10.179 23.972 1.00 10.46 254 THR C C 1
ATOM 5913 O O . THR C 1 262 ? -16.521 -9.493 23.270 1.00 13.61 254 THR C O 1
ATOM 5917 N N . SER C 1 263 ? -16.011 -11.466 24.216 1.00 8.58 255 SER C N 1
ATOM 5918 C CA . SER C 1 263 ? -17.223 -12.078 23.676 1.00 9.36 255 SER C CA 1
ATOM 5919 C C . SER C 1 263 ? -18.418 -12.004 24.624 1.00 10.00 255 SER C C 1
ATOM 5920 O O . SER C 1 263 ? -19.523 -12.395 24.234 1.00 11.00 255 SER C O 1
ATOM 5923 N N . ALA C 1 264 ? -18.234 -11.535 25.858 1.00 8.70 256 ALA C N 1
ATOM 5924 C CA . ALA C 1 264 ? -19.268 -11.611 26.877 1.00 10.22 256 ALA C CA 1
ATOM 5925 C C . ALA C 1 264 ? -19.499 -10.253 27.515 1.00 10.61 256 ALA C C 1
ATOM 5926 O O . ALA C 1 264 ? -18.621 -9.378 27.523 1.00 10.66 256 ALA C O 1
ATOM 5928 N N . VAL C 1 265 ? -20.678 -10.109 28.114 1.00 10.86 257 VAL C N 1
ATOM 5929 C CA . VAL C 1 265 ? -20.926 -8.964 28.983 1.00 9.22 257 VAL C CA 1
ATOM 5930 C C . VAL C 1 265 ? -20.158 -9.170 30.289 1.00 13.97 257 VAL C C 1
ATOM 5931 O O . VAL C 1 265 ? -19.854 -8.194 30.981 1.00 15.42 257 VAL C O 1
ATOM 5936 N N . MET D 1 9 ? -49.856 16.170 22.040 1.00 66.43 1 MET D N 1
ATOM 5937 C CA . MET D 1 9 ? -49.502 14.756 22.044 1.00 53.36 1 MET D CA 1
ATOM 5938 C C . MET D 1 9 ? -48.390 14.492 21.039 1.00 45.98 1 MET D C 1
ATOM 5939 O O . MET D 1 9 ? -48.582 13.781 20.056 1.00 42.98 1 MET D O 1
ATOM 5941 N N . THR D 1 10 ? -47.222 15.082 21.292 1.00 44.74 2 THR D N 1
ATOM 5942 C CA . THR D 1 10 ? -46.080 14.904 20.404 1.00 38.58 2 THR D CA 1
ATOM 5943 C C . THR D 1 10 ? -44.776 14.764 21.190 1.00 37.42 2 THR D C 1
ATOM 5944 O O . THR D 1 10 ? -43.690 14.942 20.608 1.00 29.39 2 THR D O 1
ATOM 5946 N N . HIS D 1 11 ? -44.869 14.438 22.488 1.00 36.27 3 HIS D N 1
ATOM 5947 C CA . HIS D 1 11 ? -43.716 14.334 23.381 1.00 36.64 3 HIS D CA 1
ATOM 5948 C C . HIS D 1 11 ? -42.478 13.758 22.700 1.00 33.71 3 HIS D C 1
ATOM 5949 O O . HIS D 1 11 ? -41.446 14.431 22.600 1.00 27.21 3 HIS D O 1
ATOM 5951 N N . ALA D 1 12 ? -42.578 12.514 22.205 1.00 30.65 4 ALA D N 1
ATOM 5952 C CA . ALA D 1 12 ? -41.400 11.817 21.686 1.00 32.83 4 ALA D CA 1
ATOM 5953 C C . ALA D 1 12 ? -40.738 12.579 20.544 1.00 33.48 4 ALA D C 1
ATOM 5954 O O . ALA D 1 12 ? -39.528 12.434 20.326 1.00 29.28 4 ALA D O 1
ATOM 5956 N N . LEU D 1 13 ? -41.504 13.398 19.816 1.00 33.11 5 LEU D N 1
ATOM 5957 C CA . LEU D 1 13 ? -40.945 14.174 18.709 1.00 31.64 5 LEU D CA 1
ATOM 5958 C C . LEU D 1 13 ? -40.285 15.457 19.190 1.00 29.46 5 LEU D C 1
ATOM 5959 O O . LEU D 1 13 ? -39.266 15.887 18.631 1.00 27.72 5 LEU D O 1
ATOM 5964 N N . ASP D 1 14 ? -40.849 16.099 20.213 1.00 30.18 6 ASP D N 1
ATOM 5965 C CA . ASP D 1 14 ? -40.193 17.273 20.779 1.00 22.77 6 ASP D CA 1
ATOM 5966 C C . ASP D 1 14 ? -38.852 16.930 21.411 1.00 19.22 6 ASP D C 1
ATOM 5967 O O . ASP D 1 14 ? -38.104 17.838 21.763 1.00 22.53 6 ASP D O 1
ATOM 5972 N N . ARG D 1 15 ? -38.516 15.641 21.540 1.00 18.67 7 ARG D N 1
ATOM 5973 C CA . ARG D 1 15 ? -37.216 15.248 22.060 1.00 22.71 7 ARG D CA 1
ATOM 5974 C C . ARG D 1 15 ? -36.081 15.510 21.076 1.00 21.68 7 ARG D C 1
ATOM 5975 O O . ARG D 1 15 ? -34.916 15.392 21.464 1.00 19.99 7 ARG D O 1
ATOM 5977 N N . PHE D 1 16 ? -36.375 15.869 19.824 1.00 14.77 8 PHE D N 1
ATOM 5978 C CA . PHE D 1 16 ? -35.317 16.196 18.868 1.00 13.06 8 PHE D CA 1
ATOM 5979 C C . PHE D 1 16 ? -34.977 17.685 18.835 1.00 14.49 8 PHE D C 1
ATOM 5980 O O . PHE D 1 16 ? -33.999 18.055 18.172 1.00 13.45 8 PHE D O 1
ATOM 5988 N N . ARG D 1 17 ? -35.771 18.537 19.495 1.00 14.20 9 ARG D N 1
ATOM 5989 C CA . ARG D 1 17 ? -35.509 19.977 19.503 1.00 14.29 9 ARG D CA 1
ATOM 5990 C C . ARG D 1 17 ? -34.238 20.296 20.280 1.00 15.62 9 ARG D C 1
ATOM 5991 O O . ARG D 1 17 ? -33.969 19.705 21.331 1.00 14.53 9 ARG D O 1
ATOM 5999 N N . LEU D 1 18 ? -33.473 21.274 19.789 1.00 12.45 10 LEU D N 1
ATOM 6000 C CA . LEU D 1 18 ? -32.236 21.674 20.462 1.00 12.35 10 LEU D CA 1
ATOM 6001 C C . LEU D 1 18 ? -32.325 23.065 21.079 1.00 12.48 10 LEU D C 1
ATOM 6002 O O . LEU D 1 18 ? -31.294 23.645 21.429 1.00 12.42 10 LEU D O 1
ATOM 6007 N N . ASP D 1 19 ? -33.532 23.602 21.251 1.00 14.08 11 ASP D N 1
ATOM 6008 C CA . ASP D 1 19 ? -33.680 24.935 21.829 1.00 15.42 11 ASP D CA 1
ATOM 6009 C C . ASP D 1 19 ? -33.028 25.003 23.204 1.00 16.98 11 ASP D C 1
ATOM 6010 O O . ASP D 1 19 ? -33.164 24.088 24.021 1.00 16.00 11 ASP D O 1
ATOM 6015 N N . GLY D 1 20 ? -32.321 26.105 23.458 1.00 15.23 12 GLY D N 1
ATOM 6016 C CA . GLY D 1 20 ? -31.642 26.307 24.721 1.00 15.23 12 GLY D CA 1
ATOM 6017 C C . GLY D 1 20 ? -30.262 25.690 24.801 1.00 16.21 12 GLY D C 1
ATOM 6018 O O . GLY D 1 20 ? -29.580 25.873 25.818 1.00 18.39 12 GLY D O 1
ATOM 6019 N N . ARG D 1 21 ? -29.837 24.965 23.766 1.00 11.71 13 ARG D N 1
ATOM 6020 C CA A ARG D 1 21 ? -28.536 24.313 23.710 0.49 10.57 13 ARG D CA 1
ATOM 6021 C CA B ARG D 1 21 ? -28.537 24.309 23.707 0.51 10.55 13 ARG D CA 1
ATOM 6022 C C . ARG D 1 21 ? -27.624 25.051 22.737 1.00 11.05 13 ARG D C 1
ATOM 6023 O O . ARG D 1 21 ? -28.081 25.619 21.748 1.00 13.25 13 ARG D O 1
ATOM 6038 N N . ARG D 1 22 ? -26.320 25.038 23.019 1.00 12.39 14 ARG D N 1
ATOM 6039 C CA . ARG D 1 22 ? -25.325 25.625 22.124 1.00 8.50 14 ARG D CA 1
ATOM 6040 C C . ARG D 1 22 ? -24.406 24.540 21.583 1.00 9.74 14 ARG D C 1
ATOM 6041 O O . ARG D 1 22 ? -23.893 23.722 22.358 1.00 12.04 14 ARG D O 1
ATOM 6049 N N . ALA D 1 23 ? -24.175 24.558 20.265 1.00 7.89 15 ALA D N 1
ATOM 6050 C CA . ALA D 1 23 ? -23.366 23.552 19.585 1.00 9.12 15 ALA D CA 1
ATOM 6051 C C . ALA D 1 23 ? -22.152 24.210 18.953 1.00 10.25 15 ALA D C 1
ATOM 6052 O O . ALA D 1 23 ? -22.294 25.177 18.201 1.00 11.50 15 ALA D O 1
ATOM 6054 N N . LEU D 1 24 ? -20.969 23.660 19.235 1.00 7.98 16 LEU D N 1
ATOM 6055 C CA . LEU D 1 24 ? -19.739 24.039 18.554 1.00 9.52 16 LEU D CA 1
ATOM 6056 C C . LEU D 1 24 ? -19.412 22.966 17.518 1.00 8.18 16 LEU D C 1
ATOM 6057 O O . LEU D 1 24 ? -19.423 21.769 17.834 1.00 8.38 16 LEU D O 1
ATOM 6062 N N . ILE D 1 25 ? -19.131 23.384 16.287 1.00 6.93 17 ILE D N 1
ATOM 6063 C CA . ILE D 1 25 ? -18.768 22.451 15.215 1.00 7.68 17 ILE D CA 1
ATOM 6064 C C . ILE D 1 25 ? -17.356 22.809 14.763 1.00 6.54 17 ILE D C 1
ATOM 6065 O O . ILE D 1 25 ? -17.124 23.908 14.233 1.00 9.45 17 ILE D O 1
ATOM 6070 N N . THR D 1 26 ? -16.404 21.907 14.985 1.00 6.01 18 THR D N 1
ATOM 6071 C CA . THR D 1 26 ? -15.046 22.246 14.548 1.00 6.63 18 THR D CA 1
ATOM 6072 C C . THR D 1 26 ? -14.928 22.162 13.027 1.00 7.31 18 THR D C 1
ATOM 6073 O O . THR D 1 26 ? -15.605 21.364 12.369 1.00 7.52 18 THR D O 1
ATOM 6077 N N . GLY D 1 27 ? -14.048 22.991 12.472 1.00 8.15 19 GLY D N 1
ATOM 6078 C CA . GLY D 1 27 ? -13.887 23.002 11.026 1.00 8.43 19 GLY D CA 1
ATOM 6079 C C . GLY D 1 27 ? -15.171 23.230 10.253 1.00 9.81 19 GLY D C 1
ATOM 6080 O O . GLY D 1 27 ? -15.404 22.567 9.230 1.00 9.52 19 GLY D O 1
ATOM 6081 N N . SER D 1 28 ? -16.010 24.170 10.704 1.00 8.32 20 SER D N 1
ATOM 6082 C CA . SER D 1 28 ? -17.294 24.426 10.056 1.00 9.18 20 SER D CA 1
ATOM 6083 C C . SER D 1 28 ? -17.239 25.601 9.084 1.00 10.86 20 SER D C 1
ATOM 6084 O O . SER D 1 28 ? -18.287 26.185 8.758 1.00 10.82 20 SER D O 1
ATOM 6087 N N . GLY D 1 29 ? -16.039 25.944 8.594 1.00 8.66 21 GLY D N 1
ATOM 6088 C CA . GLY D 1 29 ? -15.915 26.956 7.557 1.00 11.81 21 GLY D CA 1
ATOM 6089 C C . GLY D 1 29 ? -16.442 26.518 6.202 1.00 10.89 21 GLY D C 1
ATOM 6090 O O . GLY D 1 29 ? -16.740 27.374 5.365 1.00 11.51 21 GLY D O 1
ATOM 6091 N N . ARG D 1 30 ? -16.545 25.206 5.965 1.00 11.64 22 ARG D N 1
ATOM 6092 C CA . ARG D 1 30 ? -16.987 24.673 4.675 1.00 10.18 22 ARG D CA 1
ATOM 6093 C C . ARG D 1 30 ? -17.273 23.187 4.874 1.00 9.46 22 ARG D C 1
ATOM 6094 O O . ARG D 1 30 ? -17.052 22.635 5.957 1.00 10.58 22 ARG D O 1
ATOM 6102 N N . GLY D 1 31 ? -17.780 22.543 3.823 1.00 10.17 23 GLY D N 1
ATOM 6103 C CA . GLY D 1 31 ? -17.967 21.102 3.841 1.00 9.94 23 GLY D CA 1
ATOM 6104 C C . GLY D 1 31 ? -19.069 20.604 4.770 1.00 9.84 23 GLY D C 1
ATOM 6105 O O . GLY D 1 31 ? -20.036 21.300 5.077 1.00 9.96 23 GLY D O 1
ATOM 6106 N N . ILE D 1 32 ? -18.896 19.361 5.230 1.00 9.90 24 ILE D N 1
ATOM 6107 C CA . ILE D 1 32 ? -19.859 18.720 6.127 1.00 8.16 24 ILE D CA 1
ATOM 6108 C C . ILE D 1 32 ? -20.080 19.548 7.395 1.00 8.62 24 ILE D C 1
ATOM 6109 O O . ILE D 1 32 ? -21.214 19.697 7.856 1.00 9.72 24 ILE D O 1
ATOM 6114 N N . GLY D 1 33 ? -19.012 20.107 7.972 1.00 7.07 25 GLY D N 1
ATOM 6115 C CA . GLY D 1 33 ? -19.179 20.877 9.200 1.00 7.53 25 GLY D CA 1
ATOM 6116 C C . GLY D 1 33 ? -20.119 22.062 9.042 1.00 9.54 25 GLY D C 1
ATOM 6117 O O . GLY D 1 33 ? -20.935 22.336 9.930 1.00 9.53 25 GLY D O 1
ATOM 6118 N N . LEU D 1 34 ? -19.996 22.794 7.928 1.00 9.60 26 LEU D N 1
ATOM 6119 C CA . LEU D 1 34 ? -20.909 23.912 7.660 1.00 7.97 26 LEU D CA 1
ATOM 6120 C C . LEU D 1 34 ? -22.345 23.424 7.457 1.00 13.20 26 LEU D C 1
ATOM 6121 O O . LEU D 1 34 ? -23.303 24.064 7.927 1.00 11.43 26 LEU D O 1
ATOM 6126 N N . THR D 1 35 ? -22.514 22.301 6.749 1.00 9.35 27 THR D N 1
ATOM 6127 C CA . THR D 1 35 ? -23.848 21.715 6.603 1.00 8.39 27 THR D CA 1
ATOM 6128 C C . THR D 1 35 ? -24.435 21.363 7.963 1.00 7.98 27 THR D C 1
ATOM 6129 O O . THR D 1 35 ? -25.611 21.659 8.245 1.00 10.73 27 THR D O 1
ATOM 6133 N N . LEU D 1 36 ? -23.638 20.697 8.807 1.00 9.89 28 LEU D N 1
ATOM 6134 C CA . LEU D 1 36 ? -24.133 20.270 10.118 1.00 10.63 28 LEU D CA 1
ATOM 6135 C C . LEU D 1 36 ? -24.432 21.462 11.013 1.00 11.38 28 LEU D C 1
ATOM 6136 O O . LEU D 1 36 ? -25.408 21.436 11.773 1.00 11.82 28 LEU D O 1
ATOM 6141 N N . ALA D 1 37 ? -23.611 22.518 10.938 1.00 9.19 29 ALA D N 1
ATOM 6142 C CA . ALA D 1 37 ? -23.909 23.737 11.688 1.00 9.34 29 ALA D CA 1
ATOM 6143 C C . ALA D 1 37 ? -25.299 24.276 11.346 1.00 11.54 29 ALA D C 1
ATOM 6144 O O . ALA D 1 37 ? -26.096 24.584 12.239 1.00 12.05 29 ALA D O 1
ATOM 6146 N N . ARG D 1 38 ? -25.603 24.398 10.056 1.00 9.06 30 ARG D N 1
ATOM 6147 C CA . ARG D 1 38 ? -26.929 24.860 9.649 1.00 10.62 30 ARG D CA 1
ATOM 6148 C C . ARG D 1 38 ? -28.020 23.912 10.130 1.00 13.24 30 ARG D C 1
ATOM 6149 O O . ARG D 1 38 ? -29.071 24.363 10.600 1.00 11.34 30 ARG D O 1
ATOM 6157 N N . GLY D 1 39 ? -27.810 22.598 9.980 1.00 10.89 31 GLY D N 1
ATOM 6158 C CA . GLY D 1 39 ? -28.830 21.652 10.405 1.00 11.72 31 GLY D CA 1
ATOM 6159 C C . GLY D 1 39 ? -29.119 21.747 11.890 1.00 11.84 31 GLY D C 1
ATOM 6160 O O . GLY D 1 39 ? -30.275 21.737 12.307 1.00 12.60 31 GLY D O 1
ATOM 6161 N N . LEU D 1 40 ? -28.073 21.875 12.706 1.00 9.97 32 LEU D N 1
ATOM 6162 C CA . LEU D 1 40 ? -28.287 22.012 14.141 1.00 7.60 32 LEU D CA 1
ATOM 6163 C C . LEU D 1 40 ? -28.976 23.328 14.485 1.00 10.97 32 LEU D C 1
ATOM 6164 O O . LEU D 1 40 ? -29.832 23.360 15.371 1.00 11.55 32 LEU D O 1
ATOM 6169 N N . ALA D 1 41 ? -28.603 24.421 13.803 1.00 9.42 33 ALA D N 1
ATOM 6170 C CA . ALA D 1 41 ? -29.264 25.706 14.029 1.00 11.17 33 ALA D CA 1
ATOM 6171 C C . ALA D 1 41 ? -30.736 25.635 13.667 1.00 10.79 33 ALA D C 1
ATOM 6172 O O . ALA D 1 41 ? -31.590 26.196 14.373 1.00 13.09 33 ALA D O 1
ATOM 6174 N N . GLU D 1 42 ? -31.061 24.944 12.566 1.00 12.10 34 GLU D N 1
ATOM 6175 C CA . GLU D 1 42 ? -32.460 24.793 12.184 1.00 14.47 34 GLU D CA 1
ATOM 6176 C C . GLU D 1 42 ? -33.246 24.039 13.245 1.00 10.82 34 GLU D C 1
ATOM 6177 O O . GLU D 1 42 ? -34.443 24.299 13.430 1.00 17.07 34 GLU D O 1
ATOM 6183 N N . ALA D 1 43 ? -32.593 23.120 13.965 1.00 11.67 35 ALA D N 1
ATOM 6184 C CA . ALA D 1 43 ? -33.260 22.361 15.018 1.00 11.14 35 ALA D CA 1
ATOM 6185 C C . ALA D 1 43 ? -33.331 23.132 16.328 1.00 14.75 35 ALA D C 1
ATOM 6186 O O . ALA D 1 43 ? -33.856 22.604 17.316 1.00 15.08 35 ALA D O 1
ATOM 6188 N N . GLY D 1 44 ? -32.834 24.367 16.352 1.00 13.02 36 GLY D N 1
ATOM 6189 C CA . GLY D 1 44 ? -33.012 25.247 17.485 1.00 12.46 36 GLY D CA 1
ATOM 6190 C C . GLY D 1 44 ? -31.738 25.571 18.244 1.00 11.24 36 GLY D C 1
ATOM 6191 O O . GLY D 1 44 ? -31.798 26.401 19.161 1.00 13.42 36 GLY D O 1
ATOM 6192 N N . ALA D 1 45 ? -30.602 24.958 17.902 1.00 9.83 37 ALA D N 1
ATOM 6193 C CA . ALA D 1 45 ? -29.369 25.211 18.639 1.00 11.48 37 ALA D CA 1
ATOM 6194 C C . ALA D 1 45 ? -28.793 26.588 18.314 1.00 12.90 37 ALA D C 1
ATOM 6195 O O . ALA D 1 45 ? -28.857 27.057 17.173 1.00 13.61 37 ALA D O 1
ATOM 6197 N N . ALA D 1 46 ? -28.231 27.245 19.331 1.00 13.06 38 ALA D N 1
ATOM 6198 C CA . ALA D 1 46 ? -27.267 28.307 19.071 1.00 11.45 38 ALA D CA 1
ATOM 6199 C C . ALA D 1 46 ? -25.998 27.629 18.579 1.00 9.86 38 ALA D C 1
ATOM 6200 O O . ALA D 1 46 ? -25.645 26.561 19.068 1.00 11.40 38 ALA D O 1
ATOM 6202 N N . ILE D 1 47 ? -25.326 28.212 17.583 1.00 9.93 39 ILE D N 1
ATOM 6203 C CA . ILE D 1 47 ? -24.176 27.523 17.014 1.00 8.93 39 ILE D CA 1
ATOM 6204 C C . ILE D 1 47 ? -22.915 28.371 17.136 1.00 9.82 39 ILE D C 1
ATOM 6205 O O . ILE D 1 47 ? -22.955 29.599 17.281 1.00 11.51 39 ILE D O 1
ATOM 6210 N N . VAL D 1 48 ? -21.775 27.679 17.103 1.00 7.79 40 VAL D N 1
ATOM 6211 C CA . VAL D 1 48 ? -20.460 28.310 17.139 1.00 7.73 40 VAL D CA 1
ATOM 6212 C C . VAL D 1 48 ? -19.693 27.783 15.936 1.00 8.25 40 VAL D C 1
ATOM 6213 O O . VAL D 1 48 ? -19.363 26.590 15.877 1.00 9.28 40 VAL D O 1
ATOM 6217 N N . ILE D 1 49 ? -19.382 28.676 15.002 1.00 10.64 41 ILE D N 1
ATOM 6218 C CA . ILE D 1 49 ? -18.546 28.369 13.845 1.00 10.55 41 ILE D CA 1
ATOM 6219 C C . ILE D 1 49 ? -17.091 28.383 14.290 1.00 9.61 41 ILE D C 1
ATOM 6220 O O . ILE D 1 49 ? -16.663 29.297 15.002 1.00 11.06 41 ILE D O 1
ATOM 6225 N N . ASN D 1 50 ? -16.335 27.372 13.870 1.00 9.32 42 ASN D N 1
ATOM 6226 C CA . ASN D 1 50 ? -14.899 27.305 14.097 1.00 9.74 42 ASN D CA 1
ATOM 6227 C C . ASN D 1 50 ? -14.192 27.225 12.757 1.00 13.02 42 ASN D C 1
ATOM 6228 O O . ASN D 1 50 ? -14.571 26.426 11.897 1.00 11.45 42 ASN D O 1
ATOM 6233 N N . ASP D 1 51 ? -13.153 28.039 12.608 1.00 13.41 43 ASP D N 1
ATOM 6234 C CA . ASP D 1 51 ? -12.253 28.037 11.467 1.00 11.70 43 ASP D CA 1
ATOM 6235 C C . ASP D 1 51 ? -10.923 28.544 11.995 1.00 10.25 43 ASP D C 1
ATOM 6236 O O . ASP D 1 51 ? -10.874 29.215 13.032 1.00 12.04 43 ASP D O 1
ATOM 6241 N N . ARG D 1 52 ? -9.836 28.202 11.294 1.00 10.94 44 ARG D N 1
ATOM 6242 C CA . ARG D 1 52 ? -8.540 28.773 11.645 1.00 14.66 44 ARG D CA 1
ATOM 6243 C C . ARG D 1 52 ? -8.417 30.228 11.215 1.00 15.81 44 ARG D C 1
ATOM 6244 O O . ARG D 1 52 ? -7.556 30.952 11.737 1.00 15.49 44 ARG D O 1
ATOM 6252 N N . ASN D 1 53 ? -9.261 30.666 10.286 1.00 12.97 45 ASN D N 1
ATOM 6253 C CA A ASN D 1 53 ? -9.217 32.028 9.762 0.65 16.40 45 ASN D CA 1
ATOM 6254 C CA B ASN D 1 53 ? -9.235 32.018 9.740 0.35 16.10 45 ASN D CA 1
ATOM 6255 C C . ASN D 1 53 ? -10.275 32.851 10.486 1.00 15.77 45 ASN D C 1
ATOM 6256 O O . ASN D 1 53 ? -11.475 32.603 10.348 1.00 14.13 45 ASN D O 1
ATOM 6265 N N . GLU D 1 54 ? -9.814 33.828 11.267 1.00 14.44 46 GLU D N 1
ATOM 6266 C CA . GLU D 1 54 ? -10.722 34.657 12.056 1.00 12.89 46 GLU D CA 1
ATOM 6267 C C . GLU D 1 54 ? -11.760 35.351 11.184 1.00 17.41 46 GLU D C 1
ATOM 6268 O O . GLU D 1 54 ? -12.942 35.392 11.548 1.00 13.64 46 GLU D O 1
ATOM 6274 N N . GLU D 1 55 ? -11.346 35.923 10.041 1.00 15.45 47 GLU D N 1
ATOM 6275 C CA . GLU D 1 55 ? -12.312 36.672 9.235 1.00 14.23 47 GLU D CA 1
ATOM 6276 C C . GLU D 1 55 ? -13.367 35.752 8.643 1.00 16.93 47 GLU D C 1
ATOM 6277 O O . GLU D 1 55 ? -14.540 36.126 8.559 1.00 13.95 47 GLU D O 1
ATOM 6283 N N . LYS D 1 56 ? -12.975 34.541 8.239 1.00 14.83 48 LYS D N 1
ATOM 6284 C CA . LYS D 1 56 ? -13.951 33.627 7.655 1.00 14.24 48 LYS D CA 1
ATOM 6285 C C . LYS D 1 56 ? -14.991 33.204 8.685 1.00 13.34 48 LYS D C 1
ATOM 6286 O O . LYS D 1 56 ? -16.199 33.183 8.398 1.00 11.77 48 LYS D O 1
ATOM 6292 N N . ALA D 1 57 ? -14.540 32.850 9.891 1.00 12.21 49 ALA D N 1
ATOM 6293 C CA . ALA D 1 57 ? -15.473 32.430 10.933 1.00 14.35 49 ALA D CA 1
ATOM 6294 C C . ALA D 1 57 ? -16.405 33.568 11.327 1.00 12.37 49 ALA D C 1
ATOM 6295 O O . ALA D 1 57 ? -17.616 33.361 11.515 1.00 11.71 49 ALA D O 1
ATOM 6297 N N . ALA D 1 58 ? -15.854 34.776 11.483 1.00 12.14 50 ALA D N 1
ATOM 6298 C CA . ALA D 1 58 ? -16.690 35.921 11.838 1.00 12.70 50 ALA D CA 1
ATOM 6299 C C . ALA D 1 58 ? -17.734 36.208 10.763 1.00 14.15 50 ALA D C 1
ATOM 6300 O O . ALA D 1 58 ? -18.875 36.554 11.080 1.00 14.23 50 ALA D O 1
ATOM 6302 N N . THR D 1 59 ? -17.360 36.097 9.483 1.00 13.24 51 THR D N 1
ATOM 6303 C CA . THR D 1 59 ? -18.324 36.377 8.419 1.00 13.88 51 THR D CA 1
ATOM 6304 C C . THR D 1 59 ? -19.448 35.347 8.409 1.00 13.27 51 THR D C 1
ATOM 6305 O O . THR D 1 59 ? -20.625 35.696 8.255 1.00 13.73 51 THR D O 1
ATOM 6309 N N . LEU D 1 60 ? -19.102 34.077 8.594 1.00 13.82 52 LEU D N 1
ATOM 6310 C CA . LEU D 1 60 ? -20.118 33.028 8.596 1.00 11.85 52 LEU D CA 1
ATOM 6311 C C . LEU D 1 60 ? -21.075 33.190 9.764 1.00 11.95 52 LEU D C 1
ATOM 6312 O O . LEU D 1 60 ? -22.291 33.066 9.594 1.00 13.77 52 LEU D O 1
ATOM 6317 N N . ALA D 1 61 ? -20.550 33.490 10.957 1.00 11.27 53 ALA D N 1
ATOM 6318 C CA . ALA D 1 61 ? -21.433 33.686 12.101 1.00 11.18 53 ALA D CA 1
ATOM 6319 C C . ALA D 1 61 ? -22.367 34.864 11.870 1.00 12.30 53 ALA D C 1
ATOM 6320 O O . ALA D 1 61 ? -23.559 34.786 12.188 1.00 13.85 53 ALA D O 1
ATOM 6322 N N . ARG D 1 62 ? -21.849 35.962 11.306 1.00 14.75 54 ARG D N 1
ATOM 6323 C CA . ARG D 1 62 ? -22.705 37.122 11.057 1.00 14.01 54 ARG D CA 1
ATOM 6324 C C . ARG D 1 62 ? -23.807 36.778 10.064 1.00 15.17 54 ARG D C 1
ATOM 6325 O O . ARG D 1 62 ? -24.961 37.185 10.240 1.00 18.02 54 ARG D O 1
ATOM 6333 N N . ARG D 1 63 ? -23.478 36.009 9.022 1.00 17.06 55 ARG D N 1
ATOM 6334 C CA . ARG D 1 63 ? -24.503 35.670 8.035 1.00 18.18 55 ARG D CA 1
ATOM 6335 C C . ARG D 1 63 ? -25.565 34.756 8.629 1.00 15.57 55 ARG D C 1
ATOM 6336 O O . ARG D 1 63 ? -26.755 34.890 8.301 1.00 19.28 55 ARG D O 1
ATOM 6344 N N . PHE D 1 64 ? -25.166 33.827 9.504 1.00 16.90 56 PHE D N 1
ATOM 6345 C CA . PHE D 1 64 ? -26.163 33.021 10.206 1.00 14.85 56 PHE D CA 1
ATOM 6346 C C . PHE D 1 64 ? -27.078 33.897 11.053 1.00 13.76 56 PHE D C 1
ATOM 6347 O O . PHE D 1 64 ? -28.299 33.677 11.097 1.00 17.04 56 PHE D O 1
ATOM 6355 N N . ARG D 1 65 ? -26.510 34.889 11.744 1.00 13.44 57 ARG D N 1
ATOM 6356 C CA . ARG D 1 65 ? -27.344 35.801 12.518 1.00 16.95 57 ARG D CA 1
ATOM 6357 C C . ARG D 1 65 ? -28.304 36.572 11.618 1.00 18.12 57 ARG D C 1
ATOM 6358 O O . ARG D 1 65 ? -29.459 36.806 11.993 1.00 20.85 57 ARG D O 1
ATOM 6366 N N . ASP D 1 66 ? -27.847 36.962 10.420 1.00 21.23 58 ASP D N 1
ATOM 6367 C CA . ASP D 1 66 ? -28.703 37.694 9.484 1.00 22.02 58 ASP D CA 1
ATOM 6368 C C . ASP D 1 66 ? -29.905 36.861 9.051 1.00 22.02 58 ASP D C 1
ATOM 6369 O O . ASP D 1 66 ? -30.950 37.415 8.676 1.00 24.23 58 ASP D O 1
ATOM 6374 N N . GLU D 1 67 ? -29.778 35.540 9.083 1.00 21.37 59 GLU D N 1
ATOM 6375 C CA . GLU D 1 67 ? -30.871 34.641 8.743 1.00 20.57 59 GLU D CA 1
ATOM 6376 C C . GLU D 1 67 ? -31.757 34.313 9.933 1.00 23.72 59 GLU D C 1
ATOM 6377 O O . GLU D 1 67 ? -32.682 33.505 9.788 1.00 28.18 59 GLU D O 1
ATOM 6383 N N . GLY D 1 68 ? -31.486 34.901 11.100 1.00 21.08 60 GLY D N 1
ATOM 6384 C CA . GLY D 1 68 ? -32.313 34.725 12.273 1.00 21.04 60 GLY D CA 1
ATOM 6385 C C . GLY D 1 68 ? -31.839 33.676 13.253 1.00 22.11 60 GLY D C 1
ATOM 6386 O O . GLY D 1 68 ? -32.537 33.427 14.243 1.00 22.87 60 GLY D O 1
ATOM 6387 N N . PHE D 1 69 ? -30.679 33.062 13.027 1.00 14.92 61 PHE D N 1
ATOM 6388 C CA . PHE D 1 69 ? -30.154 32.079 13.964 1.00 12.56 61 PHE D CA 1
ATOM 6389 C C . PHE D 1 69 ? -29.314 32.762 15.039 1.00 17.23 61 PHE D C 1
ATOM 6390 O O . PHE D 1 69 ? -28.849 33.894 14.878 1.00 19.62 61 PHE D O 1
ATOM 6398 N N . ALA D 1 70 ? -29.112 32.056 16.144 1.00 14.16 62 ALA D N 1
ATOM 6399 C CA . ALA D 1 70 ? -28.162 32.502 17.150 1.00 13.49 62 ALA D CA 1
ATOM 6400 C C . ALA D 1 70 ? -26.817 31.890 16.791 1.00 14.69 62 ALA D C 1
ATOM 6401 O O . ALA D 1 70 ? -26.695 30.661 16.699 1.00 14.62 62 ALA D O 1
ATOM 6403 N N . ALA D 1 71 ? -25.820 32.740 16.542 1.00 13.27 63 ALA D N 1
ATOM 6404 C CA . ALA D 1 71 ? -24.531 32.214 16.128 1.00 10.45 63 ALA D CA 1
ATOM 6405 C C . ALA D 1 71 ? -23.401 33.090 16.646 1.00 12.93 63 ALA D C 1
ATOM 6406 O O . ALA D 1 71 ? -23.523 34.316 16.747 1.00 14.42 63 ALA D O 1
ATOM 6408 N N . ASP D 1 72 ? -22.282 32.436 16.942 1.00 10.25 64 ASP D N 1
ATOM 6409 C CA . ASP D 1 72 ? -21.046 33.094 17.350 1.00 12.04 64 ASP D CA 1
ATOM 6410 C C . ASP D 1 72 ? -19.906 32.316 16.701 1.00 9.61 64 ASP D C 1
ATOM 6411 O O . ASP D 1 72 ? -20.139 31.414 15.887 1.00 10.74 64 ASP D O 1
ATOM 6416 N N . HIS D 1 73 ? -18.665 32.649 17.057 1.00 13.14 65 HIS D N 1
ATOM 6417 C CA . HIS D 1 73 ? -17.553 31.921 16.468 1.00 12.40 65 HIS D CA 1
ATOM 6418 C C . HIS D 1 73 ? -16.418 31.773 17.476 1.00 14.38 65 HIS D C 1
ATOM 6419 O O . HIS D 1 73 ? -16.326 32.513 18.456 1.00 13.67 65 HIS D O 1
ATOM 6426 N N . ALA D 1 74 ? -15.564 30.780 17.233 1.00 10.69 66 ALA D N 1
ATOM 6427 C CA . ALA D 1 74 ? -14.415 30.530 18.102 1.00 11.22 66 ALA D CA 1
ATOM 6428 C C . ALA D 1 74 ? -13.292 30.016 17.227 1.00 11.23 66 ALA D C 1
ATOM 6429 O O . ALA D 1 74 ? -13.446 28.962 16.604 1.00 12.62 66 ALA D O 1
ATOM 6431 N N . VAL D 1 75 ? -12.184 30.750 17.189 1.00 14.34 67 VAL D N 1
ATOM 6432 C CA . VAL D 1 75 ? -11.125 30.518 16.211 1.00 12.39 67 VAL D CA 1
ATOM 6433 C C . VAL D 1 75 ? -10.006 29.741 16.877 1.00 11.73 67 VAL D C 1
ATOM 6434 O O . VAL D 1 75 ? -9.503 30.146 17.929 1.00 15.13 67 VAL D O 1
ATOM 6438 N N . PHE D 1 76 ? -9.638 28.615 16.276 1.00 11.96 68 PHE D N 1
ATOM 6439 C CA . PHE D 1 76 ? -8.489 27.846 16.746 1.00 12.23 68 PHE D CA 1
ATOM 6440 C C . PHE D 1 76 ? -8.178 26.778 15.713 1.00 9.12 68 PHE D C 1
ATOM 6441 O O . PHE D 1 76 ? -9.043 26.375 14.915 1.00 9.94 68 PHE D O 1
ATOM 6449 N N . ASP D 1 77 ? -6.918 26.347 15.742 1.00 9.50 69 ASP D N 1
ATOM 6450 C CA . ASP D 1 77 ? -6.417 25.180 15.019 1.00 9.27 69 ASP D CA 1
ATOM 6451 C C . ASP D 1 77 ? -6.604 23.968 15.930 1.00 12.78 69 ASP D C 1
ATOM 6452 O O . ASP D 1 77 ? -6.065 23.948 17.038 1.00 11.56 69 ASP D O 1
ATOM 6457 N N . VAL D 1 78 ? -7.393 22.974 15.495 1.00 10.45 70 VAL D N 1
ATOM 6458 C CA . VAL D 1 78 ? -7.714 21.885 16.423 1.00 8.99 70 VAL D CA 1
ATOM 6459 C C . VAL D 1 78 ? -6.468 21.146 16.906 1.00 8.41 70 VAL D C 1
ATOM 6460 O O . VAL D 1 78 ? -6.497 20.526 17.982 1.00 10.90 70 VAL D O 1
ATOM 6464 N N . ALA D 1 79 ? -5.377 21.193 16.143 1.00 8.92 71 ALA D N 1
ATOM 6465 C CA . ALA D 1 79 ? -4.170 20.445 16.489 1.00 9.43 71 ALA D CA 1
ATOM 6466 C C . ALA D 1 79 ? -3.358 21.078 17.615 1.00 10.19 71 ALA D C 1
ATOM 6467 O O . ALA D 1 79 ? -2.429 20.434 18.117 1.00 14.04 71 ALA D O 1
ATOM 6469 N N . GLU D 1 80 ? -3.677 22.304 18.021 1.00 10.34 72 GLU D N 1
ATOM 6470 C CA . GLU D 1 80 ? -2.855 23.068 18.961 1.00 12.34 72 GLU D CA 1
ATOM 6471 C C . GLU D 1 80 ? -3.522 22.982 20.329 1.00 12.53 72 GLU D C 1
ATOM 6472 O O . GLU D 1 80 ? -4.490 23.697 20.600 1.00 11.00 72 GLU D O 1
ATOM 6478 N N . HIS D 1 81 ? -2.987 22.123 21.201 1.00 11.42 73 HIS D N 1
ATOM 6479 C CA . HIS D 1 81 ? -3.695 21.785 22.440 1.00 9.03 73 HIS D CA 1
ATOM 6480 C C . HIS D 1 81 ? -3.920 23.014 23.325 1.00 12.51 73 HIS D C 1
ATOM 6481 O O . HIS D 1 81 ? -5.046 23.268 23.777 1.00 9.88 73 HIS D O 1
ATOM 6488 N N . ALA D 1 82 ? -2.863 23.794 23.587 1.00 10.71 74 ALA D N 1
ATOM 6489 C CA . ALA D 1 82 ? -3.016 24.930 24.494 1.00 11.21 74 ALA D CA 1
ATOM 6490 C C . ALA D 1 82 ? -3.910 26.005 23.892 1.00 12.47 74 ALA D C 1
ATOM 6491 O O . ALA D 1 82 ? -4.722 26.619 24.599 1.00 13.51 74 ALA D O 1
ATOM 6493 N N . GLN D 1 83 ? -3.768 26.246 22.589 1.00 11.33 75 GLN D N 1
ATOM 6494 C CA . GLN D 1 83 ? -4.552 27.279 21.921 1.00 11.21 75 GLN D CA 1
ATOM 6495 C C . GLN D 1 83 ? -6.039 26.936 21.960 1.00 11.29 75 GLN D C 1
ATOM 6496 O O . GLN D 1 83 ? -6.889 27.818 22.176 1.00 11.99 75 GLN D O 1
ATOM 6502 N N . VAL D 1 84 ? -6.366 25.658 21.735 1.00 10.73 76 VAL D N 1
ATOM 6503 C CA . VAL D 1 84 ? -7.746 25.182 21.850 1.00 8.73 76 VAL D CA 1
ATOM 6504 C C . VAL D 1 84 ? -8.273 25.405 23.269 1.00 8.30 76 VAL D C 1
ATOM 6505 O O . VAL D 1 84 ? -9.377 25.932 23.462 1.00 8.65 76 VAL D O 1
ATOM 6509 N N . ARG D 1 85 ? -7.512 24.972 24.282 1.00 9.00 77 ARG D N 1
ATOM 6510 C CA . ARG D 1 85 ? -8.000 25.102 25.653 1.00 9.37 77 ARG D CA 1
ATOM 6511 C C . ARG D 1 85 ? -8.254 26.562 26.001 1.00 12.57 77 ARG D C 1
ATOM 6512 O O . ARG D 1 85 ? -9.297 26.903 26.590 1.00 10.99 77 ARG D O 1
ATOM 6520 N N . ALA D 1 86 ? -7.327 27.447 25.624 1.00 10.71 78 ALA D N 1
ATOM 6521 C CA . ALA D 1 86 ? -7.505 28.859 25.944 1.00 11.07 78 ALA D CA 1
ATOM 6522 C C . ALA D 1 86 ? -8.751 29.430 25.274 1.00 13.97 78 ALA D C 1
ATOM 6523 O O . ALA D 1 86 ? -9.516 30.183 25.900 1.00 12.30 78 ALA D O 1
ATOM 6525 N N . ALA D 1 87 ? -8.979 29.079 24.000 1.00 12.22 79 ALA D N 1
ATOM 6526 C CA . ALA D 1 87 ? -10.119 29.622 23.267 1.00 11.73 79 ALA D CA 1
ATOM 6527 C C . ALA D 1 87 ? -11.443 29.106 23.830 1.00 11.34 79 ALA D C 1
ATOM 6528 O O . ALA D 1 87 ? -12.417 29.870 23.944 1.00 10.06 79 ALA D O 1
ATOM 6530 N N . ILE D 1 88 ? -11.500 27.816 24.178 1.00 8.50 80 ILE D N 1
ATOM 6531 C CA . ILE D 1 88 ? -12.718 27.238 24.758 1.00 10.61 80 ILE D CA 1
ATOM 6532 C C . ILE D 1 88 ? -13.010 27.867 26.121 1.00 12.47 80 ILE D C 1
ATOM 6533 O O . ILE D 1 88 ? -14.144 28.278 26.410 1.00 10.45 80 ILE D O 1
ATOM 6538 N N . ASP D 1 89 ? -11.996 27.956 26.982 1.00 11.54 81 ASP D N 1
ATOM 6539 C CA . ASP D 1 89 ? -12.242 28.527 28.303 1.00 10.92 81 ASP D CA 1
ATOM 6540 C C . ASP D 1 89 ? -12.677 29.980 28.192 1.00 10.32 81 ASP D C 1
ATOM 6541 O O . ASP D 1 89 ? -13.561 30.430 28.930 1.00 11.70 81 ASP D O 1
ATOM 6546 N N . GLU D 1 90 ? -12.062 30.736 27.279 1.00 9.89 82 GLU D N 1
ATOM 6547 C CA . GLU D 1 90 ? -12.411 32.143 27.135 1.00 10.74 82 GLU D CA 1
ATOM 6548 C C . GLU D 1 90 ? -13.853 32.296 26.659 1.00 11.05 82 GLU D C 1
ATOM 6549 O O . GLU D 1 90 ? -14.592 33.160 27.149 1.00 12.86 82 GLU D O 1
ATOM 6555 N N . PHE D 1 91 ? -14.263 31.458 25.705 1.00 10.75 83 PHE D N 1
ATOM 6556 C CA . PHE D 1 91 ? -15.621 31.520 25.173 1.00 10.66 83 PHE D CA 1
ATOM 6557 C C . PHE D 1 91 ? -16.643 31.130 26.239 1.00 14.51 83 PHE D C 1
ATOM 6558 O O . PHE D 1 91 ? -17.681 31.789 26.393 1.00 12.38 83 PHE D O 1
ATOM 6566 N N . GLU D 1 92 ? -16.363 30.046 26.971 1.00 11.71 84 GLU D N 1
ATOM 6567 C CA . GLU D 1 92 ? -17.248 29.583 28.038 1.00 10.28 84 GLU D CA 1
ATOM 6568 C C . GLU D 1 92 ? -17.529 30.683 29.052 1.00 12.48 84 GLU D C 1
ATOM 6569 O O . GLU D 1 92 ? -18.664 30.844 29.514 1.00 11.23 84 GLU D O 1
ATOM 6575 N N . ALA D 1 93 ? -16.509 31.463 29.405 1.00 10.09 85 ALA D N 1
ATOM 6576 C CA . ALA D 1 93 ? -16.711 32.515 30.389 1.00 10.91 85 ALA D CA 1
ATOM 6577 C C . ALA D 1 93 ? -17.378 33.741 29.773 1.00 12.53 85 ALA D C 1
ATOM 6578 O O . ALA D 1 93 ? -18.238 34.367 30.408 1.00 12.41 85 ALA D O 1
ATOM 6580 N N . ARG D 1 94 ? -16.991 34.108 28.546 1.00 11.27 86 ARG D N 1
ATOM 6581 C CA . ARG D 1 94 ? -17.456 35.377 27.982 1.00 12.26 86 ARG D CA 1
ATOM 6582 C C . ARG D 1 94 ? -18.841 35.243 27.370 1.00 13.09 86 ARG D C 1
ATOM 6583 O O . ARG D 1 94 ? -19.687 36.130 27.552 1.00 14.95 86 ARG D O 1
ATOM 6591 N N . VAL D 1 95 ? -19.090 34.148 26.660 1.00 12.62 87 VAL D N 1
ATOM 6592 C CA . VAL D 1 95 ? -20.317 33.947 25.891 1.00 12.94 87 VAL D CA 1
ATOM 6593 C C . VAL D 1 95 ? -21.254 32.954 26.574 1.00 13.92 87 VAL D C 1
ATOM 6594 O O . VAL D 1 95 ? -22.448 33.224 26.729 1.00 15.93 87 VAL D O 1
ATOM 6598 N N . GLY D 1 96 ? -20.735 31.806 26.997 1.00 11.74 88 GLY D N 1
ATOM 6599 C CA . GLY D 1 96 ? -21.535 30.881 27.775 1.00 11.27 88 GLY D CA 1
ATOM 6600 C C . GLY D 1 96 ? -21.263 29.430 27.416 1.00 11.15 88 GLY D C 1
ATOM 6601 O O . GLY D 1 96 ? -20.369 29.106 26.632 1.00 10.68 88 GLY D O 1
ATOM 6602 N N . ALA D 1 97 ? -22.104 28.559 27.980 1.00 9.22 89 ALA D N 1
ATOM 6603 C CA . ALA D 1 97 ? -21.881 27.118 27.937 1.00 8.87 89 ALA D CA 1
ATOM 6604 C C . ALA D 1 97 ? -21.969 26.557 26.532 1.00 9.49 89 ALA D C 1
ATOM 6605 O O . ALA D 1 97 ? -22.875 26.897 25.765 1.00 10.84 89 ALA D O 1
ATOM 6607 N N . ILE D 1 98 ? -21.062 25.623 26.239 1.00 8.39 90 ILE D N 1
ATOM 6608 C CA . ILE D 1 98 ? -21.129 24.794 25.038 1.00 8.03 90 ILE D CA 1
ATOM 6609 C C . ILE D 1 98 ? -21.683 23.433 25.450 1.00 9.17 90 ILE D C 1
ATOM 6610 O O . ILE D 1 98 ? -21.078 22.724 26.262 1.00 10.24 90 ILE D O 1
ATOM 6615 N N . ASP D 1 99 ? -22.851 23.065 24.908 1.00 8.01 91 ASP D N 1
ATOM 6616 C CA . ASP D 1 99 ? -23.554 21.854 25.326 1.00 8.95 91 ASP D CA 1
ATOM 6617 C C . ASP D 1 99 ? -23.394 20.697 24.358 1.00 11.70 91 ASP D C 1
ATOM 6618 O O . ASP D 1 99 ? -23.656 19.550 24.740 1.00 11.64 91 ASP D O 1
ATOM 6623 N N . ILE D 1 100 ? -23.044 20.991 23.109 1.00 7.85 92 ILE D N 1
ATOM 6624 C CA . ILE D 1 100 ? -22.894 20.012 22.042 1.00 7.74 92 ILE D CA 1
ATOM 6625 C C . ILE D 1 100 ? -21.578 20.305 21.350 1.00 7.86 92 ILE D C 1
ATOM 6626 O O . ILE D 1 100 ? -21.341 21.448 20.944 1.00 8.92 92 ILE D O 1
ATOM 6631 N N . LEU D 1 101 ? -20.740 19.275 21.183 1.00 6.94 93 LEU D N 1
ATOM 6632 C CA . LEU D 1 101 ? -19.483 19.406 20.440 1.00 6.49 93 LEU D CA 1
ATOM 6633 C C . LEU D 1 101 ? -19.499 18.430 19.271 1.00 11.86 93 LEU D C 1
ATOM 6634 O O . LEU D 1 101 ? -19.661 17.223 19.479 1.00 9.23 93 LEU D O 1
ATOM 6639 N N . VAL D 1 102 ? -19.322 18.946 18.051 1.00 9.03 94 VAL D N 1
ATOM 6640 C CA . VAL D 1 102 ? -19.155 18.112 16.860 1.00 6.52 94 VAL D CA 1
ATOM 6641 C C . VAL D 1 102 ? -17.698 18.228 16.454 1.00 7.01 94 VAL D C 1
ATOM 6642 O O . VAL D 1 102 ? -17.259 19.298 16.026 1.00 9.23 94 VAL D O 1
ATOM 6646 N N . ASN D 1 103 ? -16.949 17.139 16.617 1.00 6.67 95 ASN D N 1
ATOM 6647 C CA . ASN D 1 103 ? -15.537 17.085 16.238 1.00 7.82 95 ASN D CA 1
ATOM 6648 C C . ASN D 1 103 ? -15.498 16.690 14.771 1.00 9.78 95 ASN D C 1
ATOM 6649 O O . ASN D 1 103 ? -15.416 15.512 14.430 1.00 7.99 95 ASN D O 1
ATOM 6654 N N . ASN D 1 104 ? -15.527 17.692 13.894 1.00 9.27 96 ASN D N 1
ATOM 6655 C CA . ASN D 1 104 ? -15.659 17.485 12.457 1.00 8.46 96 ASN D CA 1
ATOM 6656 C C . ASN D 1 104 ? -14.370 17.761 11.685 1.00 7.75 96 ASN D C 1
ATOM 6657 O O . ASN D 1 104 ? -14.130 17.117 10.662 1.00 8.23 96 ASN D O 1
ATOM 6662 N N . ALA D 1 105 ? -13.542 18.701 12.140 1.00 7.60 97 ALA D N 1
ATOM 6663 C CA . ALA D 1 105 ? -12.352 19.066 11.382 1.00 7.76 97 ALA D CA 1
ATOM 6664 C C . ALA D 1 105 ? -11.547 17.826 11.029 1.00 7.48 97 ALA D C 1
ATOM 6665 O O . ALA D 1 105 ? -11.328 16.959 11.876 1.00 9.46 97 ALA D O 1
ATOM 6667 N N . GLY D 1 106 ? -11.095 17.747 9.780 1.00 6.10 98 GLY D N 1
ATOM 6668 C CA . GLY D 1 106 ? -10.337 16.574 9.359 1.00 7.83 98 GLY D CA 1
ATOM 6669 C C . GLY D 1 106 ? -9.712 16.799 8.004 1.00 12.66 98 GLY D C 1
ATOM 6670 O O . GLY D 1 106 ? -10.132 17.689 7.251 1.00 11.49 98 GLY D O 1
ATOM 6671 N N . ILE D 1 107 ? -8.685 15.980 7.703 1.00 7.55 99 ILE D N 1
ATOM 6672 C CA . ILE D 1 107 ? -7.994 16.034 6.416 1.00 6.81 99 ILE D CA 1
ATOM 6673 C C . ILE D 1 107 ? -7.797 14.622 5.881 1.00 8.53 99 ILE D C 1
ATOM 6674 O O . ILE D 1 107 ? -7.943 13.635 6.597 1.00 9.84 99 ILE D O 1
ATOM 6679 N N . GLN D 1 108 ? -7.414 14.550 4.608 1.00 8.75 100 GLN D N 1
ATOM 6680 C CA . GLN D 1 108 ? -7.141 13.291 3.917 1.00 8.69 100 GLN D CA 1
ATOM 6681 C C . GLN D 1 108 ? -5.874 13.474 3.094 1.00 9.71 100 GLN D C 1
ATOM 6682 O O . GLN D 1 108 ? -5.702 14.510 2.451 1.00 11.53 100 GLN D O 1
ATOM 6688 N N . ARG D 1 109 ? -5.003 12.461 3.102 1.00 9.79 101 ARG D N 1
ATOM 6689 C CA . ARG D 1 109 ? -3.794 12.441 2.278 1.00 10.89 101 ARG D CA 1
ATOM 6690 C C . ARG D 1 109 ? -3.638 11.014 1.786 1.00 9.11 101 ARG D C 1
ATOM 6691 O O . ARG D 1 109 ? -3.539 10.106 2.606 1.00 10.91 101 ARG D O 1
ATOM 6699 N N . ARG D 1 110 ? -3.627 10.803 0.464 1.00 11.42 102 ARG D N 1
ATOM 6700 C CA . ARG D 1 110 ? -3.656 9.456 -0.099 1.00 11.57 102 ARG D CA 1
ATOM 6701 C C . ARG D 1 110 ? -2.322 9.064 -0.735 1.00 9.78 102 ARG D C 1
ATOM 6702 O O . ARG D 1 110 ? -1.744 9.837 -1.508 1.00 12.79 102 ARG D O 1
ATOM 6710 N N . ALA D 1 111 ? -1.855 7.835 -0.436 1.00 8.60 103 ALA D N 1
ATOM 6711 C CA . ALA D 1 111 ? -0.632 7.252 -0.999 1.00 10.41 103 ALA D CA 1
ATOM 6712 C C . ALA D 1 111 ? -0.473 5.820 -0.499 1.00 10.15 103 ALA D C 1
ATOM 6713 O O . ALA D 1 111 ? -0.846 5.535 0.639 1.00 9.63 103 ALA D O 1
ATOM 6715 N N . PRO D 1 112 ? 0.093 4.903 -1.293 1.00 11.04 104 PRO D N 1
ATOM 6716 C CA . PRO D 1 112 ? 0.401 3.567 -0.764 1.00 12.21 104 PRO D CA 1
ATOM 6717 C C . PRO D 1 112 ? 1.258 3.682 0.488 1.00 10.46 104 PRO D C 1
ATOM 6718 O O . PRO D 1 112 ? 2.127 4.551 0.592 1.00 11.01 104 PRO D O 1
ATOM 6722 N N . LEU D 1 113 ? 0.991 2.811 1.461 1.00 9.70 105 LEU D N 1
ATOM 6723 C CA . LEU D 1 113 ? 1.597 2.996 2.778 1.00 13.07 105 LEU D CA 1
ATOM 6724 C C . LEU D 1 113 ? 3.128 2.905 2.726 1.00 9.63 105 LEU D C 1
ATOM 6725 O O . LEU D 1 113 ? 3.816 3.592 3.494 1.00 9.93 105 LEU D O 1
ATOM 6730 N N . ASP D 1 114 ? 3.681 2.114 1.812 1.00 9.73 106 ASP D N 1
ATOM 6731 C CA . ASP D 1 114 ? 5.144 2.020 1.746 1.00 11.52 106 ASP D CA 1
ATOM 6732 C C . ASP D 1 114 ? 5.793 3.281 1.191 1.00 15.50 106 ASP D C 1
ATOM 6733 O O . ASP D 1 114 ? 7.008 3.453 1.352 1.00 15.58 106 ASP D O 1
ATOM 6738 N N . ALA D 1 115 ? 5.022 4.162 0.553 1.00 11.98 107 ALA D N 1
ATOM 6739 C CA . ALA D 1 115 ? 5.548 5.421 0.044 1.00 13.07 107 ALA D CA 1
ATOM 6740 C C . ALA D 1 115 ? 5.070 6.621 0.845 1.00 11.82 107 ALA D C 1
ATOM 6741 O O . ALA D 1 115 ? 5.385 7.761 0.480 1.00 16.79 107 ALA D O 1
ATOM 6743 N N . PHE D 1 116 ? 4.320 6.395 1.923 1.00 11.52 108 PHE D N 1
ATOM 6744 C CA . PHE D 1 116 ? 3.680 7.486 2.637 1.00 9.82 108 PHE D CA 1
ATOM 6745 C C . PHE D 1 116 ? 4.719 8.401 3.278 1.00 10.93 108 PHE D C 1
ATOM 6746 O O . PHE D 1 116 ? 5.640 7.934 3.956 1.00 14.93 108 PHE D O 1
ATOM 6754 N N . GLU D 1 117 ? 4.554 9.717 3.085 1.00 10.79 109 GLU D N 1
ATOM 6755 C CA . GLU D 1 117 ? 5.523 10.655 3.625 1.00 11.70 109 GLU D CA 1
ATOM 6756 C C . GLU D 1 117 ? 5.283 10.851 5.115 1.00 11.47 109 GLU D C 1
ATOM 6757 O O . GLU D 1 117 ? 4.141 11.030 5.533 1.00 12.28 109 GLU D O 1
ATOM 6763 N N . PRO D 1 118 ? 6.338 10.865 5.931 1.00 11.72 110 PRO D N 1
ATOM 6764 C CA . PRO D 1 118 ? 6.122 11.062 7.367 1.00 10.95 110 PRO D CA 1
ATOM 6765 C C . PRO D 1 118 ? 5.458 12.393 7.685 1.00 13.62 110 PRO D C 1
ATOM 6766 O O . PRO D 1 118 ? 4.646 12.456 8.621 1.00 13.57 110 PRO D O 1
ATOM 6770 N N . ASP D 1 119 ? 5.705 13.440 6.883 1.00 13.37 111 ASP D N 1
ATOM 6771 C CA . ASP D 1 119 ? 5.007 14.707 7.117 1.00 15.26 111 ASP D CA 1
ATOM 6772 C C . ASP D 1 119 ? 3.499 14.564 6.942 1.00 12.48 111 ASP D C 1
ATOM 6773 O O . ASP D 1 119 ? 2.728 15.246 7.632 1.00 13.75 111 ASP D O 1
ATOM 6778 N N . ASP D 1 120 ? 3.061 13.722 5.999 1.00 13.46 112 ASP D N 1
ATOM 6779 C CA . ASP D 1 120 ? 1.632 13.518 5.771 1.00 13.31 112 ASP D CA 1
ATOM 6780 C C . ASP D 1 120 ? 1.027 12.640 6.857 1.00 8.93 112 ASP D C 1
ATOM 6781 O O . ASP D 1 120 ? -0.100 12.889 7.292 1.00 9.89 112 ASP D O 1
ATOM 6786 N N . TRP D 1 121 ? 1.765 11.616 7.294 1.00 8.62 113 TRP D N 1
ATOM 6787 C CA . TRP D 1 121 ? 1.354 10.837 8.464 1.00 10.72 113 TRP D CA 1
ATOM 6788 C C . TRP D 1 121 ? 1.114 11.767 9.653 1.00 13.33 113 TRP D C 1
ATOM 6789 O O . TRP D 1 121 ? 0.047 11.750 10.285 1.00 11.28 113 TRP D O 1
ATOM 6800 N N . HIS D 1 122 ? 2.107 12.598 9.958 1.00 8.86 114 HIS D N 1
ATOM 6801 C CA . HIS D 1 122 ? 2.027 13.488 11.113 1.00 11.30 114 HIS D CA 1
ATOM 6802 C C . HIS D 1 122 ? 0.862 14.467 10.995 1.00 10.31 114 HIS D C 1
ATOM 6803 O O . HIS D 1 122 ? 0.134 14.696 11.969 1.00 10.39 114 HIS D O 1
ATOM 6810 N N . ALA D 1 123 ? 0.628 15.013 9.799 1.00 10.11 115 ALA D N 1
ATOM 6811 C CA . ALA D 1 123 ? -0.470 15.968 9.635 1.00 11.12 115 ALA D CA 1
ATOM 6812 C C . ALA D 1 123 ? -1.811 15.308 9.913 1.00 10.53 115 ALA D C 1
ATOM 6813 O O . ALA D 1 123 ? -2.679 15.884 10.593 1.00 10.15 115 ALA D O 1
ATOM 6815 N N . LEU D 1 124 ? -1.997 14.089 9.400 1.00 9.45 116 LEU D N 1
ATOM 6816 C CA . LEU D 1 124 ? -3.245 13.373 9.644 1.00 7.65 116 LEU D CA 1
ATOM 6817 C C . LEU D 1 124 ? -3.441 13.087 11.126 1.00 7.29 116 LEU D C 1
ATOM 6818 O O . LEU D 1 124 ? -4.551 13.249 11.655 1.00 9.32 116 LEU D O 1
ATOM 6823 N N . MET D 1 125 ? -2.394 12.610 11.808 1.00 9.25 117 MET D N 1
ATOM 6824 C CA . MET D 1 125 ? -2.514 12.359 13.248 1.00 9.75 117 MET D CA 1
ATOM 6825 C C . MET D 1 125 ? -2.858 13.639 14.003 1.00 10.43 117 MET D C 1
ATOM 6826 O O . MET D 1 125 ? -3.705 13.629 14.905 1.00 9.98 117 MET D O 1
ATOM 6831 N N . ARG D 1 126 ? -2.209 14.751 13.653 1.00 9.94 118 ARG D N 1
ATOM 6832 C CA . ARG D 1 126 ? -2.422 15.985 14.409 1.00 9.63 118 ARG D CA 1
ATOM 6833 C C . ARG D 1 126 ? -3.860 16.492 14.281 1.00 9.98 118 ARG D C 1
ATOM 6834 O O . ARG D 1 126 ? -4.459 16.916 15.276 1.00 10.45 118 ARG D O 1
ATOM 6842 N N . VAL D 1 127 ? -4.422 16.487 13.066 1.00 7.74 119 VAL D N 1
ATOM 6843 C CA . VAL D 1 127 ? -5.766 17.039 12.885 1.00 9.56 119 VAL D CA 1
ATOM 6844 C C . VAL D 1 127 ? -6.820 16.022 13.290 1.00 10.05 119 VAL D C 1
ATOM 6845 O O . VAL D 1 127 ? -7.732 16.322 14.074 1.00 9.28 119 VAL D O 1
ATOM 6849 N N . ASN D 1 128 ? -6.714 14.815 12.742 1.00 8.43 120 ASN D N 1
ATOM 6850 C CA . ASN D 1 128 ? -7.822 13.870 12.834 1.00 7.58 120 ASN D CA 1
ATOM 6851 C C . ASN D 1 128 ? -7.891 13.191 14.193 1.00 8.40 120 ASN D C 1
ATOM 6852 O O . ASN D 1 128 ? -8.955 12.682 14.568 1.00 8.57 120 ASN D O 1
ATOM 6857 N N . LEU D 1 129 ? -6.778 13.136 14.919 1.00 7.95 121 LEU D N 1
ATOM 6858 C CA . LEU D 1 129 ? -6.726 12.402 16.181 1.00 8.35 121 LEU D CA 1
ATOM 6859 C C . LEU D 1 129 ? -6.360 13.324 17.342 1.00 9.13 121 LEU D C 1
ATOM 6860 O O . LEU D 1 129 ? -7.184 13.489 18.255 1.00 8.01 121 LEU D O 1
ATOM 6865 N N . ASP D 1 130 ? -5.175 13.971 17.334 1.00 7.87 122 ASP D N 1
ATOM 6866 C CA . ASP D 1 130 ? -4.895 14.964 18.384 1.00 6.62 122 ASP D CA 1
ATOM 6867 C C . ASP D 1 130 ? -6.023 15.991 18.477 1.00 8.42 122 ASP D C 1
ATOM 6868 O O . ASP D 1 130 ? -6.418 16.393 19.578 1.00 9.18 122 ASP D O 1
ATOM 6873 N N . GLY D 1 131 ? -6.535 16.437 17.322 1.00 8.77 123 GLY D N 1
ATOM 6874 C CA . GLY D 1 131 ? -7.559 17.480 17.322 1.00 8.48 123 GLY D CA 1
ATOM 6875 C C . GLY D 1 131 ? -8.810 17.086 18.080 1.00 10.33 123 GLY D C 1
ATOM 6876 O O . GLY D 1 131 ? -9.392 17.902 18.799 1.00 9.35 123 GLY D O 1
ATOM 6877 N N . VAL D 1 132 ? -9.260 15.841 17.900 1.00 8.97 124 VAL D N 1
ATOM 6878 C CA . VAL D 1 132 ? -10.452 15.354 18.595 1.00 7.99 124 VAL D CA 1
ATOM 6879 C C . VAL D 1 132 ? -10.217 15.347 20.099 1.00 11.38 124 VAL D C 1
ATOM 6880 O O . VAL D 1 132 ? -11.049 15.826 20.878 1.00 11.39 124 VAL D O 1
ATOM 6884 N N . PHE D 1 133 ? -9.055 14.860 20.528 1.00 8.49 125 PHE D N 1
ATOM 6885 C CA . PHE D 1 133 ? -8.697 14.921 21.943 1.00 8.03 125 PHE D CA 1
ATOM 6886 C C . PHE D 1 133 ? -8.661 16.367 22.442 1.00 8.68 125 PHE D C 1
ATOM 6887 O O . PHE D 1 133 ? -9.220 16.684 23.502 1.00 8.09 125 PHE D O 1
ATOM 6895 N N . ASN D 1 134 ? -8.008 17.257 21.692 1.00 9.32 126 ASN D N 1
ATOM 6896 C CA . ASN D 1 134 ? -7.773 18.619 22.180 1.00 7.95 126 ASN D CA 1
ATOM 6897 C C . ASN D 1 134 ? -9.084 19.340 22.451 1.00 8.55 126 ASN D C 1
ATOM 6898 O O . ASN D 1 134 ? -9.259 19.979 23.504 1.00 8.96 126 ASN D O 1
ATOM 6903 N N . VAL D 1 135 ? -10.012 19.265 21.504 1.00 9.01 127 VAL D N 1
ATOM 6904 C CA . VAL D 1 135 ? -11.262 19.994 21.680 1.00 6.46 127 VAL D CA 1
ATOM 6905 C C . VAL D 1 135 ? -12.194 19.255 22.640 1.00 7.83 127 VAL D C 1
ATOM 6906 O O . VAL D 1 135 ? -12.839 19.892 23.479 1.00 8.47 127 VAL D O 1
ATOM 6910 N N . ALA D 1 136 ? -12.283 17.916 22.545 1.00 7.40 128 ALA D N 1
ATOM 6911 C CA . ALA D 1 136 ? -13.130 17.180 23.481 1.00 8.92 128 ALA D CA 1
ATOM 6912 C C . ALA D 1 136 ? -12.690 17.393 24.925 1.00 8.47 128 ALA D C 1
ATOM 6913 O O . ALA D 1 136 ? -13.531 17.610 25.800 1.00 8.53 128 ALA D O 1
ATOM 6915 N N . GLN D 1 137 ? -11.375 17.315 25.210 1.00 8.92 129 GLN D N 1
ATOM 6916 C CA . GLN D 1 137 ? -10.942 17.511 26.590 1.00 8.08 129 GLN D CA 1
ATOM 6917 C C . GLN D 1 137 ? -11.311 18.905 27.080 1.00 9.75 129 GLN D C 1
ATOM 6918 O O . GLN D 1 137 ? -11.824 19.072 28.200 1.00 8.70 129 GLN D O 1
ATOM 6924 N N . ALA D 1 138 ? -11.076 19.919 26.240 1.00 9.02 130 ALA D N 1
ATOM 6925 C CA . ALA D 1 138 ? -11.305 21.296 26.668 1.00 9.53 130 ALA D CA 1
ATOM 6926 C C . ALA D 1 138 ? -12.784 21.538 26.933 1.00 10.98 130 ALA D C 1
ATOM 6927 O O . ALA D 1 138 ? -13.147 22.154 27.939 1.00 10.43 130 ALA D O 1
ATOM 6929 N N . VAL D 1 139 ? -13.649 21.050 26.047 1.00 6.40 131 VAL D N 1
ATOM 6930 C CA . VAL D 1 139 ? -15.080 21.282 26.212 1.00 8.16 131 VAL D CA 1
ATOM 6931 C C . VAL D 1 139 ? -15.646 20.384 27.304 1.00 7.18 131 VAL D C 1
ATOM 6932 O O . VAL D 1 139 ? -16.474 20.822 28.109 1.00 9.03 131 VAL D O 1
ATOM 6936 N N . ALA D 1 140 ? -15.176 19.133 27.391 1.00 8.86 132 ALA D N 1
ATOM 6937 C CA . ALA D 1 140 ? -15.748 18.208 28.367 1.00 9.81 132 ALA D CA 1
ATOM 6938 C C . ALA D 1 140 ? -15.512 18.654 29.804 1.00 9.27 132 ALA D C 1
ATOM 6939 O O . ALA D 1 140 ? -16.328 18.346 30.680 1.00 11.29 132 ALA D O 1
ATOM 6941 N N . ARG D 1 141 ? -14.395 19.340 30.085 1.00 10.27 133 ARG D N 1
ATOM 6942 C CA . ARG D 1 141 ? -14.180 19.826 31.446 1.00 9.21 133 ARG D CA 1
ATOM 6943 C C . ARG D 1 141 ? -15.383 20.630 31.915 1.00 13.30 133 ARG D C 1
ATOM 6944 O O . ARG D 1 141 ? -15.826 20.499 33.062 1.00 13.66 133 ARG D O 1
ATOM 6952 N N . HIS D 1 142 ? -15.924 21.458 31.026 1.00 10.14 134 HIS D N 1
ATOM 6953 C CA . HIS D 1 142 ? -17.071 22.293 31.354 1.00 11.05 134 HIS D CA 1
ATOM 6954 C C . HIS D 1 142 ? -18.361 21.478 31.383 1.00 9.68 134 HIS D C 1
ATOM 6955 O O . HIS D 1 142 ? -19.189 21.663 32.281 1.00 9.75 134 HIS D O 1
ATOM 6962 N N . MET D 1 143 ? -18.543 20.579 30.408 1.00 9.33 135 MET D N 1
ATOM 6963 C CA . MET D 1 143 ? -19.769 19.779 30.362 1.00 10.44 135 MET D CA 1
ATOM 6964 C C . MET D 1 143 ? -19.881 18.865 31.573 1.00 11.52 135 MET D C 1
ATOM 6965 O O . MET D 1 143 ? -20.969 18.717 32.152 1.00 9.13 135 MET D O 1
ATOM 6970 N N . ILE D 1 144 ? -18.775 18.193 31.929 1.00 8.33 136 ILE D N 1
ATOM 6971 C CA . ILE D 1 144 ? -18.764 17.322 33.101 1.00 8.96 136 ILE D CA 1
ATOM 6972 C C . ILE D 1 144 ? -19.170 18.095 34.339 1.00 11.88 136 ILE D C 1
ATOM 6973 O O . ILE D 1 144 ? -19.946 17.611 35.178 1.00 11.81 136 ILE D O 1
ATOM 6978 N N . ALA D 1 145 ? -18.624 19.298 34.489 1.00 10.98 137 ALA D N 1
ATOM 6979 C CA . ALA D 1 145 ? -18.907 20.090 35.675 1.00 9.69 137 ALA D CA 1
ATOM 6980 C C . ALA D 1 145 ? -20.379 20.464 35.727 1.00 9.44 137 ALA D C 1
ATOM 6981 O O . ALA D 1 145 ? -20.986 20.486 36.807 1.00 11.14 137 ALA D O 1
ATOM 6983 N N . ARG D 1 146 ? -20.980 20.744 34.564 1.00 9.75 138 ARG D N 1
ATOM 6984 C CA . ARG D 1 146 ? -22.415 21.033 34.520 1.00 8.65 138 ARG D CA 1
ATOM 6985 C C . ARG D 1 146 ? -23.273 19.786 34.669 1.00 9.42 138 ARG D C 1
ATOM 6986 O O . ARG D 1 146 ? -24.443 19.898 35.059 1.00 10.48 138 ARG D O 1
ATOM 6994 N N . GLY D 1 147 ? -22.737 18.612 34.352 1.00 10.00 139 GLY D N 1
ATOM 6995 C CA . GLY D 1 147 ? -23.504 17.379 34.436 1.00 9.68 139 GLY D CA 1
ATOM 6996 C C . GLY D 1 147 ? -24.339 17.039 33.218 1.00 9.65 139 GLY D C 1
ATOM 6997 O O . GLY D 1 147 ? -25.249 16.204 33.320 1.00 9.29 139 GLY D O 1
ATOM 6998 N N . HIS D 1 148 ? -24.069 17.653 32.068 1.00 10.11 140 HIS D N 1
ATOM 6999 C CA . HIS D 1 148 ? -24.772 17.280 30.840 1.00 8.67 140 HIS D CA 1
ATOM 7000 C C . HIS D 1 148 ? -23.978 17.756 29.630 1.00 12.31 140 HIS D C 1
ATOM 7001 O O . HIS D 1 148 ? -23.354 18.819 29.660 1.00 9.97 140 HIS D O 1
ATOM 7008 N N . GLY D 1 149 ? -24.044 16.982 28.540 1.00 10.73 141 GLY D N 1
ATOM 7009 C CA . GLY D 1 149 ? -23.339 17.375 27.335 1.00 12.08 141 GLY D CA 1
ATOM 7010 C C . GLY D 1 149 ? -23.389 16.287 26.282 1.00 11.50 141 GLY D C 1
ATOM 7011 O O . GLY D 1 149 ? -23.628 15.122 26.607 1.00 11.25 141 GLY D O 1
ATOM 7012 N N . LYS D 1 150 ? -23.189 16.665 25.023 1.00 8.28 142 LYS D N 1
ATOM 7013 C CA . LYS D 1 150 ? -23.187 15.744 23.891 1.00 7.92 142 LYS D CA 1
ATOM 7014 C C . LYS D 1 150 ? -21.894 15.956 23.140 1.00 8.43 142 LYS D C 1
ATOM 7015 O O . LYS D 1 150 ? -21.543 17.097 22.823 1.00 8.54 142 LYS D O 1
ATOM 7021 N N . ILE D 1 151 ? -21.199 14.868 22.831 1.00 9.21 143 ILE D N 1
ATOM 7022 C CA . ILE D 1 151 ? -20.008 14.939 22.000 1.00 8.74 143 ILE D CA 1
ATOM 7023 C C . ILE D 1 151 ? -20.231 14.001 20.824 1.00 10.06 143 ILE D C 1
ATOM 7024 O O . ILE D 1 151 ? -20.588 12.840 21.028 1.00 11.93 143 ILE D O 1
ATOM 7029 N N . ILE D 1 152 ? -20.088 14.523 19.604 1.00 8.76 144 ILE D N 1
ATOM 7030 C CA . ILE D 1 152 ? -20.327 13.768 18.373 1.00 6.53 144 ILE D CA 1
ATOM 7031 C C . ILE D 1 152 ? -19.040 13.811 17.569 1.00 6.42 144 ILE D C 1
ATOM 7032 O O . ILE D 1 152 ? -18.657 14.883 17.093 1.00 8.42 144 ILE D O 1
ATOM 7037 N N . ASN D 1 153 ? -18.372 12.665 17.403 1.00 6.41 145 ASN D N 1
ATOM 7038 C CA . ASN D 1 153 ? -17.097 12.625 16.691 1.00 7.54 145 ASN D CA 1
ATOM 7039 C C . ASN D 1 153 ? -17.321 12.105 15.277 1.00 8.97 145 ASN D C 1
ATOM 7040 O O . ASN D 1 153 ? -17.899 11.027 15.103 1.00 8.24 145 ASN D O 1
ATOM 7045 N N . ILE D 1 154 ? -16.884 12.870 14.271 1.00 6.34 146 ILE D N 1
ATOM 7046 C CA . ILE D 1 154 ? -17.134 12.462 12.891 1.00 8.48 146 ILE D CA 1
ATOM 7047 C C . ILE D 1 154 ? -16.109 11.398 12.519 1.00 8.61 146 ILE D C 1
ATOM 7048 O O . ILE D 1 154 ? -14.893 11.646 12.527 1.00 9.10 146 ILE D O 1
ATOM 7053 N N . CYS D 1 155 ? -16.602 10.204 12.207 1.00 6.84 147 CYS D N 1
ATOM 7054 C CA . CYS D 1 155 ? -15.754 9.063 11.907 1.00 6.98 147 CYS D CA 1
ATOM 7055 C C . CYS D 1 155 ? -15.718 8.879 10.395 1.00 7.69 147 CYS D C 1
ATOM 7056 O O . CYS D 1 155 ? -15.570 9.873 9.671 1.00 10.81 147 CYS D O 1
ATOM 7059 N N . SER D 1 156 ? -15.858 7.643 9.909 1.00 7.59 148 SER D N 1
ATOM 7060 C CA . SER D 1 156 ? -15.724 7.336 8.480 1.00 6.79 148 SER D CA 1
ATOM 7061 C C . SER D 1 156 ? -16.010 5.854 8.276 1.00 8.53 148 SER D C 1
ATOM 7062 O O . SER D 1 156 ? -15.959 5.072 9.224 1.00 8.25 148 SER D O 1
ATOM 7065 N N . VAL D 1 157 ? -16.303 5.475 7.024 1.00 7.28 149 VAL D N 1
ATOM 7066 C CA . VAL D 1 157 ? -16.289 4.047 6.666 1.00 7.46 149 VAL D CA 1
ATOM 7067 C C . VAL D 1 157 ? -14.965 3.421 7.067 1.00 7.78 149 VAL D C 1
ATOM 7068 O O . VAL D 1 157 ? -14.919 2.246 7.471 1.00 7.29 149 VAL D O 1
ATOM 7072 N N . GLN D 1 158 ? -13.872 4.204 7.000 1.00 8.57 150 GLN D N 1
ATOM 7073 C CA . GLN D 1 158 ? -12.550 3.706 7.368 1.00 6.70 150 GLN D CA 1
ATOM 7074 C C . GLN D 1 158 ? -12.369 3.575 8.876 1.00 8.79 150 GLN D C 1
ATOM 7075 O O . GLN D 1 158 ? -11.273 3.230 9.320 1.00 7.74 150 GLN D O 1
ATOM 7081 N N . SER D 1 159 ? -13.419 3.821 9.673 1.00 7.26 151 SER D N 1
ATOM 7082 C CA . SER D 1 159 ? -13.438 3.334 11.054 1.00 7.59 151 SER D CA 1
ATOM 7083 C C . SER D 1 159 ? -13.651 1.831 11.144 1.00 9.84 151 SER D C 1
ATOM 7084 O O . SER D 1 159 ? -13.500 1.270 12.237 1.00 11.36 151 SER D O 1
ATOM 7087 N N . GLU D 1 160 ? -13.995 1.179 10.038 1.00 8.62 152 GLU D N 1
ATOM 7088 C CA . GLU D 1 160 ? -14.279 -0.249 10.031 1.00 8.99 152 GLU D CA 1
ATOM 7089 C C . GLU D 1 160 ? -13.619 -0.969 8.854 1.00 8.73 152 GLU D C 1
ATOM 7090 O O . GLU D 1 160 ? -13.106 -2.076 9.040 1.00 10.83 152 GLU D O 1
ATOM 7096 N N . LEU D 1 161 ? -13.652 -0.388 7.648 1.00 8.66 153 LEU D N 1
ATOM 7097 C CA . LEU D 1 161 ? -13.190 -1.072 6.435 1.00 7.66 153 LEU D CA 1
ATOM 7098 C C . LEU D 1 161 ? -12.113 -0.249 5.733 1.00 9.47 153 LEU D C 1
ATOM 7099 O O . LEU D 1 161 ? -12.288 0.951 5.513 1.00 11.08 153 LEU D O 1
ATOM 7104 N N . ALA D 1 162 ? -11.038 -0.906 5.319 1.00 9.54 154 ALA D N 1
ATOM 7105 C CA . ALA D 1 162 ? -9.912 -0.224 4.699 1.00 9.34 154 ALA D CA 1
ATOM 7106 C C . ALA D 1 162 ? -10.105 -0.078 3.197 1.00 10.98 154 ALA D C 1
ATOM 7107 O O . ALA D 1 162 ? -10.808 -0.856 2.551 1.00 11.96 154 ALA D O 1
ATOM 7109 N N . ARG D 1 163 ? -9.419 0.912 2.635 1.00 8.88 155 ARG D N 1
ATOM 7110 C CA . ARG D 1 163 ? -9.341 1.092 1.203 1.00 9.40 155 ARG D CA 1
ATOM 7111 C C . ARG D 1 163 ? -7.880 1.348 0.860 1.00 8.94 155 ARG D C 1
ATOM 7112 O O . ARG D 1 163 ? -7.181 2.015 1.635 1.00 9.21 155 ARG D O 1
ATOM 7120 N N . PRO D 1 164 ? -7.379 0.826 -0.258 1.00 8.43 156 PRO D N 1
ATOM 7121 C CA . PRO D 1 164 ? -5.975 1.096 -0.610 1.00 9.40 156 PRO D CA 1
ATOM 7122 C C . PRO D 1 164 ? -5.704 2.598 -0.709 1.00 9.89 156 PRO D C 1
ATOM 7123 O O . PRO D 1 164 ? -6.569 3.376 -1.115 1.00 11.19 156 PRO D O 1
ATOM 7127 N N . THR D 1 165 ? -4.493 2.984 -0.306 1.00 9.57 157 THR D N 1
ATOM 7128 C CA . THR D 1 165 ? -3.879 4.323 -0.305 1.00 9.56 157 THR D CA 1
ATOM 7129 C C . THR D 1 165 ? -4.358 5.197 0.853 1.00 8.44 157 THR D C 1
ATOM 7130 O O . THR D 1 165 ? -3.855 6.321 0.976 1.00 9.00 157 THR D O 1
ATOM 7134 N N . ILE D 1 166 ? -5.278 4.742 1.714 1.00 7.80 158 ILE D N 1
ATOM 7135 C CA . ILE D 1 166 ? -5.665 5.597 2.836 1.00 8.64 158 ILE D CA 1
ATOM 7136 C C . ILE D 1 166 ? -5.516 4.871 4.174 1.00 9.75 158 ILE D C 1
ATOM 7137 O O . ILE D 1 166 ? -6.321 5.051 5.095 1.00 10.18 158 ILE D O 1
ATOM 7142 N N . ALA D 1 167 ? -4.450 4.084 4.315 1.00 7.00 159 ALA D N 1
ATOM 7143 C CA . ALA D 1 167 ? -4.244 3.387 5.589 1.00 7.17 159 ALA D CA 1
ATOM 7144 C C . ALA D 1 167 ? -4.008 4.349 6.752 1.00 7.89 159 ALA D C 1
ATOM 7145 O O . ALA D 1 167 ? -4.530 4.081 7.854 1.00 7.25 159 ALA D O 1
ATOM 7147 N N . PRO D 1 168 ? -3.274 5.458 6.604 1.00 7.41 160 PRO D N 1
ATOM 7148 C CA . PRO D 1 168 ? -3.111 6.349 7.774 1.00 9.56 160 PRO D CA 1
ATOM 7149 C C . PRO D 1 168 ? -4.410 7.017 8.193 1.00 8.77 160 PRO D C 1
ATOM 7150 O O . PRO D 1 168 ? -4.711 7.110 9.387 1.00 7.31 160 PRO D O 1
ATOM 7154 N N . TYR D 1 169 ? -5.203 7.477 7.233 1.00 6.72 161 TYR D N 1
ATOM 7155 C CA . TYR D 1 169 ? -6.516 8.019 7.575 1.00 8.46 161 TYR D CA 1
ATOM 7156 C C . TYR D 1 169 ? -7.365 6.977 8.302 1.00 7.04 161 TYR D C 1
ATOM 7157 O O . TYR D 1 169 ? -8.046 7.289 9.290 1.00 7.03 161 TYR D O 1
ATOM 7166 N N . ALA D 1 170 ? -7.371 5.747 7.808 1.00 7.75 162 ALA D N 1
ATOM 7167 C CA . ALA D 1 170 ? -8.084 4.686 8.515 1.00 7.84 162 ALA D CA 1
ATOM 7168 C C . ALA D 1 170 ? -7.581 4.528 9.949 1.00 6.42 162 ALA D C 1
ATOM 7169 O O . ALA D 1 170 ? -8.383 4.344 10.875 1.00 6.72 162 ALA D O 1
ATOM 7171 N N . ALA D 1 171 ? -6.252 4.576 10.160 1.00 6.00 163 ALA D N 1
ATOM 7172 C CA . ALA D 1 171 ? -5.748 4.553 11.527 1.00 9.14 163 ALA D CA 1
ATOM 7173 C C . ALA D 1 171 ? -6.387 5.666 12.368 1.00 8.76 163 ALA D C 1
ATOM 7174 O O . ALA D 1 171 ? -6.833 5.426 13.499 1.00 8.16 163 ALA D O 1
ATOM 7176 N N . THR D 1 172 ? -6.464 6.893 11.828 1.00 6.84 164 THR D N 1
ATOM 7177 C CA . THR D 1 172 ? -7.017 7.973 12.646 1.00 5.89 164 THR D CA 1
ATOM 7178 C C . THR D 1 172 ? -8.492 7.731 12.940 1.00 7.26 164 THR D C 1
ATOM 7179 O O . THR D 1 172 ? -8.976 8.051 14.031 1.00 7.19 164 THR D O 1
ATOM 7183 N N . LYS D 1 173 ? -9.224 7.168 11.984 1.00 5.80 165 LYS D N 1
ATOM 7184 C CA . LYS D 1 173 ? -10.666 7.037 12.188 1.00 6.58 165 LYS D CA 1
ATOM 7185 C C . LYS D 1 173 ? -10.995 5.825 13.050 1.00 9.87 165 LYS D C 1
ATOM 7186 O O . LYS D 1 173 ? -11.999 5.842 13.779 1.00 9.62 165 LYS D O 1
ATOM 7192 N N . GLY D 1 174 ? -10.175 4.766 12.976 1.00 8.18 166 GLY D N 1
ATOM 7193 C CA . GLY D 1 174 ? -10.275 3.705 13.960 1.00 7.40 166 GLY D CA 1
ATOM 7194 C C . GLY D 1 174 ? -9.945 4.201 15.352 1.00 8.47 166 GLY D C 1
ATOM 7195 O O . GLY D 1 174 ? -10.573 3.791 16.339 1.00 8.98 166 GLY D O 1
ATOM 7196 N N . ALA D 1 175 ? -8.961 5.104 15.450 1.00 6.51 167 ALA D N 1
ATOM 7197 C CA . ALA D 1 175 ? -8.639 5.706 16.740 1.00 5.82 167 ALA D CA 1
ATOM 7198 C C . ALA D 1 175 ? -9.824 6.499 17.280 1.00 6.93 167 ALA D C 1
ATOM 7199 O O . ALA D 1 175 ? -10.177 6.382 18.456 1.00 7.83 167 ALA D O 1
ATOM 7201 N N . VAL D 1 176 ? -10.464 7.303 16.422 1.00 5.71 168 VAL D N 1
ATOM 7202 C CA . VAL D 1 176 ? -11.568 8.138 16.890 1.00 7.50 168 VAL D CA 1
ATOM 7203 C C . VAL D 1 176 ? -12.745 7.271 17.332 1.00 8.68 168 VAL D C 1
ATOM 7204 O O . VAL D 1 176 ? -13.419 7.578 18.327 1.00 9.25 168 VAL D O 1
ATOM 7208 N N . ARG D 1 177 ? -12.978 6.153 16.640 1.00 7.02 169 ARG D N 1
ATOM 7209 C CA . ARG D 1 177 ? -14.065 5.257 17.047 1.00 9.07 169 ARG D CA 1
ATOM 7210 C C . ARG D 1 177 ? -13.823 4.694 18.444 1.00 11.71 169 ARG D C 1
ATOM 7211 O O . ARG D 1 177 ? -14.744 4.653 19.277 1.00 7.30 169 ARG D O 1
ATOM 7219 N N . MET D 1 178 ? -12.595 4.251 18.728 1.00 7.79 170 MET D N 1
ATOM 7220 C CA . MET D 1 178 ? -12.309 3.761 20.079 1.00 6.22 170 MET D CA 1
ATOM 7221 C C . MET D 1 178 ? -12.244 4.896 21.096 1.00 7.24 170 MET D C 1
ATOM 7222 O O . MET D 1 178 ? -12.670 4.723 22.244 1.00 8.16 170 MET D O 1
ATOM 7227 N N . LEU D 1 179 ? -11.704 6.060 20.712 1.00 8.54 171 LEU D N 1
ATOM 7228 C CA . LEU D 1 179 ? -11.665 7.184 21.642 1.00 8.03 171 LEU D CA 1
ATOM 7229 C C . LEU D 1 179 ? -13.073 7.577 22.061 1.00 9.30 171 LEU D C 1
ATOM 7230 O O . LEU D 1 179 ? -13.296 7.951 23.210 1.00 7.89 171 LEU D O 1
ATOM 7235 N N . THR D 1 180 ? -14.033 7.446 21.144 1.00 6.18 172 THR D N 1
ATOM 7236 C CA . THR D 1 180 ? -15.431 7.678 21.480 1.00 6.29 172 THR D CA 1
ATOM 7237 C C . THR D 1 180 ? -15.893 6.732 22.589 1.00 6.34 172 THR D C 1
ATOM 7238 O O . THR D 1 180 ? -16.550 7.161 23.543 1.00 7.33 172 THR D O 1
ATOM 7242 N N . LYS D 1 181 ? -15.565 5.433 22.475 1.00 6.44 173 LYS D N 1
ATOM 7243 C CA . LYS D 1 181 ? -15.949 4.501 23.539 1.00 7.29 173 LYS D CA 1
ATOM 7244 C C . LYS D 1 181 ? -15.273 4.876 24.852 1.00 6.96 173 LYS D C 1
ATOM 7245 O O . LYS D 1 181 ? -15.875 4.746 25.927 1.00 8.42 173 LYS D O 1
ATOM 7251 N N . GLY D 1 182 ? -14.015 5.339 24.783 1.00 8.76 174 GLY D N 1
ATOM 7252 C CA . GLY D 1 182 ? -13.321 5.753 26.000 1.00 7.63 174 GLY D CA 1
ATOM 7253 C C . GLY D 1 182 ? -13.936 6.988 26.640 1.00 7.96 174 GLY D C 1
ATOM 7254 O O . GLY D 1 182 ? -13.972 7.107 27.873 1.00 7.55 174 GLY D O 1
ATOM 7255 N N . MET D 1 183 ? -14.412 7.928 25.813 1.00 7.05 175 MET D N 1
ATOM 7256 C CA . MET D 1 183 ? -15.088 9.103 26.345 1.00 7.75 175 MET D CA 1
ATOM 7257 C C . MET D 1 183 ? -16.336 8.679 27.103 1.00 7.15 175 MET D C 1
ATOM 7258 O O . MET D 1 183 ? -16.612 9.185 28.190 1.00 7.42 175 MET D O 1
ATOM 7263 N N . CYS D 1 184 ? -17.098 7.744 26.535 1.00 7.07 176 CYS D N 1
ATOM 7264 C CA . CYS D 1 184 ? -18.259 7.197 27.228 1.00 8.33 176 CYS D CA 1
ATOM 7265 C C . CYS D 1 184 ? -17.849 6.534 28.543 1.00 9.20 176 CYS D C 1
ATOM 7266 O O . CYS D 1 184 ? -18.468 6.752 29.595 1.00 9.16 176 CYS D O 1
ATOM 7269 N N . ALA D 1 185 ? -16.785 5.729 28.507 1.00 9.39 177 ALA D N 1
ATOM 7270 C CA . ALA D 1 185 ? -16.382 5.008 29.708 1.00 10.25 177 ALA D CA 1
ATOM 7271 C C . ALA D 1 185 ? -16.006 5.964 30.832 1.00 10.61 177 ALA D C 1
ATOM 7272 O O . ALA D 1 185 ? -16.339 5.711 31.997 1.00 11.01 177 ALA D O 1
ATOM 7274 N N . ASP D 1 186 ? -15.351 7.092 30.505 1.00 8.57 178 ASP D N 1
ATOM 7275 C CA . ASP D 1 186 ? -14.956 8.042 31.549 1.00 8.70 178 ASP D CA 1
ATOM 7276 C C . ASP D 1 186 ? -16.080 8.995 31.941 1.00 8.71 178 ASP D C 1
ATOM 7277 O O . ASP D 1 186 ? -16.126 9.444 33.092 1.00 11.23 178 ASP D O 1
ATOM 7282 N N . TRP D 1 187 ? -16.979 9.332 31.012 1.00 8.96 179 TRP D N 1
ATOM 7283 C CA . TRP D 1 187 ? -17.816 10.513 31.193 1.00 8.41 179 TRP D CA 1
ATOM 7284 C C . TRP D 1 187 ? -19.315 10.242 31.220 1.00 8.87 179 TRP D C 1
ATOM 7285 O O . TRP D 1 187 ? -20.075 11.146 31.605 1.00 9.57 179 TRP D O 1
ATOM 7296 N N . ALA D 1 188 ? -19.768 9.049 30.826 1.00 8.25 180 ALA D N 1
ATOM 7297 C CA . ALA D 1 188 ? -21.199 8.758 30.872 1.00 10.22 180 ALA D CA 1
ATOM 7298 C C . ALA D 1 188 ? -21.743 8.965 32.277 1.00 11.79 180 ALA D C 1
ATOM 7299 O O . ALA D 1 188 ? -22.887 9.419 32.452 1.00 10.98 180 ALA D O 1
ATOM 7301 N N . ARG D 1 189 ? -20.920 8.663 33.287 1.00 10.53 181 ARG D N 1
ATOM 7302 C CA . ARG D 1 189 ? -21.336 8.819 34.677 1.00 15.04 181 ARG D CA 1
ATOM 7303 C C . ARG D 1 189 ? -21.649 10.263 35.032 1.00 16.03 181 ARG D C 1
ATOM 7304 O O . ARG D 1 189 ? -22.368 10.498 36.003 1.00 16.13 181 ARG D O 1
ATOM 7312 N N . TYR D 1 190 ? -21.124 11.227 34.272 1.00 12.75 182 TYR D N 1
ATOM 7313 C CA . TYR D 1 190 ? -21.354 12.646 34.510 1.00 9.44 182 TYR D CA 1
ATOM 7314 C C . TYR D 1 190 ? -22.414 13.229 33.588 1.00 15.07 182 TYR D C 1
ATOM 7315 O O . TYR D 1 190 ? -22.498 14.455 33.452 1.00 16.27 182 TYR D O 1
ATOM 7324 N N . GLY D 1 191 ? -23.200 12.393 32.923 1.00 11.98 183 GLY D N 1
ATOM 7325 C CA . GLY D 1 191 ? -24.264 12.919 32.080 1.00 12.64 183 GLY D CA 1
ATOM 7326 C C . GLY D 1 191 ? -23.844 13.307 30.677 1.00 13.13 183 GLY D C 1
ATOM 7327 O O . GLY D 1 191 ? -24.596 14.018 29.996 1.00 12.47 183 GLY D O 1
ATOM 7328 N N . ILE D 1 192 ? -22.680 12.855 30.217 1.00 11.23 184 ILE D N 1
ATOM 7329 C CA . ILE D 1 192 ? -22.205 13.108 28.856 1.00 8.28 184 ILE D CA 1
ATOM 7330 C C . ILE D 1 192 ? -22.530 11.893 28.004 1.00 12.33 184 ILE D C 1
ATOM 7331 O O . ILE D 1 192 ? -22.243 10.754 28.402 1.00 11.55 184 ILE D O 1
ATOM 7336 N N . GLN D 1 193 ? -23.087 12.120 26.819 1.00 8.00 185 GLN D N 1
ATOM 7337 C CA . GLN D 1 193 ? -23.181 11.073 25.801 1.00 6.90 185 GLN D CA 1
ATOM 7338 C C . GLN D 1 193 ? -22.185 11.399 24.698 1.00 7.69 185 GLN D C 1
ATOM 7339 O O . GLN D 1 193 ? -22.281 12.457 24.075 1.00 8.49 185 GLN D O 1
ATOM 7345 N N . ALA D 1 194 ? -21.233 10.502 24.479 1.00 7.67 186 ALA D N 1
ATOM 7346 C CA . ALA D 1 194 ? -20.209 10.658 23.450 1.00 8.31 186 ALA D CA 1
ATOM 7347 C C . ALA D 1 194 ? -20.444 9.566 22.421 1.00 9.73 186 ALA D C 1
ATOM 7348 O O . ALA D 1 194 ? -20.392 8.381 22.765 1.00 8.20 186 ALA D O 1
ATOM 7350 N N . ASN D 1 195 ? -20.669 9.959 21.167 1.00 7.12 187 ASN D N 1
ATOM 7351 C CA . ASN D 1 195 ? -20.978 9.000 20.112 1.00 6.95 187 ASN D CA 1
ATOM 7352 C C . ASN D 1 195 ? -20.258 9.411 18.836 1.00 9.04 187 ASN D C 1
ATOM 7353 O O . ASN D 1 195 ? -19.849 10.561 18.681 1.00 8.90 187 ASN D O 1
ATOM 7358 N N . GLY D 1 196 ? -20.130 8.453 17.915 1.00 11.00 188 GLY D N 1
ATOM 7359 C CA . GLY D 1 196 ? -19.488 8.682 16.628 1.00 8.09 188 GLY D CA 1
ATOM 7360 C C . GLY D 1 196 ? -20.557 8.750 15.550 1.00 7.72 188 GLY D C 1
ATOM 7361 O O . GLY D 1 196 ? -21.601 8.109 15.656 1.00 8.09 188 GLY D O 1
ATOM 7362 N N . LEU D 1 197 ? -20.306 9.563 14.534 1.00 8.35 189 LEU D N 1
ATOM 7363 C CA A LEU D 1 197 ? -21.143 9.648 13.344 0.44 6.81 189 LEU D CA 1
ATOM 7364 C CA B LEU D 1 197 ? -21.146 9.642 13.343 0.56 6.65 189 LEU D CA 1
ATOM 7365 C C . LEU D 1 197 ? -20.220 9.380 12.161 1.00 7.05 189 LEU D C 1
ATOM 7366 O O . LEU D 1 197 ? -19.323 10.181 11.888 1.00 8.73 189 LEU D O 1
ATOM 7375 N N . ALA D 1 198 ? -20.407 8.239 11.496 1.00 9.04 190 ALA D N 1
ATOM 7376 C CA . ALA D 1 198 ? -19.501 7.810 10.427 1.00 7.96 190 ALA D CA 1
ATOM 7377 C C . ALA D 1 198 ? -20.167 7.980 9.067 1.00 7.57 190 ALA D C 1
ATOM 7378 O O . ALA D 1 198 ? -20.971 7.129 8.662 1.00 8.12 190 ALA D O 1
ATOM 7380 N N . PRO D 1 199 ? -19.876 9.045 8.324 1.00 6.94 191 PRO D N 1
ATOM 7381 C CA . PRO D 1 199 ? -20.445 9.168 6.981 1.00 8.66 191 PRO D CA 1
ATOM 7382 C C . PRO D 1 199 ? -19.857 8.111 6.067 1.00 6.93 191 PRO D C 1
ATOM 7383 O O . PRO D 1 199 ? -18.733 7.639 6.272 1.00 9.21 191 PRO D O 1
ATOM 7387 N N . GLY D 1 200 ? -20.647 7.732 5.063 1.00 6.82 192 GLY D N 1
ATOM 7388 C CA . GLY D 1 200 ? -20.139 6.989 3.928 1.00 7.60 192 GLY D CA 1
ATOM 7389 C C . GLY D 1 200 ? -19.453 7.907 2.934 1.00 11.25 192 GLY D C 1
ATOM 7390 O O . GLY D 1 200 ? -18.498 8.585 3.304 1.00 16.39 192 GLY D O 1
ATOM 7391 N N . TYR D 1 201 ? -19.925 7.973 1.690 1.00 8.29 193 TYR D N 1
ATOM 7392 C CA . TYR D 1 201 ? -19.245 8.747 0.650 1.00 8.51 193 TYR D CA 1
ATOM 7393 C C . TYR D 1 201 ? -20.093 9.932 0.224 1.00 10.97 193 TYR D C 1
ATOM 7394 O O . TYR D 1 201 ? -21.249 9.763 -0.191 1.00 11.03 193 TYR D O 1
ATOM 7403 N N . PHE D 1 202 ? -19.496 11.127 0.306 1.00 10.64 194 PHE D N 1
ATOM 7404 C CA . PHE D 1 202 ? -20.158 12.392 0.014 1.00 10.14 194 PHE D CA 1
ATOM 7405 C C . PHE D 1 202 ? -19.242 13.262 -0.835 1.00 11.20 194 PHE D C 1
ATOM 7406 O O . PHE D 1 202 ? -18.017 13.244 -0.674 1.00 12.31 194 PHE D O 1
ATOM 7414 N N . GLU D 1 203 ? -19.853 14.060 -1.712 1.00 11.70 195 GLU D N 1
ATOM 7415 C CA . GLU D 1 203 ? -19.115 14.901 -2.664 1.00 13.39 195 GLU D CA 1
ATOM 7416 C C . GLU D 1 203 ? -18.735 16.232 -2.009 1.00 22.80 195 GLU D C 1
ATOM 7417 O O . GLU D 1 203 ? -19.371 17.269 -2.208 1.00 31.50 195 GLU D O 1
ATOM 7423 N N . THR D 1 204 ? -17.667 16.204 -1.212 1.00 12.23 196 THR D N 1
ATOM 7424 C CA . THR D 1 204 ? -17.038 17.415 -0.695 1.00 12.60 196 THR D CA 1
ATOM 7425 C C . THR D 1 204 ? -15.640 17.559 -1.284 1.00 13.08 196 THR D C 1
ATOM 7426 O O . THR D 1 204 ? -15.131 16.665 -1.956 1.00 15.65 196 THR D O 1
ATOM 7430 N N . GLU D 1 205 ? -14.994 18.693 -0.984 1.00 13.69 197 GLU D N 1
ATOM 7431 C CA . GLU D 1 205 ? -13.626 18.885 -1.473 1.00 16.44 197 GLU D CA 1
ATOM 7432 C C . GLU D 1 205 ? -12.671 17.829 -0.924 1.00 15.53 197 GLU D C 1
ATOM 7433 O O . GLU D 1 205 ? -11.647 17.523 -1.563 1.00 16.21 197 GLU D O 1
ATOM 7439 N N . LEU D 1 206 ? -12.972 17.263 0.250 1.00 12.30 198 LEU D N 1
ATOM 7440 C CA . LEU D 1 206 ? -12.150 16.159 0.760 1.00 11.55 198 LEU D CA 1
ATOM 7441 C C . LEU D 1 206 ? -11.997 15.067 -0.282 1.00 18.91 198 LEU D C 1
ATOM 7442 O O . LEU D 1 206 ? -10.934 14.445 -0.396 1.00 11.57 198 LEU D O 1
ATOM 7447 N N . ASN D 1 207 ? -13.066 14.807 -1.030 1.00 11.63 199 ASN D N 1
ATOM 7448 C CA . ASN D 1 207 ? -13.155 13.703 -1.974 1.00 11.64 199 ASN D CA 1
ATOM 7449 C C . ASN D 1 207 ? -13.189 14.176 -3.426 1.00 15.19 199 ASN D C 1
ATOM 7450 O O . ASN D 1 207 ? -13.712 13.474 -4.294 1.00 14.97 199 ASN D O 1
ATOM 7455 N N . ARG D 1 208 ? -12.618 15.354 -3.708 1.00 14.65 200 ARG D N 1
ATOM 7456 C CA . ARG D 1 208 ? -12.653 15.883 -5.072 1.00 16.22 200 ARG D CA 1
ATOM 7457 C C . ARG D 1 208 ? -12.040 14.905 -6.072 1.00 17.78 200 ARG D C 1
ATOM 7458 O O . ARG D 1 208 ? -12.598 14.692 -7.153 1.00 17.41 200 ARG D O 1
ATOM 7466 N N . ALA D 1 209 ? -10.892 14.301 -5.731 1.00 14.87 201 ALA D N 1
ATOM 7467 C CA . ALA D 1 209 ? -10.247 13.376 -6.660 1.00 17.25 201 ALA D CA 1
ATOM 7468 C C . ALA D 1 209 ? -11.122 12.171 -6.951 1.00 17.14 201 ALA D C 1
ATOM 7469 O O . ALA D 1 209 ? -10.986 11.553 -8.014 1.00 16.70 201 ALA D O 1
ATOM 7471 N N . LEU D 1 210 ? -11.995 11.810 -6.009 1.00 13.71 202 LEU D N 1
ATOM 7472 C CA . LEU D 1 210 ? -12.878 10.662 -6.176 1.00 13.94 202 LEU D CA 1
ATOM 7473 C C . LEU D 1 210 ? -14.093 11.040 -7.012 1.00 13.94 202 LEU D C 1
ATOM 7474 O O . LEU D 1 210 ? -14.454 10.333 -7.961 1.00 14.43 202 LEU D O 1
ATOM 7479 N N . VAL D 1 211 ? -14.723 12.168 -6.674 1.00 14.08 203 VAL D N 1
ATOM 7480 C CA . VAL D 1 211 ? -15.873 12.659 -7.440 1.00 17.23 203 VAL D CA 1
ATOM 7481 C C . VAL D 1 211 ? -15.529 12.796 -8.911 1.00 19.74 203 VAL D C 1
ATOM 7482 O O . VAL D 1 211 ? -16.342 12.478 -9.786 1.00 20.61 203 VAL D O 1
ATOM 7486 N N . ASP D 1 212 ? -14.323 13.276 -9.206 1.00 17.10 204 ASP D N 1
ATOM 7487 C CA . ASP D 1 212 ? -13.880 13.550 -10.568 1.00 21.66 204 ASP D CA 1
ATOM 7488 C C . ASP D 1 212 ? -13.481 12.301 -11.352 1.00 24.89 204 ASP D C 1
ATOM 7489 O O . ASP D 1 212 ? -13.099 12.427 -12.525 1.00 24.42 204 ASP D O 1
ATOM 7494 N N . ASP D 1 213 ? -13.553 11.115 -10.752 1.00 17.62 205 ASP D N 1
ATOM 7495 C CA . ASP D 1 213 ? -13.087 9.864 -11.367 1.00 17.27 205 ASP D CA 1
ATOM 7496 C C . ASP D 1 213 ? -14.309 8.980 -11.598 1.00 17.16 205 ASP D C 1
ATOM 7497 O O . ASP D 1 213 ? -14.808 8.350 -10.663 1.00 16.14 205 ASP D O 1
ATOM 7502 N N . ALA D 1 214 ? -14.784 8.938 -12.845 1.00 15.16 206 ALA D N 1
ATOM 7503 C CA . ALA D 1 214 ? -15.999 8.186 -13.144 1.00 18.03 206 ALA D CA 1
ATOM 7504 C C . ALA D 1 214 ? -15.846 6.696 -12.840 1.00 15.68 206 ALA D C 1
ATOM 7505 O O . ALA D 1 214 ? -16.843 6.028 -12.546 1.00 16.92 206 ALA D O 1
ATOM 7507 N N . ALA D 1 215 ? -14.618 6.153 -12.909 1.00 15.77 207 ALA D N 1
ATOM 7508 C CA . ALA D 1 215 ? -14.428 4.750 -12.551 1.00 14.09 207 ALA D CA 1
ATOM 7509 C C . ALA D 1 215 ? -14.608 4.539 -11.056 1.00 14.46 207 ALA D C 1
ATOM 7510 O O . ALA D 1 215 ? -15.184 3.530 -10.634 1.00 13.16 207 ALA D O 1
ATOM 7512 N N . PHE D 1 216 ? -14.135 5.479 -10.235 1.00 14.09 208 PHE D N 1
ATOM 7513 C CA . PHE D 1 216 ? -14.395 5.359 -8.806 1.00 12.07 208 PHE D CA 1
ATOM 7514 C C . PHE D 1 216 ? -15.886 5.455 -8.519 1.00 11.53 208 PHE D C 1
ATOM 7515 O O . PHE D 1 216 ? -16.419 4.698 -7.702 1.00 10.93 208 PHE D O 1
ATOM 7523 N N . SER D 1 217 ? -16.561 6.416 -9.143 1.00 12.72 209 SER D N 1
ATOM 7524 C CA A SER D 1 217 ? -17.998 6.548 -8.928 0.59 14.45 209 SER D CA 1
ATOM 7525 C CA B SER D 1 217 ? -17.999 6.553 -8.938 0.41 14.45 209 SER D CA 1
ATOM 7526 C C . SER D 1 217 ? -18.732 5.279 -9.343 1.00 14.22 209 SER D C 1
ATOM 7527 O O . SER D 1 217 ? -19.655 4.836 -8.649 1.00 12.82 209 SER D O 1
ATOM 7532 N N . ASP D 1 218 ? -18.332 4.669 -10.468 1.00 12.02 210 ASP D N 1
ATOM 7533 C CA . ASP D 1 218 ? -18.989 3.433 -10.888 1.00 15.10 210 ASP D CA 1
ATOM 7534 C C . ASP D 1 218 ? -18.793 2.339 -9.849 1.00 15.41 210 ASP D C 1
ATOM 7535 O O . ASP D 1 218 ? -19.744 1.618 -9.499 1.00 15.36 210 ASP D O 1
ATOM 7540 N N . TRP D 1 219 ? -17.566 2.213 -9.331 1.00 12.62 211 TRP D N 1
ATOM 7541 C CA . TRP D 1 219 ? -17.296 1.235 -8.281 1.00 12.59 211 TRP D CA 1
ATOM 7542 C C . TRP D 1 219 ? -18.144 1.518 -7.040 1.00 12.09 211 TRP D C 1
ATOM 7543 O O . TRP D 1 219 ? -18.748 0.604 -6.459 1.00 12.23 211 TRP D O 1
ATOM 7554 N N . LEU D 1 220 ? -18.200 2.786 -6.627 1.00 10.05 212 LEU D N 1
ATOM 7555 C CA . LEU D 1 220 ? -18.931 3.151 -5.414 1.00 9.49 212 LEU D CA 1
ATOM 7556 C C . LEU D 1 220 ? -20.413 2.812 -5.531 1.00 12.80 212 LEU D C 1
ATOM 7557 O O . LEU D 1 220 ? -21.022 2.268 -4.593 1.00 9.03 212 LEU D O 1
ATOM 7562 N N . CYS D 1 221 ? -21.019 3.148 -6.673 1.00 9.81 213 CYS D N 1
ATOM 7563 C CA . CYS D 1 221 ? -22.453 2.930 -6.828 1.00 11.66 213 CYS D CA 1
ATOM 7564 C C . CYS D 1 221 ? -22.782 1.454 -6.836 1.00 16.72 213 CYS D C 1
ATOM 7565 O O . CYS D 1 221 ? -23.837 1.054 -6.328 1.00 14.47 213 CYS D O 1
ATOM 7568 N N . LYS D 1 222 ? -21.889 0.630 -7.392 1.00 10.30 214 LYS D N 1
ATOM 7569 C CA . LYS D 1 222 ? -22.091 -0.812 -7.337 1.00 10.53 214 LYS D CA 1
ATOM 7570 C C . LYS D 1 222 ? -21.790 -1.379 -5.956 1.00 12.89 214 LYS D C 1
ATOM 7571 O O . LYS D 1 222 ? -22.392 -2.388 -5.568 1.00 14.25 214 LYS D O 1
ATOM 7577 N N . ARG D 1 223 ? -20.855 -0.761 -5.211 1.00 10.12 215 ARG D N 1
ATOM 7578 C CA . ARG D 1 223 ? -20.469 -1.236 -3.876 1.00 9.36 215 ARG D CA 1
ATOM 7579 C C . ARG D 1 223 ? -21.501 -0.884 -2.804 1.00 10.41 215 ARG D C 1
ATOM 7580 O O . ARG D 1 223 ? -21.594 -1.580 -1.782 1.00 12.47 215 ARG D O 1
ATOM 7588 N N . THR D 1 224 ? -22.285 0.164 -3.026 1.00 11.93 216 THR D N 1
ATOM 7589 C CA . THR D 1 224 ? -23.201 0.698 -2.031 1.00 9.72 216 THR D CA 1
ATOM 7590 C C . THR D 1 224 ? -24.591 0.138 -2.290 1.00 10.33 216 THR D C 1
ATOM 7591 O O . THR D 1 224 ? -25.115 0.316 -3.396 1.00 9.68 216 THR D O 1
ATOM 7595 N N . PRO D 1 225 ? -25.219 -0.553 -1.328 1.00 10.68 217 PRO D N 1
ATOM 7596 C CA . PRO D 1 225 ? -26.579 -1.052 -1.576 1.00 12.43 217 PRO D CA 1
ATOM 7597 C C . PRO D 1 225 ? -27.536 0.032 -2.048 1.00 11.81 217 PRO D C 1
ATOM 7598 O O . PRO D 1 225 ? -28.349 -0.238 -2.935 1.00 10.34 217 PRO D O 1
ATOM 7602 N N . ALA D 1 226 ? -27.433 1.256 -1.512 1.00 10.27 218 ALA D N 1
ATOM 7603 C CA . ALA D 1 226 ? -28.303 2.347 -1.955 1.00 11.05 218 ALA D CA 1
ATOM 7604 C C . ALA D 1 226 ? -28.026 2.779 -3.393 1.00 15.01 218 ALA D C 1
ATOM 7605 O O . ALA D 1 226 ? -28.869 3.463 -3.990 1.00 12.58 218 ALA D O 1
ATOM 7607 N N . GLY D 1 227 ? -26.860 2.433 -3.941 1.00 10.71 219 GLY D N 1
ATOM 7608 C CA . GLY D 1 227 ? -26.578 2.629 -5.359 1.00 9.81 219 GLY D CA 1
ATOM 7609 C C . GLY D 1 227 ? -26.166 4.028 -5.764 1.00 13.66 219 GLY D C 1
ATOM 7610 O O . GLY D 1 227 ? -26.270 4.366 -6.953 1.00 13.60 219 GLY D O 1
ATOM 7611 N N . ARG D 1 228 ? -25.703 4.853 -4.818 1.00 12.42 220 ARG D N 1
ATOM 7612 C CA . ARG D 1 228 ? -25.447 6.266 -5.086 1.00 11.23 220 ARG D CA 1
ATOM 7613 C C . ARG D 1 228 ? -24.515 6.837 -4.026 1.00 9.86 220 ARG D C 1
ATOM 7614 O O . ARG D 1 228 ? -24.374 6.279 -2.933 1.00 11.16 220 ARG D O 1
ATOM 7622 N N . TRP D 1 229 ? -23.912 7.986 -4.358 1.00 11.89 221 TRP D N 1
ATOM 7623 C CA . TRP D 1 229 ? -23.298 8.845 -3.350 1.00 11.63 221 TRP D CA 1
ATOM 7624 C C . TRP D 1 229 ? -24.354 9.342 -2.363 1.00 13.01 221 TRP D C 1
ATOM 7625 O O . TRP D 1 229 ? -25.519 9.530 -2.714 1.00 12.81 221 TRP D O 1
ATOM 7636 N N . GLY D 1 230 ? -23.941 9.586 -1.126 1.00 9.37 222 GLY D N 1
ATOM 7637 C CA . GLY D 1 230 ? -24.796 10.347 -0.235 1.00 9.57 222 GLY D CA 1
ATOM 7638 C C . GLY D 1 230 ? -24.789 11.830 -0.584 1.00 10.33 222 GLY D C 1
ATOM 7639 O O . GLY D 1 230 ? -23.896 12.339 -1.266 1.00 11.67 222 GLY D O 1
ATOM 7640 N N . GLN D 1 231 ? -25.807 12.540 -0.101 1.00 10.74 223 GLN D N 1
ATOM 7641 C CA . GLN D 1 231 ? -25.874 13.998 -0.170 1.00 12.34 223 GLN D CA 1
ATOM 7642 C C . GLN D 1 231 ? -25.708 14.556 1.239 1.00 11.77 223 GLN D C 1
ATOM 7643 O O . GLN D 1 231 ? -26.264 13.998 2.189 1.00 11.39 223 GLN D O 1
ATOM 7649 N N . VAL D 1 232 ? -24.964 15.660 1.385 1.00 13.28 224 VAL D N 1
ATOM 7650 C CA . VAL D 1 232 ? -24.514 16.042 2.730 1.00 11.98 224 VAL D CA 1
ATOM 7651 C C . VAL D 1 232 ? -25.677 16.340 3.668 1.00 9.24 224 VAL D C 1
ATOM 7652 O O . VAL D 1 232 ? -25.560 16.124 4.878 1.00 10.45 224 VAL D O 1
ATOM 7656 N N . ASP D 1 233 ? -26.828 16.792 3.140 1.00 12.22 225 ASP D N 1
ATOM 7657 C CA . ASP D 1 233 ? -27.972 17.030 4.019 1.00 13.77 225 ASP D CA 1
ATOM 7658 C C . ASP D 1 233 ? -28.465 15.751 4.686 1.00 11.35 225 ASP D C 1
ATOM 7659 O O . ASP D 1 233 ? -29.147 15.825 5.716 1.00 10.36 225 ASP D O 1
ATOM 7664 N N . GLU D 1 234 ? -28.138 14.581 4.129 1.00 8.98 226 GLU D N 1
ATOM 7665 C CA . GLU D 1 234 ? -28.548 13.312 4.714 1.00 9.00 226 GLU D CA 1
ATOM 7666 C C . GLU D 1 234 ? -27.775 12.976 5.981 1.00 9.38 226 GLU D C 1
ATOM 7667 O O . GLU D 1 234 ? -28.038 11.926 6.591 1.00 10.91 226 GLU D O 1
ATOM 7673 N N . LEU D 1 235 ? -26.820 13.816 6.368 1.00 9.05 227 LEU D N 1
ATOM 7674 C CA . LEU D 1 235 ? -26.112 13.613 7.625 1.00 7.93 227 LEU D CA 1
ATOM 7675 C C . LEU D 1 235 ? -26.738 14.389 8.776 1.00 7.94 227 LEU D C 1
ATOM 7676 O O . LEU D 1 235 ? -26.409 14.118 9.940 1.00 10.67 227 LEU D O 1
ATOM 7681 N N . CYS D 1 236 ? -27.609 15.360 8.473 1.00 8.28 228 CYS D N 1
ATOM 7682 C CA . CYS D 1 236 ? -28.096 16.267 9.507 1.00 11.11 228 CYS D CA 1
ATOM 7683 C C . CYS D 1 236 ? -29.009 15.561 10.489 1.00 9.64 228 CYS D C 1
ATOM 7684 O O . CYS D 1 236 ? -28.978 15.855 11.689 1.00 9.71 228 CYS D O 1
ATOM 7687 N N . GLY D 1 237 ? -29.865 14.662 9.995 1.00 11.64 229 GLY D N 1
ATOM 7688 C CA . GLY D 1 237 ? -30.772 13.971 10.897 1.00 8.90 229 GLY D CA 1
ATOM 7689 C C . GLY D 1 237 ? -30.032 13.214 11.981 1.00 10.45 229 GLY D C 1
ATOM 7690 O O . GLY D 1 237 ? -30.386 13.287 13.166 1.00 8.84 229 GLY D O 1
ATOM 7691 N N . ALA D 1 238 ? -28.982 12.486 11.590 1.00 9.76 230 ALA D N 1
ATOM 7692 C CA . ALA D 1 238 ? -28.186 11.738 12.551 1.00 9.91 230 ALA D CA 1
ATOM 7693 C C . ALA D 1 238 ? -27.532 12.666 13.567 1.00 7.92 230 ALA D C 1
ATOM 7694 O O . ALA D 1 238 ? -27.483 12.350 14.760 1.00 9.04 230 ALA D O 1
ATOM 7696 N N . ALA D 1 239 ? -27.024 13.819 13.114 1.00 8.22 231 ALA D N 1
ATOM 7697 C CA . ALA D 1 239 ? -26.350 14.728 14.034 1.00 7.76 231 ALA D CA 1
ATOM 7698 C C . ALA D 1 239 ? -27.332 15.321 15.032 1.00 9.66 231 ALA D C 1
ATOM 7699 O O . ALA D 1 239 ? -27.034 15.411 16.226 1.00 7.98 231 ALA D O 1
ATOM 7701 N N . ILE D 1 240 ? -28.503 15.747 14.553 1.00 9.33 232 ILE D N 1
ATOM 7702 C CA . ILE D 1 240 ? -29.526 16.285 15.451 1.00 8.34 232 ILE D CA 1
ATOM 7703 C C . ILE D 1 240 ? -29.960 15.229 16.467 1.00 8.13 232 ILE D C 1
ATOM 7704 O O . ILE D 1 240 ? -30.052 15.506 17.666 1.00 10.28 232 ILE D O 1
ATOM 7709 N N . PHE D 1 241 ? -30.216 13.998 16.001 1.00 7.87 233 PHE D N 1
ATOM 7710 C CA . PHE D 1 241 ? -30.553 12.892 16.901 1.00 10.51 233 PHE D CA 1
ATOM 7711 C C . PHE D 1 241 ? -29.517 12.735 18.012 1.00 9.06 233 PHE D C 1
ATOM 7712 O O . PHE D 1 241 ? -29.865 12.711 19.201 1.00 9.03 233 PHE D O 1
ATOM 7720 N N . LEU D 1 242 ? -28.231 12.661 17.640 1.00 8.28 234 LEU D N 1
ATOM 7721 C CA . LEU D 1 242 ? -27.158 12.429 18.608 1.00 7.51 234 LEU D CA 1
ATOM 7722 C C . LEU D 1 242 ? -26.907 13.647 19.473 1.00 9.50 234 LEU D C 1
ATOM 7723 O O . LEU D 1 242 ? -26.252 13.528 20.516 1.00 13.49 234 LEU D O 1
ATOM 7728 N N . ALA D 1 243 ? -27.410 14.813 19.065 1.00 8.02 235 ALA D N 1
ATOM 7729 C CA . ALA D 1 243 ? -27.257 16.042 19.840 1.00 9.06 235 ALA D CA 1
ATOM 7730 C C . ALA D 1 243 ? -28.419 16.309 20.787 1.00 8.60 235 ALA D C 1
ATOM 7731 O O . ALA D 1 243 ? -28.320 17.218 21.626 1.00 9.96 235 ALA D O 1
ATOM 7733 N N . SER D 1 244 ? -29.484 15.519 20.703 1.00 9.50 236 SER D N 1
ATOM 7734 C CA . SER D 1 244 ? -30.762 15.839 21.333 1.00 8.72 236 SER D CA 1
ATOM 7735 C C . SER D 1 244 ? -31.085 14.874 22.466 1.00 9.94 236 SER D C 1
ATOM 7736 O O . SER D 1 244 ? -30.415 13.852 22.666 1.00 10.10 236 SER D O 1
ATOM 7739 N N . ALA D 1 245 ? -32.182 15.188 23.179 1.00 9.00 237 ALA D N 1
ATOM 7740 C CA . ALA D 1 245 ? -32.603 14.335 24.274 1.00 9.07 237 ALA D CA 1
ATOM 7741 C C . ALA D 1 245 ? -33.090 12.991 23.768 1.00 13.60 237 ALA D C 1
ATOM 7742 O O . ALA D 1 245 ? -33.147 12.030 24.542 1.00 13.42 237 ALA D O 1
ATOM 7744 N N . ALA D 1 246 ? -33.433 12.913 22.482 1.00 12.03 238 ALA D N 1
ATOM 7745 C CA . ALA D 1 246 ? -33.897 11.665 21.897 1.00 15.03 238 ALA D CA 1
ATOM 7746 C C . ALA D 1 246 ? -32.851 10.565 21.968 1.00 11.03 238 ALA D C 1
ATOM 7747 O O . ALA D 1 246 ? -33.209 9.392 21.795 1.00 17.51 238 ALA D O 1
ATOM 7749 N N . SER D 1 247 ? -31.569 10.905 22.232 1.00 10.69 239 SER D N 1
ATOM 7750 C CA . SER D 1 247 ? -30.473 9.937 22.294 1.00 15.11 239 SER D CA 1
ATOM 7751 C C . SER D 1 247 ? -29.790 9.912 23.665 1.00 10.09 239 SER D C 1
ATOM 7752 O O . SER D 1 247 ? -28.600 9.598 23.765 1.00 13.05 239 SER D O 1
ATOM 7755 N N . ASP D 1 248 ? -30.516 10.262 24.733 1.00 8.40 240 ASP D N 1
ATOM 7756 C CA . ASP D 1 248 ? -29.875 10.348 26.042 1.00 10.34 240 ASP D CA 1
ATOM 7757 C C . ASP D 1 248 ? -29.344 8.996 26.531 1.00 10.94 240 ASP D C 1
ATOM 7758 O O . ASP D 1 248 ? -28.432 8.975 27.367 1.00 10.93 240 ASP D O 1
ATOM 7763 N N . PHE D 1 249 ? -29.904 7.866 26.065 1.00 8.93 241 PHE D N 1
ATOM 7764 C CA . PHE D 1 249 ? -29.406 6.539 26.462 1.00 8.65 241 PHE D CA 1
ATOM 7765 C C . PHE D 1 249 ? -28.574 5.884 25.362 1.00 8.34 241 PHE D C 1
ATOM 7766 O O . PHE D 1 249 ? -28.326 4.678 25.421 1.00 9.03 241 PHE D O 1
ATOM 7774 N N . VAL D 1 250 ? -28.175 6.641 24.347 1.00 9.22 242 VAL D N 1
ATOM 7775 C CA . VAL D 1 250 ? -27.219 6.185 23.338 1.00 7.81 242 VAL D CA 1
ATOM 7776 C C . VAL D 1 250 ? -25.839 6.678 23.761 1.00 11.08 242 VAL D C 1
ATOM 7777 O O . VAL D 1 250 ? -25.626 7.885 23.902 1.00 10.79 242 VAL D O 1
ATOM 7781 N N . ASN D 1 251 ? -24.889 5.764 23.960 1.00 7.93 243 ASN D N 1
ATOM 7782 C CA . ASN D 1 251 ? -23.585 6.208 24.436 1.00 8.07 243 ASN D CA 1
ATOM 7783 C C . ASN D 1 251 ? -22.489 5.271 23.939 1.00 8.06 243 ASN D C 1
ATOM 7784 O O . ASN D 1 251 ? -22.660 4.050 23.956 1.00 8.16 243 ASN D O 1
ATOM 7789 N N . GLY D 1 252 ? -21.371 5.844 23.487 1.00 8.05 244 GLY D N 1
ATOM 7790 C CA . GLY D 1 252 ? -20.230 5.044 23.076 1.00 8.12 244 GLY D CA 1
ATOM 7791 C C . GLY D 1 252 ? -20.353 4.396 21.714 1.00 9.51 244 GLY D C 1
ATOM 7792 O O . GLY D 1 252 ? -19.471 3.608 21.328 1.00 9.40 244 GLY D O 1
ATOM 7793 N N . GLN D 1 253 ? -21.411 4.694 20.973 1.00 7.57 245 GLN D N 1
ATOM 7794 C CA . GLN D 1 253 ? -21.730 4.032 19.714 1.00 7.35 245 GLN D CA 1
ATOM 7795 C C . GLN D 1 253 ? -21.266 4.870 18.525 1.00 12.63 245 GLN D C 1
ATOM 7796 O O . GLN D 1 253 ? -21.190 6.094 18.611 1.00 12.76 245 GLN D O 1
ATOM 7802 N N . THR D 1 254 ? -21.000 4.210 17.398 1.00 7.92 246 THR D N 1
ATOM 7803 C CA . THR D 1 254 ? -20.738 4.921 16.148 1.00 6.95 246 THR D CA 1
ATOM 7804 C C . THR D 1 254 ? -21.803 4.511 15.145 1.00 12.16 246 THR D C 1
ATOM 7805 O O . THR D 1 254 ? -21.920 3.326 14.811 1.00 12.10 246 THR D O 1
ATOM 7809 N N . LEU D 1 255 ? -22.551 5.500 14.661 1.00 7.67 247 LEU D N 1
ATOM 7810 C CA . LEU D 1 255 ? -23.663 5.316 13.732 1.00 7.81 247 LEU D CA 1
ATOM 7811 C C . LEU D 1 255 ? -23.163 5.553 12.316 1.00 9.01 247 LEU D C 1
ATOM 7812 O O . LEU D 1 255 ? -22.708 6.655 12.004 1.00 9.65 247 LEU D O 1
ATOM 7817 N N . PHE D 1 256 ? -23.243 4.535 11.461 1.00 9.25 248 PHE D N 1
ATOM 7818 C CA . PHE D 1 256 ? -22.771 4.664 10.085 1.00 8.74 248 PHE D CA 1
ATOM 7819 C C . PHE D 1 256 ? -23.926 5.135 9.216 1.00 8.51 248 PHE D C 1
ATOM 7820 O O . PHE D 1 256 ? -25.027 4.567 9.277 1.00 9.82 248 PHE D O 1
ATOM 7828 N N . VAL D 1 257 ? -23.677 6.185 8.432 1.00 6.85 249 VAL D N 1
ATOM 7829 C CA . VAL D 1 257 ? -24.676 6.767 7.536 1.00 6.76 249 VAL D CA 1
ATOM 7830 C C . VAL D 1 257 ? -24.079 6.647 6.146 1.00 8.58 249 VAL D C 1
ATOM 7831 O O . VAL D 1 257 ? -23.433 7.583 5.654 1.00 8.78 249 VAL D O 1
ATOM 7835 N N . ASP D 1 258 ? -24.261 5.464 5.523 1.00 8.90 250 ASP D N 1
ATOM 7836 C CA . ASP D 1 258 ? -23.439 5.096 4.377 1.00 7.65 250 ASP D CA 1
ATOM 7837 C C . ASP D 1 258 ? -24.214 4.342 3.296 1.00 9.57 250 ASP D C 1
ATOM 7838 O O . ASP D 1 258 ? -23.586 3.687 2.447 1.00 7.56 250 ASP D O 1
ATOM 7843 N N . GLY D 1 259 ? -25.554 4.410 3.296 1.00 7.19 251 GLY D N 1
ATOM 7844 C CA . GLY D 1 259 ? -26.316 3.727 2.265 1.00 7.41 251 GLY D CA 1
ATOM 7845 C C . GLY D 1 259 ? -26.190 2.223 2.294 1.00 7.58 251 GLY D C 1
ATOM 7846 O O . GLY D 1 259 ? -26.483 1.563 1.290 1.00 9.72 251 GLY D O 1
ATOM 7847 N N . GLY D 1 260 ? -25.696 1.669 3.401 1.00 8.76 252 GLY D N 1
ATOM 7848 C CA . GLY D 1 260 ? -25.545 0.234 3.548 1.00 7.36 252 GLY D CA 1
ATOM 7849 C C . GLY D 1 260 ? -24.164 -0.307 3.227 1.00 7.38 252 GLY D C 1
ATOM 7850 O O . GLY D 1 260 ? -23.953 -1.518 3.348 1.00 8.05 252 GLY D O 1
ATOM 7851 N N . LEU D 1 261 ? -23.216 0.549 2.832 1.00 7.87 253 LEU D N 1
ATOM 7852 C CA . LEU D 1 261 ? -21.900 0.079 2.379 1.00 7.81 253 LEU D CA 1
ATOM 7853 C C . LEU D 1 261 ? -21.257 -0.900 3.368 1.00 10.24 253 LEU D C 1
ATOM 7854 O O . LEU D 1 261 ? -20.842 -2.001 2.989 1.00 10.09 253 LEU D O 1
ATOM 7859 N N . THR D 1 262 ? -21.158 -0.513 4.643 1.00 7.26 254 THR D N 1
ATOM 7860 C CA . THR D 1 262 ? -20.439 -1.349 5.607 1.00 7.91 254 THR D CA 1
ATOM 7861 C C . THR D 1 262 ? -21.180 -2.632 5.980 1.00 9.27 254 THR D C 1
ATOM 7862 O O . THR D 1 262 ? -20.579 -3.484 6.639 1.00 14.61 254 THR D O 1
ATOM 7866 N N . SER D 1 263 ? -22.449 -2.778 5.612 1.00 9.25 255 SER D N 1
ATOM 7867 C CA . SER D 1 263 ? -23.216 -3.976 5.939 1.00 9.53 255 SER D CA 1
ATOM 7868 C C . SER D 1 263 ? -23.098 -5.067 4.886 1.00 9.60 255 SER D C 1
ATOM 7869 O O . SER D 1 263 ? -23.601 -6.177 5.106 1.00 9.65 255 SER D O 1
ATOM 7872 N N . ALA D 1 264 ? -22.451 -4.790 3.749 1.00 9.21 256 ALA D N 1
ATOM 7873 C CA . ALA D 1 264 ? -22.509 -5.673 2.591 1.00 12.57 256 ALA D CA 1
ATOM 7874 C C . ALA D 1 264 ? -21.112 -6.016 2.096 1.00 12.15 256 ALA D C 1
ATOM 7875 O O . ALA D 1 264 ? -20.164 -5.260 2.297 1.00 13.71 256 ALA D O 1
ATOM 7877 N N . VAL D 1 265 ? -20.999 -7.154 1.406 1.00 11.44 257 VAL D N 1
ATOM 7878 C CA . VAL D 1 265 ? -19.784 -7.389 0.615 1.00 12.38 257 VAL D CA 1
ATOM 7879 C C . VAL D 1 265 ? -19.845 -6.476 -0.625 1.00 15.35 257 VAL D C 1
ATOM 7880 O O . VAL D 1 265 ? -18.810 -6.104 -1.196 1.00 15.53 257 VAL D O 1
#